Protein AF-A0A015VYN5-F1 (afdb_monomer)

Foldseek 3Di:
DDDDDDDDDDDDDDDDDDDDDDDDDDDDDDFDQDPPGHGDDDDFDFDQDPVPRDTDGPDADDFFAWDDDQEDAWAFFQLWTKDWTKTKDFLSQQDQQKKWKKWKWKDQPNDIDIDFIAIAHHNNNVVLLVVLVVVLVVLVVLFDDPPDDQCVPFFPVVVLVVVVVVLVVVLVVLVVLLVVLVVVLPDDDPVQVVLVVLQVQLQVVLVVLLVVLQVVLVVVVVVLVVLLVVLVVLQPPWWDFPDPCPVVVQCVVVVVVVVVVVVVVVVVVVVLVLQLVVLLVVVVVVVVVVVVPDDPPDPCPPVVCVLVVLVVVLVVVLVVLLVVLQVVLVVVVVVLVVVLVVVVVVPDDDPPDGQPSVRSNVVSVVVSVVVCVVDCSNVDHDDDPPPDDDDDDDDDDDDDPVSSDDDPVPDDPVSVVVVVVVVPPPDDDDDDDDDPPPPDDDDDDDDDDDDDIDTHNRDPVSVVSSVVSDDDSVVSSVVSVVVSVVCCVPDCSNPPRDDDDDPDPVSVVSVVVSVVSVVVSVVSVPDDPVVSSVVRTNVVSVVVSVVSVVCSVVSSVVSNVDDDDPSHPHHDHDDSDRMDMDIDIDMDRDFLSNQKMKIKMWMWMAGSVGDIGTHDIYNIRIYGYHALLVVQDQDWDWDKDKDFFKDKDKDWAFADAPVPDLAGDCVDPSSVVRLVVVLVVVLCQLPDQWKAFQAKEKEFAAALDPDLVVLQVSRVSNSVNSLVVVLVSVVVVLVVVQVVVQFDADPVGDTHGDDDPDHRDNHSVRYHYDYDSHQLVQLLVCLVPDPPQDDDSVVLNCLSVPPPDSNVSLVCCCVVPVPSNVVCVPPPRSSRRIIMIMTMMTTPPDPDRIDIDIDTDPLLSVLSVCVSRSVLVSSLVSCVVVLEQSNLSSCRSSVVLVSSLVSLVVYDDALSSLQSNLLSCLVVVVLVSSVVSLVVSCVRPVVSVVVLCSRVSSVVSCVVVVNPDDDPDD

Organism: NCBI:txid1339315

Sequence (970 aa):
MTLALPARQETGPMNVVKRDSVSLPPVSNFTFVNSKGDSIPVGMSVEWDSIHKENLTTLALDEVVVSVRSTRNTAERNGMVNIEFVVTVPQALQKDNWMLNIRPVLMRGDTPDSLKELRFTGQRFREAQERDYRHYDRFVEKIIPDSVNFYRTYVNYHSFERYLERLKWYKRGLEKRWAIQDARKRRPDPLLLRFDMFNRQVGRRDSLMKSRMLDNSQRMITRQWWRYGRAWERMNDTLQFQSRHLLERFRFFNNKWADNAAFQSDGLIARKNYFRDKALSTPMWQAKRALYKAGPDAAIRIYASRFGYFNDKMERLDATLYRYYRTKGARAESREGVRFLRAFMVGRDTTSSYLNRNQLTEKYIRRYEKVKNFFPMFHFRRPDPDTLSPLWETRTRIDTMQTRHTLLSKFSKEDIYGYYVRQQQGVSDRGMIGPFRGLLPLYTYHRDLPDSIVSRVPGRKTRRDFELSRFDSATTVNRYIGRYEFLRSTYPQYRLIRKLYNIHPPTLRHAARQASYEERLARINSLDSTSLIKMFYNTQKIARNEARKAMKDTKYRDIVRFPFNPEAQLDTVIYATDQVHFLYSQKVPADENSARMKVYVVGDVLNSNGSRFPLPYSDTLTYLVSSMTKFVDRTPRFVRKIVTRDAEANASVNFYFPKNSFRMDETIDVNRQGVKQVHNLTLALMTDPVYIIDSLTLLATSSPEGNWYVNGEIARKRAESIRNILVEDFKLLYDSLAIGAAIEMDEAGNIIRQEMKDGIPNLPELIKIRTVPEGWEKLRRLIVNDKNFQGNKGAILRIIDREQEPDRREWLIKSQYKTEYAYMLDKLYPAVRRVDFLFSLSRRGMRQDTLYTNEPDTMYARAVDYLEKRKYEQALEILRPYEDVNTAIAYMSLGYDKAALRILEQSSQTAETQYMQAILNARLGNEQRAVSLLLSAAEMDDRMRFRANLDPELSLLVKKYGLFKEDDLW

Secondary structure (DSSP, 8-state):
--PPPPPPPP-PPPPP----------------B-TTS-B------EEE-TTT--EEE---PPP-EE-S-SEEEEEEETTEEEEEEEEEEEGGG--TTEEEEEEEEEEETTEEEEPPPEEEE-HHHHHHHHHHHHHHHHHHTTSPPTTS-HHHHHB-HHHHHHHHHHHHHHHHHHHHHHHHHHHHHTSPPHHHHHHHHHHHHHHHHHHHHHHHHHHHHHHHHHHHHHHHHHHHHHHS--EEESSTTHHHHHHHHHHHHHHHHHHHHHHHHHHHHHHHHHHHHHHHHHHHHHHTTS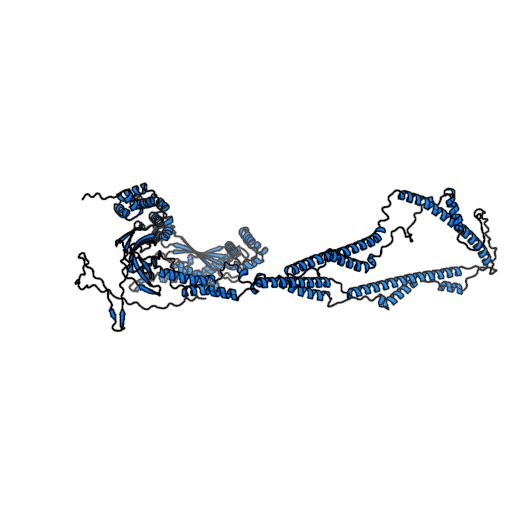-TTSSSTTTHHHHHHHHHHHHHHHHHHHHHHHHHHHHHHHHHHHHHHHHHTTT---SSS---HHHHHHHHHHHHHHHHHH-GGGT--PPPGGG-PPP---------GGGGS--GGGS-HHHHHHHHHHTTSS--SS----TTTTSS-------PPPS-EEE-PPPHHHHHHHHHH---HHHHHHHHHHHHHHHHHH-GGGT-------SS-HHHHHHHHHHHHHHHHHHHHT--HHHHHHTTB-HHHHHHHHHHHHTHHHHHHHH-SS---TT-SEEEE----SEEEEEEEEEEE--TTTTEEEEEEEEEEEETTS-EEEPPPPPPEEEEEE-GGGG---PPPEEEEEEESEEEEEEEEE----TT-----TTSHHHHHHHHHHHHHHHHHHS-SSEEEEEEEEEEE--S-S-HHHHHHHHHHHHHHHHHHHHHHHHHHHHHHHHHHS-EE-TTS-EE----SSPPP-HHHHEEEEEES--HHHHHHHHHH-SS--S-HHHHHHHHHH---HHHHHHHHHHH-HHHHHHIIIIIHHHHSEEEEEEEEEETT--SSEEEEEEE-HHHHHHHHHHHTT-HHHHHHHHGGG-SHHHHHHHHHTT-HHHHHHHHHHS---HHHHHHHHHHHHHTT-HHHHHHHHHHHHHH-THHHHHHTTSHHHHHHHHHHTTT------

Nearest PDB structures (foldseek):
  4r7s-assembly1_A  TM=4.356E-01  e=9.092E-02  Parabacteroides merdae ATCC 43184
  7sqc-assembly1_1J  TM=1.323E-01  e=2.520E-01  Chlamydomonas reinhardtii
  7ogt-assembly1_A  TM=9.705E-02  e=2.520E-01  Saccharomyces cerevisiae S288C
  8i4x-assembly1_B  TM=1.371E-01  e=3.303E+00  Saccharomyces cerevisiae S288C
  7yqh-assembly1_B  TM=1.215E-01  e=3.468E+00  Saccharomyces cerevisiae S288C

InterPro domains:
  IPR011990 Tetratricopeptide-like helical domain superfamily [SSF48452] (851-961)

Structure (mmCIF, N/CA/C/O backbone):
data_AF-A0A015VYN5-F1
#
_entry.id   AF-A0A015VYN5-F1
#
loop_
_atom_site.group_PDB
_atom_site.id
_atom_site.type_symbol
_atom_site.label_atom_id
_atom_site.label_alt_id
_atom_site.label_comp_id
_atom_site.label_asym_id
_atom_site.label_entity_id
_atom_site.label_seq_id
_atom_site.pdbx_PDB_ins_code
_atom_site.Cartn_x
_atom_site.Cartn_y
_atom_site.Cartn_z
_atom_site.occupancy
_atom_site.B_iso_or_equiv
_atom_site.auth_seq_id
_atom_site.auth_comp_id
_atom_site.auth_asym_id
_atom_site.auth_atom_id
_atom_site.pdbx_PDB_model_num
ATOM 1 N N . MET A 1 1 ? -20.556 -14.380 -19.488 1.00 35.38 1 MET A N 1
ATOM 2 C CA . MET A 1 1 ? -19.607 -14.239 -18.363 1.00 35.38 1 MET A CA 1
ATOM 3 C C . MET A 1 1 ? -20.409 -13.802 -17.149 1.00 35.38 1 MET A C 1
ATOM 5 O O . MET A 1 1 ? -20.563 -12.616 -16.904 1.00 35.38 1 MET A O 1
ATOM 9 N N . THR A 1 2 ? -21.011 -14.773 -16.474 1.00 26.91 2 THR A N 1
ATOM 10 C CA . THR A 1 2 ? -21.848 -14.618 -15.281 1.00 26.91 2 THR A CA 1
ATOM 11 C C . THR A 1 2 ? -21.145 -15.372 -14.154 1.00 26.91 2 THR A C 1
ATOM 13 O O . THR A 1 2 ? -20.762 -16.527 -14.325 1.00 26.91 2 THR A O 1
ATOM 16 N N . LEU A 1 3 ? -20.875 -14.671 -13.052 1.00 28.75 3 LEU A N 1
ATOM 17 C CA . LEU A 1 3 ? -20.151 -15.167 -11.881 1.00 28.75 3 LEU A CA 1
ATOM 18 C C . LEU A 1 3 ? -21.082 -16.017 -11.006 1.00 28.75 3 LEU A C 1
ATOM 20 O O . LEU A 1 3 ? -22.179 -15.583 -10.664 1.00 28.75 3 LEU A O 1
ATOM 24 N N . ALA A 1 4 ? -20.623 -17.219 -10.659 1.00 27.98 4 ALA A N 1
ATOM 25 C CA . ALA A 1 4 ? -21.297 -18.162 -9.775 1.00 27.98 4 ALA A CA 1
ATOM 26 C C . ALA A 1 4 ? -20.998 -17.858 -8.293 1.00 27.98 4 ALA A C 1
ATOM 28 O O . ALA A 1 4 ? -19.853 -17.588 -7.928 1.00 27.98 4 ALA A O 1
ATOM 29 N N . LEU A 1 5 ? -22.032 -17.945 -7.453 1.00 30.33 5 LEU A N 1
ATOM 30 C CA . LEU A 1 5 ? -21.978 -17.943 -5.985 1.00 30.33 5 LEU A CA 1
ATOM 31 C C . LEU A 1 5 ? -22.131 -19.390 -5.461 1.00 30.33 5 LEU A C 1
ATOM 33 O O . LEU A 1 5 ? -22.851 -20.168 -6.090 1.00 30.33 5 LEU A O 1
ATOM 37 N N . PRO A 1 6 ? -21.486 -19.775 -4.339 1.00 31.64 6 PRO A N 1
ATOM 38 C CA . PRO A 1 6 ? -21.547 -21.135 -3.801 1.00 31.64 6 PRO A CA 1
ATOM 39 C C . PRO A 1 6 ? -22.782 -21.390 -2.916 1.00 31.64 6 PRO A C 1
ATOM 41 O O . PRO A 1 6 ? -23.349 -20.481 -2.311 1.00 31.64 6 PRO A O 1
ATOM 44 N N . ALA A 1 7 ? -23.173 -22.665 -2.866 1.00 30.09 7 ALA A N 1
ATOM 45 C CA . ALA A 1 7 ? -24.388 -23.211 -2.266 1.00 30.09 7 ALA A CA 1
ATOM 46 C C . ALA A 1 7 ? -24.470 -23.094 -0.728 1.00 30.09 7 ALA A C 1
ATOM 48 O O . ALA A 1 7 ? -23.485 -23.293 -0.016 1.00 30.09 7 ALA A O 1
ATOM 49 N N . ARG A 1 8 ? -25.689 -22.827 -0.235 1.00 28.17 8 ARG A N 1
ATOM 50 C CA . ARG A 1 8 ? -26.122 -22.905 1.172 1.00 28.17 8 ARG A CA 1
ATOM 51 C C . ARG A 1 8 ? -26.433 -24.358 1.559 1.00 28.17 8 ARG A C 1
ATOM 53 O O . ARG A 1 8 ? -27.122 -25.042 0.810 1.00 28.17 8 ARG A O 1
ATOM 60 N N . GLN A 1 9 ? -25.990 -24.782 2.743 1.00 29.77 9 GLN A N 1
ATOM 61 C CA . GLN A 1 9 ? -26.510 -25.956 3.452 1.00 29.77 9 GLN A CA 1
ATOM 62 C C . GLN A 1 9 ? -27.661 -25.531 4.373 1.00 29.77 9 GLN A C 1
ATOM 64 O O . GLN A 1 9 ? -27.560 -24.531 5.084 1.00 29.77 9 GLN A O 1
ATOM 69 N N . GLU A 1 10 ? -28.751 -26.291 4.319 1.00 28.95 10 GLU A N 1
ATOM 70 C CA . GLU A 1 10 ? -29.974 -26.121 5.102 1.00 28.95 10 GLU A CA 1
ATOM 71 C C . GLU A 1 10 ? -29.813 -26.681 6.525 1.00 28.95 10 GLU A C 1
ATOM 73 O O . GLU A 1 10 ? -29.283 -27.774 6.722 1.00 28.95 10 GLU A O 1
ATOM 78 N N . THR A 1 11 ? -30.308 -25.942 7.518 1.00 32.00 11 THR A N 1
ATOM 79 C CA . THR A 1 11 ? -30.473 -26.393 8.908 1.00 32.00 11 THR A CA 1
ATOM 80 C C . THR A 1 11 ? -31.957 -26.637 9.182 1.00 32.00 11 THR A C 1
ATOM 82 O O . THR A 1 11 ? -32.770 -25.733 8.987 1.00 32.00 11 THR A O 1
ATOM 85 N N . GLY A 1 12 ? -32.303 -27.852 9.621 1.00 31.94 12 GLY A N 1
ATOM 86 C CA . GLY A 1 12 ? -33.667 -28.268 9.973 1.00 31.94 12 GLY A CA 1
ATOM 87 C C . GLY A 1 12 ? -34.221 -27.620 11.258 1.00 31.94 12 GLY A C 1
ATOM 88 O O . GLY A 1 12 ? -33.489 -26.925 11.965 1.00 31.94 12 GLY A O 1
ATOM 89 N N . PRO A 1 13 ? -35.520 -27.823 11.558 1.00 32.62 13 PRO A N 1
ATOM 90 C CA . PRO A 1 13 ? -36.281 -26.977 12.475 1.00 32.62 13 PRO A CA 1
ATOM 91 C C . PRO A 1 13 ? -36.032 -27.300 13.956 1.00 32.62 13 PRO A C 1
ATOM 93 O O . PRO A 1 13 ? -35.955 -28.462 14.354 1.00 32.62 13 PRO A O 1
ATOM 96 N N . MET A 1 14 ? -35.959 -26.252 14.784 1.00 28.64 14 MET A N 1
ATOM 97 C CA . MET A 1 14 ? -35.942 -26.349 16.246 1.00 28.64 14 MET A CA 1
ATOM 98 C C . MET A 1 14 ? -37.359 -26.538 16.803 1.00 28.64 14 MET A C 1
ATOM 100 O O . MET A 1 14 ? -38.259 -25.751 16.512 1.00 28.64 14 MET A O 1
ATOM 104 N N . ASN A 1 15 ? -37.527 -27.556 17.650 1.00 31.08 15 ASN A N 1
ATOM 105 C CA . ASN A 1 15 ? -38.737 -27.776 18.434 1.00 31.08 15 ASN A CA 1
ATOM 106 C C . ASN A 1 15 ? -38.817 -26.808 19.622 1.00 31.08 15 ASN A C 1
ATOM 108 O O . ASN A 1 15 ? -37.880 -26.665 20.407 1.00 31.08 15 ASN A O 1
ATOM 112 N N . VAL A 1 16 ? -39.987 -26.190 19.752 1.00 36.69 16 VAL A N 1
ATOM 113 C CA . VAL A 1 16 ? -40.434 -25.357 20.871 1.00 36.69 16 VAL A CA 1
ATOM 114 C C . VAL A 1 16 ? -40.711 -26.244 22.089 1.00 36.69 16 VAL A C 1
ATOM 116 O O . VAL A 1 16 ? -41.501 -27.180 21.990 1.00 36.69 16 VAL A O 1
ATOM 119 N N . VAL A 1 17 ? -40.130 -25.923 23.250 1.00 31.31 17 VAL A N 1
ATOM 120 C CA . VAL A 1 17 ? -40.522 -26.513 24.543 1.00 31.31 17 VAL A CA 1
ATOM 121 C C . VAL A 1 17 ? -41.223 -25.446 25.386 1.00 31.31 17 VAL A C 1
ATOM 123 O O . VAL A 1 17 ? -40.704 -24.348 25.590 1.00 31.31 17 VAL A O 1
ATOM 126 N N . LYS A 1 18 ? -42.448 -25.770 25.814 1.00 33.31 18 LYS A N 1
ATOM 127 C CA . LYS A 1 18 ? -43.329 -24.954 26.659 1.00 33.31 18 LYS A CA 1
ATOM 128 C C . LYS A 1 18 ? -42.791 -24.830 28.092 1.00 33.31 18 LYS A C 1
ATOM 130 O O . LYS A 1 18 ? -42.118 -25.722 28.592 1.00 33.31 18 LYS A O 1
ATOM 135 N N . ARG A 1 19 ? -43.154 -23.715 28.738 1.00 39.19 19 ARG A N 1
ATOM 136 C CA . ARG A 1 19 ? -43.047 -23.478 30.187 1.00 39.19 19 ARG A CA 1
ATOM 137 C C . ARG A 1 19 ? -43.900 -24.490 30.951 1.00 39.19 19 ARG A C 1
ATOM 139 O O . ARG A 1 19 ? -45.056 -24.641 30.577 1.00 39.19 19 ARG A O 1
ATOM 146 N N . ASP A 1 20 ? -43.380 -25.019 32.055 1.00 27.12 20 ASP A N 1
ATOM 147 C CA . ASP A 1 20 ? -44.200 -25.584 33.127 1.00 27.12 20 ASP A CA 1
ATOM 148 C C . ASP A 1 20 ? -43.771 -25.056 34.502 1.00 27.12 20 ASP A C 1
ATOM 150 O O . ASP A 1 20 ? -42.625 -24.674 34.744 1.00 27.12 20 ASP A O 1
ATOM 154 N N . SER A 1 21 ? -44.790 -24.937 35.342 1.00 34.47 21 SER A N 1
ATOM 155 C CA . SER A 1 21 ? -44.911 -24.188 36.585 1.00 34.47 21 SER A CA 1
ATOM 156 C C . SER A 1 21 ? -44.390 -24.907 37.835 1.00 34.47 21 SER A C 1
ATOM 158 O O . SER A 1 21 ? -44.340 -26.127 37.918 1.00 34.47 21 SER A O 1
ATOM 160 N N . VAL A 1 22 ? -44.066 -24.080 38.829 1.00 41.59 22 VAL A N 1
ATOM 161 C CA . VAL A 1 22 ? -43.649 -24.362 40.212 1.00 41.59 22 VAL A CA 1
ATOM 162 C C . VAL A 1 22 ? -44.542 -25.371 40.957 1.00 41.59 22 VAL A C 1
ATOM 164 O O . VAL A 1 22 ? -45.759 -25.210 40.972 1.00 41.59 22 VAL A O 1
ATOM 167 N N . SER A 1 23 ? -43.926 -26.278 41.729 1.00 27.47 23 SER A N 1
ATOM 168 C CA . SER A 1 23 ? -44.416 -26.683 43.063 1.00 27.47 23 SER A CA 1
ATOM 169 C C . SER A 1 23 ? -43.260 -27.167 43.958 1.00 27.47 23 SER A C 1
ATOM 171 O O . SER A 1 23 ? -42.598 -28.151 43.634 1.00 27.47 23 SER A O 1
ATOM 173 N N . LEU A 1 24 ? -43.028 -26.480 45.082 1.00 46.16 24 LEU A N 1
ATOM 174 C CA . LEU A 1 24 ? -42.141 -26.888 46.186 1.00 46.16 24 LEU A CA 1
ATOM 175 C C . LEU A 1 24 ? -42.832 -27.945 47.080 1.00 46.16 24 LEU A C 1
ATOM 177 O O . LEU A 1 24 ? -43.987 -27.717 47.445 1.00 46.16 24 LEU A O 1
ATOM 181 N N . PRO A 1 25 ? -42.149 -29.022 47.523 1.00 28.31 25 PRO A N 1
ATOM 182 C CA . PRO A 1 25 ? -42.532 -29.813 48.695 1.00 28.31 25 PRO A CA 1
ATOM 183 C C . PRO A 1 25 ? -41.567 -29.590 49.889 1.00 28.31 25 PRO A C 1
ATOM 185 O O . PRO A 1 25 ? -40.521 -28.960 49.728 1.00 28.31 25 PRO A O 1
ATOM 188 N N . PRO A 1 26 ? -41.950 -30.002 51.113 1.00 33.59 26 PRO A N 1
ATOM 189 C CA . PRO A 1 26 ? -41.730 -29.206 52.318 1.00 33.59 26 PRO A CA 1
ATOM 190 C C . PRO A 1 26 ? -40.395 -29.452 53.027 1.00 33.59 26 PRO A C 1
ATOM 192 O O . PRO A 1 26 ? -39.793 -30.521 52.958 1.00 33.59 26 PRO A O 1
ATOM 195 N N . VAL A 1 27 ? -39.992 -28.425 53.775 1.00 44.03 27 VAL A N 1
ATOM 196 C CA . VAL A 1 27 ? -38.868 -28.416 54.713 1.00 44.03 27 VAL A CA 1
ATOM 197 C C . VAL A 1 27 ? -39.210 -29.252 55.950 1.00 44.03 27 VAL A C 1
ATOM 199 O O . VAL A 1 27 ? -40.224 -29.008 56.602 1.00 44.03 27 VAL A O 1
ATOM 202 N N . SER A 1 28 ? -38.314 -30.161 56.336 1.00 28.05 28 SER A N 1
ATOM 203 C CA . SER A 1 28 ? -38.197 -30.639 57.718 1.00 28.05 28 SER A CA 1
ATOM 204 C C . SER A 1 28 ? -36.719 -30.756 58.103 1.00 28.05 28 SER A C 1
ATOM 206 O O . SER A 1 28 ? -35.952 -31.489 57.482 1.00 28.05 28 SER A O 1
ATOM 208 N N . ASN A 1 29 ? -36.363 -29.946 59.100 1.00 38.00 29 ASN A N 1
ATOM 209 C CA . ASN A 1 29 ? -35.033 -29.559 59.567 1.00 38.00 29 ASN A CA 1
ATOM 210 C C . ASN A 1 29 ? -34.340 -30.632 60.415 1.00 38.00 29 ASN A C 1
ATOM 212 O O . ASN A 1 29 ? -35.000 -31.210 61.271 1.00 38.00 29 ASN A O 1
ATOM 216 N N . PHE A 1 30 ? -33.006 -30.731 60.325 1.00 33.81 30 PHE A N 1
ATOM 217 C CA . PHE A 1 30 ? -32.159 -31.107 61.467 1.00 33.81 30 PHE A CA 1
ATOM 218 C C . PHE A 1 30 ? -30.852 -30.301 61.471 1.00 33.81 30 PHE A C 1
ATOM 220 O O . PHE A 1 30 ? -30.264 -30.013 60.431 1.00 33.81 30 PHE A O 1
ATOM 227 N N . THR A 1 31 ? -30.444 -29.902 62.671 1.00 29.94 31 THR A N 1
ATOM 228 C CA . THR A 1 31 ? -29.508 -28.825 62.997 1.00 29.94 31 THR A CA 1
ATOM 229 C C . THR A 1 31 ? -28.239 -29.384 63.665 1.00 29.94 31 THR A C 1
ATOM 231 O O . THR A 1 31 ? -28.346 -30.168 64.604 1.00 29.94 31 THR A O 1
ATOM 234 N N . PHE A 1 32 ? -27.031 -28.984 63.231 1.00 38.19 32 PHE A N 1
ATOM 235 C CA . PHE A 1 32 ? -25.771 -29.260 63.954 1.00 38.19 32 PHE A CA 1
ATOM 236 C C . PHE A 1 32 ? -25.210 -27.979 64.567 1.00 38.19 32 PHE A C 1
ATOM 238 O O . PHE A 1 32 ? -24.892 -27.050 63.836 1.00 38.19 32 PHE A O 1
ATOM 245 N N . VAL A 1 33 ? -25.090 -27.946 65.892 1.00 34.69 33 VAL A N 1
ATOM 246 C CA . VAL A 1 33 ? -24.747 -26.765 66.693 1.00 34.69 33 VAL A CA 1
ATOM 247 C C . VAL A 1 33 ? -23.232 -26.649 66.921 1.00 34.69 33 VAL A C 1
ATOM 249 O O . VAL A 1 33 ? -22.611 -27.578 67.432 1.00 34.69 33 VAL A O 1
ATOM 252 N N . ASN A 1 34 ? -22.635 -25.496 66.594 1.00 41.00 34 ASN A N 1
ATOM 253 C CA . ASN A 1 34 ? -21.263 -25.148 67.011 1.00 41.00 34 ASN A CA 1
ATOM 254 C C . ASN A 1 34 ? -21.228 -24.779 68.516 1.00 41.00 34 ASN A C 1
ATOM 256 O O . ASN A 1 34 ? -22.268 -24.507 69.106 1.00 41.00 34 ASN A O 1
ATOM 260 N N . SER A 1 35 ? -20.051 -24.680 69.143 1.00 46.97 35 SER A N 1
ATOM 261 C CA . SER A 1 35 ? -19.791 -24.417 70.578 1.00 46.97 35 SER A CA 1
ATOM 262 C C . SER A 1 35 ? -20.405 -23.133 71.190 1.00 46.97 35 SER A C 1
ATOM 264 O O . SER A 1 35 ? -20.146 -22.825 72.352 1.00 46.97 35 SER A O 1
ATOM 266 N N . LYS A 1 36 ? -21.245 -22.405 70.437 1.00 49.28 36 LYS A N 1
ATOM 267 C CA . LYS A 1 36 ? -22.060 -21.250 70.853 1.00 49.28 36 LYS A CA 1
ATOM 268 C C . LYS A 1 36 ? -23.579 -21.367 70.601 1.00 49.28 36 LYS A C 1
ATOM 270 O O . LYS A 1 36 ? -24.278 -20.442 70.990 1.00 49.28 36 LYS A O 1
ATOM 275 N N . GLY A 1 37 ? -24.111 -22.443 70.007 1.00 35.19 37 GLY A N 1
ATOM 276 C CA . GLY A 1 37 ? -25.573 -22.655 69.935 1.00 35.19 37 GLY A CA 1
ATOM 277 C C . GLY A 1 37 ? -26.253 -22.649 68.553 1.00 35.19 37 GLY A C 1
ATOM 278 O O . GLY A 1 37 ? -27.398 -23.079 68.484 1.00 35.19 37 GLY A O 1
ATOM 279 N N . ASP A 1 38 ? -25.585 -22.266 67.456 1.00 38.12 38 ASP A N 1
ATOM 280 C CA . ASP A 1 38 ? -26.235 -22.102 66.133 1.00 38.12 38 ASP A CA 1
ATOM 281 C C . ASP A 1 38 ? -25.880 -23.192 65.106 1.00 38.12 38 ASP A C 1
ATOM 283 O O . ASP A 1 38 ? -24.798 -23.783 65.179 1.00 38.12 38 ASP A O 1
ATOM 287 N N . SER A 1 39 ? -26.782 -23.439 64.137 1.00 37.53 39 SER A N 1
ATOM 288 C CA . SER A 1 39 ? -26.801 -24.650 63.298 1.00 37.53 39 SER A CA 1
ATOM 289 C C . SER A 1 39 ? -26.871 -24.478 61.771 1.00 37.53 39 SER A C 1
ATOM 291 O O . SER A 1 39 ? -27.664 -23.685 61.275 1.00 37.53 39 SER A O 1
ATOM 293 N N . ILE A 1 40 ? -26.052 -25.246 61.021 1.00 38.44 40 ILE A N 1
ATOM 294 C CA . ILE A 1 40 ? -25.902 -25.192 59.541 1.00 38.44 40 ILE A CA 1
ATOM 295 C C . ILE A 1 40 ? -25.655 -26.615 58.958 1.00 38.44 40 ILE A C 1
ATOM 297 O O . ILE A 1 40 ? -24.835 -27.340 59.525 1.00 38.44 40 ILE A O 1
ATOM 301 N N . PRO A 1 41 ? -26.300 -27.043 57.845 1.00 32.91 41 PRO A N 1
ATOM 302 C CA . PRO A 1 41 ? -26.058 -28.342 57.201 1.00 32.91 41 PRO A CA 1
ATOM 303 C C . PRO A 1 41 ? -24.925 -28.289 56.152 1.00 32.91 41 PRO A C 1
ATOM 305 O O . PRO A 1 41 ? -24.907 -27.410 55.294 1.00 32.91 41 PRO A O 1
ATOM 308 N N . VAL A 1 42 ? -24.002 -29.261 56.185 1.00 35.62 42 VAL A N 1
ATOM 309 C CA . VAL A 1 42 ? -22.892 -29.417 55.219 1.00 35.62 42 VAL A CA 1
ATOM 310 C C . VAL A 1 42 ? -23.107 -30.687 54.392 1.00 35.62 42 VAL A C 1
ATOM 312 O O . VAL A 1 42 ? -23.175 -31.786 54.939 1.00 35.62 42 VAL A O 1
ATOM 315 N N . GLY A 1 43 ? -23.218 -30.528 53.071 1.00 30.73 43 GLY A N 1
ATOM 316 C CA . GLY A 1 43 ? -23.385 -31.616 52.110 1.00 30.73 43 GLY A CA 1
ATOM 317 C C . GLY A 1 43 ? -22.055 -32.243 51.690 1.00 30.73 43 GLY A C 1
ATOM 318 O O . GLY A 1 43 ? -21.249 -31.614 51.011 1.00 30.73 43 GLY A O 1
ATOM 319 N N . MET A 1 44 ? -21.860 -33.513 52.040 1.00 29.20 44 MET A N 1
ATOM 320 C CA . MET A 1 44 ? -21.004 -34.441 51.300 1.00 29.20 44 MET A CA 1
ATOM 321 C C . MET A 1 44 ? -21.891 -35.598 50.838 1.00 29.20 44 MET A C 1
ATOM 323 O O . MET A 1 44 ? -22.417 -36.329 51.674 1.00 29.20 44 MET A O 1
ATOM 327 N N . SER A 1 45 ? -22.056 -35.777 49.528 1.00 33.44 45 SER A N 1
ATOM 328 C CA . SER A 1 45 ? -22.582 -37.016 48.951 1.00 33.44 45 SER A CA 1
ATOM 329 C C . SER A 1 45 ? -21.478 -37.714 48.156 1.00 33.44 45 SER A C 1
ATOM 331 O O . SER A 1 45 ? -20.808 -37.120 47.312 1.00 33.44 45 SER A O 1
ATOM 333 N N . VAL A 1 46 ? -21.276 -38.994 48.466 1.00 34.16 46 VAL A N 1
ATOM 334 C CA . VAL A 1 46 ? -20.648 -39.971 47.577 1.00 34.16 46 VAL A CA 1
ATOM 335 C C . VAL A 1 46 ? -21.804 -40.830 47.092 1.00 34.16 46 VAL A C 1
ATOM 337 O O . VAL A 1 46 ? -22.385 -41.569 47.885 1.00 34.16 46 VAL A O 1
ATOM 340 N N . GLU A 1 47 ? -22.178 -40.700 45.824 1.00 39.84 47 GLU A N 1
ATOM 341 C CA . GLU A 1 47 ? -23.135 -41.619 45.211 1.00 39.84 47 GLU A CA 1
ATOM 342 C C . GLU A 1 47 ? -22.369 -42.779 44.567 1.00 39.84 47 GLU A C 1
ATOM 344 O O . GLU A 1 47 ? -21.452 -42.591 43.763 1.00 39.84 47 GLU A O 1
ATOM 349 N N . TRP A 1 48 ? -22.723 -43.996 44.984 1.00 36.38 48 TRP A N 1
ATOM 350 C CA . TRP A 1 48 ? -22.238 -45.245 44.405 1.00 36.38 48 TRP A CA 1
ATOM 351 C C . TRP A 1 48 ? -23.107 -45.596 43.195 1.00 36.38 48 TRP A C 1
ATOM 353 O O . TRP A 1 48 ? -24.285 -45.926 43.352 1.00 36.38 48 TRP A O 1
ATOM 363 N N . ASP A 1 49 ? -22.531 -45.552 41.992 1.00 38.28 49 ASP A N 1
ATOM 364 C CA . ASP A 1 49 ? -23.214 -46.008 40.783 1.00 38.28 49 ASP A CA 1
ATOM 365 C C . ASP A 1 49 ? -23.162 -47.543 40.704 1.00 38.28 49 ASP A C 1
ATOM 367 O O . ASP A 1 49 ? -22.117 -48.166 40.478 1.00 38.28 49 ASP A O 1
ATOM 371 N N . SER A 1 50 ? -24.321 -48.169 40.906 1.00 36.91 50 SER A N 1
ATOM 372 C CA . SER A 1 50 ? -24.484 -49.625 40.925 1.00 36.91 50 SER A CA 1
ATOM 373 C C . SER A 1 50 ? -24.398 -50.278 39.537 1.00 36.91 50 SER A C 1
ATOM 375 O O . SER A 1 50 ? -24.307 -51.504 39.464 1.00 36.91 50 SER A O 1
ATOM 377 N N . ILE A 1 51 ? -24.346 -49.494 38.452 1.00 45.88 51 ILE A N 1
ATOM 378 C CA . ILE A 1 51 ? -24.207 -49.990 37.073 1.00 45.88 51 ILE A CA 1
ATOM 379 C C . ILE A 1 51 ? -22.735 -49.997 36.634 1.00 45.88 51 ILE A C 1
ATOM 381 O O . ILE A 1 51 ? -22.296 -50.942 35.974 1.00 45.88 51 ILE A O 1
ATOM 385 N N . HIS A 1 52 ? -21.953 -48.995 37.049 1.00 45.69 52 HIS A N 1
ATOM 386 C CA . HIS A 1 52 ? -20.564 -48.820 36.606 1.00 45.69 52 HIS A CA 1
ATOM 387 C C . HIS A 1 52 ? -19.491 -49.139 37.662 1.00 45.69 52 HIS A C 1
ATOM 389 O O . HIS A 1 52 ? -18.320 -49.235 37.304 1.00 45.69 52 HIS A O 1
ATOM 395 N N . LYS A 1 53 ? -19.863 -49.398 38.929 1.00 36.91 53 LYS A N 1
ATOM 396 C CA . LYS A 1 53 ? -18.923 -49.662 40.045 1.00 36.91 53 LYS A CA 1
ATOM 397 C C . LYS A 1 53 ? -17.832 -48.587 40.185 1.00 36.91 53 LYS A C 1
ATOM 399 O O . LYS A 1 53 ? -16.686 -48.903 40.506 1.00 36.91 53 LYS A O 1
ATOM 404 N N . GLU A 1 54 ? -18.183 -47.323 39.969 1.00 33.75 54 GLU A N 1
ATOM 405 C CA . GLU A 1 54 ? -17.293 -46.184 40.201 1.00 33.75 54 GLU A CA 1
ATOM 406 C C . GLU A 1 54 ? -17.871 -45.262 41.285 1.00 33.75 54 GLU A C 1
ATOM 408 O O . GLU A 1 54 ? -19.081 -45.053 41.376 1.00 33.75 54 GLU A O 1
ATOM 413 N N . ASN A 1 55 ? -16.985 -44.718 42.124 1.00 32.53 55 ASN A N 1
ATOM 414 C CA . ASN A 1 55 ? -17.327 -43.713 43.128 1.00 32.53 55 ASN A CA 1
ATOM 415 C C . ASN A 1 55 ? -17.406 -42.342 42.445 1.00 32.53 55 ASN A C 1
ATOM 417 O O . ASN A 1 55 ? -16.367 -41.777 42.092 1.00 32.53 55 ASN A O 1
ATOM 421 N N . LEU A 1 56 ? -18.605 -41.776 42.294 1.00 31.80 56 LEU A N 1
ATOM 422 C CA . LEU A 1 56 ? -18.759 -40.392 41.850 1.00 31.80 56 LEU A CA 1
ATOM 423 C C . LEU A 1 56 ? -18.536 -39.459 43.045 1.00 31.80 56 LEU A C 1
ATOM 425 O O . LEU A 1 56 ? -19.418 -39.225 43.868 1.00 31.80 56 LEU A O 1
ATOM 429 N N . THR A 1 57 ? -17.323 -38.918 43.152 1.00 31.72 57 THR A N 1
ATOM 430 C CA . THR A 1 57 ? -17.035 -37.786 44.038 1.00 31.72 57 THR A CA 1
ATOM 431 C C . THR A 1 57 ? -17.526 -36.502 43.377 1.00 31.72 57 THR A C 1
ATOM 433 O O . THR A 1 57 ? -16.802 -35.892 42.586 1.00 31.72 57 THR A O 1
ATOM 436 N N . THR A 1 58 ? -18.745 -36.069 43.683 1.00 33.44 58 THR A N 1
ATOM 437 C CA . THR A 1 58 ? -19.207 -34.721 43.333 1.00 33.44 58 THR A CA 1
ATOM 438 C C . THR A 1 58 ? -18.691 -33.737 44.376 1.00 33.44 58 THR A C 1
ATOM 440 O O . THR A 1 58 ? -19.240 -33.600 45.465 1.00 33.44 58 THR A O 1
ATOM 443 N N . LEU A 1 59 ? -17.583 -33.073 44.049 1.00 36.59 59 LEU A N 1
ATOM 444 C CA . LEU A 1 59 ? -17.028 -31.975 44.835 1.00 36.59 59 LEU A CA 1
ATOM 445 C C . LEU A 1 59 ? -17.896 -30.737 44.563 1.00 36.59 59 LEU A C 1
ATOM 447 O O . LEU A 1 59 ? -17.785 -30.134 43.497 1.00 36.59 59 LEU A O 1
ATOM 451 N N . ALA A 1 60 ? -18.792 -30.392 45.489 1.00 38.94 60 ALA A N 1
ATOM 452 C CA . ALA A 1 60 ? -19.480 -29.106 45.453 1.00 38.94 60 ALA A CA 1
ATOM 453 C C . ALA A 1 60 ? -18.426 -28.012 45.684 1.00 38.94 60 ALA A C 1
ATOM 455 O O . ALA A 1 60 ? -17.833 -27.923 46.757 1.00 38.94 60 ALA A O 1
ATOM 456 N N . LEU A 1 61 ? -18.104 -27.262 44.631 1.00 46.19 61 LEU A N 1
ATOM 457 C CA . LEU A 1 61 ? -17.185 -26.130 44.696 1.00 46.19 61 LEU A CA 1
ATOM 458 C C . LEU A 1 61 ? -17.962 -24.890 45.143 1.00 46.19 61 LEU A C 1
ATOM 460 O O . LEU A 1 61 ? -19.042 -24.634 44.611 1.00 46.19 61 LEU A O 1
ATOM 464 N N . ASP A 1 62 ? -17.400 -24.127 46.082 1.00 47.94 62 ASP A N 1
ATOM 465 C CA . ASP A 1 62 ? -17.989 -22.865 46.538 1.00 47.94 62 ASP A CA 1
ATOM 466 C C . ASP A 1 62 ? -18.193 -21.889 45.366 1.00 47.94 62 ASP A C 1
ATOM 468 O O . ASP A 1 62 ? -17.346 -21.765 44.474 1.00 47.94 62 ASP A O 1
ATOM 472 N N . GLU A 1 63 ? -19.327 -21.189 45.377 1.00 58.75 63 GLU A N 1
ATOM 473 C CA . GLU A 1 63 ? -19.707 -20.224 44.346 1.00 58.75 63 GLU A CA 1
ATOM 474 C C . GLU A 1 63 ? -18.776 -18.998 44.357 1.00 58.75 63 GLU A C 1
ATOM 476 O O . GLU A 1 63 ? -18.414 -18.461 45.407 1.00 58.75 63 GLU A O 1
ATOM 481 N N . VAL A 1 64 ? -18.395 -18.518 43.169 1.00 59.44 64 VAL A N 1
ATOM 482 C CA . VAL A 1 64 ? -17.744 -17.209 43.024 1.00 59.44 64 VAL A CA 1
ATOM 483 C C . VAL A 1 64 ? -18.818 -16.140 43.181 1.00 59.44 64 VAL A C 1
ATOM 485 O O . VAL A 1 64 ? -19.607 -15.896 42.269 1.00 59.44 64 VAL A O 1
ATOM 488 N N . VAL A 1 65 ? -18.829 -15.485 44.338 1.00 60.34 65 VAL A N 1
ATOM 489 C CA . VAL A 1 65 ? -19.836 -14.473 44.657 1.00 60.34 65 VAL A CA 1
ATOM 490 C C . VAL A 1 65 ? -19.445 -13.125 44.057 1.00 60.34 65 VAL A C 1
ATOM 492 O O . VAL A 1 65 ? -18.321 -12.633 44.224 1.00 60.34 65 VAL A O 1
ATOM 495 N N . VAL A 1 66 ? -20.412 -12.491 43.397 1.00 57.62 66 VAL A N 1
ATOM 496 C CA . VAL A 1 66 ? -20.326 -11.090 42.985 1.00 57.62 66 VAL A CA 1
ATOM 497 C C . VAL A 1 66 ? -21.004 -10.235 44.054 1.00 57.62 66 VAL A C 1
ATOM 499 O O . VAL A 1 66 ? -22.220 -10.275 44.214 1.00 57.62 66 VAL A O 1
ATOM 502 N N . SER A 1 67 ? -20.232 -9.459 44.815 1.00 51.38 67 SER A N 1
ATOM 503 C CA . SER A 1 67 ? -20.737 -8.743 45.993 1.00 51.38 67 SER A CA 1
ATOM 504 C C . SER A 1 67 ? -21.085 -7.279 45.690 1.00 51.38 67 SER A C 1
ATOM 506 O O . SER A 1 67 ? -20.256 -6.385 45.844 1.00 51.38 67 SER A O 1
ATOM 508 N N . VAL A 1 68 ? -22.330 -7.006 45.268 1.00 49.62 68 VAL A N 1
ATOM 509 C CA . VAL A 1 68 ? -22.916 -5.646 45.174 1.00 49.62 68 VAL A CA 1
ATOM 510 C C . VAL A 1 68 ? -24.445 -5.712 45.382 1.00 49.62 68 VAL A C 1
ATOM 512 O O . VAL A 1 68 ? -25.052 -6.749 45.132 1.00 49.62 68 VAL A O 1
ATOM 515 N N . ARG A 1 69 ? -25.096 -4.611 45.813 1.00 48.41 69 ARG A N 1
ATOM 516 C CA . ARG A 1 69 ? -26.574 -4.474 45.794 1.00 48.41 69 ARG A CA 1
ATOM 517 C C . ARG A 1 69 ? -27.120 -4.874 44.410 1.00 48.41 69 ARG A C 1
ATOM 519 O O . ARG A 1 69 ? -26.581 -4.424 43.401 1.00 48.41 69 ARG A O 1
ATOM 526 N N . SER A 1 70 ? -28.197 -5.665 44.366 1.00 53.88 70 SER A N 1
ATOM 527 C CA . SER A 1 70 ? -28.718 -6.304 43.137 1.00 53.88 70 SER A CA 1
ATOM 528 C C . SER A 1 70 ? -29.093 -5.337 42.001 1.00 53.88 70 SER A C 1
ATOM 530 O O . SER A 1 70 ? -29.136 -5.734 40.835 1.00 53.88 70 SER A O 1
ATOM 532 N N . THR A 1 71 ? -29.320 -4.057 42.313 1.00 59.41 71 THR A N 1
ATOM 533 C CA . THR A 1 71 ? -29.606 -2.988 41.348 1.00 59.41 71 THR A CA 1
ATOM 534 C C . THR A 1 71 ? -28.650 -1.805 41.518 1.00 59.41 71 THR A C 1
ATOM 536 O O . THR A 1 71 ? -28.577 -1.224 42.605 1.00 59.41 71 THR A O 1
ATOM 539 N N . ARG A 1 72 ? -27.965 -1.400 40.439 1.00 70.06 72 ARG A N 1
ATOM 540 C CA . ARG A 1 72 ? -27.067 -0.232 40.398 1.00 70.06 72 ARG A CA 1
ATOM 541 C C . ARG A 1 72 ? -27.483 0.734 39.289 1.00 70.06 72 ARG A C 1
ATOM 543 O O . ARG A 1 72 ? -27.692 0.327 38.152 1.00 70.06 72 ARG A O 1
ATOM 550 N N . ASN A 1 73 ? -27.545 2.024 39.603 1.00 73.56 73 ASN A N 1
ATOM 551 C CA . ASN A 1 73 ? -27.708 3.064 38.589 1.00 73.56 73 ASN A CA 1
ATOM 552 C C . ASN A 1 73 ? -26.321 3.512 38.114 1.00 73.56 73 ASN A C 1
ATOM 554 O O . ASN A 1 73 ? -25.423 3.725 38.931 1.00 73.56 73 ASN A O 1
ATOM 558 N N . THR A 1 74 ? -26.131 3.617 36.803 1.00 78.25 74 THR A N 1
ATOM 559 C CA . THR A 1 74 ? -24.893 4.104 36.181 1.00 78.25 74 THR A CA 1
ATOM 560 C C . THR A 1 74 ? -25.244 5.111 35.092 1.00 78.25 74 THR A C 1
ATOM 562 O O . THR A 1 74 ? -26.325 5.037 34.516 1.00 78.25 74 THR A O 1
ATOM 565 N N . ALA A 1 75 ? -24.360 6.062 34.814 1.00 82.00 75 ALA A N 1
ATOM 566 C CA . ALA A 1 75 ? -24.598 7.069 33.787 1.00 82.00 75 ALA A CA 1
ATOM 567 C C . ALA A 1 75 ? -23.783 6.778 32.530 1.00 82.00 75 ALA A C 1
ATOM 569 O O . ALA A 1 75 ? -22.635 6.330 32.594 1.00 82.00 75 ALA A O 1
ATOM 570 N N . GLU A 1 76 ? -24.377 7.076 31.383 1.00 86.06 76 GLU A N 1
ATOM 571 C CA . GLU A 1 76 ? -23.697 7.056 30.098 1.00 86.06 76 GLU A CA 1
ATOM 572 C C . GLU A 1 76 ? -22.834 8.312 29.916 1.00 86.06 76 GLU A C 1
ATOM 574 O O . GLU A 1 76 ? -23.289 9.442 30.105 1.00 86.06 76 GLU A O 1
ATOM 579 N N . ARG A 1 77 ? -21.578 8.118 29.509 1.00 80.06 77 ARG A N 1
ATOM 580 C CA . ARG A 1 77 ? -20.627 9.198 29.229 1.00 80.06 77 ARG A CA 1
ATOM 581 C C . ARG A 1 77 ? -19.902 8.935 27.926 1.00 80.06 77 ARG A C 1
ATOM 583 O O . ARG A 1 77 ? -19.248 7.906 27.786 1.00 80.06 77 ARG A O 1
ATOM 590 N N . ASN A 1 78 ? -19.958 9.895 27.011 1.00 81.69 78 ASN A N 1
ATOM 591 C CA . ASN A 1 78 ? -19.258 9.838 25.726 1.00 81.69 78 ASN A CA 1
ATOM 592 C C . ASN A 1 78 ? -19.584 8.551 24.936 1.00 81.69 78 ASN A C 1
ATOM 594 O O . ASN A 1 78 ? -18.686 7.923 24.381 1.00 81.69 78 ASN A O 1
ATOM 598 N N . GLY A 1 79 ? -20.842 8.097 24.985 1.00 81.62 79 GLY A N 1
ATOM 599 C CA . GLY A 1 79 ? -21.287 6.855 24.352 1.00 81.62 79 GLY A CA 1
ATOM 600 C C . GLY A 1 79 ? -20.799 5.581 25.043 1.00 81.62 79 GLY A C 1
ATOM 601 O O . GLY A 1 79 ? -20.913 4.501 24.476 1.00 81.62 79 GLY A O 1
ATOM 602 N N . MET A 1 80 ? -20.248 5.681 26.256 1.00 86.88 80 MET A N 1
ATOM 603 C CA . MET A 1 80 ? -19.717 4.558 27.026 1.00 86.88 80 MET A CA 1
ATOM 604 C C . MET A 1 80 ? -20.408 4.451 28.387 1.00 86.88 80 MET A C 1
ATOM 606 O O . MET A 1 80 ? -20.683 5.449 29.055 1.00 86.88 80 MET A O 1
ATOM 610 N N . VAL A 1 81 ? -20.620 3.222 28.840 1.00 86.75 81 VAL A N 1
ATOM 611 C CA . VAL A 1 81 ? -21.129 2.883 30.169 1.00 86.75 81 VAL A CA 1
ATOM 612 C C . VAL A 1 81 ? -20.011 2.221 30.960 1.00 86.75 81 VAL A C 1
ATOM 614 O O . VAL A 1 81 ? -19.366 1.289 30.482 1.00 86.75 81 VAL A O 1
ATOM 617 N N . ASN A 1 82 ? -19.759 2.710 32.171 1.00 85.19 82 ASN A N 1
ATOM 618 C CA . ASN A 1 82 ? -18.780 2.104 33.064 1.00 85.19 82 ASN A CA 1
ATOM 619 C C . ASN A 1 82 ? -19.457 1.037 33.934 1.00 85.19 82 ASN A C 1
ATOM 621 O O . ASN A 1 82 ? -20.401 1.337 34.673 1.00 85.19 82 ASN A O 1
ATOM 625 N N . ILE A 1 83 ? -18.976 -0.198 33.826 1.00 86.12 83 ILE A N 1
ATOM 626 C CA . ILE A 1 83 ? -19.504 -1.365 34.526 1.00 86.12 83 ILE A CA 1
ATOM 627 C C . ILE A 1 83 ? -18.502 -1.765 35.593 1.00 86.12 83 ILE A C 1
ATOM 629 O O . ILE A 1 83 ? -17.360 -2.105 35.287 1.00 86.12 83 ILE A O 1
ATOM 633 N N . GLU A 1 84 ? -18.949 -1.723 36.845 1.00 84.50 84 GLU A N 1
ATOM 634 C CA . GLU A 1 84 ? -18.100 -1.958 38.007 1.00 84.50 84 GLU A CA 1
ATOM 635 C C . GLU A 1 84 ? -18.768 -2.893 39.011 1.00 84.50 84 GLU A C 1
ATOM 637 O O . GLU A 1 84 ? -19.897 -2.629 39.445 1.00 84.50 84 GLU A O 1
ATOM 642 N N . PHE A 1 85 ? -18.064 -3.950 39.405 1.00 84.56 85 PHE A N 1
ATOM 643 C CA . PHE A 1 85 ? -18.498 -4.925 40.409 1.00 84.56 85 PHE A CA 1
ATOM 644 C C . PHE A 1 85 ? -17.287 -5.600 41.058 1.00 84.56 85 PHE A C 1
ATOM 646 O O . PHE A 1 85 ? -16.189 -5.581 40.506 1.00 84.56 85 PHE A O 1
ATOM 653 N N . VAL A 1 86 ? -17.471 -6.186 42.240 1.00 82.50 86 VAL A N 1
ATOM 654 C CA . VAL A 1 86 ? -16.406 -6.907 42.946 1.00 82.50 86 VAL A CA 1
ATOM 655 C C . VAL A 1 86 ? -16.580 -8.403 42.723 1.00 82.50 86 VAL A C 1
ATOM 657 O O . VAL A 1 86 ? -17.654 -8.946 42.971 1.00 82.50 86 VAL A O 1
ATOM 660 N N . VAL A 1 87 ? -15.520 -9.061 42.261 1.00 83.19 87 VAL A N 1
ATOM 661 C CA . VAL A 1 87 ? -15.437 -10.521 42.144 1.00 83.19 87 VAL A CA 1
ATOM 662 C C . VAL A 1 87 ? -14.707 -11.054 43.368 1.00 83.19 87 VAL A C 1
ATOM 664 O O . VAL A 1 87 ? -13.580 -10.632 43.635 1.00 83.19 87 VAL A O 1
ATOM 667 N N . THR A 1 88 ? -15.339 -11.967 44.106 1.00 82.00 88 THR A N 1
ATOM 668 C CA . THR A 1 88 ? -14.740 -12.600 45.288 1.00 82.00 88 THR A CA 1
ATOM 669 C C . THR A 1 88 ? -14.414 -14.060 44.998 1.00 82.00 88 THR A C 1
ATOM 671 O O . THR A 1 88 ? -15.296 -14.837 44.641 1.00 82.00 88 THR A O 1
ATOM 674 N N . VAL A 1 89 ? -13.142 -14.433 45.152 1.00 83.12 89 VAL A N 1
ATOM 675 C CA . VAL A 1 89 ? -12.652 -15.799 44.928 1.00 83.12 89 VAL A CA 1
ATOM 676 C C . VAL A 1 89 ? -12.339 -16.475 46.273 1.00 83.12 89 VAL A C 1
ATOM 678 O O . VAL A 1 89 ? -11.454 -15.993 46.992 1.00 83.12 89 VAL A O 1
ATOM 681 N N . PRO A 1 90 ? -13.009 -17.591 46.621 1.00 83.31 90 PRO A N 1
ATOM 682 C CA . PRO A 1 90 ? -12.777 -18.323 47.868 1.00 83.31 90 PRO A CA 1
ATOM 683 C C . PRO A 1 90 ? -11.474 -19.137 47.837 1.00 83.31 90 PRO A C 1
ATOM 685 O O . PRO A 1 90 ? -11.043 -19.588 46.773 1.00 83.31 90 PRO A O 1
ATOM 688 N N . GLN A 1 91 ? -10.867 -19.382 49.005 1.00 81.31 91 GLN A N 1
ATOM 689 C CA . GLN A 1 91 ? -9.618 -20.151 49.149 1.00 81.31 91 GLN A CA 1
ATOM 690 C C . GLN A 1 91 ? -9.677 -21.550 48.507 1.00 81.31 91 GLN A C 1
ATOM 692 O O . GLN A 1 91 ? -8.684 -22.016 47.948 1.00 81.31 91 GLN A O 1
ATOM 697 N N . ALA A 1 92 ? -10.842 -22.211 48.518 1.00 79.69 92 ALA A N 1
ATOM 698 C CA . ALA A 1 92 ? -11.027 -23.552 47.954 1.00 79.69 92 ALA A CA 1
ATOM 699 C C . ALA A 1 92 ? -10.685 -23.648 46.451 1.00 79.69 92 ALA A C 1
ATOM 701 O O . ALA A 1 92 ? -10.282 -24.713 45.971 1.00 79.69 92 ALA A O 1
ATOM 702 N N . LEU A 1 93 ? -10.803 -22.532 45.718 1.00 81.19 93 LEU A N 1
ATOM 703 C CA . LEU A 1 93 ? -10.502 -22.429 44.286 1.00 81.19 93 LEU A CA 1
ATOM 704 C C . LEU A 1 93 ? -9.065 -21.954 43.999 1.00 81.19 93 LEU A C 1
ATOM 706 O O . LEU A 1 93 ? -8.662 -21.897 42.838 1.00 81.19 93 LEU A O 1
ATOM 710 N N . GLN A 1 94 ? -8.271 -21.655 45.033 1.00 83.44 94 GLN A N 1
ATOM 711 C CA . GLN A 1 94 ? -6.922 -21.082 44.938 1.00 83.44 94 GLN A CA 1
ATOM 712 C C . GLN A 1 94 ? -5.805 -22.136 45.062 1.00 83.44 94 GLN A C 1
ATOM 714 O O . GLN A 1 94 ? -4.801 -21.919 45.737 1.00 83.44 94 GLN A O 1
ATOM 719 N N . LYS A 1 95 ? -5.959 -23.313 44.442 1.00 85.00 95 LYS A N 1
ATOM 720 C CA . LYS A 1 95 ? -4.917 -24.358 44.493 1.00 85.00 95 LYS A CA 1
ATOM 721 C C . LYS A 1 95 ? -3.742 -24.040 43.562 1.00 85.00 95 LYS A C 1
ATOM 723 O O . LYS A 1 95 ? -3.938 -23.630 42.422 1.00 85.00 95 LYS A O 1
ATOM 728 N N . ASP A 1 96 ? -2.518 -24.350 43.995 1.00 87.50 96 ASP A N 1
ATOM 729 C CA . ASP A 1 96 ? -1.277 -24.045 43.256 1.00 87.50 96 ASP A CA 1
ATOM 730 C C . ASP A 1 96 ? -1.204 -24.629 41.835 1.00 87.50 96 ASP A C 1
ATOM 732 O O . ASP A 1 96 ? -0.508 -24.093 40.971 1.00 87.50 96 ASP A O 1
ATOM 736 N N . ASN A 1 97 ? -1.867 -25.760 41.591 1.00 88.75 97 ASN A N 1
ATOM 737 C CA . ASN A 1 97 ? -1.886 -26.460 40.305 1.00 88.75 97 ASN A CA 1
ATOM 738 C C . ASN A 1 97 ? -3.131 -26.153 39.460 1.00 88.75 97 ASN A C 1
ATOM 740 O O . ASN A 1 97 ? -3.358 -26.831 38.454 1.00 88.75 97 ASN A O 1
ATOM 744 N N . TRP A 1 98 ? -3.946 -25.186 39.874 1.00 89.31 98 TRP A N 1
ATOM 745 C CA . TRP A 1 98 ? -5.173 -24.797 39.193 1.00 89.31 98 TRP A CA 1
ATOM 746 C C . TRP A 1 98 ? -5.041 -23.416 38.550 1.00 89.31 98 TRP A C 1
ATOM 748 O O . TRP A 1 98 ? -4.290 -22.556 39.003 1.00 89.31 98 TRP A O 1
ATOM 758 N N . MET A 1 99 ? -5.792 -23.210 37.477 1.00 90.69 99 MET A N 1
ATOM 759 C CA . MET A 1 99 ? -6.047 -21.913 36.870 1.00 90.69 99 MET A CA 1
ATOM 760 C C . MET A 1 99 ? -7.553 -21.700 36.854 1.00 90.69 99 MET A C 1
ATOM 762 O O . MET A 1 99 ? -8.287 -22.441 36.203 1.00 90.69 99 MET A O 1
ATOM 766 N N . LEU A 1 100 ? -8.005 -20.700 37.594 1.00 89.38 100 LEU A N 1
ATOM 767 C CA . LEU A 1 100 ? -9.391 -20.283 37.652 1.00 89.38 100 LEU A CA 1
ATOM 768 C C . LEU A 1 100 ? -9.634 -19.230 36.569 1.00 89.38 100 LEU A C 1
ATOM 770 O O . LEU A 1 100 ? -9.099 -18.122 36.634 1.00 89.38 100 LEU A O 1
ATOM 774 N N . ASN A 1 101 ? -10.454 -19.586 35.585 1.00 89.94 101 ASN A N 1
ATOM 775 C CA . ASN A 1 101 ? -10.923 -18.678 34.552 1.00 89.94 101 ASN A CA 1
ATOM 776 C C . ASN A 1 101 ? -12.305 -18.166 34.931 1.00 89.94 101 ASN A C 1
ATOM 778 O O . ASN A 1 101 ? -13.240 -18.949 35.084 1.00 89.94 101 ASN A O 1
ATOM 782 N N . ILE A 1 102 ? -12.443 -16.853 35.025 1.00 88.81 102 ILE A N 1
ATOM 783 C CA . ILE A 1 102 ? -13.696 -16.180 35.334 1.00 88.81 102 ILE A CA 1
ATOM 784 C C . ILE A 1 102 ? -14.031 -15.265 34.165 1.00 88.81 102 ILE A C 1
ATOM 786 O O . ILE A 1 102 ? -13.255 -14.383 33.807 1.00 88.81 102 ILE A O 1
ATOM 790 N N . ARG A 1 103 ? -15.195 -15.462 33.559 1.00 88.94 103 ARG A N 1
ATOM 791 C CA . ARG A 1 103 ? -15.707 -14.653 32.455 1.00 88.94 103 ARG A CA 1
ATOM 792 C C . ARG A 1 103 ? -16.991 -13.967 32.895 1.00 88.94 103 ARG A C 1
ATOM 794 O O . ARG A 1 103 ? -18.030 -14.624 33.001 1.00 88.94 103 ARG A O 1
ATOM 801 N N . PRO A 1 104 ? -16.942 -12.657 33.156 1.00 89.88 104 PRO A N 1
ATOM 802 C CA . PRO A 1 104 ? -18.156 -11.897 33.354 1.00 89.88 104 PRO A CA 1
ATOM 803 C C . PRO A 1 104 ? -18.904 -11.777 32.021 1.00 89.88 104 PRO A C 1
ATOM 805 O O . PRO A 1 104 ? -18.332 -11.400 30.997 1.00 89.88 104 PRO A O 1
ATOM 808 N N . VAL A 1 105 ? -20.186 -12.113 32.031 1.00 89.44 105 VAL A N 1
ATOM 809 C CA . VAL A 1 105 ? -21.076 -12.017 30.877 1.00 89.44 105 VAL A CA 1
ATOM 810 C C . VAL A 1 105 ? -22.030 -10.860 31.103 1.00 89.44 105 VAL A C 1
ATOM 812 O O . VAL A 1 105 ? -22.690 -10.758 32.138 1.00 89.44 105 VAL A O 1
ATOM 815 N N . LEU A 1 106 ? -22.088 -9.979 30.115 1.00 89.31 106 LEU A N 1
ATOM 816 C CA . LEU A 1 106 ? -22.938 -8.810 30.083 1.00 89.31 106 LEU A CA 1
ATOM 817 C C . LEU A 1 106 ? -24.087 -9.036 29.103 1.00 89.31 106 LEU A C 1
ATOM 819 O O . LEU A 1 106 ? -23.885 -9.091 27.899 1.00 89.31 106 LEU A O 1
ATOM 823 N N . MET A 1 107 ? -25.313 -9.078 29.595 1.00 87.44 107 MET A N 1
ATOM 824 C CA . MET A 1 107 ? -26.509 -9.108 28.761 1.00 87.44 107 MET A CA 1
ATOM 825 C C . MET A 1 107 ? -26.978 -7.687 28.459 1.00 87.44 107 MET A C 1
ATOM 827 O O . MET A 1 107 ? -27.286 -6.918 29.378 1.00 87.44 107 MET A O 1
ATOM 831 N N . ARG A 1 108 ? -27.082 -7.368 27.168 1.00 84.19 108 ARG A N 1
ATOM 832 C CA . ARG A 1 108 ? -27.743 -6.170 26.635 1.00 84.19 108 ARG A CA 1
ATOM 833 C C . ARG A 1 108 ? -29.001 -6.626 25.899 1.00 84.19 108 ARG A C 1
ATOM 835 O O . ARG A 1 108 ? -28.903 -7.194 24.814 1.00 84.19 108 ARG A O 1
ATOM 842 N N . GLY A 1 109 ? -30.177 -6.452 26.504 1.00 79.88 109 GLY A N 1
ATOM 843 C CA . GLY A 1 109 ? -31.403 -7.093 26.006 1.00 79.88 109 GLY A CA 1
ATOM 844 C C . GLY A 1 109 ? -31.257 -8.622 25.981 1.00 79.88 109 GLY A C 1
ATOM 845 O O . GLY A 1 109 ? -30.947 -9.216 27.015 1.00 79.88 109 GLY A O 1
ATOM 846 N N . ASP A 1 110 ? -31.416 -9.226 24.801 1.00 77.81 110 ASP A N 1
ATOM 847 C CA . ASP A 1 110 ? -31.254 -10.674 24.575 1.00 77.81 110 ASP A CA 1
ATOM 848 C C . ASP A 1 110 ? -29.854 -11.065 24.070 1.00 77.81 110 ASP A C 1
ATOM 850 O O . ASP A 1 110 ? -29.540 -12.249 23.943 1.00 77.81 110 ASP A O 1
ATOM 854 N N . THR A 1 111 ? -28.992 -10.087 23.779 1.00 77.81 111 THR A N 1
ATOM 855 C CA . THR A 1 111 ? -27.648 -10.344 23.248 1.00 77.81 111 THR A CA 1
ATOM 856 C C . THR A 1 111 ? -26.612 -10.438 24.374 1.00 77.81 111 THR A C 1
ATOM 858 O O . THR A 1 111 ? -26.440 -9.460 25.113 1.00 77.81 111 THR A O 1
ATOM 861 N N . PRO A 1 112 ? -25.912 -11.582 24.526 1.00 80.75 112 PRO A N 1
ATOM 862 C CA . PRO A 1 112 ? -24.786 -11.699 25.441 1.00 80.75 112 PRO A CA 1
ATOM 863 C C . PRO A 1 112 ? -23.539 -11.055 24.832 1.00 80.75 112 PRO A C 1
ATOM 865 O O . PRO A 1 112 ? -23.151 -11.353 23.703 1.00 80.75 112 PRO A O 1
ATOM 868 N N . ASP A 1 113 ? -22.880 -10.215 25.612 1.00 81.38 113 ASP A N 1
ATOM 869 C CA . ASP A 1 113 ? -21.552 -9.688 25.353 1.00 81.38 113 ASP A CA 1
ATOM 870 C C . ASP A 1 113 ? -20.581 -10.215 26.413 1.00 81.38 113 ASP A C 1
ATOM 872 O O . ASP A 1 113 ? -20.918 -10.335 27.592 1.00 81.38 113 ASP A O 1
ATOM 876 N N . SER A 1 114 ? -19.372 -10.569 25.995 1.00 78.62 114 SER A N 1
ATOM 877 C CA . SER A 1 114 ? -18.362 -11.101 26.909 1.00 78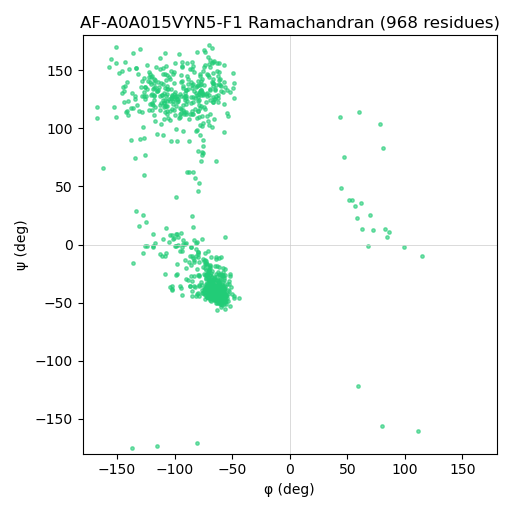.62 114 SER A CA 1
ATOM 878 C C . SER A 1 114 ? -17.472 -9.965 27.383 1.00 78.62 114 SER A C 1
ATOM 880 O O . SER A 1 114 ? -16.753 -9.350 26.594 1.00 78.62 114 SER A O 1
ATOM 882 N N . LEU A 1 115 ? -17.503 -9.692 28.687 1.00 87.38 115 LEU A N 1
ATOM 883 C CA . LEU A 1 115 ? -16.517 -8.815 29.298 1.00 87.38 115 LEU A CA 1
ATOM 884 C C . LEU A 1 115 ? -15.167 -9.535 29.337 1.00 87.38 115 LEU A C 1
ATOM 886 O O . LEU A 1 115 ? -15.074 -10.759 29.194 1.00 87.38 115 LEU A O 1
ATOM 890 N N . LYS A 1 116 ? -14.098 -8.760 29.500 1.00 90.00 116 LYS A N 1
ATOM 891 C CA . LYS A 1 116 ? -12.752 -9.320 29.555 1.00 90.00 116 LYS A CA 1
ATOM 892 C C . LYS A 1 116 ? -12.631 -10.304 30.714 1.00 90.00 116 LYS A C 1
ATOM 894 O O . LYS A 1 116 ? -13.083 -10.057 31.830 1.00 90.00 116 LYS A O 1
ATOM 899 N N . GLU A 1 117 ? -11.992 -11.431 30.439 1.00 90.69 117 GLU A N 1
ATOM 900 C CA . GLU A 1 117 ? -11.854 -12.486 31.434 1.00 90.69 117 GLU A CA 1
ATOM 901 C C . GLU A 1 117 ? -10.830 -12.138 32.520 1.00 90.69 117 GLU A C 1
ATOM 903 O O . GLU A 1 117 ? -9.896 -11.362 32.305 1.00 90.69 117 GLU A O 1
ATOM 908 N N . LEU A 1 118 ? -11.010 -12.740 33.690 1.00 89.50 118 LEU A N 1
ATOM 909 C CA . LEU A 1 118 ? -10.078 -12.722 34.806 1.00 89.50 118 LEU A CA 1
ATOM 910 C C . LEU A 1 118 ? -9.503 -14.123 34.969 1.00 89.50 118 LEU A C 1
ATOM 912 O O . LEU A 1 118 ? -10.243 -15.104 35.055 1.00 89.50 118 LEU A O 1
ATOM 916 N N . ARG A 1 119 ? -8.182 -14.212 35.029 1.00 90.62 119 ARG A N 1
ATOM 917 C CA . ARG A 1 119 ? -7.448 -15.448 35.256 1.00 90.62 119 ARG A CA 1
ATOM 918 C C . ARG A 1 119 ? -6.683 -15.344 36.559 1.00 90.62 119 ARG A C 1
ATOM 920 O O . ARG A 1 119 ? -5.790 -14.513 36.717 1.00 90.62 119 ARG A O 1
ATOM 927 N N . PHE A 1 120 ? -7.025 -16.229 37.480 1.00 89.12 120 PHE A N 1
ATOM 928 C CA . PHE A 1 120 ? -6.302 -16.407 38.726 1.00 89.12 120 PHE A CA 1
ATOM 929 C C . PHE A 1 120 ? -5.564 -17.734 38.642 1.00 89.12 120 PHE A C 1
ATOM 931 O O . PHE A 1 120 ? -6.172 -18.795 38.521 1.00 89.12 120 PHE A O 1
ATOM 938 N N . THR A 1 121 ? -4.239 -17.680 38.633 1.00 90.12 121 THR A N 1
ATOM 939 C CA . THR A 1 121 ? -3.401 -18.846 38.342 1.00 90.12 121 THR A CA 1
ATOM 940 C C . THR A 1 121 ? -2.606 -19.237 39.574 1.00 90.12 121 THR A C 1
ATOM 942 O O . THR A 1 121 ? -1.978 -18.388 40.195 1.00 90.12 121 THR A O 1
ATOM 945 N N . GLY A 1 122 ? -2.583 -20.516 39.923 1.00 89.88 122 GLY A N 1
ATOM 946 C CA . GLY A 1 122 ? -1.689 -21.022 40.956 1.00 89.88 122 GLY A CA 1
ATOM 947 C C . GLY A 1 122 ? -0.225 -21.014 40.499 1.00 89.88 122 GLY A C 1
ATOM 948 O O . GLY A 1 122 ? 0.080 -21.084 39.301 1.00 89.88 122 GLY A O 1
ATOM 949 N N . GLN A 1 123 ? 0.705 -20.949 41.453 1.00 89.25 123 GLN A N 1
ATOM 950 C CA . GLN A 1 123 ? 2.142 -20.845 41.172 1.00 89.25 123 GLN A CA 1
ATOM 951 C C . GLN A 1 123 ? 2.672 -22.007 40.314 1.00 89.25 123 GLN A C 1
ATOM 953 O O . GLN A 1 123 ? 3.342 -21.783 39.304 1.00 89.25 123 GLN A O 1
ATOM 958 N N . ARG A 1 124 ? 2.345 -23.259 40.665 1.00 87.88 124 ARG A N 1
ATOM 959 C CA . ARG A 1 124 ? 2.825 -24.445 39.931 1.00 87.88 124 ARG A CA 1
ATOM 960 C C . ARG A 1 124 ? 2.246 -24.527 38.520 1.00 87.88 124 ARG A C 1
ATOM 962 O O . ARG A 1 124 ? 2.931 -24.990 37.609 1.00 87.88 124 ARG A O 1
ATOM 969 N N . PHE A 1 125 ? 1.007 -24.073 38.325 1.00 91.00 125 PHE A N 1
ATOM 970 C CA . PHE A 1 125 ? 0.406 -23.989 36.994 1.00 91.00 125 PHE A CA 1
ATOM 971 C C . PHE A 1 125 ? 1.134 -22.956 36.122 1.00 91.00 125 PHE A C 1
ATOM 973 O O . PHE A 1 125 ? 1.475 -23.258 34.976 1.00 91.00 125 PHE A O 1
ATOM 980 N N . ARG A 1 126 ? 1.454 -21.776 36.675 1.00 91.00 126 ARG A N 1
ATOM 981 C CA . ARG A 1 126 ? 2.230 -20.746 35.963 1.00 91.00 126 ARG A CA 1
ATOM 982 C C . ARG A 1 126 ? 3.620 -21.249 35.578 1.00 91.00 126 ARG A C 1
ATOM 984 O O . ARG A 1 126 ? 4.039 -21.057 34.442 1.00 91.00 126 ARG A O 1
ATOM 991 N N . GLU A 1 127 ? 4.311 -21.950 36.476 1.00 90.94 127 GLU A N 1
ATOM 992 C CA . GLU A 1 127 ? 5.614 -22.550 36.167 1.00 90.94 127 GLU A CA 1
ATOM 993 C C . GLU A 1 127 ? 5.539 -23.560 35.014 1.00 90.94 127 GLU A C 1
ATOM 995 O O . GLU A 1 127 ? 6.451 -23.616 34.187 1.00 90.94 127 GLU A O 1
ATOM 1000 N N . ALA A 1 128 ? 4.473 -24.364 34.945 1.00 89.31 128 ALA A N 1
ATOM 1001 C CA . ALA A 1 128 ? 4.259 -25.290 33.836 1.00 89.31 128 ALA A CA 1
ATOM 1002 C C . ALA A 1 128 ? 4.041 -24.538 32.512 1.00 89.31 128 ALA A C 1
ATOM 1004 O O . ALA A 1 128 ? 4.697 -24.861 31.523 1.00 89.31 128 ALA A O 1
ATOM 1005 N N . GLN A 1 129 ? 3.217 -23.483 32.512 1.00 91.00 129 GLN A N 1
ATOM 1006 C CA . GLN A 1 129 ? 3.041 -22.612 31.343 1.00 91.00 129 GLN A CA 1
ATOM 1007 C C . GLN A 1 129 ? 4.366 -21.993 30.890 1.00 91.00 129 GLN A C 1
ATOM 1009 O O . GLN A 1 129 ? 4.724 -22.079 29.718 1.00 91.00 129 GLN A O 1
ATOM 1014 N N . GLU A 1 130 ? 5.136 -21.403 31.805 1.00 91.19 130 GLU A N 1
ATOM 1015 C CA . GLU A 1 130 ? 6.433 -20.807 31.473 1.00 91.19 130 GLU A CA 1
ATOM 1016 C C . GLU A 1 130 ? 7.422 -21.828 30.908 1.00 91.19 130 GLU A C 1
ATOM 1018 O O . GLU A 1 130 ? 8.204 -21.498 30.014 1.00 91.19 130 GLU A O 1
ATOM 1023 N N . ARG A 1 131 ? 7.405 -23.075 31.397 1.00 91.38 131 ARG A N 1
ATOM 1024 C CA . ARG A 1 131 ? 8.213 -24.154 30.815 1.00 91.38 131 ARG A CA 1
ATOM 1025 C C . ARG A 1 131 ? 7.804 -24.401 29.366 1.00 91.38 131 ARG A C 1
ATOM 1027 O O . ARG A 1 131 ? 8.687 -24.388 28.511 1.00 91.38 131 ARG A O 1
ATOM 1034 N N . ASP A 1 132 ? 6.517 -24.546 29.068 1.00 91.31 132 ASP A N 1
ATOM 1035 C CA . ASP A 1 132 ? 6.036 -24.729 27.693 1.00 91.31 132 ASP A CA 1
ATOM 1036 C C . ASP A 1 132 ? 6.501 -23.581 26.774 1.00 91.31 132 ASP A C 1
ATOM 1038 O O . ASP A 1 132 ? 7.065 -23.820 25.701 1.00 91.31 132 ASP A O 1
ATOM 1042 N N . TYR A 1 133 ? 6.386 -22.329 27.231 1.00 92.56 133 TYR A N 1
ATOM 1043 C CA . TYR A 1 133 ? 6.881 -21.167 26.486 1.00 92.56 133 TYR A CA 1
ATOM 1044 C C . TYR A 1 133 ? 8.403 -21.199 26.285 1.00 92.56 133 TYR A C 1
ATOM 1046 O O . TYR A 1 133 ? 8.859 -21.038 25.157 1.00 92.56 133 TYR A O 1
ATOM 1054 N N . ARG A 1 134 ? 9.207 -21.548 27.301 1.00 92.25 134 ARG A N 1
ATOM 1055 C CA . ARG A 1 134 ? 10.670 -21.728 27.145 1.00 92.25 134 ARG A CA 1
ATOM 1056 C C . ARG A 1 134 ? 11.028 -22.846 26.159 1.00 92.25 134 ARG A C 1
ATOM 1058 O O . ARG A 1 134 ? 12.079 -22.814 25.512 1.00 92.25 134 ARG A O 1
ATOM 1065 N N . HIS A 1 135 ? 10.211 -23.894 26.063 1.00 90.81 135 HIS A N 1
ATOM 1066 C CA . HIS A 1 135 ? 10.381 -24.944 25.056 1.00 90.81 135 HIS A CA 1
ATOM 1067 C C . HIS A 1 135 ? 10.092 -24.419 23.644 1.00 90.81 135 HIS A C 1
ATOM 1069 O O . HIS A 1 135 ? 10.839 -24.736 22.712 1.00 90.81 135 HIS A O 1
ATOM 1075 N N . TYR A 1 136 ? 9.055 -23.596 23.491 1.00 93.00 136 TYR A N 1
ATOM 1076 C CA . TYR A 1 136 ? 8.716 -22.954 22.227 1.00 93.00 136 TYR A CA 1
ATOM 1077 C C . TYR A 1 136 ? 9.749 -21.893 21.815 1.00 93.00 136 TYR A C 1
ATOM 1079 O O . TYR A 1 136 ? 10.174 -21.877 20.659 1.00 93.00 136 TYR A O 1
ATOM 1087 N N . ASP A 1 137 ? 10.260 -21.093 22.748 1.00 92.25 137 ASP A N 1
ATOM 1088 C CA . ASP A 1 137 ? 11.293 -20.088 22.480 1.00 92.25 137 ASP A CA 1
ATOM 1089 C C . ASP A 1 137 ? 12.572 -20.732 21.930 1.00 92.25 137 ASP A C 1
ATOM 1091 O O . ASP A 1 137 ? 13.096 -20.292 20.908 1.00 92.25 137 ASP A O 1
ATOM 1095 N N . ARG A 1 138 ? 12.998 -21.880 22.479 1.00 91.81 138 ARG A N 1
ATOM 1096 C CA . ARG A 1 138 ? 14.110 -22.682 21.922 1.00 91.81 138 ARG A CA 1
ATOM 1097 C C . ARG A 1 138 ? 13.868 -23.168 20.489 1.00 91.81 138 ARG A C 1
ATOM 1099 O O . ARG A 1 138 ? 14.819 -23.496 19.770 1.00 91.81 138 ARG A O 1
ATOM 1106 N N . PHE A 1 139 ? 12.612 -23.302 20.064 1.00 91.12 139 PHE A N 1
ATOM 1107 C CA . PHE A 1 139 ? 12.275 -23.565 18.666 1.00 91.12 139 PHE A CA 1
ATOM 1108 C C . PHE A 1 139 ? 12.357 -22.281 17.831 1.00 91.12 139 PHE A C 1
ATOM 1110 O O . PHE A 1 139 ? 12.964 -22.308 16.757 1.00 91.12 139 PHE A O 1
ATOM 1117 N N . VAL A 1 140 ? 11.818 -21.168 18.333 1.00 91.50 140 VAL A N 1
ATOM 1118 C CA . VAL A 1 140 ? 11.861 -19.859 17.667 1.00 91.50 140 VAL A CA 1
ATOM 1119 C C . VAL A 1 140 ? 13.301 -19.383 17.452 1.00 91.50 140 VAL A C 1
ATOM 1121 O O . VAL A 1 140 ? 13.621 -18.931 16.358 1.00 91.50 140 VAL A O 1
ATOM 1124 N N . GLU A 1 141 ? 14.208 -19.584 18.409 1.00 90.31 141 GLU A N 1
ATOM 1125 C CA . GLU A 1 141 ? 15.642 -19.263 18.287 1.00 90.31 141 GLU A CA 1
ATOM 1126 C C . GLU A 1 141 ? 16.335 -19.975 17.110 1.00 90.31 141 GLU A C 1
ATOM 1128 O O . GLU A 1 141 ? 17.324 -19.488 16.560 1.00 90.31 141 GLU A O 1
ATOM 1133 N N . LYS A 1 142 ? 15.821 -21.136 16.680 1.00 89.38 142 LYS A N 1
ATOM 1134 C CA . LYS A 1 142 ? 16.345 -21.874 15.514 1.00 89.38 142 LYS A CA 1
ATOM 1135 C C . LYS A 1 142 ? 15.862 -21.294 14.184 1.00 89.38 142 LYS A C 1
ATOM 1137 O O . LYS A 1 142 ? 16.343 -21.739 13.131 1.00 89.38 142 LYS A O 1
ATOM 1142 N N . ILE A 1 143 ? 14.891 -20.383 14.208 1.00 90.88 143 ILE A N 1
ATOM 1143 C CA . ILE A 1 143 ? 14.408 -19.649 13.042 1.00 90.88 143 ILE A CA 1
ATOM 1144 C C . ILE A 1 143 ? 15.312 -18.440 12.858 1.00 90.88 143 ILE A C 1
ATOM 1146 O O . ILE A 1 143 ? 15.439 -17.593 13.733 1.00 90.88 143 ILE A O 1
ATOM 1150 N N . ILE A 1 144 ? 15.937 -18.348 11.690 1.00 88.81 144 ILE A N 1
ATOM 1151 C CA . ILE A 1 144 ? 16.721 -17.179 11.307 1.00 88.81 144 ILE A CA 1
ATOM 1152 C C . ILE A 1 144 ? 15.727 -16.054 10.963 1.00 88.81 144 ILE A C 1
ATOM 1154 O O . ILE A 1 144 ? 14.942 -16.235 10.018 1.00 88.81 144 ILE A O 1
ATOM 1158 N N . PRO A 1 145 ? 15.748 -14.917 11.688 1.00 86.50 145 PRO A N 1
ATOM 1159 C CA . PRO A 1 145 ? 14.853 -13.788 11.441 1.00 86.50 145 PRO A CA 1
ATOM 1160 C C . PRO A 1 145 ? 15.136 -13.091 10.108 1.00 86.50 145 PRO A C 1
ATOM 1162 O O . PRO A 1 145 ? 16.266 -13.101 9.616 1.00 86.50 145 PRO A O 1
ATOM 1165 N N . ASP A 1 146 ? 14.127 -12.410 9.565 1.00 81.56 146 ASP A N 1
ATOM 1166 C CA . ASP A 1 146 ? 14.247 -11.664 8.301 1.00 81.56 146 ASP A CA 1
ATOM 1167 C C . ASP A 1 146 ? 15.056 -10.371 8.416 1.00 81.56 146 ASP A C 1
ATOM 1169 O O . ASP A 1 146 ? 15.547 -9.854 7.416 1.00 81.56 146 ASP A O 1
ATOM 1173 N N . SER A 1 147 ? 15.258 -9.874 9.637 1.00 84.62 147 SER A N 1
ATOM 1174 C CA . SER A 1 147 ? 16.117 -8.719 9.912 1.00 84.62 147 SER A CA 1
ATOM 1175 C C . SER A 1 147 ? 17.608 -9.008 9.696 1.00 84.62 147 SER A C 1
ATOM 1177 O O . SER A 1 147 ? 18.406 -8.082 9.545 1.00 84.62 147 SER A O 1
ATOM 1179 N N . VAL A 1 148 ? 18.016 -10.281 9.674 1.00 84.81 148 VAL A N 1
ATOM 1180 C CA . VAL A 1 148 ? 19.416 -10.666 9.477 1.00 84.81 148 VAL A CA 1
ATOM 1181 C C . VAL A 1 148 ? 19.787 -10.533 8.000 1.00 84.81 148 VAL A C 1
ATOM 1183 O O . VAL A 1 148 ? 19.044 -10.951 7.117 1.00 84.81 148 VAL A O 1
ATOM 1186 N N . ASN A 1 149 ? 20.981 -10.004 7.709 1.00 86.50 149 ASN A N 1
ATOM 1187 C CA . ASN A 1 149 ? 21.456 -9.838 6.335 1.00 86.50 149 ASN A CA 1
ATOM 1188 C C . ASN A 1 149 ? 21.417 -11.172 5.560 1.00 86.50 149 ASN A C 1
ATOM 1190 O O . ASN A 1 149 ? 22.182 -12.106 5.841 1.00 86.50 149 ASN A O 1
ATOM 1194 N N . PHE A 1 150 ? 20.538 -11.225 4.558 1.00 86.06 150 PHE A N 1
ATOM 1195 C CA . PHE A 1 150 ? 20.290 -12.406 3.740 1.00 86.06 150 PHE A CA 1
ATOM 1196 C C . PHE A 1 150 ? 21.567 -12.920 3.061 1.00 86.06 150 PHE A C 1
ATOM 1198 O O . PHE A 1 150 ? 21.871 -14.113 3.120 1.00 86.06 150 PHE A O 1
ATOM 1205 N N . TYR A 1 151 ? 22.362 -12.016 2.479 1.00 83.81 151 TYR A N 1
ATOM 1206 C CA . TYR A 1 151 ? 23.574 -12.372 1.744 1.00 83.81 151 TYR A CA 1
ATOM 1207 C C . TYR A 1 151 ? 24.634 -12.997 2.651 1.00 83.81 151 TYR A C 1
ATOM 1209 O O . TYR A 1 151 ? 25.261 -13.985 2.281 1.00 83.81 151 TYR A O 1
ATOM 1217 N N . ARG A 1 152 ? 24.793 -12.481 3.873 1.00 83.25 152 ARG A N 1
ATOM 1218 C CA . ARG A 1 152 ? 25.760 -13.024 4.838 1.00 83.25 152 ARG A CA 1
ATOM 1219 C C . ARG A 1 152 ? 25.376 -14.421 5.328 1.00 83.25 152 ARG A C 1
ATOM 1221 O O . ARG A 1 152 ? 26.251 -15.229 5.627 1.00 83.25 152 ARG A O 1
ATOM 1228 N N . THR A 1 153 ? 24.080 -14.701 5.425 1.00 85.38 153 THR A N 1
ATOM 1229 C CA . THR A 1 153 ? 23.581 -15.913 6.086 1.00 85.38 153 THR A CA 1
ATOM 1230 C C . THR A 1 153 ? 23.312 -17.060 5.118 1.00 85.38 153 THR A C 1
ATOM 1232 O O . THR A 1 153 ? 23.534 -18.223 5.477 1.00 85.38 153 THR A O 1
ATOM 1235 N N . TYR A 1 154 ? 22.836 -16.748 3.910 1.00 88.88 154 TYR A N 1
ATOM 1236 C CA . TYR A 1 154 ? 22.359 -17.738 2.944 1.00 88.88 154 TYR A CA 1
ATOM 1237 C C . TYR A 1 154 ? 23.216 -17.856 1.687 1.00 88.88 154 TYR A C 1
ATOM 1239 O O . TYR A 1 154 ? 23.004 -18.794 0.925 1.00 88.88 154 TYR A O 1
ATOM 1247 N N . VAL A 1 155 ? 24.197 -16.978 1.462 1.00 89.44 155 VAL A N 1
ATOM 1248 C CA . VAL A 1 155 ? 25.053 -17.040 0.267 1.00 89.44 155 VAL A CA 1
ATOM 1249 C C . VAL A 1 155 ? 26.441 -17.545 0.626 1.00 89.44 155 VAL A C 1
ATOM 1251 O O . VAL A 1 155 ? 27.067 -17.078 1.578 1.00 89.44 155 VAL A O 1
ATOM 1254 N N . ASN A 1 156 ? 26.965 -18.481 -0.169 1.00 89.56 156 ASN A N 1
ATOM 1255 C CA . ASN A 1 156 ? 28.364 -18.889 -0.069 1.00 89.56 156 ASN A CA 1
ATOM 1256 C C . ASN A 1 156 ? 29.265 -17.825 -0.716 1.00 89.56 156 ASN A C 1
ATOM 1258 O O . ASN A 1 156 ? 29.701 -17.953 -1.864 1.00 89.56 156 ASN A O 1
ATOM 1262 N N . TYR A 1 157 ? 29.519 -16.756 0.038 1.00 86.12 157 TYR A N 1
ATOM 1263 C CA . TYR A 1 157 ? 30.227 -15.575 -0.449 1.00 86.12 157 TYR A CA 1
ATOM 1264 C C . TYR A 1 157 ? 31.648 -15.896 -0.943 1.00 86.12 157 TYR A C 1
ATOM 1266 O O . TYR A 1 157 ? 32.049 -15.437 -2.007 1.00 86.12 157 TYR A O 1
ATOM 1274 N N . HIS A 1 158 ? 32.367 -16.791 -0.257 1.00 86.88 158 HIS A N 1
ATOM 1275 C CA . HIS A 1 158 ? 33.710 -17.219 -0.666 1.00 86.88 158 HIS A CA 1
ATOM 1276 C C . HIS A 1 158 ? 33.731 -17.867 -2.063 1.00 86.88 158 HIS A C 1
ATOM 1278 O O . HIS A 1 158 ? 34.618 -17.611 -2.881 1.00 86.88 158 HIS A O 1
ATOM 1284 N N . SER A 1 159 ? 32.736 -18.704 -2.368 1.00 87.44 159 SER A N 1
ATOM 1285 C CA . SER A 1 159 ? 32.632 -19.354 -3.680 1.00 87.44 159 SER A CA 1
ATOM 1286 C C . SER A 1 159 ? 32.244 -18.366 -4.781 1.00 87.44 159 SER A C 1
ATOM 1288 O O . SER A 1 159 ? 32.766 -18.458 -5.897 1.00 87.44 159 SER A O 1
ATOM 1290 N N . PHE A 1 160 ? 31.378 -17.403 -4.453 1.00 89.75 160 PHE A N 1
ATOM 1291 C CA . PHE A 1 160 ? 30.980 -16.318 -5.346 1.00 89.75 160 PHE A CA 1
ATOM 1292 C C . PHE A 1 160 ? 32.164 -15.404 -5.701 1.00 89.75 160 PHE A C 1
ATOM 1294 O O . PHE A 1 160 ? 32.420 -15.168 -6.882 1.00 89.75 160 PHE A O 1
ATOM 1301 N N . GLU A 1 161 ? 32.962 -14.973 -4.719 1.00 87.69 161 GLU A N 1
ATOM 1302 C CA . GLU A 1 161 ? 34.162 -14.160 -4.964 1.00 87.69 161 GLU A CA 1
ATOM 1303 C C . GLU A 1 161 ? 35.160 -14.875 -5.882 1.00 87.69 161 GLU A C 1
ATOM 1305 O O . GLU A 1 161 ? 35.597 -14.318 -6.893 1.00 87.69 161 GLU A O 1
ATOM 1310 N N . ARG A 1 162 ? 35.453 -16.157 -5.615 1.00 91.75 162 ARG A N 1
ATOM 1311 C CA . ARG A 1 162 ? 36.325 -16.967 -6.487 1.00 91.75 162 ARG A CA 1
ATOM 1312 C C . ARG A 1 162 ? 35.773 -17.113 -7.905 1.00 91.75 162 ARG A C 1
ATOM 1314 O O . ARG A 1 162 ? 36.538 -17.303 -8.855 1.00 91.75 162 ARG A O 1
ATOM 1321 N N . TYR A 1 163 ? 34.455 -17.103 -8.075 1.00 90.88 163 TYR A N 1
ATOM 1322 C CA . TYR A 1 163 ? 33.829 -17.125 -9.394 1.00 90.88 163 TYR A CA 1
ATOM 1323 C C . TYR A 1 163 ? 33.996 -15.782 -10.120 1.00 90.88 163 TYR A C 1
ATOM 1325 O O . TYR A 1 163 ? 34.428 -15.775 -11.275 1.00 90.88 163 TYR A O 1
ATOM 1333 N N . LEU A 1 164 ? 33.771 -14.657 -9.435 1.00 89.94 164 LEU A N 1
ATOM 1334 C CA . LEU A 1 164 ? 34.003 -13.320 -9.991 1.00 89.94 164 LEU A CA 1
ATOM 1335 C C . LEU A 1 164 ? 35.464 -13.104 -10.398 1.00 89.94 164 LEU A C 1
ATOM 1337 O O . LEU A 1 164 ? 35.736 -12.568 -11.474 1.00 89.94 164 LEU A O 1
ATOM 1341 N N . GLU A 1 165 ? 36.419 -13.567 -9.591 1.00 89.69 165 GLU A N 1
ATOM 1342 C CA . GLU A 1 165 ? 37.837 -13.506 -9.949 1.00 89.69 165 GLU A CA 1
ATOM 1343 C C . GLU A 1 165 ? 38.143 -14.298 -11.224 1.00 89.69 165 GLU A C 1
ATOM 1345 O O . GLU A 1 165 ? 38.836 -13.800 -12.118 1.00 89.69 165 GLU A O 1
ATOM 1350 N N . ARG A 1 166 ? 37.591 -15.512 -11.355 1.00 91.56 166 ARG A N 1
ATOM 1351 C CA . ARG A 1 166 ? 37.736 -16.326 -12.571 1.00 91.56 166 ARG A CA 1
ATOM 1352 C C . ARG A 1 166 ? 37.136 -15.627 -13.791 1.00 91.56 166 ARG A C 1
ATOM 1354 O O . ARG A 1 166 ? 37.802 -15.559 -14.826 1.00 91.56 166 ARG A O 1
ATOM 1361 N N . LEU A 1 167 ? 35.939 -15.052 -13.665 1.00 91.00 167 LEU A N 1
ATOM 1362 C CA . LEU A 1 167 ? 35.299 -14.278 -14.734 1.00 91.00 167 LEU A CA 1
ATOM 1363 C C . LEU A 1 167 ? 36.125 -13.054 -15.140 1.00 91.00 167 LEU A C 1
ATOM 1365 O O . LEU A 1 167 ? 36.315 -12.809 -16.331 1.00 91.00 167 LEU A O 1
ATOM 1369 N N . LYS A 1 168 ? 36.681 -12.316 -14.174 1.00 90.69 168 LYS A N 1
ATOM 1370 C CA . LYS A 1 168 ? 37.555 -11.160 -14.425 1.00 90.69 168 LYS A CA 1
ATOM 1371 C C . LYS A 1 168 ? 38.773 -11.545 -15.262 1.00 90.69 168 LYS A C 1
ATOM 1373 O O . LYS A 1 168 ? 39.104 -10.856 -16.230 1.00 90.69 168 LYS A O 1
ATOM 1378 N N . TRP A 1 169 ? 39.446 -12.640 -14.912 1.00 92.25 169 TRP A N 1
ATOM 1379 C CA . TRP A 1 169 ? 40.602 -13.124 -15.671 1.00 92.25 169 TRP A CA 1
ATOM 1380 C C . TRP A 1 169 ? 40.216 -13.650 -17.052 1.00 92.25 169 TRP A C 1
ATOM 1382 O O . TRP A 1 169 ? 40.920 -13.377 -18.027 1.00 92.25 169 TRP A O 1
ATOM 1392 N N . TYR A 1 170 ? 39.078 -14.335 -17.154 1.00 92.19 170 TYR A N 1
ATOM 1393 C CA . TYR A 1 170 ? 38.539 -14.798 -18.427 1.00 92.19 170 TYR A CA 1
ATOM 1394 C C . TYR A 1 170 ? 38.227 -13.627 -19.375 1.00 92.19 170 TYR A C 1
ATOM 1396 O O . TYR A 1 170 ? 38.710 -13.616 -20.510 1.00 92.19 170 TYR A O 1
ATOM 1404 N N . LYS A 1 171 ? 37.533 -12.589 -18.883 1.00 92.88 171 LYS A N 1
ATOM 1405 C CA . LYS A 1 171 ? 37.234 -11.350 -19.621 1.00 92.88 171 LYS A CA 1
ATOM 1406 C C . LYS A 1 171 ? 38.505 -10.660 -20.116 1.00 92.88 171 LYS A C 1
ATOM 1408 O O . LYS A 1 171 ? 38.642 -10.427 -21.315 1.00 92.88 171 LYS A O 1
ATOM 1413 N N . ARG A 1 172 ? 39.486 -10.433 -19.234 1.00 92.38 172 ARG A N 1
ATOM 1414 C CA . ARG A 1 172 ? 40.793 -9.855 -19.615 1.00 92.38 172 ARG A CA 1
ATOM 1415 C C . ARG A 1 172 ? 41.504 -10.675 -20.695 1.00 92.38 172 ARG A C 1
ATOM 1417 O O . ARG A 1 172 ? 42.149 -10.125 -21.588 1.00 92.38 172 ARG A O 1
ATOM 1424 N N . GLY A 1 173 ? 41.401 -12.003 -20.625 1.00 93.50 173 GLY A N 1
ATOM 1425 C CA . GLY A 1 173 ? 41.937 -12.904 -21.643 1.00 93.50 173 GLY A CA 1
ATOM 1426 C C . GLY A 1 173 ? 41.285 -12.710 -23.016 1.00 93.50 173 GLY A C 1
ATOM 1427 O O . GLY A 1 173 ? 41.988 -12.713 -24.032 1.00 93.50 173 GLY A O 1
ATOM 1428 N N . LEU A 1 174 ? 39.965 -12.510 -23.053 1.00 92.25 174 LEU A N 1
ATOM 1429 C CA . LEU A 1 174 ? 39.203 -12.238 -24.275 1.00 92.25 174 LEU A CA 1
ATOM 1430 C C . LEU A 1 174 ? 39.525 -10.860 -24.860 1.00 92.25 174 LEU A C 1
ATOM 1432 O O . LEU A 1 174 ? 39.829 -10.784 -26.048 1.00 92.25 174 LEU A O 1
ATOM 1436 N N . GLU A 1 175 ? 39.562 -9.807 -24.040 1.00 91.31 175 GLU A N 1
ATOM 1437 C CA . GLU A 1 175 ? 39.935 -8.443 -24.461 1.00 91.31 175 GLU A CA 1
ATOM 1438 C C . GLU A 1 175 ? 41.314 -8.425 -25.132 1.00 91.31 175 GLU A C 1
ATOM 1440 O O . GLU A 1 175 ? 41.492 -7.872 -26.219 1.00 91.31 175 GLU A O 1
ATOM 1445 N N . LYS A 1 176 ? 42.290 -9.131 -24.544 1.00 92.31 176 LYS A N 1
ATOM 1446 C CA . LYS A 1 176 ? 43.624 -9.281 -25.136 1.00 92.31 176 LYS A CA 1
ATOM 1447 C C . LYS A 1 176 ? 43.572 -9.968 -26.504 1.00 92.31 176 LYS A C 1
ATOM 1449 O O . LYS A 1 176 ? 44.256 -9.541 -27.433 1.00 92.31 176 LYS A O 1
ATOM 1454 N N . ARG A 1 177 ? 42.790 -11.044 -26.650 1.00 92.31 177 ARG A N 1
ATOM 1455 C CA . ARG A 1 177 ? 42.645 -11.767 -27.929 1.00 92.31 177 ARG A CA 1
ATOM 1456 C C . ARG A 1 177 ? 41.928 -10.925 -28.983 1.00 92.31 177 ARG A C 1
ATOM 1458 O O . ARG A 1 177 ? 42.342 -10.976 -30.142 1.00 92.31 177 ARG A O 1
ATOM 1465 N N . TRP A 1 178 ? 40.919 -10.154 -28.583 1.00 92.25 178 TRP A N 1
ATOM 1466 C CA . TRP A 1 178 ? 40.190 -9.210 -29.429 1.00 92.25 178 TRP A CA 1
ATOM 1467 C C . TRP A 1 178 ? 41.132 -8.123 -29.967 1.00 92.25 178 TRP A C 1
ATOM 1469 O O . TRP A 1 178 ? 41.267 -7.985 -31.182 1.00 92.25 178 TRP A O 1
ATOM 1479 N N . ALA A 1 179 ? 41.913 -7.477 -29.093 1.00 89.25 179 ALA A N 1
ATOM 1480 C CA . ALA A 1 179 ? 42.905 -6.468 -29.481 1.00 89.25 179 ALA A CA 1
ATOM 1481 C C . ALA A 1 179 ? 43.992 -7.025 -30.423 1.00 89.25 179 ALA A C 1
ATOM 1483 O O . ALA A 1 179 ? 44.415 -6.361 -31.370 1.00 89.25 179 ALA A O 1
ATOM 1484 N N . ILE A 1 180 ? 44.421 -8.278 -30.215 1.00 91.88 180 ILE A N 1
ATOM 1485 C CA . ILE A 1 180 ? 45.352 -8.958 -31.131 1.00 91.88 180 ILE A CA 1
ATOM 1486 C C . ILE A 1 180 ? 44.731 -9.146 -32.524 1.00 91.88 180 ILE A C 1
ATOM 1488 O O . ILE A 1 180 ? 45.449 -9.015 -33.517 1.00 91.88 180 ILE A O 1
ATOM 1492 N N . GLN A 1 181 ? 43.437 -9.481 -32.628 1.00 90.00 181 GLN A N 1
ATOM 1493 C CA . GLN A 1 181 ? 42.788 -9.606 -33.940 1.00 90.00 181 GLN A CA 1
ATOM 1494 C C . GLN A 1 181 ? 42.637 -8.248 -34.625 1.00 90.00 181 GLN A C 1
ATOM 1496 O O . GLN A 1 181 ? 42.911 -8.169 -35.821 1.00 90.00 181 GLN A O 1
ATOM 1501 N N . ASP A 1 182 ? 42.311 -7.190 -33.882 1.00 87.38 182 ASP A N 1
ATOM 1502 C CA . ASP A 1 182 ? 42.208 -5.833 -34.427 1.00 87.38 182 ASP A CA 1
ATOM 1503 C C . ASP A 1 182 ? 43.544 -5.362 -35.030 1.00 87.38 182 ASP A C 1
ATOM 1505 O O . ASP A 1 182 ? 43.620 -4.929 -36.182 1.00 87.38 182 ASP A O 1
ATOM 1509 N N . ALA A 1 183 ? 44.647 -5.586 -34.307 1.00 87.69 183 ALA A N 1
ATOM 1510 C CA . ALA A 1 183 ? 45.990 -5.302 -34.807 1.00 87.69 183 ALA A CA 1
ATOM 1511 C C . ALA A 1 183 ? 46.357 -6.129 -36.054 1.00 87.69 183 ALA A C 1
ATOM 1513 O O . ALA A 1 183 ? 47.134 -5.666 -36.888 1.00 87.69 183 ALA A O 1
ATOM 1514 N N . ARG A 1 184 ? 45.827 -7.352 -36.202 1.00 86.25 184 ARG A N 1
ATOM 1515 C CA . ARG A 1 184 ? 46.045 -8.200 -37.390 1.00 86.25 184 ARG A CA 1
ATOM 1516 C C . ARG A 1 184 ? 45.177 -7.781 -38.574 1.00 86.25 184 ARG A C 1
ATOM 1518 O O . ARG A 1 184 ? 45.668 -7.824 -39.696 1.00 86.25 184 ARG A O 1
ATOM 1525 N N . LYS A 1 185 ? 43.942 -7.333 -38.334 1.00 83.12 185 LYS A N 1
ATOM 1526 C CA . LYS A 1 185 ? 43.024 -6.795 -39.352 1.00 83.12 185 LYS A CA 1
ATOM 1527 C C . LYS A 1 185 ? 43.611 -5.571 -40.063 1.00 83.12 185 LYS A C 1
ATOM 1529 O O . LYS A 1 185 ? 43.417 -5.423 -41.261 1.00 83.12 185 LYS A O 1
ATOM 1534 N N . ARG A 1 186 ? 44.356 -4.724 -39.342 1.00 82.12 186 ARG A N 1
ATOM 1535 C CA . ARG A 1 186 ? 44.989 -3.503 -39.882 1.00 82.12 186 ARG A CA 1
ATOM 1536 C C . ARG A 1 186 ? 46.296 -3.745 -40.647 1.00 82.12 186 ARG A C 1
ATOM 1538 O O . ARG A 1 186 ? 46.853 -2.800 -41.198 1.00 82.12 186 ARG A O 1
ATOM 1545 N N . ARG A 1 187 ? 46.830 -4.973 -40.668 1.00 81.69 187 ARG A N 1
ATOM 1546 C CA . ARG A 1 187 ? 48.074 -5.262 -41.398 1.00 81.69 187 ARG A CA 1
ATOM 1547 C C . ARG A 1 187 ? 47.790 -5.386 -42.900 1.00 81.69 187 ARG A C 1
ATOM 1549 O O . ARG A 1 187 ? 46.879 -6.130 -43.260 1.00 81.69 187 ARG A O 1
ATOM 1556 N N . PRO A 1 188 ? 48.572 -4.720 -43.769 1.00 77.75 188 PRO A N 1
ATOM 1557 C CA . PRO A 1 188 ? 48.461 -4.908 -45.213 1.00 77.75 188 PRO A CA 1
ATOM 1558 C C . PRO A 1 188 ? 48.781 -6.359 -45.597 1.00 77.75 188 PRO A C 1
ATOM 1560 O O . PRO A 1 188 ? 49.642 -6.993 -44.981 1.00 77.75 188 PRO A O 1
ATOM 1563 N N . ASP A 1 189 ? 48.087 -6.885 -46.610 1.00 79.12 189 ASP A N 1
ATOM 1564 C CA . ASP A 1 189 ? 48.283 -8.260 -47.078 1.00 79.12 189 ASP A CA 1
ATOM 1565 C C . ASP A 1 189 ? 49.725 -8.433 -47.610 1.00 79.12 189 ASP A C 1
ATOM 1567 O O . ASP A 1 189 ? 50.135 -7.712 -48.529 1.00 79.12 189 ASP A O 1
ATOM 1571 N N . PRO A 1 190 ? 50.517 -9.383 -47.073 1.00 81.44 190 PRO A N 1
ATOM 1572 C CA . PRO A 1 190 ? 51.873 -9.646 -47.551 1.00 81.44 190 PRO A CA 1
ATOM 1573 C C . PRO A 1 190 ? 51.962 -9.985 -49.046 1.00 81.44 190 PRO A C 1
ATOM 1575 O O . PRO A 1 190 ? 53.015 -9.797 -49.658 1.00 81.44 190 PRO A O 1
ATOM 1578 N N . LEU A 1 191 ? 50.900 -10.526 -49.651 1.00 80.88 191 LEU A N 1
ATOM 1579 C CA . LEU A 1 191 ? 50.846 -10.782 -51.093 1.00 80.88 191 LEU A CA 1
ATOM 1580 C C . LEU A 1 191 ? 50.634 -9.493 -51.888 1.00 80.88 191 LEU A C 1
ATOM 1582 O O . LEU A 1 191 ? 51.323 -9.283 -52.886 1.00 80.88 191 LEU A O 1
ATOM 1586 N N . LEU A 1 192 ? 49.760 -8.606 -51.407 1.00 82.56 192 LEU A N 1
ATOM 1587 C CA . LEU A 1 192 ? 49.517 -7.301 -52.023 1.00 82.56 192 LEU A CA 1
ATOM 1588 C C . LEU A 1 192 ? 50.790 -6.445 -52.018 1.00 82.56 192 LEU A C 1
ATOM 1590 O O . LEU A 1 192 ? 51.193 -5.943 -53.063 1.00 82.56 192 LEU A O 1
ATOM 1594 N N . LEU A 1 193 ? 51.513 -6.407 -50.892 1.00 83.88 193 LEU A N 1
ATOM 1595 C CA . LEU A 1 193 ? 52.812 -5.726 -50.804 1.00 83.88 193 LEU A CA 1
ATOM 1596 C C . LEU A 1 193 ? 53.844 -6.274 -51.806 1.00 83.88 193 LEU A C 1
ATOM 1598 O O . LEU A 1 193 ? 54.621 -5.513 -52.386 1.00 83.88 193 LEU A O 1
ATOM 1602 N N . ARG A 1 194 ? 53.859 -7.595 -52.035 1.00 85.25 194 ARG A N 1
ATOM 1603 C CA . ARG A 1 194 ? 54.749 -8.225 -53.024 1.00 85.25 194 ARG A CA 1
ATOM 1604 C C . ARG A 1 194 ? 54.358 -7.870 -54.458 1.00 85.25 194 ARG A C 1
ATOM 1606 O O . ARG A 1 194 ? 55.247 -7.659 -55.283 1.00 85.25 194 ARG A O 1
ATOM 1613 N N . PHE A 1 195 ? 53.063 -7.787 -54.757 1.00 87.25 195 PHE A N 1
ATOM 1614 C CA . PHE A 1 195 ? 52.569 -7.405 -56.083 1.00 87.25 195 PHE A CA 1
ATOM 1615 C C . PHE A 1 195 ? 52.863 -5.933 -56.377 1.00 87.25 195 PHE A C 1
ATOM 1617 O O . PHE A 1 195 ? 53.376 -5.626 -57.451 1.00 87.25 195 PHE A O 1
ATOM 1624 N N . ASP A 1 196 ? 52.661 -5.042 -55.406 1.00 86.00 196 ASP A N 1
ATOM 1625 C CA . ASP A 1 196 ? 53.012 -3.625 -55.532 1.00 86.00 196 ASP A CA 1
ATOM 1626 C C . ASP A 1 196 ? 54.510 -3.430 -55.781 1.00 86.00 196 ASP A C 1
ATOM 1628 O O . ASP A 1 196 ? 54.912 -2.656 -56.653 1.00 86.00 196 ASP A O 1
ATOM 1632 N N . MET A 1 197 ? 55.356 -4.168 -55.056 1.00 87.44 197 MET A N 1
ATOM 1633 C CA . MET A 1 197 ? 56.802 -4.144 -55.272 1.00 87.44 197 MET A CA 1
ATOM 1634 C C . MET A 1 197 ? 57.174 -4.624 -56.682 1.00 87.44 197 MET A C 1
ATOM 1636 O O . MET A 1 197 ? 57.977 -3.976 -57.354 1.00 87.44 197 MET A O 1
ATOM 1640 N N . PHE A 1 198 ? 56.575 -5.724 -57.147 1.00 89.38 198 PHE A N 1
ATOM 1641 C CA . PHE A 1 198 ? 56.777 -6.239 -58.502 1.00 89.38 198 PHE A CA 1
ATOM 1642 C C . PHE A 1 198 ? 56.364 -5.208 -59.565 1.00 89.38 198 PHE A C 1
ATOM 1644 O O . PHE A 1 198 ? 57.151 -4.896 -60.458 1.00 89.38 198 PHE A O 1
ATOM 1651 N N . ASN A 1 199 ? 55.182 -4.604 -59.428 1.00 90.06 199 ASN A N 1
ATOM 1652 C CA . ASN A 1 199 ? 54.674 -3.595 -60.360 1.00 90.06 199 ASN A CA 1
ATOM 1653 C C . ASN A 1 199 ? 55.582 -2.356 -60.419 1.00 90.06 199 ASN A C 1
ATOM 1655 O O . ASN A 1 199 ? 55.883 -1.859 -61.504 1.00 90.06 199 ASN A O 1
ATOM 1659 N N . ARG A 1 200 ? 56.091 -1.890 -59.267 1.00 88.81 200 ARG A N 1
ATOM 1660 C CA . ARG A 1 200 ? 57.080 -0.797 -59.213 1.00 88.81 200 ARG A CA 1
ATOM 1661 C C . ARG A 1 200 ? 58.371 -1.152 -59.952 1.00 88.81 200 ARG A C 1
ATOM 1663 O O . ARG A 1 200 ? 58.935 -0.301 -60.637 1.00 88.81 200 ARG A O 1
ATOM 1670 N N . GLN A 1 201 ? 58.845 -2.394 -59.833 1.00 91.62 201 GLN A N 1
ATOM 1671 C CA . GLN A 1 201 ? 60.037 -2.851 -60.554 1.00 91.62 201 GLN A CA 1
ATOM 1672 C C . GLN A 1 201 ? 59.811 -2.903 -62.068 1.00 91.62 201 GLN A C 1
ATOM 1674 O O . GLN A 1 201 ? 60.686 -2.465 -62.814 1.00 91.62 201 GLN A O 1
ATOM 1679 N N . VAL A 1 202 ? 58.650 -3.386 -62.518 1.00 89.75 202 VAL A N 1
ATOM 1680 C CA . VAL A 1 202 ? 58.272 -3.409 -63.941 1.00 89.75 202 VAL A CA 1
ATOM 1681 C C . VAL A 1 202 ? 58.224 -1.990 -64.509 1.00 89.75 202 VAL A C 1
ATOM 1683 O O . VAL A 1 202 ? 58.901 -1.713 -65.497 1.00 89.75 202 VAL A O 1
ATOM 1686 N N . GLY A 1 203 ? 57.535 -1.063 -63.832 1.00 88.69 203 GLY A N 1
ATOM 1687 C CA . GLY A 1 203 ? 57.474 0.340 -64.253 1.00 88.69 203 GLY A CA 1
ATOM 1688 C C . GLY A 1 203 ? 58.856 0.997 -64.327 1.00 88.69 203 GLY A C 1
ATOM 1689 O O . GLY A 1 203 ? 59.177 1.674 -65.300 1.00 88.69 203 GLY A O 1
ATOM 1690 N N . ARG A 1 204 ? 59.735 0.731 -63.350 1.00 90.75 204 ARG A N 1
ATOM 1691 C CA . ARG A 1 204 ? 61.119 1.231 -63.378 1.00 90.75 204 ARG A CA 1
ATOM 1692 C C . ARG A 1 204 ? 61.912 0.675 -64.565 1.00 90.75 204 ARG A C 1
ATOM 1694 O O . ARG A 1 204 ? 62.671 1.419 -65.184 1.00 90.75 204 ARG A O 1
ATOM 1701 N N . ARG A 1 205 ? 61.771 -0.618 -64.872 1.00 90.69 205 ARG A N 1
ATOM 1702 C CA . ARG A 1 205 ? 62.458 -1.267 -66.002 1.00 90.69 205 ARG A CA 1
ATOM 1703 C C . ARG A 1 205 ? 61.985 -0.717 -67.348 1.00 90.69 205 ARG A C 1
ATOM 1705 O O . ARG A 1 205 ? 62.836 -0.456 -68.194 1.00 90.69 205 ARG A O 1
ATOM 1712 N N . ASP A 1 206 ? 60.678 -0.508 -67.523 1.00 91.62 206 ASP A N 1
ATOM 1713 C CA . ASP A 1 206 ? 60.089 0.092 -68.734 1.00 91.62 206 ASP A CA 1
ATOM 1714 C C . ASP A 1 206 ? 60.632 1.511 -68.964 1.00 91.62 206 ASP A C 1
ATOM 1716 O O . ASP A 1 206 ? 61.215 1.798 -70.013 1.00 91.62 206 ASP A O 1
ATOM 1720 N N . SER A 1 207 ? 60.573 2.365 -67.934 1.00 90.81 207 SER A N 1
ATOM 1721 C CA . SER A 1 207 ? 61.084 3.741 -68.001 1.00 90.81 207 SER A CA 1
ATOM 1722 C C . SER A 1 207 ? 62.579 3.806 -68.332 1.00 90.81 207 SER A C 1
ATOM 1724 O O . SER A 1 207 ? 62.995 4.601 -69.177 1.00 90.81 207 SER A O 1
ATOM 1726 N N . LEU A 1 208 ? 63.401 2.948 -67.712 1.00 93.31 208 LEU A N 1
ATOM 1727 C CA . LEU A 1 208 ? 64.838 2.878 -68.002 1.00 93.31 208 LEU A CA 1
ATOM 1728 C C . LEU A 1 208 ? 65.121 2.393 -69.427 1.00 93.31 208 LEU A C 1
ATOM 1730 O O . LEU A 1 208 ? 66.037 2.899 -70.073 1.00 93.31 208 LEU A O 1
ATOM 1734 N N . MET A 1 209 ? 64.354 1.421 -69.929 1.00 92.00 209 MET A N 1
ATOM 1735 C CA . MET A 1 209 ? 64.498 0.936 -71.301 1.00 92.00 209 MET A CA 1
ATOM 1736 C C . MET A 1 209 ? 64.162 2.038 -72.306 1.00 92.00 209 MET A C 1
ATOM 1738 O O . MET A 1 209 ? 64.941 2.261 -73.231 1.00 92.00 209 MET A O 1
ATOM 1742 N N . LYS A 1 210 ? 63.057 2.763 -72.093 1.00 90.75 210 LYS A N 1
ATOM 1743 C CA . LYS A 1 210 ? 62.652 3.887 -72.945 1.00 90.75 210 LYS A CA 1
ATOM 1744 C C . LYS A 1 210 ? 63.735 4.964 -73.003 1.00 90.75 210 LYS A C 1
ATOM 1746 O O . LYS A 1 210 ? 64.147 5.357 -74.090 1.00 90.75 210 LYS A O 1
ATOM 1751 N N . SER A 1 211 ? 64.254 5.371 -71.843 1.00 91.81 211 SER A N 1
ATOM 1752 C CA . SER A 1 211 ? 65.346 6.349 -71.750 1.00 91.81 211 SER A CA 1
ATOM 1753 C C . SER A 1 211 ? 66.609 5.877 -72.481 1.00 91.81 211 SER A C 1
ATOM 1755 O O . SER A 1 211 ? 67.137 6.618 -73.303 1.00 91.81 211 SER A O 1
ATOM 1757 N N . ARG A 1 212 ? 67.042 4.619 -72.301 1.00 92.44 212 ARG A N 1
ATOM 1758 C CA . ARG A 1 212 ? 68.203 4.073 -73.033 1.00 92.44 212 ARG A CA 1
ATOM 1759 C C . ARG A 1 212 ? 68.005 4.053 -74.549 1.00 92.44 212 ARG A C 1
ATOM 1761 O O . ARG A 1 212 ? 68.969 4.255 -75.283 1.00 92.44 212 ARG A O 1
ATOM 1768 N N . MET A 1 213 ? 66.795 3.766 -75.033 1.00 92.31 213 MET A N 1
ATOM 1769 C CA . MET A 1 213 ? 66.507 3.756 -76.474 1.00 92.31 213 MET A CA 1
ATOM 1770 C C . MET A 1 213 ? 66.565 5.168 -77.061 1.00 92.31 213 MET A C 1
ATOM 1772 O O . MET A 1 213 ? 67.136 5.347 -78.136 1.00 92.31 213 MET A O 1
ATOM 1776 N N . LEU A 1 214 ? 66.071 6.166 -76.325 1.00 91.25 214 LEU A N 1
ATOM 1777 C CA . LEU A 1 214 ? 66.191 7.574 -76.702 1.00 91.25 214 LEU A CA 1
ATOM 1778 C C . LEU A 1 214 ? 67.655 8.040 -76.716 1.00 91.25 214 LEU A C 1
ATOM 1780 O O . LEU A 1 214 ? 68.106 8.566 -77.732 1.00 91.25 214 LEU A O 1
ATOM 1784 N N . ASP A 1 215 ? 68.431 7.749 -75.672 1.00 92.19 215 ASP A N 1
ATOM 1785 C CA . ASP A 1 215 ? 69.863 8.086 -75.615 1.00 92.19 215 ASP A CA 1
ATOM 1786 C C . ASP A 1 215 ? 70.654 7.430 -76.758 1.00 92.19 215 ASP A C 1
ATOM 1788 O O . ASP A 1 215 ? 71.510 8.054 -77.389 1.00 92.19 215 ASP A O 1
ATOM 1792 N N . ASN A 1 216 ? 70.364 6.163 -77.068 1.00 92.19 216 ASN A N 1
ATOM 1793 C CA . ASN A 1 216 ? 70.999 5.466 -78.185 1.00 92.19 216 ASN A CA 1
ATOM 1794 C C . ASN A 1 216 ? 70.628 6.091 -79.533 1.00 92.19 216 ASN A C 1
ATOM 1796 O O . ASN A 1 216 ? 71.489 6.172 -80.410 1.00 92.19 216 ASN A O 1
ATOM 1800 N N . SER A 1 217 ? 69.384 6.554 -79.692 1.00 91.56 217 SER A N 1
ATOM 1801 C CA . SER A 1 217 ? 68.964 7.260 -80.904 1.00 91.56 217 SER A CA 1
ATOM 1802 C C . SER A 1 217 ? 69.743 8.565 -81.084 1.00 91.56 217 SER A C 1
ATOM 1804 O O . SER A 1 217 ? 70.309 8.786 -82.152 1.00 91.56 217 SER A O 1
ATOM 1806 N N . GLN A 1 218 ? 69.908 9.358 -80.019 1.00 89.62 218 GLN A N 1
ATOM 1807 C CA . GLN A 1 218 ? 70.717 10.578 -80.031 1.00 89.62 218 GLN A CA 1
ATOM 1808 C C . GLN A 1 218 ? 72.179 10.284 -80.382 1.00 89.62 218 GLN A C 1
ATOM 1810 O O . GLN A 1 218 ? 72.741 10.931 -81.263 1.00 89.62 218 GLN A O 1
ATOM 1815 N N . ARG A 1 219 ? 72.789 9.260 -79.768 1.00 90.88 219 ARG A N 1
ATOM 1816 C CA . ARG A 1 219 ? 74.166 8.836 -80.090 1.00 90.88 219 ARG A CA 1
ATOM 1817 C C . ARG A 1 219 ? 74.326 8.372 -81.538 1.00 90.88 219 ARG A C 1
ATOM 1819 O O . ARG A 1 219 ? 75.401 8.516 -82.114 1.00 90.88 219 ARG A O 1
ATOM 1826 N N . MET A 1 220 ? 73.296 7.767 -82.126 1.00 90.06 220 MET A N 1
ATOM 1827 C CA . MET A 1 220 ? 73.330 7.359 -83.529 1.00 90.06 220 MET A CA 1
ATOM 1828 C C . MET A 1 220 ? 73.215 8.572 -84.454 1.00 90.06 220 MET A C 1
ATOM 1830 O O . MET A 1 220 ? 73.986 8.681 -85.403 1.00 90.06 220 MET A O 1
ATOM 1834 N N . ILE A 1 221 ? 72.313 9.504 -84.142 1.00 87.38 221 ILE A N 1
ATOM 1835 C CA . ILE A 1 221 ? 72.140 10.762 -84.877 1.00 87.38 221 ILE A CA 1
ATOM 1836 C C . ILE A 1 221 ? 73.442 11.563 -84.873 1.00 87.38 221 ILE A C 1
ATOM 1838 O O . ILE A 1 221 ? 73.891 11.985 -85.932 1.00 87.38 221 ILE A O 1
ATOM 1842 N N . THR A 1 222 ? 74.110 11.706 -83.725 1.00 86.56 222 THR A N 1
ATOM 1843 C CA . THR A 1 222 ? 75.398 12.417 -83.652 1.00 86.56 222 THR A CA 1
ATOM 1844 C C . THR A 1 222 ? 76.491 11.732 -84.472 1.00 86.56 222 THR A C 1
ATOM 1846 O O . THR A 1 222 ? 77.251 12.407 -85.163 1.00 86.56 222 THR A O 1
ATOM 1849 N N . ARG A 1 223 ? 76.553 10.392 -84.474 1.00 87.25 223 ARG A N 1
ATOM 1850 C CA . ARG A 1 223 ? 77.486 9.640 -85.334 1.00 87.25 223 ARG A CA 1
ATOM 1851 C C . ARG A 1 223 ? 77.202 9.833 -86.822 1.00 87.25 223 ARG A C 1
ATOM 1853 O O . ARG A 1 223 ? 78.147 9.945 -87.598 1.00 87.25 223 ARG A O 1
ATOM 1860 N N . GLN A 1 224 ? 75.934 9.843 -87.224 1.00 86.25 224 GLN A N 1
ATOM 1861 C CA . GLN A 1 224 ? 75.555 10.052 -88.621 1.00 86.25 224 GLN A CA 1
ATOM 1862 C C . GLN A 1 224 ? 75.822 11.495 -89.061 1.00 86.25 224 GLN A C 1
ATOM 1864 O O . GLN A 1 224 ? 76.392 11.694 -90.128 1.00 86.25 224 GLN A O 1
ATOM 1869 N N . TRP A 1 225 ? 75.555 12.487 -88.202 1.00 83.50 225 TRP A N 1
ATOM 1870 C CA . TRP A 1 225 ? 75.960 13.881 -88.421 1.00 83.50 225 TRP A CA 1
ATOM 1871 C C . TRP A 1 225 ? 77.464 14.010 -88.624 1.00 83.50 225 TRP A C 1
ATOM 1873 O O . TRP A 1 225 ? 77.907 14.671 -89.559 1.00 83.50 225 TRP A O 1
ATOM 1883 N N . TRP A 1 226 ? 78.255 13.331 -87.793 1.00 85.69 226 TRP A N 1
ATOM 1884 C CA . TRP A 1 226 ? 79.706 13.314 -87.943 1.00 85.69 226 TRP A CA 1
ATOM 1885 C C . TRP A 1 226 ? 80.138 12.710 -89.289 1.00 85.69 226 TRP A C 1
ATOM 1887 O O . TRP A 1 226 ? 80.995 13.267 -89.971 1.00 85.69 226 TRP A O 1
ATOM 1897 N N . ARG A 1 227 ? 79.517 11.603 -89.723 1.00 83.00 227 ARG A N 1
ATOM 1898 C CA . ARG A 1 227 ? 79.790 10.988 -91.036 1.00 83.00 227 ARG A CA 1
ATOM 1899 C C . ARG A 1 227 ? 79.388 11.891 -92.202 1.00 83.00 227 ARG A C 1
ATOM 1901 O O . ARG A 1 227 ? 80.169 12.013 -93.143 1.00 83.00 227 ARG A O 1
ATOM 1908 N N . TYR A 1 228 ? 78.222 12.529 -92.121 1.00 85.31 228 TYR A N 1
ATOM 1909 C CA . TYR A 1 228 ? 77.740 13.496 -93.105 1.00 85.31 228 TYR A CA 1
ATOM 1910 C C . TYR A 1 228 ? 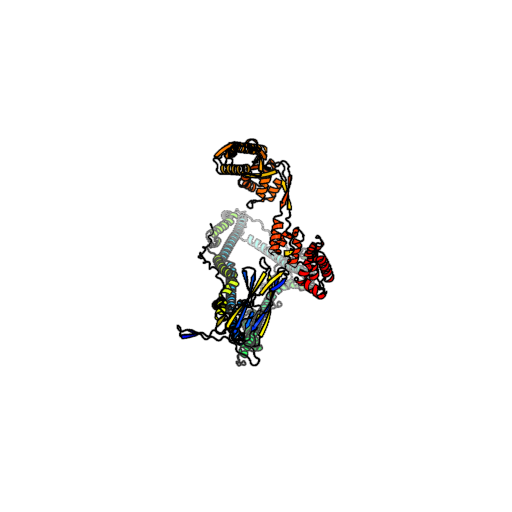78.693 14.689 -93.223 1.00 85.31 228 TYR A C 1
ATOM 1912 O O . TYR A 1 228 ? 79.124 15.010 -94.326 1.00 85.31 228 TYR A O 1
ATOM 1920 N N . GLY A 1 229 ? 79.113 15.279 -92.097 1.00 82.12 229 GLY A N 1
ATOM 1921 C CA . GLY A 1 229 ? 80.090 16.373 -92.076 1.00 82.12 229 GLY A CA 1
ATOM 1922 C C . GLY A 1 229 ? 81.409 15.992 -92.755 1.00 82.12 229 GLY A C 1
ATOM 1923 O O . GLY A 1 229 ? 81.895 16.717 -93.615 1.00 82.12 229 GLY A O 1
ATOM 1924 N N . ARG A 1 230 ? 81.939 14.793 -92.473 1.00 81.25 230 ARG A N 1
ATOM 1925 C CA . ARG A 1 230 ? 83.163 14.283 -93.123 1.00 81.25 230 ARG A CA 1
ATOM 1926 C C . ARG A 1 230 ? 82.991 14.015 -94.619 1.00 81.25 230 ARG A C 1
ATOM 1928 O O . ARG A 1 230 ? 83.946 14.163 -95.378 1.00 81.25 230 ARG A O 1
ATOM 1935 N N . ALA A 1 231 ? 81.815 13.569 -95.055 1.00 80.44 231 ALA A N 1
ATOM 1936 C CA . ALA A 1 231 ? 81.526 13.357 -96.471 1.00 80.44 231 ALA A CA 1
ATOM 1937 C C . ALA A 1 231 ? 81.328 14.690 -97.216 1.00 80.44 231 ALA A C 1
ATOM 1939 O O . ALA A 1 231 ? 81.822 14.830 -98.332 1.00 80.44 231 ALA A O 1
ATOM 1940 N N . TRP A 1 232 ? 80.691 15.676 -96.575 1.00 80.69 232 TRP A N 1
ATOM 1941 C CA . TRP A 1 232 ? 80.554 17.053 -97.059 1.00 80.69 232 TRP A CA 1
ATOM 1942 C C . TRP A 1 232 ? 81.915 17.736 -97.230 1.00 80.69 232 TRP A C 1
ATOM 1944 O O . TRP A 1 232 ? 82.190 18.290 -98.290 1.00 80.69 232 TRP A O 1
ATOM 1954 N N . GLU A 1 233 ? 82.803 17.622 -96.236 1.00 77.81 233 GLU A N 1
ATOM 1955 C CA . GLU A 1 233 ? 84.191 18.106 -96.323 1.00 77.81 233 GLU A CA 1
ATOM 1956 C C . GLU A 1 233 ? 84.915 17.528 -97.548 1.00 77.81 233 GLU A C 1
ATOM 1958 O O . GLU A 1 233 ? 85.528 18.270 -98.304 1.00 77.81 233 GLU A O 1
ATOM 1963 N N . ARG A 1 234 ? 84.800 16.214 -97.795 1.00 74.62 234 ARG A N 1
ATOM 1964 C CA . ARG A 1 234 ? 85.438 15.550 -98.949 1.00 74.62 234 ARG A CA 1
ATOM 1965 C C . ARG A 1 234 ? 84.785 15.871 -100.295 1.00 74.62 234 ARG A C 1
ATOM 1967 O O . ARG A 1 234 ? 85.463 15.812 -101.314 1.00 74.62 234 ARG A O 1
ATOM 1974 N N . MET A 1 235 ? 83.480 16.145 -100.324 1.00 76.00 235 MET A N 1
ATOM 1975 C CA . MET A 1 235 ? 82.766 16.578 -101.532 1.00 76.00 235 MET A CA 1
ATOM 1976 C C . MET A 1 235 ? 83.249 17.963 -101.987 1.00 76.00 235 MET A C 1
ATOM 1978 O O . MET A 1 235 ? 83.347 18.203 -103.189 1.00 76.00 235 MET A O 1
ATOM 1982 N N . ASN A 1 236 ? 83.580 18.826 -101.022 1.00 69.88 236 ASN A N 1
ATOM 1983 C CA . ASN A 1 236 ? 84.043 20.197 -101.230 1.00 69.88 236 ASN A CA 1
ATOM 1984 C C . ASN A 1 236 ? 85.579 20.330 -101.301 1.00 69.88 236 ASN A C 1
ATOM 1986 O O . ASN A 1 236 ? 86.088 21.441 -101.422 1.00 69.88 236 ASN A O 1
ATOM 1990 N N . ASP A 1 237 ? 86.323 19.222 -101.245 1.00 66.25 237 ASP A N 1
ATOM 1991 C CA . ASP A 1 237 ? 87.785 19.203 -101.374 1.00 66.25 237 ASP A CA 1
ATOM 1992 C C . ASP A 1 237 ? 88.190 19.100 -102.859 1.00 66.25 237 ASP A C 1
ATOM 1994 O O . ASP A 1 237 ? 88.290 18.010 -103.429 1.00 66.25 237 ASP A O 1
ATOM 1998 N N . THR A 1 238 ? 88.343 20.253 -103.519 1.00 59.47 238 THR A N 1
ATOM 1999 C CA . THR A 1 238 ? 88.538 20.374 -104.981 1.00 59.47 238 THR A CA 1
ATOM 2000 C C . THR A 1 238 ? 89.987 20.645 -105.420 1.00 59.47 238 THR A C 1
ATOM 2002 O O . THR A 1 238 ? 90.217 20.916 -106.602 1.00 59.47 238 THR A O 1
ATOM 2005 N N . LEU A 1 239 ? 90.970 20.586 -104.510 1.00 58.72 239 LEU A N 1
ATOM 2006 C CA . LEU A 1 239 ? 92.360 21.012 -104.759 1.00 58.72 239 LEU A CA 1
ATOM 2007 C C . LEU A 1 239 ? 93.336 19.823 -104.891 1.00 58.72 239 LEU A C 1
ATOM 2009 O O . LEU A 1 239 ? 93.393 18.965 -104.011 1.00 58.72 239 LEU A O 1
ATOM 2013 N N . GLN A 1 240 ? 94.157 19.790 -105.953 1.00 53.59 240 GLN A N 1
ATOM 2014 C CA . GLN A 1 240 ? 95.243 18.809 -106.124 1.00 53.59 240 GLN A CA 1
ATOM 2015 C C . GLN A 1 240 ? 96.581 19.504 -106.439 1.00 53.59 240 GLN A C 1
ATOM 2017 O O . GLN A 1 240 ? 96.670 20.309 -107.361 1.00 53.59 240 GLN A O 1
ATOM 2022 N N . PHE A 1 241 ? 97.624 19.176 -105.669 1.00 55.22 241 PHE A N 1
ATOM 2023 C CA . PHE A 1 241 ? 98.965 19.766 -105.776 1.00 55.22 241 PHE A CA 1
ATOM 2024 C C . PHE A 1 241 ? 99.871 18.916 -106.684 1.00 55.22 241 PHE A C 1
ATOM 2026 O O . PHE A 1 241 ? 99.840 17.687 -106.603 1.00 55.22 241 PHE A O 1
ATOM 2033 N N . GLN A 1 242 ? 100.704 19.561 -107.515 1.00 53.47 242 GLN A N 1
ATOM 2034 C CA . GLN A 1 242 ? 101.594 18.912 -108.502 1.00 53.47 242 GLN A CA 1
ATOM 2035 C C . GLN A 1 242 ? 102.641 17.971 -107.860 1.00 53.47 242 GLN A C 1
ATOM 2037 O O . GLN A 1 242 ? 103.158 17.064 -108.505 1.00 53.47 242 GLN A O 1
ATOM 2042 N N . SER A 1 243 ? 102.907 18.141 -106.559 1.00 58.38 243 SER A N 1
ATOM 2043 C CA . SER A 1 243 ? 103.760 17.285 -105.728 1.00 58.38 243 SER A CA 1
ATOM 2044 C C . SER A 1 243 ? 102.992 16.786 -104.501 1.00 58.38 243 SER A C 1
ATOM 2046 O O . SER A 1 243 ? 102.428 17.571 -103.734 1.00 58.38 243 SER A O 1
ATOM 2048 N N . ARG A 1 244 ? 103.007 15.464 -104.287 1.00 56.59 244 ARG A N 1
ATOM 2049 C CA . ARG A 1 244 ? 102.200 14.760 -103.273 1.00 56.59 244 ARG A CA 1
ATOM 2050 C C . ARG A 1 244 ? 102.488 15.181 -101.823 1.00 56.59 244 ARG A C 1
ATOM 2052 O O . ARG A 1 244 ? 101.599 15.061 -100.989 1.00 56.59 244 ARG A O 1
ATOM 2059 N N . HIS A 1 245 ? 103.687 15.688 -101.522 1.00 59.91 245 HIS A N 1
ATOM 2060 C CA . HIS A 1 245 ? 104.143 15.959 -100.145 1.00 59.91 245 HIS A CA 1
ATOM 2061 C C . HIS A 1 245 ? 104.430 17.441 -99.847 1.00 59.91 245 HIS A C 1
ATOM 2063 O O . HIS A 1 245 ? 104.825 17.788 -98.733 1.00 59.91 245 HIS A O 1
ATOM 2069 N N . LEU A 1 246 ? 104.232 18.342 -100.815 1.00 60.38 246 LEU A N 1
ATOM 2070 C CA . LEU A 1 246 ? 104.549 19.769 -100.661 1.00 60.38 246 LEU A CA 1
ATOM 2071 C C . LEU A 1 246 ? 103.526 20.491 -99.766 1.00 60.38 246 LEU A C 1
ATOM 2073 O O . LEU A 1 246 ? 103.913 21.228 -98.859 1.00 60.38 246 LEU A O 1
ATOM 2077 N N . LEU A 1 247 ? 102.235 20.178 -99.931 1.00 61.75 247 LEU A N 1
ATOM 2078 C CA . LEU A 1 247 ? 101.157 20.653 -99.056 1.00 61.75 247 LEU A CA 1
ATOM 2079 C C . LEU A 1 247 ? 101.337 20.169 -97.613 1.00 61.75 247 LEU A C 1
ATOM 2081 O O . LEU A 1 247 ? 101.139 20.935 -96.675 1.00 61.75 247 LEU A O 1
ATOM 2085 N N . GLU A 1 248 ? 101.718 18.904 -97.428 1.00 59.06 248 GLU A N 1
ATOM 2086 C CA . GLU A 1 248 ? 101.939 18.331 -96.099 1.00 59.06 248 GLU A CA 1
ATOM 2087 C C . GLU A 1 248 ? 103.143 18.970 -95.407 1.00 59.06 248 GLU A C 1
ATOM 2089 O O . GLU A 1 248 ? 103.069 19.221 -94.210 1.00 59.06 248 GLU A O 1
ATOM 2094 N N . ARG A 1 249 ? 104.212 19.329 -96.134 1.00 59.97 249 ARG A N 1
ATOM 2095 C CA . ARG A 1 249 ? 105.358 20.058 -95.560 1.00 59.97 249 ARG A CA 1
ATOM 2096 C C . ARG A 1 249 ? 105.013 21.494 -95.167 1.00 59.97 249 ARG A C 1
ATOM 2098 O O . ARG A 1 249 ? 105.457 21.929 -94.108 1.00 59.97 249 ARG A O 1
ATOM 2105 N N . PHE A 1 250 ? 104.210 22.207 -95.959 1.00 62.72 250 PHE A N 1
ATOM 2106 C CA . PHE A 1 250 ? 103.732 23.551 -95.604 1.00 62.72 250 PHE A CA 1
ATOM 2107 C C . PHE A 1 250 ? 102.723 23.519 -94.453 1.00 62.72 250 PHE A C 1
ATOM 2109 O O . PHE A 1 250 ? 102.863 24.285 -93.504 1.00 62.72 250 PHE A O 1
ATOM 2116 N N . ARG A 1 251 ? 101.761 22.586 -94.471 1.00 61.75 251 ARG A N 1
ATOM 2117 C CA . ARG A 1 251 ? 100.843 22.355 -93.345 1.00 61.75 251 ARG A CA 1
ATOM 2118 C C . ARG A 1 251 ? 101.593 21.906 -92.097 1.00 61.75 251 ARG A C 1
ATOM 2120 O O . ARG A 1 251 ? 101.254 22.367 -91.023 1.00 61.75 251 ARG A O 1
ATOM 2127 N N . PHE A 1 252 ? 102.636 21.085 -92.213 1.00 64.88 252 PHE A N 1
ATOM 2128 C CA . PHE A 1 252 ? 103.491 20.712 -91.085 1.00 64.88 252 PHE A CA 1
ATOM 2129 C C . PHE A 1 252 ? 104.253 21.918 -90.529 1.00 64.88 252 PHE A C 1
ATOM 2131 O O . PHE A 1 252 ? 104.283 22.096 -89.318 1.00 64.88 252 PHE A O 1
ATOM 2138 N N . PHE A 1 253 ? 104.825 22.778 -91.377 1.00 56.25 253 PHE A N 1
ATOM 2139 C CA . PHE A 1 253 ? 105.530 23.982 -90.923 1.00 56.25 253 PHE A CA 1
ATOM 2140 C C . PHE A 1 253 ? 104.586 25.015 -90.289 1.00 56.25 253 PHE A C 1
ATOM 2142 O O . PHE A 1 253 ? 104.891 25.535 -89.217 1.00 56.25 253 PHE A O 1
ATOM 2149 N N . ASN A 1 254 ? 103.420 25.254 -90.896 1.00 61.47 254 ASN A N 1
ATOM 2150 C CA . ASN A 1 254 ? 102.416 26.189 -90.389 1.00 61.47 254 ASN A CA 1
ATOM 2151 C C . ASN A 1 254 ? 101.690 25.641 -89.152 1.00 61.47 254 ASN A C 1
ATOM 2153 O O . ASN A 1 254 ? 101.446 26.403 -88.223 1.00 61.47 254 ASN A O 1
ATOM 2157 N N . ASN A 1 255 ? 101.425 24.331 -89.077 1.00 61.56 255 ASN A N 1
ATOM 2158 C CA . ASN A 1 255 ? 100.887 23.700 -87.869 1.00 61.56 255 ASN A CA 1
ATOM 2159 C C . ASN A 1 255 ? 101.923 23.682 -86.749 1.00 61.56 255 ASN A C 1
ATOM 2161 O O . ASN A 1 255 ? 101.576 24.010 -85.631 1.00 61.56 255 ASN A O 1
ATOM 2165 N N . LYS A 1 256 ? 103.206 23.411 -87.018 1.00 59.75 256 LYS A N 1
ATOM 2166 C CA . LYS A 1 256 ? 104.255 23.479 -85.985 1.00 59.75 256 LYS A CA 1
ATOM 2167 C C . LYS A 1 256 ? 104.445 24.906 -85.453 1.00 59.75 256 LYS A C 1
ATOM 2169 O O . LYS A 1 256 ? 104.791 25.090 -84.288 1.00 59.75 256 LYS A O 1
ATOM 2174 N N . TRP A 1 257 ? 104.210 25.919 -86.289 1.00 59.31 257 TRP A N 1
ATOM 2175 C CA . TRP A 1 257 ? 104.157 27.318 -85.863 1.00 59.31 257 TRP A CA 1
ATOM 2176 C C . TRP A 1 257 ? 102.886 27.629 -85.057 1.00 59.31 257 TRP A C 1
ATOM 2178 O O . TRP A 1 257 ? 102.992 28.217 -83.983 1.00 59.31 257 TRP A O 1
ATOM 2188 N N . ALA A 1 258 ? 101.712 27.176 -85.509 1.00 57.56 258 ALA A N 1
ATOM 2189 C CA . ALA A 1 258 ? 100.442 27.335 -84.799 1.00 57.56 258 ALA A CA 1
ATOM 2190 C C . ALA A 1 258 ? 100.432 26.607 -83.444 1.00 57.56 258 ALA A C 1
ATOM 2192 O O . ALA A 1 258 ? 99.956 27.167 -82.464 1.00 57.56 258 ALA A O 1
ATOM 2193 N N . ASP A 1 259 ? 101.036 25.423 -83.360 1.00 57.03 259 ASP A N 1
ATOM 2194 C CA . ASP A 1 259 ? 101.205 24.641 -82.135 1.00 57.03 259 ASP A CA 1
ATOM 2195 C C . ASP A 1 259 ? 102.173 25.337 -81.169 1.00 57.03 259 ASP A C 1
ATOM 2197 O O . ASP A 1 259 ? 101.919 25.385 -79.969 1.00 57.03 259 ASP A O 1
ATOM 2201 N N . ASN A 1 260 ? 103.250 25.957 -81.667 1.00 57.69 260 ASN A N 1
ATOM 2202 C CA . ASN A 1 260 ? 104.148 26.769 -80.837 1.00 57.69 260 ASN A CA 1
ATOM 2203 C C . ASN A 1 260 ? 103.482 28.065 -80.343 1.00 57.69 260 ASN A C 1
ATOM 2205 O O . ASN A 1 260 ? 103.691 28.459 -79.193 1.00 57.69 260 ASN A O 1
ATOM 2209 N N . ALA A 1 261 ? 102.675 28.720 -81.181 1.00 57.12 261 ALA A N 1
ATOM 2210 C CA . ALA A 1 261 ? 101.899 29.900 -80.805 1.00 57.12 261 ALA A CA 1
ATOM 2211 C C . ALA A 1 261 ? 100.794 29.547 -79.792 1.00 57.12 261 ALA A C 1
ATOM 2213 O O . ALA A 1 261 ? 100.618 30.256 -78.800 1.00 57.12 261 ALA A O 1
ATOM 2214 N N . ALA A 1 262 ? 100.114 28.414 -79.985 1.00 54.25 262 ALA A N 1
ATOM 2215 C CA . ALA A 1 262 ? 99.117 27.875 -79.068 1.00 54.25 262 ALA A CA 1
ATOM 2216 C C . ALA A 1 262 ? 99.746 27.492 -77.722 1.00 54.25 262 ALA A C 1
ATOM 2218 O O . ALA A 1 262 ? 99.252 27.922 -76.685 1.00 54.25 262 ALA A O 1
ATOM 2219 N N . PHE A 1 263 ? 100.896 26.811 -77.720 1.00 54.53 263 PHE A N 1
ATOM 2220 C CA . PHE A 1 263 ? 101.614 26.431 -76.499 1.00 54.53 263 PHE A CA 1
ATOM 2221 C C . PHE A 1 263 ? 102.102 27.648 -75.691 1.00 54.53 263 PHE A C 1
ATOM 2223 O O . PHE A 1 263 ? 101.998 27.664 -74.462 1.00 54.53 263 PHE A O 1
ATOM 2230 N N . GLN A 1 264 ? 102.579 28.712 -76.355 1.00 55.62 264 GLN A N 1
ATOM 2231 C CA . GLN A 1 264 ? 102.891 29.977 -75.674 1.00 55.62 264 GLN A CA 1
ATOM 2232 C C . GLN A 1 264 ? 101.632 30.693 -75.163 1.00 55.62 264 GLN A C 1
ATOM 2234 O O . GLN A 1 264 ? 101.656 31.259 -74.067 1.00 55.62 264 GLN A O 1
ATOM 2239 N N . SER A 1 265 ? 100.524 30.638 -75.909 1.00 55.78 265 SER A N 1
ATOM 2240 C CA . SER A 1 265 ? 99.246 31.204 -75.472 1.00 55.78 265 SER A CA 1
ATOM 2241 C C . SER A 1 265 ? 98.675 30.466 -74.259 1.00 55.78 265 SER A C 1
ATOM 2243 O O . SER A 1 265 ? 98.249 31.120 -73.312 1.00 55.78 265 SER A O 1
ATOM 2245 N N . ASP A 1 266 ? 98.776 29.137 -74.208 1.00 52.78 266 ASP A N 1
ATOM 2246 C CA . ASP A 1 266 ? 98.328 28.308 -73.090 1.00 52.78 266 ASP A CA 1
ATOM 2247 C C . ASP A 1 266 ? 99.192 28.530 -71.846 1.00 52.78 266 ASP A C 1
ATOM 2249 O O . ASP A 1 266 ? 98.667 28.620 -70.736 1.00 52.78 266 ASP A O 1
ATOM 2253 N N . GLY A 1 267 ? 100.504 28.732 -72.013 1.00 60.69 267 GLY A N 1
ATOM 2254 C CA . GLY A 1 267 ? 101.392 29.159 -70.928 1.00 60.69 267 GLY A CA 1
ATOM 2255 C C . GLY A 1 267 ? 101.039 30.548 -70.374 1.00 60.69 267 GLY A C 1
ATOM 2256 O O . GLY A 1 267 ? 101.055 30.760 -69.157 1.00 60.69 267 GLY A O 1
ATOM 2257 N N . LEU A 1 268 ? 100.657 31.492 -71.242 1.00 59.25 268 LEU A N 1
ATOM 2258 C CA . LEU A 1 268 ? 100.180 32.822 -70.845 1.00 59.25 268 LEU A CA 1
ATOM 2259 C C . LEU A 1 268 ? 98.779 32.779 -70.218 1.00 59.25 268 LEU A C 1
ATOM 2261 O O . LEU A 1 268 ? 98.526 33.509 -69.260 1.00 59.25 268 LEU A O 1
ATOM 2265 N N . ILE A 1 269 ? 97.888 31.909 -70.696 1.00 59.06 269 ILE A N 1
ATOM 2266 C CA . ILE A 1 269 ? 96.548 31.678 -70.143 1.00 59.06 269 ILE A CA 1
ATOM 2267 C C . ILE A 1 269 ? 96.651 31.009 -68.769 1.00 59.06 269 ILE A C 1
ATOM 2269 O O . ILE A 1 269 ? 95.992 31.458 -67.834 1.00 59.06 269 ILE A O 1
ATOM 2273 N N . ALA A 1 270 ? 97.516 30.007 -68.599 1.00 59.97 270 ALA A N 1
ATOM 2274 C CA . ALA A 1 270 ? 97.782 29.362 -67.314 1.00 59.97 270 ALA A CA 1
ATOM 2275 C C . ALA A 1 270 ? 98.364 30.353 -66.295 1.00 59.97 270 ALA A C 1
ATOM 2277 O O . ALA A 1 270 ? 97.895 30.416 -65.156 1.00 59.97 270 ALA A O 1
ATOM 2278 N N . ARG A 1 271 ? 99.301 31.209 -66.725 1.00 66.56 271 ARG A N 1
ATOM 2279 C CA . ARG A 1 271 ? 99.844 32.302 -65.906 1.00 66.56 271 ARG A CA 1
ATOM 2280 C C . ARG A 1 271 ? 98.759 33.307 -65.525 1.00 66.56 271 ARG A C 1
ATOM 2282 O O . ARG A 1 271 ? 98.615 33.648 -64.352 1.00 66.56 271 ARG A O 1
ATOM 2289 N N . LYS A 1 272 ? 97.961 33.757 -66.497 1.00 63.91 272 LYS A N 1
ATOM 2290 C CA . LYS A 1 272 ? 96.846 34.689 -66.285 1.00 63.91 272 LYS A CA 1
ATOM 2291 C C . LYS A 1 272 ? 95.804 34.102 -65.332 1.00 63.91 272 LYS A C 1
ATOM 2293 O O . LYS A 1 272 ? 95.344 34.815 -64.451 1.00 63.91 272 LYS A O 1
ATOM 2298 N N . ASN A 1 273 ? 95.483 32.816 -65.450 1.00 63.59 273 ASN A N 1
ATOM 2299 C CA . ASN A 1 273 ? 94.530 32.124 -64.584 1.00 63.59 273 ASN A CA 1
ATOM 2300 C C . ASN A 1 273 ? 95.071 31.916 -63.164 1.00 63.59 273 ASN A C 1
ATOM 2302 O O . ASN A 1 273 ? 94.321 32.129 -62.221 1.00 63.59 273 ASN A O 1
ATOM 2306 N N . TYR A 1 274 ? 96.356 31.589 -62.984 1.00 70.00 274 TYR A N 1
ATOM 2307 C CA . TYR A 1 274 ? 96.962 31.465 -61.652 1.00 70.00 274 TYR A CA 1
ATOM 2308 C C . TYR A 1 274 ? 96.924 32.789 -60.878 1.00 70.00 274 TYR A C 1
ATOM 2310 O O . TYR A 1 274 ? 96.464 32.832 -59.737 1.00 70.00 274 TYR A O 1
ATOM 2318 N N . PHE A 1 275 ? 97.348 33.889 -61.509 1.00 66.62 275 PHE A N 1
ATOM 2319 C CA . PHE A 1 275 ? 97.311 35.207 -60.869 1.00 66.62 275 PHE A CA 1
ATOM 2320 C C . PHE A 1 275 ? 95.882 35.744 -60.723 1.00 66.62 275 PHE A C 1
ATOM 2322 O O . PHE A 1 275 ? 95.597 36.427 -59.744 1.00 66.62 275 PHE A O 1
ATOM 2329 N N . ARG A 1 276 ? 94.957 35.382 -61.622 1.00 65.50 276 ARG A N 1
ATOM 2330 C CA . ARG A 1 276 ? 93.521 35.676 -61.489 1.00 65.50 276 ARG A CA 1
ATOM 2331 C C . ARG A 1 276 ? 92.881 34.919 -60.321 1.00 65.50 276 ARG A C 1
ATOM 2333 O O . ARG A 1 276 ? 92.138 35.519 -59.553 1.00 65.50 276 ARG A O 1
ATOM 2340 N N . ASP A 1 277 ? 93.212 33.647 -60.126 1.00 64.25 277 ASP A N 1
ATOM 2341 C CA . ASP A 1 277 ? 92.749 32.855 -58.981 1.00 64.25 277 ASP A CA 1
ATOM 2342 C C . ASP A 1 277 ? 93.354 33.360 -57.662 1.00 64.25 277 ASP A C 1
ATOM 2344 O O . ASP A 1 277 ? 92.652 33.445 -56.651 1.00 64.25 277 ASP A O 1
ATOM 2348 N N . LYS A 1 278 ? 94.621 33.798 -57.668 1.00 66.25 278 LYS A N 1
ATOM 2349 C CA . LYS A 1 278 ? 95.232 34.497 -56.527 1.00 66.25 278 LYS A CA 1
ATOM 2350 C C . LYS A 1 278 ? 94.563 35.850 -56.255 1.00 66.25 278 LYS A C 1
ATOM 2352 O O . LYS A 1 278 ? 94.268 36.126 -55.095 1.00 66.25 278 LYS A O 1
ATOM 2357 N N . ALA A 1 279 ? 94.235 36.639 -57.283 1.00 63.44 279 ALA A N 1
ATOM 2358 C CA . ALA A 1 279 ? 93.495 37.902 -57.157 1.00 63.44 279 ALA A CA 1
ATOM 2359 C C . ALA A 1 279 ? 92.092 37.708 -56.567 1.00 63.44 279 ALA A C 1
ATOM 2361 O O . ALA A 1 279 ? 91.636 38.539 -55.787 1.00 63.44 279 ALA A O 1
ATOM 2362 N N . LEU A 1 280 ? 91.418 36.610 -56.928 1.00 60.91 280 LEU A N 1
ATOM 2363 C CA . LEU A 1 280 ? 90.115 36.212 -56.387 1.00 60.91 280 LEU A CA 1
ATOM 2364 C C . LEU A 1 280 ? 90.220 35.701 -54.939 1.00 60.91 280 LEU A C 1
ATOM 2366 O O . LEU A 1 280 ? 89.286 35.870 -54.155 1.00 60.91 280 LEU A O 1
ATOM 2370 N N . SER A 1 281 ? 91.363 35.123 -54.553 1.00 57.88 281 SER A N 1
ATOM 2371 C CA . SER A 1 281 ? 91.597 34.611 -53.197 1.00 57.88 281 SER A CA 1
ATOM 2372 C C . SER A 1 281 ? 91.798 35.708 -52.141 1.00 57.88 281 SER A C 1
ATOM 2374 O O . SER A 1 281 ? 91.460 35.491 -50.980 1.00 57.88 281 SER A O 1
ATOM 2376 N N . THR A 1 282 ? 92.274 36.897 -52.520 1.00 55.44 282 THR A N 1
ATOM 2377 C CA . THR A 1 282 ? 92.549 38.023 -51.606 1.00 55.44 282 THR A CA 1
ATOM 2378 C C . THR A 1 282 ? 91.283 38.667 -51.005 1.00 55.44 282 THR A C 1
ATOM 2380 O O . THR A 1 282 ? 91.218 38.789 -49.778 1.00 55.44 282 THR A O 1
ATOM 2383 N N . PRO A 1 283 ? 90.229 39.007 -51.784 1.00 53.69 283 PRO A N 1
ATOM 2384 C CA . PRO A 1 283 ? 88.947 39.443 -51.226 1.00 53.69 283 PRO A CA 1
ATOM 2385 C C . PRO A 1 283 ? 88.186 38.287 -50.559 1.00 53.69 283 PRO A C 1
ATOM 2387 O O . PRO A 1 283 ? 87.440 38.518 -49.612 1.00 53.69 283 PRO A O 1
ATOM 2390 N N . MET A 1 284 ? 88.428 37.031 -50.963 1.00 46.09 284 MET A N 1
ATOM 2391 C CA . MET A 1 284 ? 87.888 35.854 -50.274 1.00 46.09 284 MET A CA 1
ATOM 2392 C C . MET A 1 284 ? 88.528 35.666 -48.892 1.00 46.09 284 MET A C 1
ATOM 2394 O O . MET A 1 284 ? 87.829 35.300 -47.956 1.00 46.09 284 MET A O 1
ATOM 2398 N N . TRP A 1 285 ? 89.815 35.989 -48.719 1.00 45.50 285 TRP A N 1
ATOM 2399 C CA . TRP A 1 285 ? 90.495 36.018 -47.419 1.00 45.50 285 TRP A CA 1
ATOM 2400 C C . TRP A 1 285 ? 90.030 37.179 -46.535 1.00 45.50 285 TRP A C 1
ATOM 2402 O O . TRP A 1 285 ? 89.923 36.994 -45.329 1.00 45.50 285 TRP A O 1
ATOM 2412 N N . GLN A 1 286 ? 89.694 38.345 -47.101 1.00 43.75 286 GLN A N 1
ATOM 2413 C CA . GLN A 1 286 ? 89.096 39.465 -46.356 1.00 43.75 286 GLN A CA 1
ATOM 2414 C C . GLN A 1 286 ? 87.631 39.200 -45.968 1.00 43.75 286 GLN A C 1
ATOM 2416 O O . GLN A 1 286 ? 87.252 39.492 -44.837 1.00 43.75 286 GLN A O 1
ATOM 2421 N N . ALA A 1 287 ? 86.838 38.555 -46.832 1.00 43.28 287 ALA A N 1
ATOM 2422 C CA . ALA A 1 287 ? 85.498 38.067 -46.496 1.00 43.28 287 ALA A CA 1
ATOM 2423 C C . ALA A 1 287 ? 85.552 36.934 -45.455 1.00 43.28 287 ALA A C 1
ATOM 2425 O O . ALA A 1 287 ? 84.761 36.921 -44.514 1.00 43.28 287 ALA A O 1
ATOM 2426 N N . LYS A 1 288 ? 86.555 36.045 -45.544 1.00 40.91 288 LYS A N 1
ATOM 2427 C CA . LYS A 1 288 ? 86.875 35.065 -44.497 1.00 40.91 288 LYS A CA 1
ATOM 2428 C C . LYS A 1 288 ? 87.272 35.786 -43.202 1.00 40.91 288 LYS A C 1
ATOM 2430 O O . LYS A 1 288 ? 86.779 35.406 -42.154 1.00 40.91 288 LYS A O 1
ATOM 2435 N N . ARG A 1 289 ? 88.058 36.872 -43.246 1.00 42.28 289 ARG A N 1
ATOM 2436 C CA . ARG A 1 289 ? 88.479 37.660 -42.065 1.00 42.28 289 ARG A CA 1
ATOM 2437 C C . ARG A 1 289 ? 87.337 38.459 -41.416 1.00 42.28 289 ARG A C 1
ATOM 2439 O O . ARG A 1 289 ? 87.346 38.613 -40.199 1.00 42.28 289 ARG A O 1
ATOM 2446 N N . ALA A 1 290 ? 86.347 38.907 -42.192 1.00 39.78 290 ALA A N 1
ATOM 2447 C CA . ALA A 1 290 ? 85.115 39.511 -41.675 1.00 39.78 290 ALA A CA 1
ATOM 2448 C C . ALA A 1 290 ? 84.189 38.463 -41.025 1.00 39.78 290 ALA A C 1
ATOM 2450 O O . ALA A 1 290 ? 83.618 38.724 -39.970 1.00 39.78 290 ALA A O 1
ATOM 2451 N N . LEU A 1 291 ? 84.124 37.245 -41.577 1.00 38.00 291 LEU A N 1
ATOM 2452 C CA . LEU A 1 291 ? 83.433 36.102 -40.959 1.00 38.00 291 LEU A CA 1
ATOM 2453 C C . LEU A 1 291 ? 84.191 35.508 -39.754 1.00 38.00 291 LEU A C 1
ATOM 2455 O O . LEU A 1 291 ? 83.563 35.005 -38.831 1.00 38.00 291 LEU A O 1
ATOM 2459 N N . TYR A 1 292 ? 85.518 35.646 -39.689 1.00 39.88 292 TYR A N 1
ATOM 2460 C CA . TYR A 1 292 ? 86.344 35.289 -38.522 1.00 39.88 292 TYR A CA 1
ATOM 2461 C C . TYR A 1 292 ? 86.165 36.243 -37.324 1.00 39.88 292 TYR A C 1
ATOM 2463 O O . TYR A 1 292 ? 86.704 35.969 -36.254 1.00 39.88 292 TYR A O 1
ATOM 2471 N N . LYS A 1 293 ? 85.395 37.335 -37.464 1.00 42.59 293 LYS A N 1
ATOM 2472 C CA . LYS A 1 293 ? 84.949 38.186 -36.344 1.00 42.59 293 LYS A CA 1
ATOM 2473 C C . LYS A 1 293 ? 83.478 37.982 -35.952 1.00 42.59 293 LYS A C 1
ATOM 2475 O O . LYS A 1 293 ? 82.989 38.701 -35.087 1.00 42.59 293 LYS A O 1
ATOM 2480 N N . ALA A 1 294 ? 82.797 36.976 -36.506 1.00 36.38 294 ALA A N 1
ATOM 2481 C CA . ALA A 1 294 ? 81.473 36.557 -36.052 1.00 36.38 294 ALA A CA 1
ATOM 2482 C C . ALA A 1 294 ? 81.427 35.036 -35.813 1.00 36.38 294 ALA A C 1
ATOM 2484 O O . ALA A 1 294 ? 81.109 34.267 -36.710 1.00 36.38 294 ALA A O 1
ATOM 2485 N N . GLY A 1 295 ? 81.739 34.638 -34.574 1.00 41.59 295 GLY A N 1
ATOM 2486 C CA . GLY A 1 295 ? 81.140 33.504 -33.851 1.00 41.59 295 GLY A CA 1
ATOM 2487 C C . GLY A 1 295 ? 81.262 32.078 -34.437 1.00 41.59 295 GLY A C 1
ATOM 2488 O O . GLY A 1 295 ? 80.587 31.756 -35.414 1.00 41.59 295 GLY A O 1
ATOM 2489 N N . PRO A 1 296 ? 81.986 31.150 -33.778 1.00 45.09 296 PRO A N 1
ATOM 2490 C CA . PRO A 1 296 ? 82.188 29.764 -34.218 1.00 45.09 296 PRO A CA 1
ATOM 2491 C C . PRO A 1 296 ? 80.988 28.839 -33.914 1.00 45.09 296 PRO A C 1
ATOM 2493 O O . PRO A 1 296 ? 81.176 27.740 -33.407 1.00 45.09 296 PRO A O 1
ATOM 2496 N N . ASP A 1 297 ? 79.748 29.256 -34.195 1.00 43.75 297 ASP A N 1
ATOM 2497 C CA . ASP A 1 297 ? 78.570 28.568 -33.631 1.00 43.75 297 ASP A CA 1
ATOM 2498 C C . ASP A 1 297 ? 77.486 28.116 -34.629 1.00 43.75 297 ASP A C 1
ATOM 2500 O O . ASP A 1 297 ? 76.576 27.361 -34.272 1.00 43.75 297 ASP A O 1
ATOM 2504 N N . ALA A 1 298 ? 77.582 28.491 -35.908 1.00 44.72 298 ALA A N 1
ATOM 2505 C CA . ALA A 1 298 ? 76.533 28.170 -36.885 1.00 44.72 298 ALA A CA 1
ATOM 2506 C C . ALA A 1 298 ? 76.824 26.937 -37.768 1.00 44.72 298 ALA A C 1
ATOM 2508 O O . ALA A 1 298 ? 75.889 26.268 -38.207 1.00 44.72 298 ALA A O 1
ATOM 2509 N N . ALA A 1 299 ? 78.093 26.581 -38.005 1.00 41.47 299 ALA A N 1
ATOM 2510 C CA . ALA A 1 299 ? 78.457 25.522 -38.962 1.00 41.47 299 ALA A CA 1
ATOM 2511 C C . ALA A 1 299 ? 78.725 24.138 -38.332 1.00 41.47 299 ALA A C 1
ATOM 2513 O O . ALA A 1 299 ? 78.655 23.126 -39.028 1.00 41.47 299 ALA A O 1
ATOM 2514 N N . ILE A 1 300 ? 78.943 24.055 -37.013 1.00 43.59 300 ILE A N 1
ATOM 2515 C CA . ILE A 1 300 ? 79.109 22.775 -36.294 1.00 43.59 300 ILE A CA 1
ATOM 2516 C C . ILE A 1 300 ? 77.765 22.018 -36.177 1.00 43.59 300 ILE A C 1
ATOM 2518 O O . ILE A 1 300 ? 77.732 20.788 -36.139 1.00 43.59 300 ILE A O 1
ATOM 2522 N N . ARG A 1 301 ? 76.614 22.707 -36.209 1.00 42.66 301 ARG A N 1
ATOM 2523 C CA . ARG A 1 301 ? 75.319 22.123 -35.790 1.00 42.66 301 ARG A CA 1
ATOM 2524 C C . ARG A 1 301 ? 74.684 21.110 -36.749 1.00 42.66 301 ARG A C 1
ATOM 2526 O O . ARG A 1 301 ? 73.823 20.341 -36.318 1.00 42.66 301 ARG A O 1
ATOM 2533 N N . ILE A 1 302 ? 75.097 21.031 -38.014 1.00 44.12 302 ILE A N 1
ATOM 2534 C CA . ILE A 1 302 ? 74.407 20.157 -38.987 1.00 44.12 302 ILE A CA 1
ATOM 2535 C C . ILE A 1 302 ? 75.112 18.801 -39.179 1.00 44.12 302 ILE A C 1
ATOM 2537 O O . ILE A 1 302 ? 74.438 17.808 -39.450 1.00 44.12 302 ILE A O 1
ATOM 2541 N N . TYR A 1 303 ? 76.427 18.706 -38.940 1.00 41.38 303 TYR A N 1
ATOM 2542 C CA . TYR A 1 303 ? 77.158 17.427 -38.997 1.00 41.38 303 TYR A CA 1
ATOM 2543 C C . TYR A 1 303 ? 77.605 16.886 -37.626 1.00 41.38 303 TYR A C 1
ATOM 2545 O O . TYR A 1 303 ? 77.648 15.663 -37.471 1.00 41.38 303 TYR A O 1
ATOM 2553 N N . ALA A 1 304 ? 77.799 17.725 -36.595 1.00 43.28 304 ALA A N 1
ATOM 2554 C CA . ALA A 1 304 ? 78.023 17.241 -35.222 1.00 43.28 304 ALA A CA 1
ATOM 2555 C C . ALA A 1 304 ? 76.783 16.532 -34.644 1.00 43.28 304 ALA A C 1
ATOM 2557 O O . ALA A 1 304 ? 76.893 15.577 -33.875 1.00 43.28 304 ALA A O 1
ATOM 2558 N N . SER A 1 305 ? 75.584 16.936 -35.080 1.00 48.88 305 SER A N 1
ATOM 2559 C CA . SER A 1 305 ? 74.317 16.409 -34.568 1.00 48.88 305 SER A CA 1
ATOM 2560 C C . SER A 1 305 ? 74.053 14.948 -34.934 1.00 48.88 305 SER A C 1
ATOM 2562 O O . SER A 1 305 ? 73.350 14.278 -34.190 1.00 48.88 305 SER A O 1
ATOM 2564 N N . ARG A 1 306 ? 74.625 14.392 -36.013 1.00 48.31 306 ARG A N 1
ATOM 2565 C CA . ARG A 1 306 ? 74.394 12.979 -36.392 1.00 48.31 306 ARG A CA 1
ATOM 2566 C C . ARG A 1 306 ? 75.335 11.988 -35.705 1.00 48.31 306 ARG A C 1
ATOM 2568 O O . ARG A 1 306 ? 74.893 10.888 -35.373 1.00 48.31 306 ARG A O 1
ATOM 2575 N N . PHE A 1 307 ? 76.595 12.359 -35.476 1.00 56.22 307 PHE A N 1
ATOM 2576 C CA . PHE A 1 307 ? 77.549 11.514 -34.744 1.00 56.22 307 PHE A CA 1
ATOM 2577 C C . PHE A 1 307 ? 77.343 11.610 -33.234 1.00 56.22 307 PHE A C 1
ATOM 2579 O O . PHE A 1 307 ? 77.263 10.570 -32.579 1.00 56.22 307 PHE A O 1
ATOM 2586 N N . GLY A 1 308 ? 77.099 12.824 -32.724 1.00 54.88 308 GLY A N 1
ATOM 2587 C CA . GLY A 1 308 ? 76.619 13.044 -31.363 1.00 54.88 308 GLY A CA 1
ATOM 2588 C C . GLY A 1 308 ? 75.338 12.258 -31.102 1.00 54.88 308 GLY A C 1
ATOM 2589 O O . GLY A 1 308 ? 75.307 11.476 -30.169 1.00 54.88 308 GLY A O 1
ATOM 2590 N N . TYR A 1 309 ? 74.334 12.322 -31.990 1.00 60.72 309 TYR A N 1
ATOM 2591 C CA . TYR A 1 309 ? 73.095 11.546 -31.835 1.00 60.72 309 TYR A CA 1
ATOM 2592 C C . TYR A 1 309 ? 73.314 10.030 -31.778 1.00 60.72 309 TYR A C 1
ATOM 2594 O O . TYR A 1 309 ? 72.604 9.355 -31.038 1.00 60.72 309 TYR A O 1
ATOM 2602 N N . PHE A 1 310 ? 74.260 9.468 -32.538 1.00 64.31 310 PHE A N 1
ATOM 2603 C CA . PHE A 1 310 ? 74.555 8.035 -32.453 1.00 64.31 310 PHE A CA 1
ATOM 2604 C C . PHE A 1 310 ? 75.194 7.678 -31.104 1.00 64.31 310 PHE A C 1
ATOM 2606 O O . PHE A 1 310 ? 74.704 6.763 -30.444 1.00 64.31 310 PHE A O 1
ATOM 2613 N N . ASN A 1 311 ? 76.214 8.422 -30.667 1.00 69.06 311 ASN A N 1
ATOM 2614 C CA . ASN A 1 311 ? 76.882 8.187 -29.383 1.00 69.06 311 ASN A CA 1
ATOM 2615 C C . ASN A 1 311 ? 75.920 8.429 -28.194 1.00 69.06 311 ASN A C 1
ATOM 2617 O O . ASN A 1 311 ? 75.796 7.556 -27.337 1.00 69.06 311 ASN A O 1
ATOM 2621 N N . ASP A 1 312 ? 75.127 9.508 -28.216 1.00 65.75 312 ASP A N 1
ATOM 2622 C CA . ASP A 1 312 ? 74.074 9.810 -27.227 1.00 65.75 312 ASP A CA 1
ATOM 2623 C C . ASP A 1 312 ? 72.997 8.725 -27.189 1.00 65.75 312 ASP A C 1
ATOM 2625 O O . ASP A 1 312 ? 72.516 8.326 -26.129 1.00 65.75 312 ASP A O 1
ATOM 2629 N N . LYS A 1 313 ? 72.570 8.237 -28.359 1.00 68.88 313 LYS A N 1
ATOM 2630 C CA . LYS A 1 313 ? 71.572 7.168 -28.448 1.00 68.88 313 LYS A CA 1
ATOM 2631 C C . LYS A 1 313 ? 72.119 5.870 -27.867 1.00 68.88 313 LYS A C 1
ATOM 2633 O O . LYS A 1 313 ? 71.367 5.154 -27.209 1.00 68.88 313 LYS A O 1
ATOM 2638 N N . MET A 1 314 ? 73.398 5.575 -28.082 1.00 77.50 314 MET A N 1
ATOM 2639 C CA . MET A 1 314 ? 74.044 4.397 -27.515 1.00 77.50 314 MET A CA 1
ATOM 2640 C C . MET A 1 314 ? 74.232 4.512 -25.997 1.00 77.50 314 MET A C 1
ATOM 2642 O O . MET A 1 314 ? 73.921 3.549 -25.297 1.00 77.50 314 MET A O 1
ATOM 2646 N N . GLU A 1 315 ? 74.599 5.683 -25.469 1.00 73.50 315 GLU A N 1
ATOM 2647 C CA . GLU A 1 315 ? 74.660 5.928 -24.019 1.00 73.50 315 GLU A CA 1
ATOM 2648 C C . GLU A 1 315 ? 73.278 5.878 -23.356 1.00 73.50 315 GLU A C 1
ATOM 2650 O O . GLU A 1 315 ? 73.115 5.280 -22.292 1.00 73.50 315 GLU A O 1
ATOM 2655 N N . ARG A 1 316 ? 72.238 6.420 -24.002 1.00 71.88 316 ARG A N 1
ATOM 2656 C CA . ARG A 1 316 ? 70.857 6.299 -23.507 1.00 71.88 316 ARG A CA 1
ATOM 2657 C C . ARG A 1 316 ? 70.396 4.847 -23.488 1.00 71.88 316 ARG A C 1
ATOM 2659 O O . ARG A 1 316 ? 69.758 4.432 -22.523 1.00 71.88 316 ARG A O 1
ATOM 2666 N N . LEU A 1 317 ? 70.717 4.068 -24.521 1.00 73.19 317 LEU A N 1
ATOM 2667 C CA . LEU A 1 317 ? 70.381 2.645 -24.560 1.00 73.19 317 LEU A CA 1
ATOM 2668 C C . LEU A 1 317 ? 71.125 1.861 -23.469 1.00 73.19 317 LEU A C 1
ATOM 2670 O O . LEU A 1 317 ? 70.489 1.060 -22.781 1.00 73.19 317 LEU A O 1
ATOM 2674 N N . ASP A 1 318 ? 72.404 2.152 -23.231 1.00 79.25 318 ASP A N 1
ATOM 2675 C CA . ASP A 1 318 ? 73.190 1.546 -22.147 1.00 79.25 318 ASP A CA 1
ATOM 2676 C C . ASP A 1 318 ? 72.602 1.889 -20.766 1.00 79.25 318 ASP A C 1
ATOM 2678 O O . ASP A 1 318 ? 72.299 1.009 -19.955 1.00 79.25 318 ASP A O 1
ATOM 2682 N N . ALA A 1 319 ? 72.278 3.165 -20.539 1.00 74.62 319 ALA A N 1
ATOM 2683 C CA . ALA A 1 319 ? 71.636 3.627 -19.313 1.00 74.62 319 ALA A CA 1
ATOM 2684 C C . ALA A 1 319 ? 70.245 3.002 -19.100 1.00 74.62 319 ALA A C 1
ATOM 2686 O O . ALA A 1 319 ? 69.879 2.665 -17.969 1.00 74.62 319 ALA A O 1
ATOM 2687 N N . THR A 1 320 ? 69.452 2.808 -20.162 1.00 74.25 320 THR A N 1
ATOM 2688 C CA . THR A 1 320 ? 68.156 2.114 -20.055 1.00 74.25 320 THR A CA 1
ATOM 2689 C C . THR A 1 320 ? 68.313 0.628 -19.747 1.00 74.25 320 THR A C 1
ATOM 2691 O O . THR A 1 320 ? 67.539 0.101 -18.945 1.00 74.25 320 THR A O 1
ATOM 2694 N N . LEU A 1 321 ? 69.329 -0.037 -20.305 1.00 78.69 321 LEU A N 1
ATOM 2695 C CA . LEU A 1 321 ? 69.644 -1.435 -20.016 1.00 78.69 321 LEU A CA 1
ATOM 2696 C C . LEU A 1 321 ? 70.086 -1.605 -18.555 1.00 78.69 321 LEU A C 1
ATOM 2698 O O . LEU A 1 321 ? 69.578 -2.479 -17.849 1.00 78.69 321 LEU A O 1
ATOM 2702 N N . TYR A 1 322 ? 70.949 -0.712 -18.068 1.00 80.69 322 TYR A N 1
ATOM 2703 C CA . TYR A 1 322 ? 71.363 -0.663 -16.668 1.00 80.69 322 TYR A CA 1
ATOM 2704 C C . TYR A 1 322 ? 70.168 -0.445 -15.726 1.00 80.69 322 TYR A C 1
ATOM 2706 O O . TYR A 1 322 ? 69.958 -1.209 -14.780 1.00 80.69 322 TYR A O 1
ATOM 2714 N N . ARG A 1 323 ? 69.305 0.540 -16.019 1.00 75.31 323 ARG A N 1
ATOM 2715 C CA . ARG A 1 323 ? 68.076 0.803 -15.243 1.00 75.31 323 ARG A CA 1
ATOM 2716 C C . ARG A 1 323 ? 67.109 -0.384 -15.270 1.00 75.31 323 ARG A C 1
ATOM 2718 O O . ARG A 1 323 ? 66.487 -0.688 -14.249 1.00 75.31 323 ARG A O 1
ATOM 2725 N N . TYR A 1 324 ? 66.997 -1.086 -16.395 1.00 80.56 324 TYR A N 1
ATOM 2726 C CA . TYR A 1 324 ? 66.167 -2.284 -16.521 1.00 80.56 324 TYR A CA 1
ATOM 2727 C C . TYR A 1 324 ? 66.646 -3.412 -15.597 1.00 80.56 324 TYR A C 1
ATOM 2729 O O . TYR A 1 324 ? 65.846 -3.985 -14.857 1.00 80.56 324 TYR A O 1
ATOM 2737 N N . TYR A 1 325 ? 67.947 -3.713 -15.566 1.00 80.12 325 TYR A N 1
ATOM 2738 C CA . TYR A 1 325 ? 68.469 -4.750 -14.670 1.00 80.12 325 TYR A CA 1
ATOM 2739 C C . TYR A 1 325 ? 68.476 -4.320 -13.199 1.00 80.12 325 TYR A C 1
ATOM 2741 O O . TYR A 1 325 ? 68.167 -5.142 -12.335 1.00 80.12 325 TYR A O 1
ATOM 2749 N N . ARG A 1 326 ? 68.691 -3.032 -12.905 1.00 77.06 326 ARG A N 1
ATOM 2750 C CA . ARG A 1 326 ? 68.580 -2.475 -11.546 1.00 77.06 326 ARG A CA 1
ATOM 2751 C C . ARG A 1 326 ? 67.152 -2.562 -10.995 1.00 77.06 326 ARG A C 1
ATOM 2753 O O . ARG A 1 326 ? 66.950 -3.018 -9.874 1.00 77.06 326 ARG A O 1
ATOM 2760 N N . THR A 1 327 ? 66.144 -2.208 -11.795 1.00 75.50 327 THR A N 1
ATOM 2761 C CA . THR A 1 327 ? 64.723 -2.344 -11.407 1.00 75.50 327 THR A CA 1
ATOM 2762 C C . THR A 1 327 ? 64.291 -3.805 -11.282 1.00 75.50 327 THR A C 1
ATOM 2764 O O . THR A 1 327 ? 63.480 -4.140 -10.418 1.00 75.50 327 THR A O 1
ATOM 2767 N N . LYS A 1 328 ? 64.853 -4.705 -12.096 1.00 77.19 328 LYS A N 1
ATOM 2768 C CA . LYS A 1 328 ? 64.634 -6.152 -11.971 1.00 77.19 328 LYS A CA 1
ATOM 2769 C C . LYS A 1 328 ? 65.269 -6.726 -10.698 1.00 77.19 328 LYS A C 1
ATOM 2771 O O . LYS A 1 328 ? 64.650 -7.585 -10.077 1.00 77.19 328 LYS A O 1
ATOM 2776 N N . GLY A 1 329 ? 66.429 -6.209 -10.287 1.00 77.12 329 GLY A N 1
ATOM 2777 C CA . GLY A 1 329 ? 67.059 -6.504 -8.997 1.00 77.12 329 GLY A CA 1
ATOM 2778 C C . GLY A 1 329 ? 66.215 -6.045 -7.808 1.00 77.12 329 GLY A C 1
ATOM 2779 O O . GLY A 1 329 ? 65.879 -6.864 -6.961 1.00 77.12 329 GLY A O 1
ATOM 2780 N N . ALA A 1 330 ? 65.746 -4.794 -7.806 1.00 70.50 330 ALA A N 1
ATOM 2781 C CA . ALA A 1 330 ? 64.877 -4.267 -6.743 1.00 70.50 330 ALA A CA 1
ATOM 2782 C C . ALA A 1 330 ? 63.526 -5.012 -6.631 1.00 70.50 330 ALA A C 1
ATOM 2784 O O . ALA A 1 330 ? 62.983 -5.205 -5.547 1.00 70.50 330 ALA A O 1
ATOM 2785 N N . ARG A 1 331 ? 62.972 -5.494 -7.754 1.00 71.75 331 ARG A N 1
ATOM 2786 C CA . ARG A 1 331 ? 61.770 -6.356 -7.751 1.00 71.75 331 ARG A CA 1
ATOM 2787 C C . ARG A 1 331 ? 62.049 -7.790 -7.295 1.00 71.75 331 ARG A C 1
ATOM 2789 O O . ARG A 1 331 ? 61.125 -8.479 -6.868 1.00 71.75 331 ARG A O 1
ATOM 2796 N N . ALA A 1 332 ? 63.280 -8.271 -7.453 1.00 71.88 332 ALA A N 1
ATOM 2797 C CA . ALA A 1 332 ? 63.694 -9.559 -6.911 1.00 71.88 332 ALA A CA 1
ATOM 2798 C C . ALA A 1 332 ? 63.888 -9.462 -5.391 1.00 71.88 332 ALA A C 1
ATOM 2800 O O . ALA A 1 332 ? 63.431 -10.354 -4.689 1.00 71.88 332 ALA A O 1
ATOM 2801 N N . GLU A 1 333 ? 64.430 -8.344 -4.898 1.00 70.00 333 GLU A N 1
ATOM 2802 C CA . GLU A 1 333 ? 64.552 -8.017 -3.471 1.00 70.00 333 GLU A CA 1
ATOM 2803 C C . GLU A 1 333 ? 63.188 -8.030 -2.764 1.00 70.00 333 GLU A C 1
ATOM 2805 O O . GLU A 1 333 ? 63.018 -8.733 -1.773 1.00 70.00 333 GLU A O 1
ATOM 2810 N N . SER A 1 334 ? 62.163 -7.366 -3.317 1.00 62.34 334 SER A N 1
ATOM 2811 C CA . SER A 1 334 ? 60.822 -7.385 -2.705 1.00 62.34 334 SER A CA 1
ATOM 2812 C C . SER A 1 334 ? 60.172 -8.776 -2.701 1.00 62.34 334 SER A C 1
ATOM 2814 O O . SER A 1 334 ? 59.441 -9.123 -1.775 1.00 62.34 334 SER A O 1
ATOM 2816 N N . ARG A 1 335 ? 60.455 -9.614 -3.707 1.00 66.69 335 ARG A N 1
ATOM 2817 C CA . ARG A 1 335 ? 59.968 -11.004 -3.768 1.00 66.69 335 ARG A CA 1
ATOM 2818 C C . ARG A 1 335 ? 60.728 -11.943 -2.835 1.00 66.69 335 ARG A C 1
ATOM 2820 O O . ARG A 1 335 ? 60.113 -12.867 -2.307 1.00 66.69 335 ARG A O 1
ATOM 2827 N N . GLU A 1 336 ? 62.026 -11.729 -2.643 1.00 66.56 336 GLU A N 1
ATOM 2828 C CA . GLU A 1 336 ? 62.829 -12.466 -1.666 1.00 66.56 336 GLU A CA 1
ATOM 2829 C C . GLU A 1 336 ? 62.473 -12.048 -0.235 1.00 66.56 336 GLU A C 1
ATOM 2831 O O . GLU A 1 336 ? 62.282 -12.934 0.587 1.00 66.56 336 GLU A O 1
ATOM 2836 N N . GLY A 1 337 ? 62.203 -10.766 0.035 1.00 64.44 337 GLY A N 1
ATOM 2837 C CA . GLY A 1 337 ? 61.694 -10.291 1.330 1.00 64.44 337 GLY A CA 1
ATOM 2838 C C . GLY A 1 337 ? 60.330 -10.884 1.703 1.00 64.44 337 GLY A C 1
ATOM 2839 O O . GLY A 1 337 ? 60.132 -11.343 2.823 1.00 64.44 337 GLY A O 1
ATOM 2840 N N . VAL A 1 338 ? 59.401 -10.992 0.746 1.00 66.12 338 VAL A N 1
ATOM 2841 C CA . VAL A 1 338 ? 58.107 -11.671 0.968 1.00 66.12 338 VAL A CA 1
ATOM 2842 C C . VAL A 1 338 ? 58.282 -13.180 1.175 1.00 66.12 338 VAL A C 1
ATOM 2844 O O . VAL A 1 338 ? 57.541 -13.785 1.948 1.00 66.12 338 VAL A O 1
ATOM 2847 N N . ARG A 1 339 ? 59.254 -13.812 0.505 1.00 63.31 339 ARG A N 1
ATOM 2848 C CA . ARG A 1 339 ? 59.583 -15.233 0.714 1.00 63.31 339 ARG A CA 1
ATOM 2849 C C . ARG A 1 339 ? 60.280 -15.482 2.052 1.00 63.31 339 ARG A C 1
ATOM 2851 O O . ARG A 1 339 ? 59.984 -16.499 2.667 1.00 63.31 339 ARG A O 1
ATOM 2858 N N . PHE A 1 340 ? 61.140 -14.568 2.490 1.00 64.44 340 PHE A N 1
ATOM 2859 C CA . PHE A 1 340 ? 61.793 -14.577 3.795 1.00 64.44 340 PHE A CA 1
ATOM 2860 C C . PHE A 1 340 ? 60.759 -14.435 4.914 1.00 64.44 340 PHE A C 1
ATOM 2862 O O . PHE A 1 340 ? 60.685 -15.303 5.772 1.00 64.44 340 PHE A O 1
ATOM 2869 N N . LEU A 1 341 ? 59.865 -13.440 4.841 1.00 62.75 341 LEU A N 1
ATOM 2870 C CA . LEU A 1 341 ? 58.772 -13.272 5.810 1.00 62.75 341 LEU A CA 1
ATOM 2871 C C . LEU A 1 341 ? 57.862 -14.505 5.869 1.00 62.75 341 LEU A C 1
ATOM 2873 O O . LEU A 1 341 ? 57.453 -14.934 6.942 1.00 62.75 341 LEU A O 1
ATOM 2877 N N . ARG A 1 342 ? 57.578 -15.123 4.716 1.00 61.78 342 ARG A N 1
ATOM 2878 C CA . ARG A 1 342 ? 56.762 -16.341 4.646 1.00 61.78 342 ARG A CA 1
ATOM 2879 C C . ARG A 1 342 ? 57.480 -17.580 5.208 1.00 61.78 342 ARG A C 1
ATOM 2881 O O . ARG A 1 342 ? 56.798 -18.477 5.677 1.00 61.78 342 ARG A O 1
ATOM 2888 N N . ALA A 1 343 ? 58.811 -17.643 5.161 1.00 60.91 343 ALA A N 1
ATOM 2889 C CA . ALA A 1 343 ? 59.604 -18.727 5.751 1.00 60.91 343 ALA A CA 1
ATOM 2890 C C . ALA A 1 343 ? 59.861 -18.516 7.256 1.00 60.91 343 ALA A C 1
ATOM 2892 O O . ALA A 1 343 ? 59.791 -19.479 8.016 1.00 60.91 343 ALA A O 1
ATOM 2893 N N . PHE A 1 344 ? 60.053 -17.263 7.683 1.00 61.47 344 PHE A N 1
ATOM 2894 C CA . PHE A 1 344 ? 60.167 -16.844 9.083 1.00 61.47 344 PHE A CA 1
ATOM 2895 C C . PHE A 1 344 ? 58.878 -17.133 9.863 1.00 61.47 344 PHE A C 1
ATOM 2897 O O . PHE A 1 344 ? 58.923 -17.753 10.918 1.00 61.47 344 PHE A O 1
ATOM 2904 N N . MET A 1 345 ? 57.711 -16.812 9.288 1.00 59.97 345 MET A N 1
ATOM 2905 C CA . MET A 1 345 ? 56.407 -17.169 9.871 1.00 59.97 345 MET A CA 1
ATOM 2906 C C . MET A 1 345 ? 56.149 -18.687 9.949 1.00 59.97 345 MET A C 1
ATOM 2908 O O . MET A 1 345 ? 55.199 -19.105 10.600 1.00 59.97 345 MET A O 1
ATOM 2912 N N . VAL A 1 346 ? 56.963 -19.513 9.278 1.00 63.91 346 VAL A N 1
ATOM 2913 C CA . VAL A 1 346 ? 56.845 -20.984 9.238 1.00 63.91 346 VAL A CA 1
ATOM 2914 C C . VAL A 1 346 ? 57.992 -21.665 10.016 1.00 63.91 346 VAL A C 1
ATOM 2916 O O . VAL A 1 346 ? 58.078 -22.889 10.035 1.00 63.91 346 VAL A O 1
ATOM 2919 N N . GLY A 1 347 ? 58.862 -20.896 10.688 1.00 51.81 347 GLY A N 1
ATOM 2920 C CA . GLY A 1 347 ? 59.879 -21.415 11.616 1.00 51.81 347 GLY A CA 1
ATOM 2921 C C . GLY A 1 347 ? 61.035 -22.194 10.974 1.00 51.81 347 GLY A C 1
ATOM 2922 O O . GLY A 1 347 ? 61.618 -23.053 11.626 1.00 51.81 347 GLY A O 1
ATOM 2923 N N . ARG A 1 348 ? 61.361 -21.950 9.697 1.00 57.62 348 ARG A N 1
ATOM 2924 C CA . ARG A 1 348 ? 62.492 -22.615 9.014 1.00 57.62 348 ARG A CA 1
ATOM 2925 C C . ARG A 1 348 ? 63.766 -21.771 9.077 1.00 57.62 348 ARG A C 1
ATOM 2927 O O . ARG A 1 348 ? 63.687 -20.571 8.839 1.00 57.62 348 ARG A O 1
ATOM 2934 N N . ASP A 1 349 ? 64.921 -22.406 9.294 1.00 52.97 349 ASP A N 1
ATOM 2935 C CA . ASP A 1 349 ? 66.231 -21.736 9.351 1.00 52.97 349 ASP A CA 1
ATOM 2936 C C . ASP A 1 349 ? 66.547 -20.949 8.069 1.00 52.97 349 ASP A C 1
ATOM 2938 O O . ASP A 1 349 ? 66.580 -21.481 6.955 1.00 52.97 349 ASP A O 1
ATOM 2942 N N . THR A 1 350 ? 66.769 -19.643 8.228 1.00 58.06 350 THR A N 1
ATOM 2943 C CA . THR A 1 350 ? 66.841 -18.669 7.126 1.00 58.06 350 THR A CA 1
ATOM 2944 C C . THR A 1 350 ? 68.260 -18.277 6.707 1.00 58.06 350 THR A C 1
ATOM 2946 O O . THR A 1 350 ? 68.422 -17.393 5.867 1.00 58.06 350 THR A O 1
ATOM 2949 N N . THR A 1 351 ? 69.303 -18.892 7.261 1.00 53.56 351 THR A N 1
ATOM 2950 C CA . THR A 1 351 ? 70.682 -18.374 7.181 1.00 53.56 351 THR A CA 1
ATOM 2951 C C . THR A 1 351 ? 71.463 -18.742 5.912 1.00 53.56 351 THR A C 1
ATOM 2953 O O . THR A 1 351 ? 72.484 -18.113 5.654 1.00 53.56 351 THR A O 1
ATOM 2956 N N . SER A 1 352 ? 70.996 -19.670 5.063 1.00 53.50 352 SER A N 1
ATOM 2957 C CA . SER A 1 352 ? 71.787 -20.153 3.907 1.00 53.50 352 SER A CA 1
ATOM 2958 C C . SER A 1 352 ? 71.127 -20.066 2.519 1.00 53.50 352 SER A C 1
ATOM 2960 O O . SER A 1 352 ? 71.779 -20.399 1.531 1.00 53.50 352 SER A O 1
ATOM 2962 N N . SER A 1 353 ? 69.875 -19.594 2.385 1.00 57.19 353 SER A N 1
ATOM 2963 C CA . SER A 1 353 ? 69.153 -19.633 1.086 1.00 57.19 353 SER A CA 1
ATOM 2964 C C . SER A 1 353 ? 68.733 -18.285 0.480 1.00 57.19 353 SER A C 1
ATOM 2966 O O . SER A 1 353 ? 68.190 -18.258 -0.628 1.00 57.19 353 SER A O 1
ATOM 2968 N N . TYR A 1 354 ? 69.003 -17.164 1.155 1.00 63.97 354 TYR A N 1
ATOM 2969 C CA . TYR A 1 354 ? 68.549 -15.838 0.724 1.00 63.97 354 TYR A CA 1
ATOM 2970 C C . TYR A 1 354 ? 69.732 -14.920 0.426 1.00 63.97 354 TYR A C 1
ATOM 2972 O O . TYR A 1 354 ? 70.645 -14.784 1.238 1.00 63.97 354 TYR A O 1
ATOM 2980 N N . LEU A 1 355 ? 69.727 -14.301 -0.757 1.00 64.56 355 LEU A N 1
ATOM 2981 C CA . LEU A 1 355 ? 70.793 -13.394 -1.166 1.00 64.56 355 LEU A CA 1
ATOM 2982 C C . LEU A 1 355 ? 70.526 -12.020 -0.552 1.00 64.56 355 LEU A C 1
ATOM 2984 O O . LEU A 1 355 ? 69.454 -11.444 -0.733 1.00 64.56 355 LEU A O 1
ATOM 2988 N N . ASN A 1 356 ? 71.510 -11.470 0.159 1.00 65.31 356 ASN A N 1
ATOM 2989 C CA . ASN A 1 356 ? 71.385 -10.132 0.737 1.00 65.31 356 ASN A CA 1
ATOM 2990 C C . ASN A 1 356 ? 71.239 -9.083 -0.388 1.00 65.31 356 ASN A C 1
ATOM 2992 O O . ASN A 1 356 ? 71.700 -9.297 -1.512 1.00 65.31 356 ASN A O 1
ATOM 2996 N N . ARG A 1 357 ? 70.637 -7.924 -0.096 1.00 66.31 357 ARG A N 1
ATOM 2997 C CA . ARG A 1 357 ? 70.428 -6.804 -1.029 1.00 66.31 357 ARG A CA 1
ATOM 2998 C C . ARG A 1 357 ? 71.669 -6.509 -1.866 1.00 66.31 357 ARG A C 1
ATOM 3000 O O . ARG A 1 357 ? 71.563 -6.422 -3.087 1.00 66.31 357 ARG A O 1
ATOM 3007 N N . ASN A 1 358 ? 72.835 -6.462 -1.219 1.00 73.62 358 ASN A N 1
ATOM 3008 C CA . ASN A 1 358 ? 74.120 -6.214 -1.873 1.00 73.62 358 ASN A CA 1
ATOM 3009 C C . ASN A 1 358 ? 74.498 -7.329 -2.867 1.00 73.62 358 ASN A C 1
ATOM 3011 O O . ASN A 1 358 ? 74.891 -7.043 -3.997 1.00 73.62 358 ASN A O 1
ATOM 3015 N N . GLN A 1 359 ? 74.277 -8.595 -2.506 1.00 75.62 359 GLN A N 1
ATOM 3016 C CA . GLN A 1 359 ? 74.541 -9.755 -3.368 1.00 75.62 359 GLN A CA 1
ATOM 3017 C C . GLN A 1 359 ? 73.551 -9.840 -4.542 1.00 75.62 359 GLN A C 1
ATOM 3019 O O . GLN A 1 359 ? 73.924 -10.213 -5.657 1.00 75.62 359 GLN A O 1
ATOM 3024 N N . LEU A 1 360 ? 72.286 -9.458 -4.334 1.00 74.31 360 LEU A N 1
ATOM 3025 C CA . LEU A 1 360 ? 71.290 -9.353 -5.404 1.00 74.31 360 LEU A CA 1
ATOM 3026 C C . LEU A 1 360 ? 71.638 -8.234 -6.383 1.00 74.31 360 LEU A C 1
ATOM 3028 O O . LEU A 1 360 ? 71.577 -8.449 -7.598 1.00 74.31 360 LEU A O 1
ATOM 3032 N N . THR A 1 361 ? 72.025 -7.058 -5.886 1.00 75.44 361 THR A N 1
ATOM 3033 C CA . THR A 1 361 ? 72.497 -5.971 -6.750 1.00 75.44 361 THR A CA 1
ATOM 3034 C C . THR A 1 361 ? 73.709 -6.405 -7.555 1.00 75.44 361 THR A C 1
ATOM 3036 O O . THR A 1 361 ? 73.714 -6.220 -8.769 1.00 75.44 361 THR A O 1
ATOM 3039 N N . GLU A 1 362 ? 74.671 -7.085 -6.936 1.00 81.06 362 GLU A N 1
ATOM 3040 C CA . GLU A 1 362 ? 75.870 -7.564 -7.616 1.00 81.06 362 GLU A CA 1
ATOM 3041 C C . GLU A 1 362 ? 75.540 -8.615 -8.692 1.00 81.06 362 GLU A C 1
ATOM 3043 O O . GLU A 1 362 ? 75.987 -8.519 -9.834 1.00 81.06 362 GLU A O 1
ATOM 3048 N N . LYS A 1 363 ? 74.641 -9.561 -8.393 1.00 83.50 363 LYS A N 1
ATOM 3049 C CA . LYS A 1 363 ? 74.142 -10.567 -9.346 1.00 83.50 363 LYS A CA 1
ATOM 3050 C C . LYS A 1 363 ? 73.491 -9.945 -10.583 1.00 83.50 363 LYS A C 1
ATOM 3052 O O . LYS A 1 363 ? 73.680 -10.446 -11.695 1.00 83.50 363 LYS A O 1
ATOM 3057 N N . TYR A 1 364 ? 72.686 -8.896 -10.415 1.00 81.94 364 TYR A N 1
ATOM 3058 C CA . TYR A 1 364 ? 72.001 -8.248 -11.537 1.00 81.94 364 TYR A CA 1
ATOM 3059 C C . TYR A 1 364 ? 72.877 -7.227 -12.272 1.00 81.94 364 TYR A C 1
ATOM 3061 O O . TYR A 1 364 ? 72.699 -7.077 -13.481 1.00 81.94 364 TYR A O 1
ATOM 3069 N N . ILE A 1 365 ? 73.858 -6.615 -11.602 1.00 83.38 365 ILE A N 1
ATOM 3070 C CA . ILE A 1 365 ? 74.904 -5.801 -12.237 1.00 83.38 365 ILE A CA 1
ATOM 3071 C C . ILE A 1 365 ? 75.799 -6.683 -13.114 1.00 83.38 365 ILE A C 1
ATOM 3073 O O . ILE A 1 365 ? 75.917 -6.402 -14.303 1.00 83.38 365 ILE A O 1
ATOM 3077 N N . ARG A 1 366 ? 76.281 -7.830 -12.612 1.00 83.38 366 ARG A N 1
ATOM 3078 C CA . ARG A 1 366 ? 77.056 -8.796 -13.417 1.00 83.38 366 ARG A CA 1
ATOM 3079 C C . ARG A 1 366 ? 76.276 -9.309 -14.632 1.00 83.38 366 ARG A C 1
ATOM 3081 O O . ARG A 1 366 ? 76.845 -9.557 -15.692 1.00 83.38 366 ARG A O 1
ATOM 3088 N N . ARG A 1 367 ? 74.950 -9.467 -14.517 1.00 79.25 367 ARG A N 1
ATOM 3089 C CA . ARG A 1 367 ? 74.085 -9.817 -15.664 1.00 79.25 367 ARG A CA 1
ATOM 3090 C C . ARG A 1 367 ? 73.941 -8.674 -16.664 1.00 79.25 367 ARG A C 1
ATOM 3092 O O . ARG A 1 367 ? 73.906 -8.953 -17.858 1.00 79.25 367 ARG A O 1
ATOM 3099 N N . TYR A 1 368 ? 73.846 -7.432 -16.199 1.00 86.19 368 TYR A N 1
ATOM 3100 C CA . TYR A 1 368 ? 73.877 -6.257 -17.067 1.00 86.19 368 TYR A CA 1
ATOM 3101 C C . TYR A 1 368 ? 75.208 -6.177 -17.819 1.00 86.19 368 TYR A C 1
ATOM 3103 O O . TYR A 1 368 ? 75.184 -6.096 -19.041 1.00 86.19 368 TYR A O 1
ATOM 3111 N N . GLU A 1 369 ? 76.342 -6.303 -17.129 1.00 83.56 369 GLU A N 1
ATOM 3112 C CA . GLU A 1 369 ? 77.679 -6.261 -17.734 1.00 83.56 369 GLU A CA 1
ATOM 3113 C C . GLU A 1 369 ? 77.872 -7.385 -18.749 1.00 83.56 369 GLU A C 1
ATOM 3115 O O . GLU A 1 369 ? 78.314 -7.140 -19.866 1.00 83.56 369 GLU A O 1
ATOM 3120 N N . LYS A 1 370 ? 77.438 -8.610 -18.426 1.00 84.56 370 LYS A N 1
ATOM 3121 C CA . LYS A 1 370 ? 77.495 -9.738 -19.364 1.00 84.56 370 LYS A CA 1
ATOM 3122 C C . LYS A 1 370 ? 76.694 -9.473 -20.641 1.00 84.56 370 LYS A C 1
ATOM 3124 O O . LYS A 1 370 ? 77.134 -9.844 -21.723 1.00 84.56 370 LYS A O 1
ATOM 3129 N N . VAL A 1 371 ? 75.526 -8.837 -20.531 1.00 76.94 371 VAL A N 1
ATOM 3130 C CA . VAL A 1 371 ? 74.686 -8.497 -21.691 1.00 76.94 371 VAL A CA 1
ATOM 3131 C C . VAL A 1 371 ? 75.246 -7.292 -22.448 1.00 76.94 371 VAL A C 1
ATOM 3133 O O . VAL A 1 371 ? 75.253 -7.311 -23.673 1.00 76.94 371 VAL A O 1
ATOM 3136 N N . LYS A 1 372 ? 75.767 -6.280 -21.750 1.00 79.94 372 LYS A N 1
ATOM 3137 C CA . LYS A 1 372 ? 76.446 -5.125 -22.345 1.00 79.94 372 LYS A CA 1
ATOM 3138 C C . LYS A 1 372 ? 77.658 -5.568 -23.167 1.00 79.94 372 LYS A C 1
ATOM 3140 O O . LYS A 1 372 ? 77.768 -5.191 -24.329 1.00 79.94 372 LYS A O 1
ATOM 3145 N N . ASN A 1 373 ? 78.502 -6.428 -22.598 1.00 78.94 373 ASN A N 1
ATOM 3146 C CA . ASN A 1 373 ? 79.734 -6.940 -23.211 1.00 78.94 373 ASN A CA 1
ATOM 3147 C C . ASN A 1 373 ? 79.473 -7.913 -24.366 1.00 78.94 373 ASN A C 1
ATOM 3149 O O . ASN A 1 373 ? 80.308 -8.055 -25.253 1.00 78.94 373 ASN A O 1
ATOM 3153 N N . PHE A 1 374 ? 78.300 -8.548 -24.398 1.00 78.19 374 PHE A N 1
ATOM 3154 C CA . PHE A 1 374 ? 77.907 -9.425 -25.499 1.00 78.19 374 PHE A CA 1
ATOM 3155 C C . PHE A 1 374 ? 77.586 -8.661 -26.795 1.00 78.19 374 PHE A C 1
ATOM 3157 O O . PHE A 1 374 ? 77.711 -9.225 -27.880 1.00 78.19 374 PHE A O 1
ATOM 3164 N N . PHE A 1 375 ? 77.177 -7.388 -26.717 1.00 70.06 375 PHE A N 1
ATOM 3165 C CA . PHE A 1 375 ? 76.784 -6.610 -27.894 1.00 70.06 375 PHE A CA 1
ATOM 3166 C C . PHE A 1 375 ? 77.872 -5.594 -28.305 1.00 70.06 375 PHE A C 1
ATOM 3168 O O . PHE A 1 375 ? 78.090 -4.605 -27.595 1.00 70.06 375 PHE A O 1
ATOM 3175 N N . PRO A 1 376 ? 78.492 -5.747 -29.500 1.00 67.31 376 PRO A N 1
ATOM 3176 C CA . PRO A 1 376 ? 79.583 -4.877 -29.967 1.00 67.31 376 PRO A CA 1
ATOM 3177 C C . PRO A 1 376 ? 79.208 -3.392 -30.052 1.00 67.31 376 PRO A C 1
ATOM 3179 O O . PRO A 1 376 ? 80.057 -2.516 -29.922 1.00 67.31 376 PRO A O 1
ATOM 3182 N N . MET A 1 377 ? 77.917 -3.093 -30.229 1.00 67.00 377 MET A N 1
ATOM 3183 C CA . MET A 1 377 ? 77.406 -1.725 -30.334 1.00 67.00 377 MET A CA 1
ATOM 3184 C C . MET A 1 377 ? 77.665 -0.867 -29.084 1.00 67.00 377 MET A C 1
ATOM 3186 O O . MET A 1 377 ? 77.842 0.335 -29.233 1.00 67.00 377 MET A O 1
ATOM 3190 N N . PHE A 1 378 ? 77.733 -1.446 -27.876 1.00 69.75 378 PHE A N 1
ATOM 3191 C CA . PHE A 1 378 ? 78.023 -0.691 -26.641 1.00 69.75 378 PHE A CA 1
ATOM 3192 C C . PHE A 1 378 ? 79.515 -0.374 -26.443 1.00 69.75 378 PHE A C 1
ATOM 3194 O O . PHE A 1 378 ? 79.860 0.381 -25.538 1.00 69.75 378 PHE A O 1
ATOM 3201 N N . HIS A 1 379 ? 80.385 -0.938 -27.286 1.00 69.06 379 HIS A N 1
ATOM 3202 C CA . HIS A 1 379 ? 81.846 -0.812 -27.211 1.00 69.06 379 HIS A CA 1
ATOM 3203 C C . HIS A 1 379 ? 82.415 0.025 -28.366 1.00 69.06 379 HIS A C 1
ATOM 3205 O O . HIS A 1 379 ? 83.586 0.390 -28.358 1.00 69.06 379 HIS A O 1
ATOM 3211 N N . PHE A 1 380 ? 81.586 0.349 -29.363 1.00 62.03 380 PHE A N 1
ATOM 3212 C CA . PHE A 1 380 ? 81.980 1.102 -30.545 1.00 62.03 380 PHE A CA 1
ATOM 3213 C C . PHE A 1 380 ? 81.663 2.596 -30.375 1.00 62.03 380 PHE A C 1
ATOM 3215 O O . PHE A 1 380 ? 80.499 2.995 -30.434 1.00 62.03 380 PHE A O 1
ATOM 3222 N N . ARG A 1 381 ? 82.699 3.430 -30.206 1.00 57.88 381 ARG A N 1
ATOM 3223 C CA . ARG A 1 381 ? 82.612 4.900 -30.300 1.00 57.88 381 ARG A CA 1
ATOM 3224 C C . ARG A 1 381 ? 83.247 5.362 -31.612 1.00 57.88 381 ARG A C 1
ATOM 3226 O O . ARG A 1 381 ? 84.325 4.894 -31.967 1.00 57.88 381 ARG A O 1
ATOM 3233 N N . ARG A 1 382 ? 82.586 6.261 -32.353 1.00 58.47 382 ARG A N 1
ATOM 3234 C CA . ARG A 1 382 ? 83.214 6.907 -33.524 1.00 58.47 382 ARG A CA 1
ATOM 3235 C C . ARG A 1 382 ? 84.173 8.025 -33.067 1.00 58.47 382 ARG A C 1
ATOM 3237 O O . ARG A 1 382 ? 83.831 8.665 -32.075 1.00 58.47 382 ARG A O 1
ATOM 3244 N N . PRO A 1 383 ? 85.309 8.263 -33.761 1.00 53.78 383 PRO A N 1
ATOM 3245 C CA . PRO A 1 383 ? 86.304 9.271 -33.370 1.00 53.78 383 PRO A CA 1
ATOM 3246 C C . PRO A 1 383 ? 85.751 10.704 -33.396 1.00 53.78 383 PRO A C 1
ATOM 3248 O O . PRO A 1 383 ? 84.885 11.010 -34.221 1.00 53.78 383 PRO A O 1
ATOM 3251 N N . ASP A 1 384 ? 86.281 11.564 -32.524 1.00 51.16 384 ASP A N 1
ATOM 3252 C CA . ASP A 1 384 ? 85.966 12.996 -32.461 1.00 51.16 384 ASP A CA 1
ATOM 3253 C C . ASP A 1 384 ? 86.503 13.776 -33.685 1.00 51.16 384 ASP A C 1
ATOM 3255 O O . ASP A 1 384 ? 87.412 13.299 -34.374 1.00 51.16 384 ASP A O 1
ATOM 3259 N N . PRO A 1 385 ? 85.940 14.963 -33.998 1.00 45.88 385 PRO A N 1
ATOM 3260 C CA . PRO A 1 385 ? 86.073 15.623 -35.304 1.00 45.88 385 PRO A CA 1
ATOM 3261 C C . PRO A 1 385 ? 87.491 16.057 -35.709 1.00 45.88 385 PRO A C 1
ATOM 3263 O O . PRO A 1 385 ? 87.695 16.400 -36.872 1.00 45.88 385 PRO A O 1
ATOM 3266 N N . ASP A 1 386 ? 88.466 16.027 -34.801 1.00 44.06 386 ASP A N 1
ATOM 3267 C CA . ASP A 1 386 ? 89.791 16.628 -35.005 1.00 44.06 386 ASP A CA 1
ATOM 3268 C C . ASP A 1 386 ? 90.776 15.766 -35.821 1.00 44.06 386 ASP A C 1
ATOM 3270 O O . ASP A 1 386 ? 91.909 16.182 -36.051 1.00 44.06 386 ASP A O 1
ATOM 3274 N N . THR A 1 387 ? 90.381 14.580 -36.306 1.00 44.06 387 THR A N 1
ATOM 3275 C CA . THR A 1 387 ? 91.306 13.645 -36.993 1.00 44.06 387 THR A CA 1
ATOM 3276 C C . THR A 1 387 ? 90.978 13.297 -38.449 1.00 44.06 387 THR A C 1
ATOM 3278 O O . THR A 1 387 ? 91.645 12.438 -39.022 1.00 44.06 387 THR A O 1
ATOM 3281 N N . LEU A 1 388 ? 90.015 13.955 -39.112 1.00 37.62 388 LEU A N 1
ATOM 3282 C CA . LEU A 1 388 ? 89.674 13.620 -40.507 1.00 37.62 388 LEU A CA 1
ATOM 3283 C C . LEU A 1 388 ? 89.608 14.837 -41.445 1.00 37.62 388 LEU A C 1
ATOM 3285 O O . LEU A 1 388 ? 88.718 15.678 -41.351 1.00 37.62 388 LEU A O 1
ATOM 3289 N N . SER A 1 389 ? 90.529 14.863 -42.414 1.00 34.88 389 SER A N 1
ATOM 3290 C CA . SER A 1 389 ? 90.551 15.793 -43.552 1.00 34.88 389 SER A CA 1
ATOM 3291 C C . SER A 1 389 ? 89.376 15.556 -44.519 1.00 34.88 389 SER A C 1
ATOM 3293 O O . SER A 1 389 ? 89.081 14.400 -44.839 1.00 34.88 389 SER A O 1
ATOM 3295 N N . PRO A 1 390 ? 88.724 16.608 -45.054 1.00 39.09 390 PRO A N 1
ATOM 3296 C CA . PRO A 1 390 ? 87.561 16.450 -45.919 1.00 39.09 390 PRO A CA 1
ATOM 3297 C C . PRO A 1 390 ? 87.944 16.352 -47.405 1.00 39.09 390 PRO A C 1
ATOM 3299 O O . PRO A 1 390 ? 88.652 17.198 -47.947 1.00 39.09 390 PRO A O 1
ATOM 3302 N N . LEU A 1 391 ? 87.409 15.338 -48.087 1.00 29.69 391 LEU A N 1
ATOM 3303 C CA . LEU A 1 391 ? 87.255 15.316 -49.546 1.00 29.69 391 LEU A CA 1
ATOM 3304 C C . LEU A 1 391 ? 85.849 15.823 -49.904 1.00 29.69 391 LEU A C 1
ATOM 3306 O O . LEU A 1 391 ? 84.937 15.652 -49.107 1.00 29.69 391 LEU A O 1
ATOM 3310 N N . TRP A 1 392 ? 85.715 16.373 -51.116 1.00 38.41 392 TRP A N 1
ATOM 3311 C CA . TRP A 1 392 ? 84.513 16.810 -51.856 1.00 38.41 392 TRP A CA 1
ATOM 3312 C C . TRP A 1 392 ? 83.892 18.194 -51.536 1.00 38.41 392 TRP A C 1
ATOM 3314 O O . TRP A 1 392 ? 82.858 18.327 -50.891 1.00 38.41 392 TRP A O 1
ATOM 3324 N N . GLU A 1 393 ? 84.456 19.241 -52.152 1.00 30.62 393 GLU A N 1
ATOM 3325 C CA . GLU A 1 393 ? 83.738 20.469 -52.527 1.00 30.62 393 GLU A CA 1
ATOM 3326 C C . GLU A 1 393 ? 83.217 20.349 -53.967 1.00 30.62 393 GLU A C 1
ATOM 3328 O O . GLU A 1 393 ? 83.960 19.995 -54.877 1.00 30.62 393 GLU A O 1
ATOM 3333 N N . THR A 1 394 ? 81.963 20.725 -54.212 1.00 31.92 394 THR A N 1
ATOM 3334 C CA . THR A 1 394 ? 81.584 21.400 -55.466 1.00 31.92 394 THR A CA 1
ATOM 3335 C C . THR A 1 394 ? 80.386 22.305 -55.201 1.00 31.92 394 THR A C 1
ATOM 3337 O O . THR A 1 394 ? 79.280 21.812 -54.991 1.00 31.92 394 THR A O 1
ATOM 3340 N N . ARG A 1 395 ? 80.598 23.633 -55.239 1.00 34.91 395 ARG A N 1
ATOM 3341 C CA . ARG A 1 395 ? 79.609 24.632 -55.698 1.00 34.91 395 ARG A CA 1
ATOM 3342 C C . ARG A 1 395 ? 80.235 26.026 -55.918 1.00 34.91 395 ARG A C 1
ATOM 3344 O O . ARG A 1 395 ? 80.748 26.636 -54.993 1.00 34.91 395 ARG A O 1
ATOM 3351 N N . THR A 1 396 ? 80.151 26.468 -57.179 1.00 37.47 396 THR A N 1
ATOM 3352 C CA . THR A 1 396 ? 79.961 27.838 -57.724 1.00 37.47 396 THR A CA 1
ATOM 3353 C C . THR A 1 396 ? 80.749 29.027 -57.134 1.00 37.47 396 THR A C 1
ATOM 3355 O O . THR A 1 396 ? 80.422 29.521 -56.060 1.00 37.47 396 THR A O 1
ATOM 3358 N N . ARG A 1 397 ? 81.708 29.562 -57.917 1.00 45.03 397 ARG A N 1
ATOM 3359 C CA . ARG A 1 397 ? 82.449 30.828 -57.688 1.00 45.03 397 ARG A CA 1
ATOM 3360 C C . ARG A 1 397 ? 81.723 32.039 -58.312 1.00 45.03 397 ARG A C 1
ATOM 3362 O O . ARG A 1 397 ? 81.162 31.907 -59.396 1.00 45.03 397 ARG A O 1
ATOM 3369 N N . ILE A 1 398 ? 81.794 33.213 -57.671 1.00 48.94 398 ILE A N 1
ATOM 3370 C CA . ILE A 1 398 ? 81.324 34.513 -58.201 1.00 48.94 398 ILE A CA 1
ATOM 3371 C C . ILE A 1 398 ? 82.537 35.281 -58.767 1.00 48.94 398 ILE A C 1
ATOM 3373 O O . ILE A 1 398 ? 83.541 35.425 -58.074 1.00 48.94 398 ILE A O 1
ATOM 3377 N N . ASP A 1 399 ? 82.460 35.754 -60.015 1.00 48.53 399 ASP A N 1
ATOM 3378 C CA . ASP A 1 399 ? 83.550 36.387 -60.790 1.00 48.53 399 ASP A CA 1
ATOM 3379 C C . ASP A 1 399 ? 83.149 37.828 -61.178 1.00 48.53 399 ASP A C 1
ATOM 3381 O O . ASP A 1 399 ? 82.132 38.015 -61.846 1.00 48.53 399 ASP A O 1
ATOM 3385 N N . THR A 1 400 ? 83.911 38.854 -60.764 1.00 55.41 400 THR A N 1
ATOM 3386 C CA . THR A 1 400 ? 83.628 40.283 -61.054 1.00 55.41 400 THR A CA 1
ATOM 3387 C C . THR A 1 400 ? 84.675 40.913 -61.980 1.00 55.41 400 THR A C 1
ATOM 3389 O O . THR A 1 400 ? 85.846 40.536 -61.976 1.00 55.41 400 THR A O 1
ATOM 3392 N N . MET A 1 401 ? 84.283 41.918 -62.774 1.00 52.12 401 MET A N 1
ATOM 3393 C CA . MET A 1 401 ? 85.120 42.515 -63.834 1.00 52.12 401 MET A CA 1
ATOM 3394 C C . MET A 1 401 ? 86.466 43.088 -63.338 1.00 52.12 401 MET A C 1
ATOM 3396 O O . MET A 1 401 ? 87.477 42.928 -64.016 1.00 52.12 401 MET A O 1
ATOM 3400 N N . GLN A 1 402 ? 86.520 43.676 -62.134 1.00 55.81 402 GLN A N 1
ATOM 3401 C CA . GLN A 1 402 ? 87.760 44.222 -61.550 1.00 55.81 402 GLN A CA 1
ATOM 3402 C C . GLN A 1 402 ? 88.831 43.151 -61.282 1.00 55.81 402 GLN A C 1
ATOM 3404 O O . GLN A 1 402 ? 90.023 43.423 -61.412 1.00 55.81 402 GLN A O 1
ATOM 3409 N N . THR A 1 403 ? 88.428 41.913 -60.978 1.00 56.62 403 THR A N 1
ATOM 3410 C CA . THR A 1 403 ? 89.360 40.798 -60.706 1.00 56.62 403 THR A CA 1
ATOM 3411 C C . THR A 1 403 ? 90.060 40.285 -61.966 1.00 56.62 403 THR A C 1
ATOM 3413 O O . THR A 1 403 ? 91.074 39.597 -61.887 1.00 56.62 403 THR A O 1
ATOM 3416 N N . ARG A 1 404 ? 89.561 40.661 -63.151 1.00 53.38 404 ARG A N 1
ATOM 3417 C CA . ARG A 1 404 ? 90.143 40.285 -64.445 1.00 53.38 404 ARG A CA 1
ATOM 3418 C C . ARG A 1 404 ? 91.277 41.222 -64.897 1.00 53.38 404 ARG A C 1
ATOM 3420 O O . ARG A 1 404 ? 91.971 40.875 -65.850 1.00 53.38 404 ARG A O 1
ATOM 3427 N N . HIS A 1 405 ? 91.488 42.361 -64.219 1.00 58.03 405 HIS A N 1
ATOM 3428 C CA . HIS A 1 405 ? 92.403 43.444 -64.633 1.00 58.03 405 HIS A CA 1
ATOM 3429 C C . HIS A 1 405 ? 93.435 43.874 -63.559 1.00 58.03 405 HIS A C 1
ATOM 3431 O O . HIS A 1 405 ? 93.916 45.005 -63.565 1.00 58.03 405 HIS A O 1
ATOM 3437 N N . THR A 1 406 ? 93.809 43.002 -62.618 1.00 61.06 406 THR A N 1
ATOM 3438 C CA . THR A 1 406 ? 94.821 43.312 -61.586 1.00 61.06 406 THR A CA 1
ATOM 3439 C C . THR A 1 406 ? 96.261 43.201 -62.107 1.00 61.06 406 THR A C 1
ATOM 3441 O O . THR A 1 406 ? 96.654 42.158 -62.627 1.00 61.06 406 THR A O 1
ATOM 3444 N N . LEU A 1 407 ? 97.063 44.259 -61.925 1.00 66.31 407 LEU A N 1
ATOM 3445 C CA . LEU A 1 407 ? 98.481 44.310 -62.312 1.00 66.31 407 LEU A CA 1
ATOM 3446 C C . LEU A 1 407 ? 99.367 43.419 -61.422 1.00 66.31 407 LEU A C 1
ATOM 3448 O O . LEU A 1 407 ? 99.149 43.310 -60.217 1.00 66.31 407 LEU A O 1
ATOM 3452 N N . LEU A 1 408 ? 100.411 42.831 -62.020 1.00 62.00 408 LEU A N 1
ATOM 3453 C CA . LEU A 1 408 ? 101.334 41.884 -61.369 1.00 62.00 408 LEU A CA 1
ATOM 3454 C C . LEU A 1 408 ? 102.125 42.500 -60.197 1.00 62.00 408 LEU A C 1
ATOM 3456 O O . LEU A 1 408 ? 102.516 41.786 -59.282 1.00 62.00 408 LEU A O 1
ATOM 3460 N N . SER A 1 409 ? 102.294 43.824 -60.188 1.00 65.56 409 SER A N 1
ATOM 3461 C CA . SER A 1 409 ? 102.923 44.594 -59.105 1.00 65.56 409 SER A CA 1
ATOM 3462 C C . SER A 1 409 ? 102.114 44.632 -57.802 1.00 65.56 409 SER A C 1
ATOM 3464 O O . SER A 1 409 ? 102.632 45.077 -56.784 1.00 65.56 409 SER A O 1
ATOM 3466 N N . LYS A 1 410 ? 100.853 44.173 -57.812 1.00 63.72 410 LYS A N 1
ATOM 3467 C CA . LYS A 1 410 ? 99.984 44.121 -56.625 1.00 63.72 410 LYS A CA 1
ATOM 3468 C C . LYS A 1 410 ? 100.079 42.808 -55.827 1.00 63.72 410 LYS A C 1
ATOM 3470 O O . LYS A 1 410 ? 99.369 42.670 -54.835 1.00 63.72 410 LYS A O 1
ATOM 3475 N N . PHE A 1 411 ? 100.922 41.857 -56.238 1.00 65.31 411 PHE A N 1
ATOM 3476 C CA . PHE A 1 411 ? 101.153 40.583 -55.535 1.00 65.31 411 PHE A CA 1
ATOM 3477 C C . PHE A 1 411 ? 102.487 40.603 -54.770 1.00 65.31 411 PHE A C 1
ATOM 3479 O O . PHE A 1 411 ? 103.427 41.269 -55.203 1.00 65.31 411 PHE A O 1
ATOM 3486 N N . SER A 1 412 ? 102.585 39.886 -53.639 1.00 71.06 412 SER A N 1
ATOM 3487 C CA . SER A 1 412 ? 103.831 39.834 -52.855 1.00 71.06 412 SER A CA 1
ATOM 3488 C C . SER A 1 412 ? 104.943 39.110 -53.618 1.00 71.06 412 SER A C 1
ATOM 3490 O O . SER A 1 412 ? 104.683 38.294 -54.510 1.00 71.06 412 SER A O 1
ATOM 3492 N N . LYS A 1 413 ? 106.204 39.389 -53.258 1.00 68.38 413 LYS A N 1
ATOM 3493 C CA . LYS A 1 413 ? 107.354 38.715 -53.875 1.00 68.38 413 LYS A CA 1
ATOM 3494 C C . LYS A 1 413 ? 107.277 37.194 -53.700 1.00 68.38 413 LYS A C 1
ATOM 3496 O O . LYS A 1 413 ? 107.595 36.493 -54.657 1.00 68.38 413 LYS A O 1
ATOM 3501 N N . GLU A 1 414 ? 106.792 36.680 -52.565 1.00 64.25 414 GLU A N 1
ATOM 3502 C CA . GLU A 1 414 ? 106.616 35.231 -52.362 1.00 64.25 414 GLU A CA 1
ATOM 3503 C C . GLU A 1 414 ? 105.539 34.631 -53.275 1.00 64.25 414 GLU A C 1
ATOM 3505 O O . GLU A 1 414 ? 105.715 33.537 -53.809 1.00 64.25 414 GLU A O 1
ATOM 3510 N N . ASP A 1 415 ? 104.438 35.349 -53.505 1.00 64.69 415 ASP A N 1
ATOM 3511 C CA . ASP A 1 415 ? 103.326 34.874 -54.336 1.00 64.69 415 ASP A CA 1
ATOM 3512 C C . ASP A 1 415 ? 103.697 34.776 -55.818 1.00 64.69 415 ASP A C 1
ATOM 3514 O O . ASP A 1 415 ? 103.252 33.867 -56.529 1.00 64.69 415 ASP A O 1
ATOM 3518 N N . ILE A 1 416 ? 104.547 35.696 -56.273 1.00 67.12 416 ILE A N 1
ATOM 3519 C CA . ILE A 1 416 ? 105.131 35.667 -57.613 1.00 67.12 416 ILE A CA 1
ATOM 3520 C C . ILE A 1 416 ? 106.128 34.507 -57.717 1.00 67.12 416 ILE A C 1
ATOM 3522 O O . ILE A 1 416 ? 106.101 33.771 -58.703 1.00 67.12 416 ILE A O 1
ATOM 3526 N N . TYR A 1 417 ? 106.958 34.295 -56.691 1.00 69.25 417 TYR A N 1
ATOM 3527 C CA . TYR A 1 417 ? 107.935 33.203 -56.658 1.00 69.25 417 TYR A CA 1
ATOM 3528 C C . TYR A 1 417 ? 107.267 31.816 -56.647 1.00 69.25 417 TYR A C 1
ATOM 3530 O O . TYR A 1 417 ? 107.705 30.899 -57.342 1.00 69.25 417 TYR A O 1
ATOM 3538 N N . GLY A 1 418 ? 106.150 31.671 -55.929 1.00 63.03 418 GLY A N 1
ATOM 3539 C CA . GLY A 1 418 ? 105.417 30.409 -55.797 1.00 63.03 418 GLY A CA 1
ATOM 3540 C C . GLY A 1 418 ? 104.837 29.857 -57.106 1.00 63.03 418 GLY A C 1
ATOM 3541 O O . GLY A 1 418 ? 104.712 28.640 -57.243 1.00 63.03 418 GLY A O 1
ATOM 3542 N N . TYR A 1 419 ? 104.529 30.713 -58.089 1.00 66.06 419 TYR A N 1
ATOM 3543 C CA . TYR A 1 419 ? 104.090 30.265 -59.419 1.00 66.06 419 TYR A CA 1
ATOM 3544 C C . TYR A 1 419 ? 105.210 29.536 -60.169 1.00 66.06 419 TYR A C 1
ATOM 3546 O O . TYR A 1 419 ? 105.001 28.460 -60.729 1.00 66.06 419 TYR A O 1
ATOM 3554 N N . TYR A 1 420 ? 106.408 30.119 -60.155 1.00 64.31 420 TYR A N 1
ATOM 3555 C CA . TYR A 1 420 ? 107.528 29.648 -60.964 1.00 64.31 420 TYR A CA 1
ATOM 3556 C C . TYR A 1 420 ? 108.225 28.420 -60.367 1.00 64.31 420 TYR A C 1
ATOM 3558 O O . TYR A 1 420 ? 108.726 27.590 -61.119 1.00 64.31 420 TYR A O 1
ATOM 3566 N N . VAL A 1 421 ? 108.184 28.231 -59.043 1.00 59.03 421 VAL A N 1
ATOM 3567 C CA . VAL A 1 421 ? 108.712 27.015 -58.390 1.00 59.03 421 VAL A CA 1
ATOM 3568 C C . VAL A 1 421 ? 107.824 25.795 -58.660 1.00 59.03 421 VAL A C 1
ATOM 3570 O O . VAL A 1 421 ? 108.315 24.695 -58.906 1.00 59.03 421 VAL A O 1
ATOM 3573 N N . ARG A 1 422 ? 106.496 25.969 -58.672 1.00 54.25 422 ARG A N 1
ATOM 3574 C CA . ARG A 1 422 ? 105.548 24.850 -58.820 1.00 54.25 422 ARG A CA 1
ATOM 3575 C C . ARG A 1 422 ? 105.558 24.226 -60.226 1.00 54.25 422 ARG A C 1
ATOM 3577 O O . ARG A 1 422 ? 105.151 23.080 -60.381 1.00 54.25 422 ARG A O 1
ATOM 3584 N N . GLN A 1 423 ? 106.068 24.936 -61.235 1.00 53.00 423 GLN A N 1
ATOM 3585 C CA . GLN A 1 423 ? 106.267 24.398 -62.588 1.00 53.00 423 GLN A CA 1
ATOM 3586 C C . GLN A 1 423 ? 107.471 23.445 -62.711 1.00 53.00 423 GLN A C 1
ATOM 3588 O O . GLN A 1 423 ? 107.568 22.741 -63.712 1.00 53.00 423 GLN A O 1
ATOM 3593 N N . GLN A 1 424 ? 108.364 23.379 -61.715 1.00 50.66 424 GLN A N 1
ATOM 3594 C CA . GLN A 1 424 ? 109.592 22.574 -61.789 1.00 50.66 424 GLN A CA 1
ATOM 3595 C C . GLN A 1 424 ? 109.459 21.131 -61.262 1.00 50.66 424 GLN A C 1
ATOM 3597 O O . GLN A 1 424 ? 110.334 20.319 -61.533 1.00 50.66 424 GLN A O 1
ATOM 3602 N N . GLN A 1 425 ? 108.388 20.759 -60.548 1.00 46.28 425 GLN A N 1
ATOM 3603 C CA . GLN A 1 425 ? 108.300 19.453 -59.856 1.00 46.28 425 GLN A CA 1
ATOM 3604 C C . GLN A 1 425 ? 107.602 18.317 -60.638 1.00 46.28 425 GLN A C 1
ATOM 3606 O O . GLN A 1 425 ? 107.325 17.267 -60.066 1.00 46.28 425 GLN A O 1
ATOM 3611 N N . GLY A 1 426 ? 107.308 18.491 -61.931 1.00 42.69 426 GLY A N 1
ATOM 3612 C CA . GLY A 1 426 ? 106.452 17.560 -62.685 1.00 42.69 426 GLY A CA 1
ATOM 3613 C C . GLY A 1 426 ? 106.951 17.121 -64.062 1.00 42.69 426 GLY A C 1
ATOM 3614 O O . GLY A 1 426 ? 106.111 16.853 -64.915 1.00 42.69 426 GLY A O 1
ATOM 3615 N N . VAL A 1 427 ? 108.264 17.070 -64.318 1.00 36.19 427 VAL A N 1
ATOM 3616 C CA . VAL A 1 427 ? 108.814 16.572 -65.597 1.00 36.19 427 VAL A CA 1
ATOM 3617 C C . VAL A 1 427 ? 110.093 15.762 -65.351 1.00 36.19 427 VAL A C 1
ATOM 3619 O O . VAL A 1 427 ? 111.097 16.318 -64.918 1.00 36.19 427 VAL A O 1
ATOM 3622 N N . SER A 1 428 ? 110.065 14.460 -65.651 1.00 32.31 428 SER A N 1
ATOM 3623 C CA . SER A 1 428 ? 111.262 13.621 -65.797 1.00 32.31 428 SER A CA 1
ATOM 3624 C C . SER A 1 428 ? 111.746 13.639 -67.252 1.00 32.31 428 SER A C 1
ATOM 3626 O O . SER A 1 428 ? 110.965 13.372 -68.165 1.00 32.31 428 SER A O 1
ATOM 3628 N N . ASP A 1 429 ? 113.032 13.938 -67.427 1.00 38.81 429 ASP A N 1
ATOM 3629 C CA . ASP A 1 429 ? 113.908 13.642 -68.567 1.00 38.81 429 ASP A CA 1
ATOM 3630 C C . ASP A 1 429 ? 113.392 13.923 -69.986 1.00 38.81 429 ASP A C 1
ATOM 3632 O O . ASP A 1 429 ? 113.128 13.019 -70.777 1.00 38.81 429 ASP A O 1
ATOM 3636 N N . ARG A 1 430 ? 113.378 15.214 -70.348 1.00 30.97 430 ARG A N 1
ATOM 3637 C CA . ARG A 1 430 ? 113.860 15.728 -71.649 1.00 30.97 430 ARG A CA 1
ATOM 3638 C C . ARG A 1 430 ? 113.990 17.257 -71.603 1.00 30.97 430 ARG A C 1
ATOM 3640 O O . ARG A 1 430 ? 112.993 17.964 -71.657 1.00 30.97 430 ARG A O 1
ATOM 3647 N N . GLY A 1 431 ? 115.233 17.743 -71.588 1.00 33.44 431 GLY A N 1
ATOM 3648 C CA . GLY A 1 431 ? 115.616 19.086 -72.048 1.00 33.44 431 GLY A CA 1
ATOM 3649 C C . GLY A 1 431 ? 115.335 20.261 -71.101 1.00 33.44 431 GLY A C 1
ATOM 3650 O O . GLY A 1 431 ? 114.228 20.783 -71.039 1.00 33.44 431 GLY A O 1
ATOM 3651 N N . MET A 1 432 ? 116.396 20.749 -70.457 1.00 37.84 432 MET A N 1
ATOM 3652 C CA . MET A 1 432 ? 116.483 22.056 -69.791 1.00 37.84 432 MET A CA 1
ATOM 3653 C C . MET A 1 432 ? 115.984 23.207 -70.684 1.00 37.84 432 MET A C 1
ATOM 3655 O O . MET A 1 432 ? 116.539 23.401 -71.765 1.00 37.84 432 MET A O 1
ATOM 3659 N N . ILE A 1 433 ? 115.031 24.036 -70.225 1.00 37.03 433 ILE A N 1
ATOM 3660 C CA . ILE A 1 433 ? 114.763 25.364 -70.821 1.00 37.03 433 ILE A CA 1
ATOM 3661 C C . ILE A 1 433 ? 114.421 26.385 -69.712 1.00 37.03 433 ILE A C 1
ATOM 3663 O O . ILE A 1 433 ? 113.411 26.257 -69.027 1.00 37.03 433 ILE A O 1
ATOM 3667 N N . GLY A 1 434 ? 115.302 27.382 -69.538 1.00 41.91 434 GLY A N 1
ATOM 3668 C CA . GLY A 1 434 ? 115.345 28.357 -68.434 1.00 41.91 434 GLY A CA 1
ATOM 3669 C C . GLY A 1 434 ? 114.391 29.576 -68.496 1.00 41.91 434 GLY A C 1
ATOM 3670 O O . GLY A 1 434 ? 113.514 29.656 -69.358 1.00 41.91 434 GLY A O 1
ATOM 3671 N N . PRO A 1 435 ? 114.566 30.563 -67.587 1.00 41.28 435 PRO A N 1
ATOM 3672 C CA . PRO A 1 435 ? 113.500 31.458 -67.109 1.00 41.28 435 PRO A CA 1
ATOM 3673 C C . PRO A 1 435 ? 113.194 32.700 -67.979 1.00 41.28 435 PRO A C 1
ATOM 3675 O O . PRO A 1 435 ? 112.494 33.600 -67.523 1.00 41.28 435 PRO A O 1
ATOM 3678 N N . PHE A 1 436 ? 113.660 32.771 -69.234 1.00 41.44 436 PHE A N 1
ATOM 3679 C CA . PHE A 1 436 ? 113.653 34.018 -70.030 1.00 41.44 436 PHE A CA 1
ATOM 3680 C C . PHE A 1 436 ? 112.950 33.972 -71.407 1.00 41.44 436 PHE A C 1
ATOM 3682 O O . PHE A 1 436 ? 113.147 34.864 -72.226 1.00 41.44 436 PHE A O 1
ATOM 3689 N N . ARG A 1 437 ? 112.055 33.013 -71.693 1.00 45.09 437 ARG A N 1
ATOM 3690 C CA . ARG A 1 437 ? 111.295 32.981 -72.976 1.00 45.09 437 ARG A CA 1
ATOM 3691 C C . ARG A 1 437 ? 110.008 33.828 -73.008 1.00 45.09 437 ARG A C 1
ATOM 3693 O O . ARG A 1 437 ? 109.104 33.543 -73.783 1.00 45.09 437 ARG A O 1
ATOM 3700 N N . GLY A 1 438 ? 109.914 34.864 -72.174 1.00 45.62 438 GLY A N 1
ATOM 3701 C CA . GLY A 1 438 ? 108.783 35.804 -72.154 1.00 45.62 438 GLY A CA 1
ATOM 3702 C C . GLY A 1 438 ? 109.063 37.181 -72.770 1.00 45.62 438 GLY A C 1
ATOM 3703 O O . GLY A 1 438 ? 108.188 38.036 -72.703 1.00 45.62 438 GLY A O 1
ATOM 3704 N N . LEU A 1 439 ? 110.266 37.422 -73.308 1.00 43.88 439 LEU A N 1
ATOM 3705 C CA . LEU A 1 439 ? 110.736 38.763 -73.704 1.00 43.88 439 LEU A CA 1
ATOM 3706 C C . LEU A 1 439 ? 111.334 38.854 -75.123 1.00 43.88 439 LEU A C 1
ATOM 3708 O O . LEU A 1 439 ? 111.983 39.844 -75.440 1.00 43.88 439 LEU A O 1
ATOM 3712 N N . LEU A 1 440 ? 111.116 37.868 -76.000 1.00 43.78 440 LEU A N 1
ATOM 3713 C CA . LEU A 1 440 ? 111.508 37.995 -77.413 1.00 43.78 440 LEU A CA 1
ATOM 3714 C C . LEU A 1 440 ? 110.310 38.478 -78.251 1.00 43.78 440 LEU A C 1
ATOM 3716 O O . LEU A 1 440 ? 109.240 37.872 -78.144 1.00 43.78 440 LEU A O 1
ATOM 3720 N N . PRO A 1 441 ? 110.451 39.533 -79.080 1.00 41.78 441 PRO A N 1
ATOM 3721 C CA . PRO A 1 441 ? 109.381 39.974 -79.965 1.00 41.78 441 PRO A CA 1
ATOM 3722 C C . PRO A 1 441 ? 109.090 38.891 -81.013 1.00 41.78 441 PRO A C 1
ATOM 3724 O O . PRO A 1 441 ? 110.000 38.313 -81.610 1.00 41.78 441 PRO A O 1
ATOM 3727 N N . LEU A 1 442 ? 107.806 38.600 -81.222 1.00 43.38 442 LEU A N 1
ATOM 3728 C CA . LEU A 1 442 ? 107.343 37.668 -82.247 1.00 43.38 442 LEU A CA 1
ATOM 3729 C C . LEU A 1 442 ? 107.543 38.301 -83.632 1.00 43.38 442 LEU A C 1
ATOM 3731 O O . LEU A 1 442 ? 106.776 39.176 -84.021 1.00 43.38 442 LEU A O 1
ATOM 3735 N N . TYR A 1 443 ? 108.537 37.844 -84.397 1.00 44.16 443 TYR A N 1
ATOM 3736 C CA . TYR A 1 443 ? 108.561 38.092 -85.841 1.00 44.16 443 TYR A CA 1
ATOM 3737 C C . TYR A 1 443 ? 107.501 37.213 -86.520 1.00 44.16 443 TYR A C 1
ATOM 3739 O O . TYR A 1 443 ? 107.514 35.985 -86.396 1.00 44.16 443 TYR A O 1
ATOM 3747 N N . THR A 1 444 ? 106.573 37.839 -87.240 1.00 43.34 444 THR A N 1
ATOM 3748 C CA . THR A 1 444 ? 105.557 37.170 -88.060 1.00 43.34 444 THR A CA 1
ATOM 3749 C C . THR A 1 444 ? 106.210 36.522 -89.283 1.00 43.34 444 THR A C 1
ATOM 3751 O O . THR A 1 444 ? 106.530 37.209 -90.247 1.00 43.34 444 THR A O 1
ATOM 3754 N N . TYR A 1 445 ? 106.398 35.200 -89.265 1.00 50.75 445 TYR A N 1
ATOM 3755 C CA . TYR A 1 445 ? 106.774 34.418 -90.449 1.00 50.75 445 TYR A CA 1
ATOM 3756 C C . TYR A 1 445 ? 105.592 33.534 -90.868 1.00 50.75 445 TYR A C 1
ATOM 3758 O O . TYR A 1 445 ? 105.424 32.428 -90.358 1.00 50.75 445 TYR A O 1
ATOM 3766 N N . HIS A 1 446 ? 104.774 34.030 -91.799 1.00 47.66 446 HIS A N 1
ATOM 3767 C CA . HIS A 1 446 ? 103.802 33.239 -92.561 1.00 47.66 446 HIS A CA 1
ATOM 3768 C C . HIS A 1 446 ? 104.389 33.007 -93.960 1.00 47.66 446 HIS A C 1
ATOM 3770 O O . HIS A 1 446 ? 104.947 33.938 -94.538 1.00 47.66 446 HIS A O 1
ATOM 3776 N N . ARG A 1 447 ? 104.344 31.775 -94.484 1.00 54.47 447 ARG A N 1
ATOM 3777 C CA . ARG A 1 447 ? 104.774 31.497 -95.865 1.00 54.47 447 ARG A CA 1
ATOM 3778 C C . ARG A 1 447 ? 103.558 31.217 -96.740 1.00 54.47 447 ARG A C 1
ATOM 3780 O O . ARG A 1 447 ? 102.876 30.217 -96.509 1.00 54.47 447 ARG A O 1
ATOM 3787 N N . ASP A 1 448 ? 103.368 32.047 -97.759 1.00 52.88 448 ASP A N 1
ATOM 3788 C CA . ASP A 1 448 ? 102.361 31.855 -98.802 1.00 52.88 448 ASP A CA 1
ATOM 3789 C C . ASP A 1 448 ? 102.870 30.894 -99.899 1.00 52.88 448 ASP A C 1
ATOM 3791 O O . ASP A 1 448 ? 104.074 30.790 -100.156 1.00 52.88 448 ASP A O 1
ATOM 3795 N N . LEU A 1 449 ? 101.951 30.136 -100.506 1.00 52.94 449 LEU A N 1
ATOM 3796 C CA . LEU A 1 449 ? 102.209 29.167 -101.587 1.00 52.94 449 LEU A CA 1
ATOM 3797 C C . LEU A 1 449 ? 102.298 29.885 -102.954 1.00 52.94 449 LEU A C 1
ATOM 3799 O O . LEU A 1 449 ? 101.406 30.684 -103.227 1.00 52.94 449 LEU A O 1
ATOM 3803 N N . PRO A 1 450 ? 103.268 29.583 -103.848 1.00 45.97 450 PRO A N 1
ATOM 3804 C CA . PRO A 1 450 ? 103.241 30.063 -105.230 1.00 45.97 450 PRO A CA 1
ATOM 3805 C C . PRO A 1 450 ? 102.402 29.159 -106.154 1.00 45.97 450 PRO A C 1
ATOM 3807 O O . PRO A 1 450 ? 102.292 27.947 -105.939 1.00 45.97 450 PRO A O 1
ATOM 3810 N N . ASP A 1 451 ? 101.835 29.775 -107.193 1.00 51.66 451 ASP A N 1
ATOM 3811 C CA . ASP A 1 451 ? 100.856 29.228 -108.140 1.00 51.66 451 ASP A CA 1
ATOM 3812 C C . ASP A 1 451 ? 101.274 27.913 -108.819 1.00 51.66 451 ASP A C 1
ATOM 3814 O O . ASP A 1 451 ? 102.153 27.865 -109.676 1.00 51.66 451 ASP A O 1
ATOM 3818 N N . SER A 1 452 ? 100.590 26.823 -108.460 1.00 53.00 452 SER A N 1
ATOM 3819 C CA . SER A 1 452 ? 100.488 25.585 -109.255 1.00 53.00 452 SER A CA 1
ATOM 3820 C C . SER A 1 452 ? 99.295 24.744 -108.769 1.00 53.00 452 SER A C 1
ATOM 3822 O O . SER A 1 452 ? 99.440 23.669 -108.182 1.00 53.00 452 SER A O 1
ATOM 3824 N N . ILE A 1 453 ? 98.080 25.270 -108.965 1.00 52.16 453 ILE A N 1
ATOM 3825 C CA . ILE A 1 453 ? 96.809 24.617 -108.605 1.00 52.16 453 ILE A CA 1
ATOM 3826 C C . ILE A 1 453 ? 96.079 24.196 -109.886 1.00 52.16 453 ILE A C 1
ATOM 3828 O O . ILE A 1 453 ? 95.868 25.018 -110.773 1.00 52.16 453 ILE A O 1
ATOM 3832 N N . VAL A 1 454 ? 95.633 22.936 -109.961 1.00 55.38 454 VAL A N 1
ATOM 3833 C CA . VAL A 1 454 ? 94.659 22.474 -110.970 1.00 55.38 454 VAL A CA 1
ATOM 3834 C C . VAL A 1 454 ? 93.372 22.051 -110.260 1.00 55.38 454 VAL A C 1
ATOM 3836 O O . VAL A 1 454 ? 93.409 21.323 -109.264 1.00 55.38 454 VAL A O 1
ATOM 3839 N N . SER A 1 455 ? 92.227 22.520 -110.760 1.00 53.84 455 SER A N 1
ATOM 3840 C CA . SER A 1 455 ? 90.900 22.208 -110.225 1.00 53.84 455 SER A CA 1
ATOM 3841 C C . SER A 1 455 ? 90.442 20.806 -110.646 1.00 53.84 455 SER A C 1
ATOM 3843 O O . SER A 1 455 ? 90.526 20.428 -111.8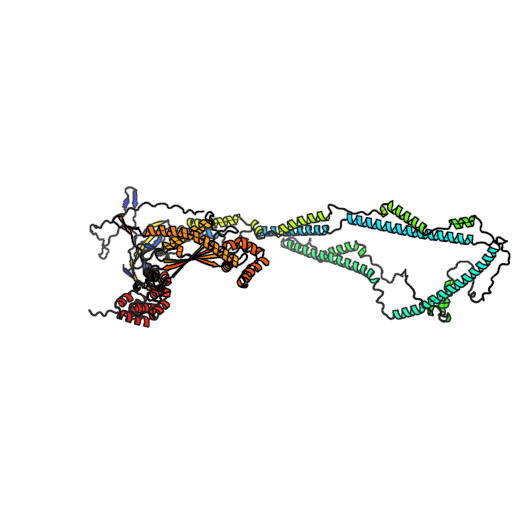15 1.00 53.84 455 SER A O 1
ATOM 3845 N N . ARG A 1 456 ? 89.935 20.014 -109.689 1.00 62.53 456 ARG A N 1
ATOM 3846 C CA . ARG A 1 456 ? 89.395 18.669 -109.952 1.00 62.53 456 ARG A CA 1
ATOM 3847 C C . ARG A 1 456 ? 87.909 18.576 -109.611 1.00 62.53 456 ARG A C 1
ATOM 3849 O O . ARG A 1 456 ? 87.469 19.014 -108.553 1.00 62.53 456 ARG A O 1
ATOM 3856 N N . VAL A 1 457 ? 87.152 17.896 -110.475 1.00 61.19 457 VAL A N 1
ATOM 3857 C CA . VAL A 1 457 ? 85.767 17.482 -110.208 1.00 61.19 457 VAL A CA 1
ATOM 3858 C C . VAL A 1 457 ? 85.760 16.257 -109.273 1.00 61.19 457 VAL A C 1
ATOM 3860 O O . VAL A 1 457 ? 86.446 15.269 -109.562 1.00 61.19 457 VAL A O 1
ATOM 3863 N N . PRO A 1 458 ? 84.996 16.266 -108.162 1.00 63.31 458 PRO A N 1
ATOM 3864 C CA . PRO A 1 458 ? 84.959 15.150 -107.220 1.00 63.31 458 PRO A CA 1
ATOM 3865 C C . PRO A 1 458 ? 84.483 13.855 -107.897 1.00 63.31 458 PRO A C 1
ATOM 3867 O O . PRO A 1 458 ? 83.483 13.828 -108.614 1.00 63.31 458 PRO A O 1
ATOM 3870 N N . GLY A 1 459 ? 85.216 12.762 -107.661 1.00 70.19 459 GLY A N 1
ATOM 3871 C CA . GLY A 1 459 ? 84.976 11.473 -108.311 1.00 70.19 459 GLY A CA 1
ATOM 3872 C C . GLY A 1 459 ? 83.640 10.822 -107.926 1.00 70.19 459 GLY A C 1
ATOM 3873 O O . GLY A 1 459 ? 83.083 11.071 -106.855 1.00 70.19 459 GLY A O 1
ATOM 3874 N N . ARG A 1 460 ? 83.146 9.911 -108.778 1.00 74.06 460 ARG A N 1
ATOM 3875 C CA . ARG A 1 460 ? 81.849 9.218 -108.615 1.00 74.06 460 ARG A CA 1
ATOM 3876 C C . ARG A 1 460 ? 81.681 8.538 -107.247 1.00 74.06 460 ARG A C 1
ATOM 3878 O O . ARG A 1 460 ? 80.580 8.522 -106.708 1.00 74.06 460 ARG A O 1
ATOM 3885 N N . LYS A 1 461 ? 82.770 8.013 -106.670 1.00 76.38 461 LYS A N 1
ATOM 3886 C CA . LYS A 1 461 ? 82.776 7.385 -105.338 1.00 76.38 461 LYS A CA 1
ATOM 3887 C C . LYS A 1 461 ? 82.493 8.397 -104.221 1.00 76.38 461 LYS A C 1
ATOM 3889 O O . LYS A 1 461 ? 81.647 8.135 -103.381 1.00 76.38 461 LYS A O 1
ATOM 3894 N N . THR A 1 462 ? 83.119 9.572 -104.261 1.00 74.75 462 THR A N 1
ATOM 3895 C CA . THR A 1 462 ? 82.936 10.631 -103.255 1.00 74.75 462 THR A CA 1
ATOM 3896 C C . THR A 1 462 ? 81.520 11.209 -103.288 1.00 74.75 462 THR A C 1
ATOM 3898 O O . THR A 1 462 ? 80.923 11.420 -102.237 1.00 74.75 462 THR A O 1
ATOM 3901 N N . ARG A 1 463 ? 80.945 11.398 -104.488 1.00 76.69 463 ARG A N 1
ATOM 3902 C CA . ARG A 1 463 ? 79.533 11.800 -104.639 1.00 76.69 463 ARG A CA 1
ATOM 3903 C C . ARG A 1 463 ? 78.575 10.743 -104.088 1.00 76.69 463 ARG A C 1
ATOM 3905 O O . ARG A 1 463 ? 77.694 11.084 -103.308 1.00 76.69 463 ARG A O 1
ATOM 3912 N N . ARG A 1 464 ? 78.795 9.467 -104.423 1.00 79.25 464 ARG A N 1
ATOM 3913 C CA . ARG A 1 464 ? 77.999 8.349 -103.895 1.00 79.25 464 ARG A CA 1
ATOM 3914 C C . ARG A 1 464 ? 78.081 8.263 -102.366 1.00 79.25 464 ARG A C 1
ATOM 3916 O O . ARG A 1 464 ? 77.054 8.098 -101.722 1.00 79.25 464 ARG A O 1
ATOM 3923 N N . ASP A 1 465 ? 79.269 8.399 -101.780 1.00 80.75 465 ASP A N 1
ATOM 3924 C CA . ASP A 1 465 ? 79.448 8.352 -100.323 1.00 80.75 465 ASP A CA 1
ATOM 3925 C C . ASP A 1 465 ? 78.747 9.532 -99.623 1.00 80.75 465 ASP A C 1
ATOM 3927 O O . ASP A 1 465 ? 78.186 9.356 -98.542 1.00 80.75 465 ASP A O 1
ATOM 3931 N N . PHE A 1 466 ? 78.720 10.717 -100.245 1.00 81.31 466 PHE A N 1
ATOM 3932 C CA . PHE A 1 466 ? 77.967 11.867 -99.742 1.00 81.31 466 PHE A CA 1
ATOM 3933 C C . PHE A 1 466 ? 76.449 11.650 -99.823 1.00 81.31 466 PHE A C 1
ATOM 3935 O O . PHE A 1 466 ? 75.753 11.855 -98.827 1.00 81.31 466 PHE A O 1
ATOM 3942 N N . GLU A 1 467 ? 75.938 11.164 -100.955 1.00 78.75 467 GLU A N 1
ATOM 3943 C CA . GLU A 1 467 ? 74.518 10.826 -101.116 1.00 78.75 467 GLU A CA 1
ATOM 3944 C C . GLU A 1 467 ? 74.069 9.751 -100.116 1.00 78.75 467 GLU A C 1
ATOM 3946 O O . GLU A 1 467 ? 73.040 9.920 -99.465 1.00 78.75 467 GLU A O 1
ATOM 3951 N N . LEU A 1 468 ? 74.876 8.704 -99.904 1.00 79.19 468 LEU A N 1
ATOM 3952 C CA . LEU A 1 468 ? 74.619 7.652 -98.909 1.00 79.19 468 LEU A CA 1
ATOM 3953 C C . LEU A 1 468 ? 74.743 8.133 -97.453 1.00 79.19 468 LEU A C 1
ATOM 3955 O O . LEU A 1 468 ? 74.225 7.477 -96.549 1.00 79.19 468 LEU A O 1
ATOM 3959 N N . SER A 1 469 ? 75.441 9.245 -97.201 1.00 78.88 469 SER A N 1
ATOM 3960 C CA . SER A 1 469 ? 75.602 9.816 -95.856 1.00 78.88 469 SER A CA 1
ATOM 3961 C C . SER A 1 469 ? 74.433 10.700 -95.416 1.00 78.88 469 SER A C 1
ATOM 3963 O O . SER A 1 469 ? 74.332 11.023 -94.232 1.00 78.88 469 SER A O 1
ATOM 3965 N N . ARG A 1 470 ? 73.545 11.089 -96.343 1.00 80.19 470 ARG A N 1
ATOM 3966 C CA . ARG A 1 470 ? 72.315 11.815 -96.012 1.00 80.19 470 ARG A CA 1
ATOM 3967 C C . ARG A 1 470 ? 71.414 10.906 -95.185 1.00 80.19 470 ARG A C 1
ATOM 3969 O O . ARG A 1 470 ? 71.090 9.793 -95.587 1.00 80.19 470 ARG A O 1
ATOM 3976 N N . PHE A 1 471 ? 71.008 11.386 -94.021 1.00 80.50 471 PHE A N 1
ATOM 3977 C CA . PHE A 1 471 ? 70.141 10.646 -93.117 1.00 80.50 471 PHE A CA 1
ATOM 3978 C C . PHE A 1 471 ? 69.112 11.593 -92.511 1.00 80.50 471 PHE A C 1
ATOM 3980 O O . PHE A 1 471 ? 69.378 12.780 -92.334 1.00 80.50 471 PHE A O 1
ATOM 3987 N N . ASP A 1 472 ? 67.948 11.053 -92.168 1.00 84.44 472 ASP A N 1
ATOM 3988 C CA . ASP A 1 472 ? 66.928 11.794 -91.444 1.00 84.44 472 ASP A CA 1
ATOM 3989 C C . ASP A 1 472 ? 66.960 11.431 -89.948 1.00 84.44 472 ASP A C 1
ATOM 3991 O O . ASP A 1 472 ? 66.977 10.265 -89.530 1.00 84.44 472 ASP A O 1
ATOM 3995 N N . SER A 1 473 ? 67.006 12.467 -89.116 1.00 83.50 473 SER A N 1
ATOM 3996 C CA . SER A 1 473 ? 67.002 12.317 -87.665 1.00 83.50 473 SER A CA 1
ATOM 3997 C C . SER A 1 473 ? 65.679 11.736 -87.152 1.00 83.50 473 SER A C 1
ATOM 3999 O O . SER A 1 473 ? 65.708 10.902 -86.244 1.00 83.50 473 SER A O 1
ATOM 4001 N N . ALA A 1 474 ? 64.543 12.080 -87.773 1.00 86.00 474 ALA A N 1
ATOM 4002 C CA . ALA A 1 474 ? 63.225 11.621 -87.343 1.00 86.00 474 ALA A CA 1
ATOM 4003 C C . ALA A 1 474 ? 63.036 10.119 -87.604 1.00 86.00 474 ALA A C 1
ATOM 4005 O O . ALA A 1 474 ? 62.670 9.376 -86.689 1.00 86.00 474 ALA A O 1
ATOM 4006 N N . THR A 1 475 ? 63.391 9.626 -88.795 1.00 86.56 475 THR A N 1
ATOM 4007 C CA . THR A 1 475 ? 63.415 8.178 -89.087 1.00 86.56 475 THR A CA 1
ATOM 4008 C C . THR A 1 475 ? 64.342 7.399 -88.150 1.00 86.56 475 THR A C 1
ATOM 4010 O O . THR A 1 475 ? 64.016 6.280 -87.745 1.00 86.56 475 THR A O 1
ATOM 4013 N N . THR A 1 476 ? 65.472 7.987 -87.739 1.00 84.50 476 THR A N 1
ATOM 4014 C CA . THR A 1 476 ? 66.391 7.358 -86.779 1.00 84.50 476 THR A CA 1
ATOM 4015 C C . THR A 1 476 ? 65.753 7.228 -85.394 1.00 84.50 476 THR A C 1
ATOM 4017 O O . THR A 1 476 ? 65.792 6.141 -84.817 1.00 84.50 476 THR A O 1
ATOM 4020 N N . VAL A 1 477 ? 65.114 8.280 -84.871 1.00 87.81 477 VAL A N 1
ATOM 4021 C CA . VAL A 1 477 ? 64.373 8.221 -83.596 1.00 87.81 477 VAL A CA 1
ATOM 4022 C C . VAL A 1 477 ? 63.239 7.197 -83.672 1.00 87.81 477 VAL A C 1
ATOM 4024 O O . VAL A 1 477 ? 63.153 6.321 -82.808 1.00 87.81 477 VAL A O 1
ATOM 4027 N N . ASN A 1 478 ? 62.438 7.229 -84.740 1.00 89.69 478 ASN A N 1
ATOM 4028 C CA . ASN A 1 478 ? 61.318 6.306 -84.945 1.00 89.69 478 ASN A CA 1
ATOM 4029 C C . ASN A 1 478 ? 61.770 4.841 -84.972 1.00 89.69 478 ASN A C 1
ATOM 4031 O O . ASN A 1 478 ? 61.103 3.982 -84.401 1.00 89.69 478 ASN A O 1
ATOM 4035 N N . ARG A 1 479 ? 62.948 4.540 -85.532 1.00 90.62 479 ARG A N 1
ATOM 4036 C CA . ARG A 1 479 ? 63.531 3.188 -85.505 1.00 90.62 479 ARG A CA 1
ATOM 4037 C C . ARG A 1 479 ? 63.807 2.689 -84.083 1.00 90.62 479 ARG A C 1
ATOM 4039 O O . ARG A 1 479 ? 63.556 1.523 -83.778 1.00 90.62 479 ARG A O 1
ATOM 4046 N N . TYR A 1 480 ? 64.335 3.545 -83.208 1.00 91.69 480 TYR A N 1
ATOM 4047 C CA . TYR A 1 480 ? 64.614 3.182 -81.814 1.00 91.69 480 TYR A CA 1
ATOM 4048 C C . TYR A 1 480 ? 63.349 3.159 -80.948 1.00 91.69 480 TYR A C 1
ATOM 4050 O O . TYR A 1 480 ? 63.256 2.313 -80.058 1.00 91.69 480 TYR A O 1
ATOM 4058 N N . ILE A 1 481 ? 62.366 4.019 -81.230 1.00 91.69 481 ILE A N 1
ATOM 4059 C CA . ILE A 1 481 ? 61.042 3.974 -80.591 1.00 91.69 481 ILE A CA 1
ATOM 4060 C C . ILE A 1 481 ? 60.300 2.694 -80.991 1.00 91.69 481 ILE A C 1
ATOM 4062 O O . ILE A 1 481 ? 59.860 1.961 -80.111 1.00 91.69 481 ILE A O 1
ATOM 4066 N N . GLY A 1 482 ? 60.270 2.340 -82.278 1.00 90.12 482 GLY A N 1
ATOM 4067 C CA . GLY A 1 482 ? 59.688 1.076 -82.739 1.00 90.12 482 GLY A CA 1
ATOM 4068 C C . GLY A 1 482 ? 60.382 -0.143 -82.119 1.00 90.12 482 GLY A C 1
ATOM 4069 O O . GLY A 1 482 ? 59.730 -1.100 -81.706 1.00 90.12 482 GLY A O 1
ATOM 4070 N N . ARG A 1 483 ? 61.710 -0.090 -81.934 1.00 90.69 483 ARG A N 1
ATOM 4071 C CA . ARG A 1 483 ? 62.451 -1.128 -81.196 1.00 90.69 483 ARG A CA 1
ATOM 4072 C C . ARG A 1 483 ? 62.075 -1.180 -79.710 1.00 90.69 483 ARG A C 1
ATOM 4074 O O . ARG A 1 483 ? 61.994 -2.272 -79.153 1.00 90.69 483 ARG A O 1
ATOM 4081 N N . TYR A 1 484 ? 61.859 -0.035 -79.062 1.00 93.12 484 TYR A N 1
ATOM 4082 C CA . TYR A 1 484 ? 61.354 0.035 -77.686 1.00 93.12 484 TYR A CA 1
ATOM 4083 C C . TYR A 1 484 ? 59.971 -0.615 -77.572 1.00 93.12 484 TYR A C 1
ATOM 4085 O O . TYR A 1 484 ? 59.774 -1.467 -76.707 1.00 93.12 484 TYR A O 1
ATOM 4093 N N . GLU A 1 485 ? 59.043 -0.256 -78.457 1.00 91.31 485 GLU A N 1
ATOM 4094 C CA . GLU A 1 485 ? 57.678 -0.787 -78.467 1.00 91.31 485 GLU A CA 1
ATOM 4095 C C . GLU A 1 485 ? 57.666 -2.295 -78.712 1.00 91.31 485 GLU A C 1
ATOM 4097 O O . GLU A 1 485 ? 57.015 -3.031 -77.966 1.00 91.31 485 GLU A O 1
ATOM 4102 N N . PHE A 1 486 ? 58.482 -2.773 -79.657 1.00 92.19 486 PHE A N 1
ATOM 4103 C CA . PHE A 1 486 ? 58.692 -4.199 -79.880 1.00 92.19 486 PHE A CA 1
ATOM 4104 C C . PHE A 1 486 ? 59.174 -4.892 -78.599 1.00 92.19 486 PHE A C 1
ATOM 4106 O O . PHE A 1 486 ? 58.500 -5.786 -78.097 1.00 92.19 486 PHE A O 1
ATOM 4113 N N . LEU A 1 487 ? 60.275 -4.435 -77.992 1.00 90.38 487 LEU A N 1
ATOM 4114 C CA . LEU A 1 487 ? 60.816 -5.046 -76.770 1.00 90.38 487 LEU A CA 1
ATOM 4115 C C . LEU A 1 487 ? 59.831 -5.000 -75.590 1.00 90.38 487 LEU A C 1
ATOM 4117 O O . LEU A 1 487 ? 59.754 -5.958 -74.817 1.00 90.38 487 LEU A O 1
ATOM 4121 N N . ARG A 1 488 ? 59.058 -3.919 -75.455 1.00 90.00 488 ARG A N 1
ATOM 4122 C CA . ARG A 1 488 ? 58.023 -3.771 -74.425 1.00 90.00 488 ARG A CA 1
ATOM 4123 C C . ARG A 1 488 ? 56.864 -4.743 -74.635 1.00 90.00 488 ARG A C 1
ATOM 4125 O O . ARG A 1 488 ? 56.344 -5.282 -73.659 1.00 90.00 488 ARG A O 1
ATOM 4132 N N . SER A 1 489 ? 56.464 -4.975 -75.885 1.00 89.44 489 SER A N 1
ATOM 4133 C CA . SER A 1 489 ? 55.394 -5.916 -76.234 1.00 89.44 489 SER A CA 1
ATOM 4134 C C . SER A 1 489 ? 55.822 -7.377 -76.037 1.00 89.44 489 SER A C 1
ATOM 4136 O O . SER A 1 489 ? 55.079 -8.155 -75.427 1.00 89.44 489 SER A O 1
ATOM 4138 N N . THR A 1 490 ? 57.049 -7.709 -76.454 1.00 90.69 490 THR A N 1
ATOM 4139 C CA . THR A 1 490 ? 57.607 -9.066 -76.460 1.00 90.69 490 THR A CA 1
ATOM 4140 C C . THR A 1 490 ? 57.960 -9.556 -75.061 1.00 90.69 490 THR A C 1
ATOM 4142 O O . THR A 1 490 ? 57.656 -10.696 -74.719 1.00 90.69 490 THR A O 1
ATOM 4145 N N . TYR A 1 491 ? 58.572 -8.714 -74.219 1.00 90.25 491 TYR A N 1
ATOM 4146 C CA . TYR A 1 491 ? 59.059 -9.148 -72.908 1.00 90.25 491 TYR A CA 1
ATOM 4147 C C . TYR A 1 491 ? 58.126 -8.709 -71.766 1.00 90.25 491 TYR A C 1
ATOM 4149 O O . TYR A 1 491 ? 58.029 -7.514 -71.465 1.00 90.25 491 TYR A O 1
ATOM 4157 N N . PRO A 1 492 ? 57.505 -9.656 -71.029 1.00 86.44 492 PRO A N 1
ATOM 4158 C CA . PRO A 1 492 ? 56.552 -9.345 -69.960 1.00 86.44 492 PRO A CA 1
ATOM 4159 C C . PRO A 1 492 ? 57.122 -8.457 -68.848 1.00 86.44 492 PRO A C 1
ATOM 4161 O O . PRO A 1 492 ? 56.387 -7.696 -68.225 1.00 86.44 492 PRO A O 1
ATOM 4164 N N . GLN A 1 493 ? 58.436 -8.503 -68.616 1.00 86.69 493 GLN A N 1
ATOM 4165 C CA . GLN A 1 493 ? 59.118 -7.731 -67.572 1.00 86.69 493 GLN A CA 1
ATOM 4166 C C . GLN A 1 493 ? 59.017 -6.201 -67.715 1.00 86.69 493 GLN A C 1
ATOM 4168 O O . GLN A 1 493 ? 59.393 -5.501 -66.775 1.00 86.69 493 GLN A O 1
ATOM 4173 N N . TYR A 1 494 ? 58.538 -5.694 -68.858 1.00 87.38 494 TYR A N 1
ATOM 4174 C CA . TYR A 1 494 ? 58.350 -4.262 -69.121 1.00 87.38 494 TYR A CA 1
ATOM 4175 C C . TYR A 1 494 ? 56.879 -3.817 -69.157 1.00 87.38 494 TYR A C 1
ATOM 4177 O O . TYR A 1 494 ? 56.621 -2.620 -69.173 1.00 87.38 494 TYR A O 1
ATOM 4185 N N . ARG A 1 495 ? 55.905 -4.739 -69.163 1.00 86.00 495 ARG A N 1
ATOM 4186 C CA . ARG A 1 495 ? 54.473 -4.380 -69.263 1.00 86.00 495 ARG A CA 1
ATOM 4187 C C . ARG A 1 495 ? 53.534 -5.123 -68.319 1.00 86.00 495 ARG A C 1
ATOM 4189 O O . ARG A 1 495 ? 52.388 -4.715 -68.160 1.00 86.00 495 ARG A O 1
ATOM 4196 N N . LEU A 1 496 ? 53.977 -6.226 -67.718 1.00 89.06 496 LEU A N 1
ATOM 4197 C CA . LEU A 1 496 ? 53.118 -7.061 -66.887 1.00 89.06 496 LEU A CA 1
ATOM 4198 C C . LEU A 1 496 ? 52.808 -6.362 -65.558 1.00 89.06 496 LEU A C 1
ATOM 4200 O O . LEU A 1 496 ? 53.671 -6.260 -64.690 1.00 89.06 496 LEU A O 1
ATOM 4204 N N . ILE A 1 497 ? 51.557 -5.943 -65.381 1.00 85.06 497 ILE A N 1
ATOM 4205 C CA . ILE A 1 497 ? 51.038 -5.420 -64.114 1.00 85.06 497 ILE A CA 1
ATOM 4206 C C . ILE A 1 497 ? 50.196 -6.513 -63.457 1.00 85.06 497 ILE A C 1
ATOM 4208 O O . ILE A 1 497 ? 49.265 -7.040 -64.062 1.00 85.06 497 ILE A O 1
ATOM 4212 N N . ARG A 1 498 ? 50.510 -6.852 -62.207 1.00 84.69 498 ARG A N 1
ATOM 4213 C CA . ARG A 1 498 ? 49.765 -7.833 -61.410 1.00 84.69 498 ARG A CA 1
ATOM 4214 C C . ARG A 1 498 ? 48.785 -7.117 -60.488 1.00 84.69 498 ARG A C 1
ATOM 4216 O O . ARG A 1 498 ? 49.190 -6.246 -59.724 1.00 84.69 498 ARG A O 1
ATOM 4223 N N . LYS A 1 499 ? 47.511 -7.505 -60.524 1.00 79.75 499 LYS A N 1
ATOM 4224 C CA . LYS A 1 499 ? 46.479 -7.049 -59.581 1.00 79.75 499 LYS A CA 1
ATOM 4225 C C . LYS A 1 499 ? 45.967 -8.248 -58.792 1.00 79.75 499 LYS A C 1
ATOM 4227 O O . LYS A 1 499 ? 45.757 -9.313 -59.367 1.00 79.75 499 LYS A O 1
ATOM 4232 N N . LEU A 1 500 ? 45.815 -8.089 -57.480 1.00 73.31 500 LEU A N 1
ATOM 4233 C CA . LEU A 1 500 ? 45.287 -9.138 -56.613 1.00 73.31 500 LEU A CA 1
ATOM 4234 C C . LEU A 1 500 ? 43.770 -8.963 -56.480 1.00 73.31 500 LEU A C 1
ATOM 4236 O O . LEU A 1 500 ? 43.321 -7.979 -55.899 1.00 73.31 500 LEU A O 1
ATOM 4240 N N . TYR A 1 501 ? 43.000 -9.931 -56.973 1.00 66.25 501 TYR A N 1
ATOM 4241 C CA . TYR A 1 501 ? 41.564 -10.047 -56.709 1.00 66.25 501 TYR A CA 1
ATOM 4242 C C . TYR A 1 501 ? 41.363 -11.148 -55.668 1.00 66.25 501 TYR A C 1
ATOM 4244 O O . TYR A 1 501 ? 41.278 -12.326 -56.004 1.00 66.25 501 TYR A O 1
ATOM 4252 N N . ASN A 1 502 ? 41.390 -10.777 -54.386 1.00 67.00 502 ASN A N 1
ATOM 4253 C CA . ASN A 1 502 ? 41.228 -11.736 -53.298 1.00 67.00 502 ASN A CA 1
ATOM 4254 C C . ASN A 1 502 ? 39.757 -11.793 -52.866 1.00 67.00 502 ASN A C 1
ATOM 4256 O O . ASN A 1 502 ? 39.243 -10.824 -52.316 1.00 67.00 502 ASN A O 1
ATOM 4260 N N . ILE A 1 503 ? 39.103 -12.933 -53.100 1.00 63.47 503 ILE A N 1
ATOM 4261 C CA . ILE A 1 503 ? 37.705 -13.189 -52.710 1.00 63.47 503 ILE A CA 1
ATOM 4262 C C . ILE A 1 503 ? 37.581 -13.311 -51.174 1.00 63.47 503 ILE A C 1
ATOM 4264 O O . ILE A 1 503 ? 36.550 -12.971 -50.597 1.00 63.47 503 ILE A O 1
ATOM 4268 N N . HIS A 1 504 ? 38.658 -13.714 -50.483 1.00 68.06 504 HIS A N 1
ATOM 4269 C CA . HIS A 1 504 ? 38.697 -13.876 -49.025 1.00 68.06 504 HIS A CA 1
ATOM 4270 C C . HIS A 1 504 ? 39.965 -13.265 -48.410 1.00 68.06 504 HIS A C 1
ATOM 4272 O O . HIS A 1 504 ? 40.879 -13.984 -47.988 1.00 68.06 504 HIS A O 1
ATOM 4278 N N . PRO A 1 505 ? 40.053 -11.927 -48.320 1.00 75.94 505 PRO A N 1
ATOM 4279 C CA . PRO A 1 505 ? 41.202 -11.281 -47.711 1.00 75.94 505 PRO A CA 1
ATOM 4280 C C . PRO A 1 505 ? 41.359 -11.700 -46.237 1.00 75.94 505 PRO A C 1
ATOM 4282 O O . PRO A 1 505 ? 40.365 -11.819 -45.511 1.00 75.94 505 PRO A O 1
ATOM 4285 N N . PRO A 1 506 ? 42.601 -11.890 -45.744 1.00 79.69 506 PRO A N 1
ATOM 4286 C CA . PRO A 1 506 ? 42.869 -12.266 -44.350 1.00 79.69 506 PRO A CA 1
ATOM 4287 C C . PRO A 1 506 ? 42.185 -11.357 -43.316 1.00 79.69 506 PRO A C 1
ATOM 4289 O O . PRO A 1 506 ? 41.866 -11.791 -42.206 1.00 79.69 506 PRO A O 1
ATOM 4292 N N . THR A 1 507 ? 41.924 -10.105 -43.694 1.00 81.44 507 THR A N 1
ATOM 4293 C CA . THR A 1 507 ? 41.187 -9.110 -42.912 1.00 81.44 507 THR A CA 1
ATOM 4294 C C . THR A 1 507 ? 39.778 -9.579 -42.537 1.00 81.44 507 THR A C 1
ATOM 4296 O O . THR A 1 507 ? 39.396 -9.406 -41.381 1.00 81.44 507 THR A O 1
ATOM 4299 N N . LEU A 1 508 ? 39.046 -10.249 -43.439 1.00 84.38 508 LEU A N 1
ATOM 4300 C CA . LEU A 1 508 ? 37.713 -10.803 -43.161 1.00 84.38 508 LEU A CA 1
ATOM 4301 C C . LEU A 1 508 ? 37.778 -11.931 -42.126 1.00 84.38 508 LEU A C 1
ATOM 4303 O O . LEU A 1 508 ? 36.981 -11.960 -41.192 1.00 84.38 508 LEU A O 1
ATOM 4307 N N . ARG A 1 509 ? 38.779 -12.819 -42.213 1.00 83.75 509 ARG A N 1
ATOM 4308 C CA . ARG A 1 509 ? 38.973 -13.904 -41.233 1.00 83.75 509 ARG A CA 1
ATOM 4309 C C . ARG A 1 509 ? 39.286 -13.365 -39.836 1.00 83.75 509 ARG A C 1
ATOM 4311 O O . ARG A 1 509 ? 38.821 -13.912 -38.835 1.00 83.75 509 ARG A O 1
ATOM 4318 N N . HIS A 1 510 ? 40.103 -12.316 -39.754 1.00 88.75 510 HIS A N 1
ATOM 4319 C CA . HIS A 1 510 ? 40.410 -11.656 -38.485 1.00 88.75 510 HIS A CA 1
ATOM 4320 C C . HIS A 1 510 ? 39.205 -10.887 -37.934 1.00 88.75 510 HIS A C 1
ATOM 4322 O O . HIS A 1 510 ? 38.951 -10.987 -36.736 1.00 88.75 510 HIS A O 1
ATOM 4328 N N . ALA A 1 511 ? 38.425 -10.224 -38.794 1.00 87.12 511 ALA A N 1
ATOM 4329 C CA . ALA A 1 511 ? 37.182 -9.554 -38.416 1.00 87.12 511 ALA A CA 1
ATOM 4330 C C . ALA A 1 511 ? 36.129 -10.540 -37.878 1.00 87.12 511 ALA A C 1
ATOM 4332 O O . ALA A 1 511 ? 35.566 -10.299 -36.817 1.00 87.12 511 ALA A O 1
ATOM 4333 N N . ALA A 1 512 ? 35.937 -11.696 -38.523 1.00 88.81 512 ALA A N 1
ATOM 4334 C CA . ALA A 1 512 ? 35.019 -12.732 -38.041 1.00 88.81 512 ALA A CA 1
ATOM 4335 C C . ALA A 1 512 ? 35.428 -13.282 -36.658 1.00 88.81 512 ALA A C 1
ATOM 4337 O O . ALA A 1 512 ? 34.599 -13.450 -35.764 1.00 88.81 512 ALA A O 1
ATOM 4338 N N . ARG A 1 513 ? 36.731 -13.511 -36.433 1.00 89.88 513 ARG A N 1
ATOM 4339 C CA . ARG A 1 513 ? 37.244 -13.917 -35.109 1.00 89.88 513 ARG A CA 1
ATOM 4340 C C . ARG A 1 513 ? 37.075 -12.823 -34.055 1.00 89.88 513 ARG A C 1
ATOM 4342 O O . ARG A 1 513 ? 36.836 -13.144 -32.896 1.00 89.88 513 ARG A O 1
ATOM 4349 N N . GLN A 1 514 ? 37.230 -11.558 -34.442 1.00 90.06 514 GLN A N 1
ATOM 4350 C CA . GLN A 1 514 ? 37.028 -10.404 -33.568 1.00 90.06 514 GLN A CA 1
ATOM 4351 C C . GLN A 1 514 ? 35.559 -10.301 -33.136 1.00 90.06 514 GLN A C 1
ATOM 4353 O O . GLN A 1 514 ? 35.311 -10.242 -31.935 1.00 90.06 514 GLN A O 1
ATOM 4358 N N . ALA A 1 515 ? 34.616 -10.428 -34.075 1.00 89.75 515 ALA A N 1
ATOM 4359 C CA . ALA A 1 515 ? 33.179 -10.467 -33.795 1.00 89.75 515 ALA A CA 1
ATOM 4360 C C . ALA A 1 515 ? 32.803 -11.618 -32.840 1.00 89.75 515 ALA A C 1
ATOM 4362 O O . ALA A 1 515 ? 32.070 -11.417 -31.878 1.00 89.75 515 ALA A O 1
ATOM 4363 N N . SER A 1 516 ? 33.388 -12.810 -33.016 1.00 92.50 516 SER A N 1
ATOM 4364 C CA . SER A 1 516 ? 33.161 -13.937 -32.094 1.00 92.50 516 SER A CA 1
ATOM 4365 C C . SER A 1 516 ? 33.641 -13.658 -30.659 1.00 92.50 516 SER A C 1
ATOM 4367 O O . SER A 1 516 ? 33.011 -14.088 -29.692 1.00 92.50 516 SER A O 1
ATOM 4369 N N . TYR A 1 517 ? 34.760 -12.945 -30.484 1.00 92.62 517 TYR A N 1
ATOM 4370 C CA . TYR A 1 517 ? 35.213 -12.535 -29.150 1.00 92.62 517 TYR A CA 1
ATOM 4371 C C . TYR A 1 517 ? 34.354 -11.414 -28.565 1.00 92.62 517 TYR A C 1
ATOM 4373 O O . TYR A 1 517 ? 34.106 -11.418 -27.363 1.00 92.62 517 TYR A O 1
ATOM 4381 N N . GLU A 1 518 ? 33.900 -10.488 -29.403 1.00 89.62 518 GLU A N 1
ATOM 4382 C CA . GLU A 1 518 ? 33.002 -9.397 -29.031 1.00 89.62 518 GLU A CA 1
ATOM 4383 C C . GLU A 1 518 ? 31.664 -9.919 -28.514 1.00 89.62 518 GLU A C 1
ATOM 4385 O O . GLU A 1 518 ? 31.226 -9.506 -27.449 1.00 89.62 518 GLU A O 1
ATOM 4390 N N . GLU A 1 519 ? 31.084 -10.923 -29.168 1.00 91.75 519 GLU A N 1
ATOM 4391 C CA . GLU A 1 519 ? 29.854 -11.578 -28.720 1.00 91.75 519 GLU A CA 1
ATOM 4392 C C . GLU A 1 519 ? 30.014 -12.239 -27.336 1.00 91.75 519 GLU A C 1
ATOM 4394 O O . GLU A 1 519 ? 29.135 -12.162 -26.478 1.00 91.75 519 GLU A O 1
ATOM 4399 N N . ARG A 1 520 ? 31.165 -12.875 -27.072 1.00 91.25 520 ARG A N 1
ATOM 4400 C CA . ARG A 1 520 ? 31.467 -13.455 -25.750 1.00 91.25 520 ARG A CA 1
ATOM 4401 C C . ARG A 1 520 ? 31.701 -12.377 -24.690 1.00 91.25 520 ARG A C 1
ATOM 4403 O O . ARG A 1 520 ? 31.324 -12.575 -23.540 1.00 91.25 520 ARG A O 1
ATOM 4410 N N . LEU A 1 521 ? 32.318 -11.253 -25.057 1.00 91.25 521 LEU A N 1
ATOM 4411 C CA . LEU A 1 521 ? 32.498 -10.104 -24.166 1.00 91.25 521 LEU A CA 1
ATOM 4412 C C . LEU A 1 521 ? 31.165 -9.421 -23.855 1.00 91.25 521 LEU A C 1
ATOM 4414 O O . LEU A 1 521 ? 30.918 -9.108 -22.695 1.00 91.25 521 LEU A O 1
ATOM 4418 N N . ALA A 1 522 ? 30.299 -9.254 -24.855 1.00 89.06 522 ALA A N 1
ATOM 4419 C CA . ALA A 1 522 ? 28.945 -8.742 -24.696 1.00 89.06 522 ALA A CA 1
ATOM 4420 C C . ALA A 1 522 ? 28.142 -9.629 -23.740 1.00 89.06 522 ALA A C 1
ATOM 4422 O O . ALA A 1 522 ? 27.580 -9.109 -22.785 1.00 89.06 522 ALA A O 1
ATOM 4423 N N . ARG A 1 523 ? 28.213 -10.961 -23.903 1.00 88.44 523 ARG A N 1
ATOM 4424 C CA . ARG A 1 523 ? 27.603 -11.925 -22.971 1.00 88.44 523 ARG A CA 1
ATOM 4425 C C . ARG A 1 523 ? 28.093 -11.779 -21.532 1.00 88.44 523 ARG A C 1
ATOM 4427 O O . ARG A 1 523 ? 27.288 -11.886 -20.622 1.00 88.44 523 ARG A O 1
ATOM 4434 N N . ILE A 1 524 ? 29.389 -11.544 -21.307 1.00 87.81 524 ILE A N 1
ATOM 4435 C CA . ILE A 1 524 ? 29.927 -11.325 -19.951 1.00 87.81 524 ILE A CA 1
ATOM 4436 C C . ILE A 1 524 ? 29.494 -9.960 -19.400 1.00 87.81 524 ILE A C 1
ATOM 4438 O O . ILE A 1 524 ? 29.207 -9.848 -18.213 1.00 87.81 524 ILE A O 1
ATOM 4442 N N . ASN A 1 525 ? 29.456 -8.925 -20.241 1.00 86.06 525 ASN A N 1
ATOM 4443 C CA . ASN A 1 525 ? 29.058 -7.573 -19.844 1.00 86.06 525 ASN A CA 1
ATOM 4444 C C . ASN A 1 525 ? 27.552 -7.452 -19.576 1.00 86.06 525 ASN A C 1
ATOM 4446 O O . ASN A 1 525 ? 27.157 -6.584 -18.807 1.00 86.06 525 ASN A O 1
ATOM 4450 N N . SER A 1 526 ? 26.731 -8.306 -20.190 1.00 88.12 526 SER A N 1
ATOM 4451 C CA . SER A 1 526 ? 25.284 -8.364 -19.979 1.00 88.12 526 SER A CA 1
ATOM 4452 C C . SER A 1 526 ? 24.870 -9.233 -18.788 1.00 88.12 526 SER A C 1
ATOM 4454 O O . SER A 1 526 ? 23.675 -9.365 -18.538 1.00 88.12 526 SER A O 1
ATOM 4456 N N . LEU A 1 527 ? 25.812 -9.882 -18.088 1.00 87.56 527 LEU A N 1
ATOM 4457 C CA . LEU A 1 527 ? 25.487 -10.675 -16.901 1.00 87.56 527 LEU A CA 1
ATOM 4458 C C . LEU A 1 527 ? 24.995 -9.756 -15.784 1.00 87.56 527 LEU A C 1
ATOM 4460 O O . LEU A 1 527 ? 25.714 -8.863 -15.337 1.00 87.56 527 LEU A O 1
ATOM 4464 N N . ASP A 1 528 ? 23.788 -10.025 -15.302 1.00 84.88 528 ASP A N 1
ATOM 4465 C CA . ASP A 1 528 ? 23.221 -9.330 -14.157 1.00 84.88 528 ASP A CA 1
ATOM 4466 C C . ASP A 1 528 ? 23.846 -9.840 -12.849 1.00 84.88 528 ASP A C 1
ATOM 4468 O O . ASP A 1 528 ? 23.892 -11.047 -12.581 1.00 84.88 528 ASP A O 1
ATOM 4472 N N . SER A 1 529 ? 24.303 -8.912 -12.009 1.00 79.12 529 SER A N 1
ATOM 4473 C CA . SER A 1 529 ? 24.939 -9.219 -10.729 1.00 79.12 529 SER A CA 1
ATOM 4474 C C . SER A 1 529 ? 23.997 -9.971 -9.786 1.00 79.12 529 SER A C 1
ATOM 4476 O O . SER A 1 529 ? 24.451 -10.871 -9.075 1.00 79.12 529 SER A O 1
ATOM 4478 N N . THR A 1 530 ? 22.690 -9.681 -9.820 1.00 82.94 530 THR A N 1
ATOM 4479 C CA . THR A 1 530 ? 21.716 -10.354 -8.947 1.00 82.94 530 THR A CA 1
ATOM 4480 C C . THR A 1 530 ? 21.477 -11.801 -9.377 1.00 82.94 530 THR A C 1
ATOM 4482 O O . THR A 1 530 ? 21.435 -12.700 -8.534 1.00 82.94 530 THR A O 1
ATOM 4485 N N . SER A 1 531 ? 21.423 -12.057 -10.689 1.00 84.06 531 SER A N 1
ATOM 4486 C CA . SER A 1 531 ? 21.310 -13.407 -11.251 1.00 84.06 531 SER A CA 1
ATOM 4487 C C . SER A 1 531 ? 22.503 -14.306 -10.896 1.00 84.06 531 SER A C 1
ATOM 4489 O O . SER A 1 531 ? 22.316 -15.470 -10.541 1.00 84.06 531 SER A O 1
ATOM 4491 N N . LEU A 1 532 ? 23.724 -13.755 -10.898 1.00 85.88 532 LEU A N 1
ATOM 4492 C CA . LEU A 1 532 ? 24.938 -14.500 -10.555 1.00 85.88 532 LEU A CA 1
ATOM 4493 C C . LEU A 1 532 ? 24.973 -14.895 -9.080 1.00 85.88 532 LEU A C 1
ATOM 4495 O O . LEU A 1 532 ? 25.361 -16.014 -8.752 1.00 85.88 532 LEU A O 1
ATOM 4499 N N . ILE A 1 533 ? 24.555 -13.995 -8.190 1.00 87.62 533 ILE A N 1
ATOM 4500 C CA . ILE A 1 533 ? 24.538 -14.244 -6.745 1.00 87.62 533 ILE A CA 1
ATOM 4501 C C . ILE A 1 533 ? 23.558 -15.377 -6.388 1.00 87.62 533 ILE A C 1
ATOM 4503 O O . ILE A 1 533 ? 23.881 -16.212 -5.540 1.00 87.62 533 ILE A O 1
ATOM 4507 N N . LYS A 1 534 ? 22.413 -15.475 -7.082 1.00 87.75 534 LYS A N 1
ATOM 4508 C CA . LYS A 1 534 ? 21.417 -16.547 -6.883 1.00 87.75 534 LYS A CA 1
ATOM 4509 C C . LYS A 1 534 ? 21.987 -17.955 -7.077 1.00 87.75 534 LYS A C 1
ATOM 4511 O O . LYS A 1 534 ? 21.585 -18.872 -6.368 1.00 87.75 534 LYS A O 1
ATOM 4516 N N . MET A 1 535 ? 22.966 -18.132 -7.968 1.00 88.12 535 MET A N 1
ATOM 4517 C CA . MET A 1 535 ? 23.622 -19.431 -8.189 1.00 88.12 535 MET A CA 1
ATOM 4518 C C . MET A 1 535 ? 24.383 -19.947 -6.956 1.00 88.12 535 MET A C 1
ATOM 4520 O O . MET A 1 535 ? 24.683 -21.135 -6.875 1.00 88.12 535 MET A O 1
ATOM 4524 N N . PHE A 1 536 ? 24.703 -19.065 -6.002 1.00 90.25 536 PHE A N 1
ATOM 4525 C CA . PHE A 1 536 ? 25.459 -19.382 -4.786 1.00 90.25 536 PHE A CA 1
ATOM 4526 C C . PHE A 1 536 ? 24.591 -19.382 -3.521 1.00 90.25 536 PHE A C 1
ATOM 4528 O O . PHE A 1 536 ? 25.122 -19.368 -2.405 1.00 90.25 536 PHE A O 1
ATOM 4535 N N . TYR A 1 537 ? 23.265 -19.388 -3.677 1.00 91.12 537 TYR A N 1
ATOM 4536 C CA . TYR A 1 537 ? 22.334 -19.527 -2.564 1.00 91.12 537 TYR A CA 1
ATOM 4537 C C . TYR A 1 537 ? 22.414 -20.933 -1.977 1.00 91.12 537 TYR A C 1
ATOM 4539 O O . TYR A 1 537 ? 22.375 -21.935 -2.689 1.00 91.12 537 TYR A O 1
ATOM 4547 N N . ASN A 1 538 ? 22.472 -21.018 -0.653 1.00 90.25 538 ASN A N 1
ATOM 4548 C CA . ASN A 1 538 ? 22.292 -22.266 0.065 1.00 90.25 538 ASN A CA 1
ATOM 4549 C C . ASN A 1 538 ? 20.790 -22.567 0.159 1.00 90.25 538 ASN A C 1
ATOM 4551 O O . ASN A 1 538 ? 20.142 -22.295 1.172 1.00 90.25 538 ASN A O 1
ATOM 4555 N N . THR A 1 539 ? 20.242 -23.104 -0.930 1.00 88.38 539 THR A N 1
ATOM 4556 C CA . THR A 1 539 ? 18.814 -23.414 -1.086 1.00 88.38 539 THR A CA 1
ATOM 4557 C C . THR A 1 539 ? 18.298 -24.343 0.008 1.00 88.38 539 THR A C 1
ATOM 4559 O O . THR A 1 539 ? 17.209 -24.121 0.523 1.00 88.38 539 THR A O 1
ATOM 4562 N N . GLN A 1 540 ? 19.100 -25.316 0.450 1.00 90.12 540 GLN A N 1
ATOM 4563 C CA . GLN A 1 540 ? 18.745 -26.212 1.556 1.00 90.12 540 GLN A CA 1
ATOM 4564 C C . GLN A 1 540 ? 18.565 -25.456 2.878 1.00 90.12 540 GLN A C 1
ATOM 4566 O O . GLN A 1 540 ? 17.618 -25.714 3.620 1.00 90.12 540 GLN A O 1
ATOM 4571 N N . LYS A 1 541 ? 19.456 -24.503 3.185 1.00 90.50 541 LYS A N 1
ATOM 4572 C CA . LYS A 1 541 ? 19.359 -23.682 4.402 1.00 90.50 541 LYS A CA 1
ATOM 4573 C C . LYS A 1 541 ? 18.157 -22.735 4.353 1.00 90.50 541 LYS A C 1
ATOM 4575 O O . LYS A 1 541 ? 17.505 -22.562 5.380 1.00 90.50 541 LYS A O 1
ATOM 4580 N N . ILE A 1 542 ? 17.860 -22.164 3.181 1.00 90.44 542 ILE A N 1
ATOM 4581 C CA . ILE A 1 542 ? 16.675 -21.321 2.950 1.00 90.44 542 ILE A CA 1
ATOM 4582 C C . ILE A 1 542 ? 15.404 -22.152 3.151 1.00 90.44 542 ILE A C 1
ATOM 4584 O O . ILE A 1 542 ? 14.622 -21.841 4.044 1.00 90.44 542 ILE A O 1
ATOM 4588 N N . ALA A 1 543 ? 15.265 -23.266 2.427 1.00 91.62 543 ALA A N 1
ATOM 4589 C CA . ALA A 1 543 ? 14.103 -24.149 2.506 1.00 91.62 543 ALA A CA 1
ATOM 4590 C C . ALA A 1 543 ? 13.873 -24.679 3.929 1.00 91.62 543 ALA A C 1
ATOM 4592 O O . ALA A 1 543 ? 12.744 -24.729 4.408 1.00 91.62 543 ALA A O 1
ATOM 4593 N N . ARG A 1 544 ? 14.943 -25.023 4.660 1.00 91.62 544 ARG A N 1
ATOM 4594 C CA . ARG A 1 544 ? 14.839 -25.448 6.064 1.00 91.62 544 ARG A CA 1
ATOM 4595 C C . ARG A 1 544 ? 14.345 -24.327 6.979 1.00 91.62 544 ARG A C 1
ATOM 4597 O O . ARG A 1 544 ? 13.610 -24.608 7.923 1.00 91.62 544 ARG A O 1
ATOM 4604 N N . ASN A 1 545 ? 14.763 -23.084 6.745 1.00 92.94 545 ASN A N 1
ATOM 4605 C CA . ASN A 1 545 ? 14.289 -21.944 7.526 1.00 92.94 545 ASN A CA 1
ATOM 4606 C C . ASN A 1 545 ? 12.827 -21.612 7.198 1.00 92.94 545 ASN A C 1
ATOM 4608 O O . ASN A 1 545 ? 12.037 -21.403 8.111 1.00 92.94 545 ASN A O 1
ATOM 4612 N N . GLU A 1 546 ? 12.457 -21.635 5.918 1.00 91.25 546 GLU A N 1
ATOM 4613 C CA . GLU A 1 546 ? 11.075 -21.453 5.460 1.00 91.25 546 GLU A CA 1
ATOM 4614 C C . GLU A 1 546 ? 10.148 -22.534 6.016 1.00 91.25 546 GLU A C 1
ATOM 4616 O O . GLU A 1 546 ? 9.098 -22.208 6.561 1.00 91.25 546 GLU A O 1
ATOM 4621 N N . ALA A 1 547 ? 10.570 -23.802 6.002 1.00 91.69 547 ALA A N 1
ATOM 4622 C CA . ALA A 1 547 ? 9.818 -24.893 6.616 1.00 91.69 547 ALA A CA 1
ATOM 4623 C C . ALA A 1 547 ? 9.602 -24.667 8.122 1.00 91.69 547 ALA A C 1
ATOM 4625 O O . ALA A 1 547 ? 8.498 -24.860 8.623 1.00 91.69 547 ALA A O 1
ATOM 4626 N N . ARG A 1 548 ? 10.625 -24.200 8.855 1.00 92.06 548 ARG A N 1
ATOM 4627 C CA . ARG A 1 548 ? 10.479 -23.864 10.284 1.00 92.06 548 ARG A CA 1
ATOM 4628 C C . ARG A 1 548 ? 9.534 -22.686 10.517 1.00 92.06 548 ARG A C 1
ATOM 4630 O O . ARG A 1 548 ? 8.776 -22.725 11.478 1.00 92.06 548 ARG A O 1
ATOM 4637 N N . LYS A 1 549 ? 9.558 -21.666 9.651 1.00 90.88 549 LYS A N 1
ATOM 4638 C CA . LYS A 1 549 ? 8.607 -20.544 9.708 1.00 90.88 549 LYS A CA 1
ATOM 4639 C C . LYS A 1 549 ? 7.177 -21.004 9.443 1.00 90.88 549 LYS A C 1
ATOM 4641 O O . LYS A 1 549 ? 6.288 -20.626 10.192 1.00 90.88 549 LYS A O 1
ATOM 4646 N N . ALA A 1 550 ? 6.970 -21.845 8.432 1.00 91.44 550 ALA A N 1
ATOM 4647 C CA . ALA A 1 550 ? 5.656 -22.395 8.107 1.00 91.44 550 ALA A CA 1
ATOM 4648 C C . ALA A 1 550 ? 5.101 -23.269 9.244 1.00 91.44 550 ALA A C 1
ATOM 4650 O O . ALA A 1 550 ? 3.918 -23.212 9.554 1.00 91.44 550 ALA A O 1
ATOM 4651 N N . MET A 1 551 ? 5.966 -24.036 9.914 1.00 90.88 551 MET A N 1
ATOM 4652 C CA . MET A 1 551 ? 5.593 -24.880 11.055 1.00 90.88 551 MET A CA 1
ATOM 4653 C C . MET A 1 551 ? 5.481 -24.119 12.387 1.00 90.88 551 MET A C 1
ATOM 4655 O O . MET A 1 551 ? 5.244 -24.748 13.421 1.00 90.88 551 MET A O 1
ATOM 4659 N N . LYS A 1 552 ? 5.678 -22.795 12.409 1.00 91.12 552 LYS A N 1
ATOM 4660 C CA . LYS A 1 552 ? 5.723 -22.009 13.649 1.00 91.12 552 LYS A CA 1
ATOM 4661 C C . LYS A 1 552 ? 4.430 -22.131 14.451 1.00 91.12 552 LYS A C 1
ATOM 4663 O O . LYS A 1 552 ? 4.476 -22.526 15.613 1.00 91.12 552 LYS A O 1
ATOM 4668 N N . ASP A 1 553 ? 3.293 -21.890 13.810 1.00 89.62 553 ASP A N 1
ATOM 4669 C CA . ASP A 1 553 ? 1.992 -21.903 14.484 1.00 89.62 553 ASP A CA 1
ATOM 4670 C C . ASP A 1 553 ? 1.581 -23.319 14.897 1.00 89.62 553 ASP A C 1
ATOM 4672 O O . ASP A 1 553 ? 1.030 -23.526 15.977 1.00 89.62 553 ASP A O 1
ATOM 4676 N N . THR A 1 554 ? 1.915 -24.323 14.078 1.00 90.62 554 THR A N 1
ATOM 4677 C CA . THR A 1 554 ? 1.702 -25.731 14.439 1.00 90.62 554 THR A CA 1
ATOM 4678 C C . THR A 1 554 ? 2.536 -26.120 15.655 1.00 90.62 554 THR A C 1
ATOM 4680 O O . THR A 1 554 ? 2.017 -26.720 16.588 1.00 90.62 554 THR A O 1
ATOM 4683 N N . LYS A 1 555 ? 3.811 -25.705 15.708 1.00 90.62 555 LYS A N 1
ATOM 4684 C CA . LYS A 1 555 ? 4.679 -26.004 16.850 1.00 90.62 555 LYS A CA 1
ATOM 4685 C C . LYS A 1 555 ? 4.287 -25.243 18.104 1.00 90.62 555 LYS A C 1
ATOM 4687 O O . LYS A 1 555 ? 4.463 -25.781 19.189 1.00 90.62 555 LYS A O 1
ATOM 4692 N N . TYR A 1 556 ? 3.740 -24.040 17.965 1.00 91.25 556 TYR A N 1
ATOM 4693 C CA . TYR A 1 556 ? 3.160 -23.314 19.087 1.00 91.25 556 TYR A CA 1
ATOM 4694 C C . TYR A 1 556 ? 2.014 -24.110 19.722 1.00 91.25 556 TYR A C 1
ATOM 4696 O O . TYR A 1 556 ? 2.036 -24.329 20.925 1.00 91.25 556 TYR A O 1
ATOM 4704 N N . ARG A 1 557 ? 1.071 -24.618 18.916 1.00 88.25 557 ARG A N 1
ATOM 4705 C CA . ARG A 1 557 ? -0.064 -25.425 19.405 1.00 88.25 557 ARG A CA 1
ATOM 4706 C C . ARG A 1 557 ? 0.358 -26.773 19.999 1.00 88.25 557 ARG A C 1
ATOM 4708 O O . ARG A 1 557 ? -0.249 -27.209 20.967 1.00 88.25 557 ARG A O 1
ATOM 4715 N N . ASP A 1 558 ? 1.386 -27.414 19.437 1.00 88.44 558 ASP A N 1
ATOM 4716 C CA . ASP A 1 558 ? 1.921 -28.682 19.957 1.00 88.44 558 ASP A CA 1
ATOM 4717 C C . ASP A 1 558 ? 2.617 -28.516 21.319 1.00 88.44 558 ASP A C 1
ATOM 4719 O O . ASP A 1 558 ? 2.577 -29.421 22.149 1.00 88.44 558 ASP A O 1
ATOM 4723 N N . ILE A 1 559 ? 3.345 -27.407 21.505 1.00 90.88 559 ILE A N 1
ATOM 4724 C CA . ILE A 1 559 ? 4.227 -27.194 22.663 1.00 90.88 559 ILE A CA 1
ATOM 4725 C C . ILE A 1 559 ? 3.502 -26.446 23.785 1.00 90.88 559 ILE A C 1
ATOM 4727 O O . ILE A 1 559 ? 3.663 -26.806 24.945 1.00 90.88 559 ILE A O 1
ATOM 4731 N N . VAL A 1 560 ? 2.735 -25.403 23.458 1.00 91.88 560 VAL A N 1
ATOM 4732 C CA . VAL A 1 560 ? 2.065 -24.538 24.437 1.00 91.88 560 VAL A CA 1
ATOM 4733 C C . VAL A 1 560 ? 0.656 -25.050 24.691 1.00 91.88 560 VAL A C 1
ATOM 4735 O O . VAL A 1 560 ? -0.273 -24.749 23.941 1.00 91.88 560 VAL A O 1
ATOM 4738 N N . ARG A 1 561 ? 0.490 -25.815 25.776 1.00 85.62 561 ARG A N 1
ATOM 4739 C CA . ARG A 1 561 ? -0.795 -26.441 26.118 1.00 85.62 561 ARG A CA 1
ATOM 4740 C C . ARG A 1 561 ? -1.819 -25.441 26.656 1.00 85.62 561 ARG A C 1
ATOM 4742 O O . ARG A 1 561 ? -3.000 -25.538 26.331 1.00 85.62 561 ARG A O 1
ATOM 4749 N N . PHE A 1 562 ? -1.368 -24.479 27.462 1.00 88.56 562 PHE A N 1
ATOM 4750 C CA . PHE A 1 562 ? -2.213 -23.447 28.071 1.00 88.56 562 PHE A CA 1
ATOM 4751 C C . PHE A 1 562 ? -1.656 -22.052 27.758 1.00 88.56 562 PHE A C 1
ATOM 4753 O O . PHE A 1 562 ? -0.815 -21.552 28.508 1.00 88.56 562 PHE A O 1
ATOM 4760 N N . PRO A 1 563 ? -2.090 -21.407 26.664 1.00 89.25 563 PRO A N 1
ATOM 4761 C CA . PRO A 1 563 ? -1.551 -20.115 26.264 1.00 89.25 563 PRO A CA 1
ATOM 4762 C C . PRO A 1 563 ? -1.997 -18.976 27.194 1.00 89.25 563 PRO A C 1
ATOM 4764 O O . PRO A 1 563 ? -3.132 -18.959 27.687 1.00 89.25 563 PRO A O 1
ATOM 4767 N N . PHE A 1 564 ? -1.116 -17.990 27.382 1.00 87.50 564 PHE A N 1
ATOM 4768 C CA . PHE A 1 564 ? -1.467 -16.716 28.010 1.00 87.50 564 PHE A CA 1
ATOM 4769 C C . PHE A 1 564 ? -2.531 -16.002 27.180 1.00 87.50 564 PHE A C 1
ATOM 4771 O O . PHE A 1 564 ? -2.477 -16.026 25.947 1.00 87.50 564 PHE A O 1
ATOM 4778 N N . ASN A 1 565 ? -3.486 -15.359 27.852 1.00 86.94 565 ASN A N 1
ATOM 4779 C CA . ASN A 1 565 ? -4.439 -14.493 27.175 1.00 86.94 565 ASN A CA 1
ATOM 4780 C C . ASN A 1 565 ? -4.071 -13.025 27.415 1.00 86.94 565 ASN A C 1
ATOM 4782 O O . ASN A 1 565 ? -4.300 -12.528 28.516 1.00 86.94 565 ASN A O 1
ATOM 4786 N N . PRO A 1 566 ? -3.537 -12.320 26.403 1.00 83.69 566 PRO A N 1
ATOM 4787 C CA . PRO A 1 566 ? -3.212 -10.902 26.530 1.00 83.69 566 PRO A CA 1
ATOM 4788 C C . PRO A 1 566 ? -4.456 -10.006 26.628 1.00 83.69 566 PRO A C 1
ATOM 4790 O O . PRO A 1 566 ? -4.342 -8.855 27.035 1.00 83.69 566 PRO A O 1
ATOM 4793 N N . GLU A 1 567 ? -5.635 -10.504 26.247 1.00 85.25 567 GLU A N 1
ATOM 4794 C CA . GLU A 1 567 ? -6.893 -9.753 26.306 1.00 85.25 567 GLU A CA 1
ATOM 4795 C C . GLU A 1 567 ? -7.592 -9.855 27.668 1.00 85.25 567 GLU A C 1
ATOM 4797 O O . GLU A 1 567 ? -8.553 -9.120 27.918 1.00 85.25 567 GLU A O 1
ATOM 4802 N N . ALA A 1 568 ? -7.113 -10.736 28.553 1.00 86.25 568 ALA A N 1
ATOM 4803 C CA . ALA A 1 568 ? -7.625 -10.852 29.910 1.00 86.25 568 ALA A CA 1
ATOM 4804 C C . ALA A 1 568 ? -7.444 -9.523 30.661 1.00 86.25 568 ALA A C 1
ATOM 4806 O O . ALA A 1 568 ? -6.405 -8.868 30.571 1.00 86.25 568 ALA A O 1
ATOM 4807 N N . GLN A 1 569 ? -8.464 -9.117 31.418 1.00 86.56 569 GLN A N 1
ATOM 4808 C CA . GLN A 1 569 ? -8.394 -7.918 32.257 1.00 86.56 569 GLN A CA 1
ATOM 4809 C C . GLN A 1 569 ? -7.405 -8.112 33.408 1.00 86.56 569 GLN A C 1
ATOM 4811 O O . GLN A 1 569 ? -6.777 -7.158 33.863 1.00 86.56 569 GLN A O 1
ATOM 4816 N N . LEU A 1 570 ? -7.276 -9.355 33.870 1.00 87.50 570 LEU A N 1
ATOM 4817 C CA . LEU A 1 570 ? -6.340 -9.764 34.898 1.00 87.50 570 LEU A CA 1
ATOM 4818 C C . LEU A 1 570 ? -5.826 -11.160 34.564 1.00 87.50 570 LEU A C 1
ATOM 4820 O O . LEU A 1 570 ? -6.624 -12.051 34.289 1.00 87.50 570 LEU A O 1
ATOM 4824 N N . ASP A 1 571 ? -4.514 -11.352 34.626 1.00 87.81 571 ASP A N 1
ATOM 4825 C CA . ASP A 1 571 ? -3.892 -12.673 34.594 1.00 87.81 571 ASP A CA 1
ATOM 4826 C C . ASP A 1 571 ? -2.763 -12.702 35.628 1.00 87.81 571 ASP A C 1
ATOM 4828 O O . ASP A 1 571 ? -1.635 -12.295 35.346 1.00 87.81 571 ASP A O 1
ATOM 4832 N N . THR A 1 572 ? -3.088 -13.085 36.864 1.00 85.69 572 THR A N 1
ATOM 4833 C CA . THR A 1 572 ? -2.157 -12.998 37.999 1.00 85.69 572 THR A CA 1
ATOM 4834 C C . THR A 1 572 ? -1.943 -14.332 38.689 1.00 85.69 572 THR A C 1
ATOM 4836 O O . THR A 1 572 ? -2.784 -15.235 38.652 1.00 85.69 572 THR A O 1
ATOM 4839 N N . VAL A 1 573 ? -0.773 -14.450 39.323 1.00 85.75 573 VAL A N 1
ATOM 4840 C CA . VAL A 1 573 ? -0.474 -15.561 40.223 1.00 85.75 573 VAL A CA 1
ATOM 4841 C C . VAL A 1 573 ? -1.037 -15.236 41.599 1.00 85.75 573 VAL A C 1
ATOM 4843 O O . VAL A 1 573 ? -0.702 -14.200 42.172 1.00 85.75 573 VAL A O 1
ATOM 4846 N N . ILE A 1 574 ? -1.897 -16.111 42.107 1.00 82.19 574 ILE A N 1
ATOM 4847 C CA . ILE A 1 574 ? -2.476 -16.009 43.447 1.00 82.19 574 ILE A CA 1
ATOM 4848 C C . ILE A 1 574 ? -1.747 -16.951 44.404 1.00 82.19 574 ILE A C 1
ATOM 4850 O O . ILE A 1 574 ? -1.423 -18.084 44.050 1.00 82.19 574 ILE A O 1
ATOM 4854 N N . TYR A 1 575 ? -1.495 -16.461 45.615 1.00 71.94 575 TYR A N 1
ATOM 4855 C CA . TYR A 1 575 ? -0.982 -17.242 46.740 1.00 71.94 575 TYR A CA 1
ATOM 4856 C C . TYR A 1 575 ? -2.147 -17.497 47.691 1.00 71.94 575 TYR A C 1
ATOM 4858 O O . TYR A 1 575 ? -2.983 -16.611 47.839 1.00 71.94 575 TYR A O 1
ATOM 4866 N N . ALA A 1 576 ? -2.213 -18.678 48.307 1.00 62.38 576 ALA A N 1
ATOM 4867 C CA . ALA A 1 576 ? -3.342 -19.086 49.141 1.00 62.38 576 ALA A CA 1
ATOM 4868 C C . ALA A 1 576 ? -3.599 -18.095 50.299 1.00 62.38 576 ALA A C 1
ATOM 4870 O O . ALA A 1 576 ? -2.961 -18.174 51.349 1.00 62.38 576 ALA A O 1
ATOM 4871 N N . THR A 1 577 ? -4.545 -17.176 50.103 1.00 62.72 577 THR A N 1
ATOM 4872 C CA . THR A 1 577 ? -5.094 -16.266 51.120 1.00 62.72 577 THR A CA 1
ATOM 4873 C C . THR A 1 577 ? -6.557 -16.625 51.381 1.00 62.72 577 THR A C 1
ATOM 4875 O O . THR A 1 577 ? -7.189 -17.265 50.541 1.00 62.72 577 THR A O 1
ATOM 4878 N N . ASP A 1 578 ? -7.119 -16.208 52.520 1.00 71.75 578 ASP A N 1
ATOM 4879 C CA . ASP A 1 578 ? -8.494 -16.567 52.912 1.00 71.75 578 ASP A CA 1
ATOM 4880 C C . ASP A 1 578 ? -9.534 -16.230 51.821 1.00 71.75 578 ASP A C 1
ATOM 4882 O O . ASP A 1 578 ? -10.324 -17.084 51.416 1.00 71.75 578 ASP A O 1
ATOM 4886 N N . GLN A 1 579 ? -9.507 -15.008 51.276 1.00 76.81 579 GLN A N 1
ATOM 4887 C CA . GLN A 1 579 ? -10.314 -14.596 50.118 1.00 76.81 579 GLN A CA 1
ATOM 4888 C C . GLN A 1 579 ? -9.550 -13.589 49.252 1.00 76.81 579 GLN A C 1
ATOM 4890 O O . GLN A 1 579 ? -8.750 -12.802 49.759 1.00 76.81 579 GLN A O 1
ATOM 4895 N N . VAL A 1 580 ? -9.803 -13.600 47.940 1.00 80.44 580 VAL A N 1
ATOM 4896 C CA . VAL A 1 580 ? -9.291 -12.587 47.002 1.00 80.44 580 VAL A CA 1
ATOM 4897 C C . VAL A 1 580 ? -10.463 -11.757 46.493 1.00 80.44 580 VAL A C 1
ATOM 4899 O O . VAL A 1 580 ? -11.385 -12.296 45.883 1.00 80.44 580 VAL A O 1
ATOM 4902 N N . HIS A 1 581 ? -10.414 -10.443 46.713 1.00 82.81 581 HIS A N 1
ATOM 4903 C CA . HIS A 1 581 ? -11.388 -9.497 46.169 1.00 82.81 581 HIS A CA 1
ATOM 4904 C C . HIS A 1 581 ? -10.766 -8.724 45.010 1.00 82.81 581 HIS A C 1
ATOM 4906 O O . HIS A 1 581 ? -9.729 -8.078 45.166 1.00 82.81 581 HIS A O 1
ATOM 4912 N N . PHE A 1 582 ? -11.417 -8.756 43.852 1.00 84.44 582 PHE A N 1
ATOM 4913 C CA . PHE A 1 582 ? -11.003 -7.992 42.684 1.00 84.44 582 PHE A CA 1
ATOM 4914 C C . PHE A 1 582 ? -12.096 -7.011 42.269 1.00 84.44 582 PHE A C 1
ATOM 4916 O O . PHE A 1 582 ? -13.209 -7.417 41.934 1.00 84.44 582 PHE A O 1
ATOM 4923 N N . LEU A 1 583 ? -11.775 -5.715 42.268 1.00 84.50 583 LEU A N 1
ATOM 4924 C CA . LEU A 1 583 ? -12.659 -4.687 41.728 1.00 84.50 583 LEU A CA 1
ATOM 4925 C C . LEU A 1 583 ? -12.569 -4.697 40.199 1.00 84.50 583 LEU A C 1
ATOM 4927 O O . LEU A 1 583 ? -11.618 -4.183 39.611 1.00 84.50 583 LEU A O 1
ATOM 4931 N N . TYR A 1 584 ? -13.580 -5.273 39.559 1.00 87.00 584 TYR A N 1
ATOM 4932 C CA . TYR A 1 584 ? -13.731 -5.237 38.116 1.00 87.00 584 TYR A CA 1
ATOM 4933 C C . TYR A 1 584 ? -14.249 -3.869 37.678 1.00 87.00 584 TYR A C 1
ATOM 4935 O O . TYR A 1 584 ? -15.221 -3.365 38.237 1.00 87.00 584 TYR A O 1
ATOM 4943 N N . SER A 1 585 ? -13.626 -3.284 36.658 1.00 87.62 585 SER A N 1
ATOM 4944 C CA . SER A 1 585 ? -14.079 -2.049 36.019 1.00 87.62 585 SER A CA 1
ATOM 4945 C C . SER A 1 585 ? -13.800 -2.123 34.521 1.00 87.62 585 SER A C 1
ATOM 4947 O O . SER A 1 585 ? -12.656 -2.335 34.107 1.00 87.62 585 SER A O 1
ATOM 4949 N N . GLN A 1 586 ? -14.840 -1.967 33.701 1.00 89.88 586 GLN A N 1
ATOM 4950 C CA . GLN A 1 586 ? -14.720 -1.918 32.246 1.00 89.88 586 GLN A CA 1
ATOM 4951 C C . GLN A 1 586 ? -15.707 -0.915 31.649 1.00 89.88 586 GLN A C 1
ATOM 4953 O O . GLN A 1 586 ? -16.891 -0.902 31.982 1.00 89.88 586 GLN A O 1
ATOM 4958 N N . LYS A 1 587 ? -15.220 -0.116 30.696 1.00 89.69 587 LYS A N 1
ATOM 4959 C CA . LYS A 1 587 ? -16.057 0.747 29.858 1.00 89.69 587 LYS A CA 1
ATOM 4960 C C . LYS A 1 587 ? -16.566 -0.040 28.652 1.00 89.69 587 LYS A C 1
ATOM 4962 O O . LYS A 1 587 ? -15.759 -0.609 27.918 1.00 89.69 587 LYS A O 1
ATOM 4967 N N . VAL A 1 588 ? -17.875 -0.034 28.437 1.00 89.56 588 VAL A N 1
ATOM 4968 C CA . VAL A 1 588 ? -18.556 -0.728 27.334 1.00 89.56 588 VAL A CA 1
ATOM 4969 C C . VAL A 1 588 ? -19.323 0.294 26.492 1.00 89.56 588 VAL A C 1
ATOM 4971 O O . VAL A 1 588 ? -19.922 1.196 27.077 1.00 89.56 588 VAL A O 1
ATOM 4974 N N . PRO A 1 589 ? -19.302 0.209 25.151 1.00 89.06 589 PRO A N 1
ATOM 4975 C CA . PRO A 1 589 ? -20.076 1.114 24.307 1.00 89.06 589 PRO A CA 1
ATOM 4976 C C . PRO A 1 589 ? -21.579 0.941 24.536 1.00 89.06 589 PRO A C 1
ATOM 4978 O O . PRO A 1 589 ? -22.077 -0.181 24.633 1.00 89.06 589 PRO A O 1
ATOM 4981 N N . ALA A 1 590 ? -22.289 2.062 24.617 1.00 85.31 590 ALA A N 1
ATOM 4982 C CA . ALA A 1 590 ? -23.736 2.098 24.715 1.00 85.31 590 ALA A CA 1
ATOM 4983 C C . ALA A 1 590 ? -24.372 1.842 23.343 1.00 85.31 590 ALA A C 1
ATOM 4985 O O . ALA A 1 590 ? -23.910 2.337 22.318 1.00 85.31 590 ALA A O 1
ATOM 4986 N N . ASP A 1 591 ? -25.464 1.091 23.343 1.00 85.12 591 ASP A N 1
ATOM 4987 C CA . ASP A 1 591 ? -26.272 0.777 22.170 1.00 85.12 591 ASP A CA 1
ATOM 4988 C C . ASP A 1 591 ? -27.774 0.889 22.479 1.00 85.12 591 ASP A C 1
ATOM 4990 O O . ASP A 1 591 ? -28.185 1.264 23.582 1.00 85.12 591 ASP A O 1
ATOM 4994 N N . GLU A 1 592 ? -28.594 0.520 21.497 1.00 83.94 592 GLU A N 1
ATOM 4995 C CA . GLU A 1 592 ? -30.060 0.501 21.565 1.00 83.94 592 GLU A CA 1
ATOM 4996 C C . GLU A 1 592 ? -30.590 -0.283 22.787 1.00 83.94 592 GLU A C 1
ATOM 4998 O O . GLU A 1 592 ? -31.597 0.095 23.383 1.00 83.94 592 GLU A O 1
ATOM 5003 N N . ASN A 1 593 ? -29.869 -1.321 23.226 1.00 85.56 593 ASN A N 1
ATOM 5004 C CA . ASN A 1 593 ? -30.268 -2.232 24.303 1.00 85.56 593 ASN A CA 1
ATOM 5005 C C . ASN A 1 593 ? -29.576 -1.937 25.645 1.00 85.56 593 ASN A C 1
ATOM 5007 O O . ASN A 1 593 ? -29.766 -2.660 26.625 1.00 85.56 593 ASN A O 1
ATOM 5011 N N . SER A 1 594 ? -28.790 -0.863 25.727 1.00 83.56 594 SER A N 1
ATOM 5012 C CA . SER A 1 594 ? -27.982 -0.532 26.905 1.00 83.56 594 SER A CA 1
ATOM 5013 C C . SER A 1 594 ? -28.751 0.212 27.998 1.00 83.56 594 SER A C 1
ATOM 5015 O O . SER A 1 594 ? -28.163 0.599 28.999 1.00 83.56 594 SER A O 1
ATOM 5017 N N . ALA A 1 595 ? -30.064 0.428 27.859 1.00 81.69 595 ALA A N 1
ATOM 5018 C CA . ALA A 1 595 ? -30.871 1.069 28.906 1.00 81.69 595 ALA A CA 1
ATOM 5019 C C . ALA A 1 595 ? -30.921 0.243 30.206 1.00 81.69 595 ALA A C 1
ATOM 5021 O O . ALA A 1 595 ? -30.902 0.804 31.305 1.00 81.69 595 ALA A O 1
ATOM 5022 N N . ARG A 1 596 ? -30.952 -1.088 30.076 1.00 85.88 596 ARG A N 1
ATOM 5023 C CA . ARG A 1 596 ? -30.915 -2.035 31.191 1.00 85.88 596 ARG A CA 1
ATOM 5024 C C . ARG A 1 596 ? -29.965 -3.172 30.851 1.00 85.88 596 ARG A C 1
ATOM 5026 O O . ARG A 1 596 ? -30.214 -3.929 29.917 1.00 85.88 596 ARG A O 1
ATOM 5033 N N . MET A 1 597 ? -28.910 -3.311 31.638 1.00 85.50 597 MET A N 1
ATOM 5034 C CA . MET A 1 597 ? -27.864 -4.303 31.409 1.00 85.50 597 MET A CA 1
ATOM 5035 C C . MET A 1 597 ? -27.837 -5.281 32.580 1.00 85.50 597 MET A C 1
ATOM 5037 O O . MET A 1 597 ? -28.041 -4.874 33.723 1.00 85.50 597 MET A O 1
ATOM 5041 N N . LYS A 1 598 ? -27.615 -6.569 32.321 1.00 86.31 598 LYS A N 1
ATOM 5042 C CA . LYS A 1 598 ? -27.479 -7.575 33.385 1.00 86.31 598 LYS A CA 1
ATOM 5043 C C . LYS A 1 598 ? -26.092 -8.188 33.338 1.00 86.31 598 LYS A C 1
ATOM 5045 O O . LYS A 1 598 ? -25.633 -8.536 32.260 1.00 86.31 598 LYS A O 1
ATOM 5050 N N . VAL A 1 599 ? -25.439 -8.328 34.480 1.00 87.25 599 VAL A N 1
ATOM 5051 C CA . VAL A 1 599 ? -24.112 -8.938 34.576 1.00 87.25 599 VAL A CA 1
ATOM 5052 C C . VAL A 1 599 ? -24.194 -10.149 35.478 1.00 87.25 599 VAL A C 1
ATOM 5054 O O . VAL A 1 599 ? -24.694 -10.047 36.592 1.00 87.25 599 VAL A O 1
ATOM 5057 N N . TYR A 1 600 ? -23.681 -11.272 35.006 1.00 85.12 600 TYR A N 1
ATOM 5058 C CA . TYR A 1 600 ? -23.436 -12.457 35.817 1.00 85.12 600 TYR A CA 1
ATOM 5059 C C . TYR A 1 600 ? -22.067 -13.016 35.453 1.00 85.12 600 TYR A C 1
ATOM 5061 O O . TYR A 1 600 ? -21.468 -12.644 34.442 1.00 85.12 600 TYR A O 1
ATOM 5069 N N . VAL A 1 601 ? -21.539 -13.891 36.288 1.00 85.25 601 VAL A N 1
ATOM 5070 C CA . VAL A 1 601 ? -20.212 -14.459 36.124 1.00 85.25 601 VAL A CA 1
ATOM 5071 C C . VAL A 1 601 ? -20.336 -15.946 35.836 1.00 85.25 601 VAL A C 1
ATOM 5073 O O . VAL A 1 601 ? -21.114 -16.666 36.459 1.00 85.25 601 VAL A O 1
ATOM 5076 N N . VAL A 1 602 ? -19.555 -16.397 34.860 1.00 86.88 602 VAL A N 1
ATOM 5077 C CA . VAL A 1 602 ? -19.373 -17.811 34.533 1.00 86.88 602 VAL A CA 1
ATOM 5078 C C . VAL A 1 602 ? -17.900 -18.124 34.695 1.00 86.88 602 VAL A C 1
ATOM 5080 O O . VAL A 1 602 ? -17.057 -17.294 34.363 1.00 86.88 602 VAL A O 1
ATOM 5083 N N . GLY A 1 603 ? -17.554 -19.314 35.160 1.00 85.06 603 GLY A N 1
ATOM 5084 C CA . GLY A 1 603 ? -16.152 -19.684 35.260 1.00 85.06 603 GLY A CA 1
ATOM 5085 C C . GLY A 1 603 ? -15.902 -21.169 35.131 1.00 85.06 603 GLY A C 1
ATOM 5086 O O . GLY A 1 603 ? -16.818 -21.989 35.116 1.00 85.06 603 GLY A O 1
ATOM 5087 N N . ASP A 1 604 ? -14.628 -21.502 35.016 1.00 87.81 604 ASP A N 1
ATOM 5088 C CA . ASP A 1 604 ? -14.141 -22.867 35.034 1.00 87.81 604 ASP A CA 1
ATOM 5089 C C . ASP A 1 604 ? -12.749 -22.936 35.653 1.00 87.81 604 ASP A C 1
ATOM 5091 O O . ASP A 1 604 ? -11.933 -22.026 35.510 1.00 87.81 604 ASP A O 1
ATOM 5095 N N . VAL A 1 605 ? -12.476 -24.045 36.326 1.00 87.44 605 VAL A N 1
ATOM 5096 C CA . VAL A 1 605 ? -11.172 -24.361 36.894 1.00 87.44 605 VAL A CA 1
ATOM 5097 C C . VAL A 1 605 ? -10.466 -25.349 35.979 1.00 87.44 605 VAL A C 1
ATOM 5099 O O . VAL A 1 605 ? -10.969 -26.441 35.707 1.00 87.44 605 VAL A O 1
ATOM 5102 N N . LEU A 1 606 ? -9.274 -24.982 35.524 1.00 88.88 606 LEU A N 1
ATOM 5103 C CA . LEU A 1 606 ? -8.384 -25.841 34.756 1.00 88.88 606 LEU A CA 1
ATOM 5104 C C . LEU A 1 606 ? -7.270 -26.369 35.649 1.00 88.88 606 LEU A C 1
ATOM 5106 O O . LEU A 1 606 ? -6.544 -25.609 36.281 1.00 88.88 606 LEU A O 1
ATOM 5110 N N . ASN A 1 607 ? -7.099 -27.684 35.671 1.00 87.62 607 ASN A N 1
ATOM 5111 C CA . ASN A 1 607 ? -5.967 -28.324 36.329 1.00 87.62 607 ASN A CA 1
ATOM 5112 C C . ASN A 1 607 ? -4.771 -28.401 35.363 1.00 87.62 607 ASN A C 1
ATOM 5114 O O . ASN A 1 607 ? -4.961 -28.556 34.155 1.00 87.62 607 ASN A O 1
ATOM 5118 N N . SER A 1 608 ? -3.538 -28.386 35.878 1.00 83.12 608 SER A N 1
ATOM 5119 C CA . SER A 1 608 ? -2.295 -28.563 35.104 1.00 83.12 608 SER A CA 1
ATOM 5120 C C . SER A 1 608 ? -2.296 -29.809 34.208 1.00 83.12 608 SER A C 1
ATOM 5122 O O . SER A 1 608 ? -1.620 -29.857 33.183 1.00 83.12 608 SER A O 1
ATOM 5124 N N . ASN A 1 609 ? -3.087 -30.822 34.570 1.00 82.00 609 ASN A N 1
ATOM 5125 C CA . ASN A 1 609 ? -3.217 -32.070 33.815 1.00 82.00 609 ASN A CA 1
ATOM 5126 C C . ASN A 1 609 ? -4.175 -31.964 32.612 1.00 82.00 609 ASN A C 1
ATOM 5128 O O . ASN A 1 609 ? -4.203 -32.875 31.783 1.00 82.00 609 ASN A O 1
ATOM 5132 N N . GLY A 1 610 ? -4.921 -30.862 32.483 1.00 78.81 610 GLY A N 1
ATOM 5133 C CA . GLY A 1 610 ? -5.877 -30.591 31.402 1.00 78.81 610 GLY A CA 1
ATOM 5134 C C . GLY A 1 610 ? -7.344 -30.859 31.736 1.00 78.81 610 GLY A C 1
ATOM 5135 O O . GLY A 1 610 ? -8.198 -30.592 30.897 1.00 78.81 610 GLY A O 1
ATOM 5136 N N . SER A 1 611 ? -7.656 -31.358 32.934 1.00 83.12 611 SER A N 1
ATOM 5137 C CA . SER A 1 611 ? -9.040 -31.507 33.404 1.00 83.12 611 SER A CA 1
ATOM 5138 C C . SER A 1 611 ? -9.692 -30.139 33.617 1.00 83.12 611 SER A C 1
ATOM 5140 O O . SER A 1 611 ? -9.044 -29.230 34.142 1.00 83.12 611 SER A O 1
ATOM 5142 N N . ARG A 1 612 ? -10.968 -30.011 33.240 1.00 83.44 612 ARG A N 1
ATOM 5143 C CA . ARG A 1 612 ? -11.758 -28.778 33.337 1.00 83.44 612 ARG A CA 1
ATOM 5144 C C . ARG A 1 612 ? -12.982 -29.007 34.217 1.00 83.44 612 ARG A C 1
ATOM 5146 O O . ARG A 1 612 ? -13.736 -29.940 33.962 1.00 83.44 612 ARG A O 1
ATOM 5153 N N . PHE A 1 613 ? -13.185 -28.141 35.201 1.00 82.44 613 PHE A N 1
ATOM 5154 C CA . PHE A 1 613 ? -14.320 -28.186 36.121 1.00 82.44 613 PHE A CA 1
ATOM 5155 C C . PHE A 1 613 ? -15.146 -26.903 35.960 1.00 82.44 613 PHE A C 1
ATOM 5157 O O . PHE A 1 613 ? -14.629 -25.830 36.272 1.00 82.44 613 PHE A O 1
ATOM 5164 N N . PRO A 1 614 ? -16.378 -26.960 35.427 1.00 80.56 614 PRO A N 1
ATOM 5165 C CA . PRO A 1 614 ? -17.230 -25.780 35.309 1.00 80.56 614 PRO A CA 1
ATOM 5166 C C . PRO A 1 614 ? -17.719 -25.323 36.689 1.00 80.56 614 PRO A C 1
ATOM 5168 O O . PRO A 1 614 ? -17.996 -26.151 37.556 1.00 80.56 614 PRO A O 1
ATOM 5171 N N . LEU A 1 615 ? -17.831 -24.011 36.880 1.00 80.69 615 LEU A N 1
ATOM 5172 C CA . LEU A 1 615 ? -18.410 -23.409 38.080 1.00 80.69 615 LEU A CA 1
ATOM 5173 C C . LEU A 1 615 ? -19.907 -23.119 37.882 1.00 80.69 615 LEU A C 1
ATOM 5175 O O . LEU A 1 615 ? -20.329 -22.892 36.742 1.00 80.69 615 LEU A O 1
ATOM 5179 N N . PRO A 1 616 ? -20.707 -23.101 38.966 1.00 77.44 616 PRO A N 1
ATOM 5180 C CA . PRO A 1 616 ? -22.090 -22.637 38.909 1.00 77.44 616 PRO A CA 1
ATOM 5181 C C . PRO A 1 616 ? -22.167 -21.163 38.480 1.00 77.44 616 PRO A C 1
ATOM 5183 O O . PRO A 1 616 ? -21.206 -20.403 38.624 1.00 77.44 616 PRO A O 1
ATOM 5186 N N . TYR A 1 617 ? -23.315 -20.768 37.924 1.00 71.06 617 TYR A N 1
ATOM 5187 C CA . TYR A 1 617 ? -23.585 -19.372 37.579 1.00 71.06 617 TYR A CA 1
ATOM 5188 C C . TYR A 1 617 ? -23.681 -18.524 38.841 1.00 71.06 617 TYR A C 1
ATOM 5190 O O . TYR A 1 617 ? -24.350 -18.936 39.783 1.00 71.06 617 TYR A O 1
ATOM 5198 N N . SER A 1 618 ? -23.064 -17.341 38.822 1.00 76.50 618 SER A N 1
ATOM 5199 C CA . SER A 1 618 ? -23.231 -16.388 39.915 1.00 76.50 618 SER A CA 1
ATOM 5200 C C . SER A 1 618 ? -24.607 -15.720 39.895 1.00 76.50 618 SER A C 1
ATOM 5202 O O . SER A 1 618 ? -25.263 -15.634 38.849 1.00 76.50 618 SER A O 1
ATOM 5204 N N . ASP A 1 619 ? -24.955 -15.078 41.007 1.00 75.38 619 ASP A N 1
ATOM 5205 C CA . ASP A 1 619 ? -26.019 -14.073 41.059 1.00 75.38 619 ASP A CA 1
ATOM 5206 C C . ASP A 1 619 ? -25.899 -13.007 39.952 1.00 75.38 619 ASP A C 1
ATOM 5208 O O . ASP A 1 619 ? -24.806 -12.624 39.513 1.00 75.38 619 ASP A O 1
ATOM 5212 N N . THR A 1 620 ? -27.055 -12.513 39.495 1.00 80.12 620 THR A N 1
ATOM 5213 C CA . THR A 1 620 ? -27.155 -11.527 38.410 1.00 80.12 620 THR A CA 1
ATOM 5214 C C . THR A 1 620 ? -27.331 -10.106 38.949 1.00 80.12 620 THR A C 1
ATOM 5216 O O . THR A 1 620 ? -28.348 -9.779 39.561 1.00 80.12 620 THR A O 1
ATOM 5219 N N . LEU A 1 621 ? -26.395 -9.215 38.631 1.00 82.81 621 LEU A N 1
ATOM 5220 C CA . LEU A 1 621 ? -26.495 -7.779 38.889 1.00 82.81 621 LEU A CA 1
ATOM 5221 C C . LEU A 1 621 ? -27.262 -7.069 37.771 1.00 82.81 621 LEU A C 1
ATOM 5223 O O . LEU A 1 621 ? -27.007 -7.304 36.592 1.00 82.81 621 LEU A O 1
ATOM 5227 N N . THR A 1 622 ? -28.161 -6.147 38.119 1.00 82.44 622 THR A N 1
ATOM 5228 C CA . THR A 1 622 ? -28.878 -5.312 37.142 1.00 82.44 622 THR A CA 1
ATOM 5229 C C . THR A 1 622 ? -28.379 -3.867 37.180 1.00 82.44 622 THR A C 1
ATOM 5231 O O . THR A 1 622 ? -28.447 -3.207 38.215 1.00 82.44 622 THR A O 1
ATOM 5234 N N . TYR A 1 623 ? -27.944 -3.347 36.032 1.00 82.88 623 TYR A N 1
ATOM 5235 C CA . TYR A 1 623 ? -27.571 -1.950 35.827 1.00 82.88 623 TYR A CA 1
ATOM 5236 C C . TYR A 1 623 ? -28.680 -1.197 35.089 1.00 82.88 623 TYR A C 1
ATOM 5238 O O . TYR A 1 623 ? -29.132 -1.634 34.028 1.00 82.88 623 TYR A O 1
ATOM 5246 N N . LEU A 1 624 ? -29.096 -0.054 35.631 1.00 82.56 624 LEU A N 1
ATOM 5247 C CA . LEU A 1 624 ? -29.978 0.906 34.964 1.00 82.56 624 LEU A CA 1
ATOM 5248 C C . LEU A 1 624 ? -29.141 2.096 34.494 1.00 82.56 624 LEU A C 1
ATOM 5250 O O . LEU A 1 624 ? -28.451 2.719 35.303 1.00 82.56 624 LEU A O 1
ATOM 5254 N N . VAL A 1 625 ? -29.184 2.396 33.194 1.00 83.19 625 VAL A N 1
ATOM 5255 C CA . VAL A 1 625 ? -28.316 3.411 32.584 1.00 83.19 625 VAL A CA 1
ATOM 5256 C C . VAL A 1 625 ? -29.066 4.729 32.377 1.00 83.19 625 VAL A C 1
ATOM 5258 O O . VAL A 1 625 ? -29.990 4.786 31.563 1.00 83.19 625 VAL A O 1
ATOM 5261 N N . SER A 1 626 ? -28.657 5.805 33.060 1.00 82.06 626 SER A N 1
ATOM 5262 C CA . SER A 1 626 ? -29.122 7.165 32.752 1.00 82.06 626 SER A CA 1
ATOM 5263 C C . SER A 1 626 ? -28.427 7.684 31.486 1.00 82.06 626 SER A C 1
ATOM 5265 O O . SER A 1 626 ? -27.209 7.598 31.352 1.00 82.06 626 SER A O 1
ATOM 5267 N N . SER A 1 627 ? -29.200 8.201 30.525 1.00 83.25 627 SER A N 1
ATOM 5268 C CA . SER A 1 627 ? -28.696 8.666 29.221 1.00 83.25 627 SER A CA 1
ATOM 5269 C C . SER A 1 627 ? -29.267 10.035 28.851 1.00 83.25 627 SER A C 1
ATOM 5271 O O . SER A 1 627 ? -30.381 10.393 29.252 1.00 83.25 627 SER A O 1
ATOM 5273 N N . MET A 1 628 ? -28.509 10.805 28.066 1.00 85.19 628 MET A N 1
ATOM 5274 C CA . MET A 1 628 ? -28.923 12.122 27.560 1.00 85.19 628 MET A CA 1
ATOM 5275 C C . MET A 1 628 ? -29.971 12.025 26.446 1.00 85.19 628 MET A C 1
ATOM 5277 O O . MET A 1 628 ? -30.675 12.995 26.189 1.00 85.19 628 MET A O 1
ATOM 5281 N N . THR A 1 629 ? -30.174 10.832 25.878 1.00 84.94 629 THR A N 1
ATOM 5282 C CA . THR A 1 629 ? -31.266 10.535 24.932 1.00 84.94 629 THR A CA 1
ATOM 5283 C C . THR A 1 629 ? -32.663 10.833 25.483 1.00 84.94 629 THR A C 1
ATOM 5285 O O . THR A 1 629 ? -33.591 11.063 24.718 1.00 84.94 629 THR A O 1
ATOM 5288 N N . LYS A 1 630 ? -32.826 10.897 26.811 1.00 85.25 630 LYS A N 1
ATOM 5289 C CA . LYS A 1 630 ? -34.097 11.276 27.449 1.00 85.25 630 LYS A CA 1
ATOM 5290 C C . LYS A 1 630 ? -34.519 12.731 27.168 1.00 85.25 630 LYS A C 1
ATOM 5292 O O . LYS A 1 630 ? -35.688 13.033 27.360 1.00 85.25 630 LYS A O 1
ATOM 5297 N N . PHE A 1 631 ? -33.596 13.593 26.733 1.00 89.19 631 PHE A N 1
ATOM 5298 C CA . PHE A 1 631 ? -33.847 15.004 26.402 1.00 89.19 631 PHE A CA 1
ATOM 5299 C C . PHE A 1 631 ? -34.024 15.259 24.895 1.00 89.19 631 PHE A C 1
ATOM 5301 O O . PHE A 1 631 ? -34.010 16.404 24.457 1.00 89.19 631 PHE A O 1
ATOM 5308 N N . VAL A 1 632 ? -34.118 14.202 24.081 1.00 90.75 632 VAL A N 1
ATOM 5309 C CA . VAL A 1 632 ? -34.270 14.336 22.627 1.00 90.75 632 VAL A CA 1
ATOM 5310 C C . VAL A 1 632 ? -35.625 14.961 22.296 1.00 90.75 632 VAL A C 1
ATOM 5312 O O . VAL A 1 632 ? -36.671 14.455 22.706 1.00 90.75 632 VAL A O 1
ATOM 5315 N N . ASP A 1 633 ? -35.600 16.032 21.507 1.00 88.81 633 ASP A N 1
ATOM 5316 C CA . ASP A 1 633 ? -36.795 16.675 20.973 1.00 88.81 633 ASP A CA 1
ATOM 5317 C C . ASP A 1 633 ? -37.325 15.869 19.776 1.00 88.81 633 ASP A C 1
ATOM 5319 O O . ASP A 1 633 ? -36.628 15.661 18.781 1.00 88.81 633 ASP A O 1
ATOM 5323 N N . ARG A 1 634 ? -38.569 15.394 19.883 1.00 88.62 634 ARG A N 1
ATOM 5324 C CA . ARG A 1 634 ? -39.237 14.550 18.877 1.00 88.62 634 ARG A CA 1
ATOM 5325 C C . ARG A 1 634 ? -40.135 15.337 17.926 1.00 88.62 634 ARG A C 1
ATOM 5327 O O . ARG A 1 634 ? -40.873 14.732 17.146 1.00 88.62 634 ARG A O 1
ATOM 5334 N N . THR A 1 635 ? -40.135 16.665 18.004 1.00 88.12 635 THR A N 1
ATOM 5335 C CA . THR A 1 635 ? -40.987 17.487 17.146 1.00 88.12 635 THR A CA 1
ATOM 5336 C C . THR A 1 635 ? -40.589 17.334 15.666 1.00 88.12 635 THR A C 1
ATOM 5338 O O . THR A 1 635 ? -39.415 17.468 15.309 1.00 88.12 635 THR A O 1
ATOM 5341 N N . PRO A 1 636 ? -41.540 17.013 14.765 1.00 84.31 636 PRO A N 1
ATOM 5342 C CA . PRO A 1 636 ? -41.232 16.855 13.349 1.00 84.31 636 PRO A CA 1
ATOM 5343 C C . PRO A 1 636 ? -40.879 18.208 12.721 1.00 84.31 636 PRO A C 1
ATOM 5345 O O . PRO A 1 636 ? -41.602 19.193 12.887 1.00 84.31 636 PRO A O 1
ATOM 5348 N N . ARG A 1 637 ? -39.781 18.250 11.959 1.00 85.31 637 ARG A N 1
ATOM 5349 C CA . ARG A 1 637 ? -39.373 19.428 11.178 1.00 85.31 637 ARG A CA 1
ATOM 5350 C C . ARG A 1 637 ? -39.902 19.353 9.750 1.00 85.31 637 ARG A C 1
ATOM 5352 O O . ARG A 1 637 ? -40.172 18.269 9.242 1.00 85.31 637 ARG A O 1
ATOM 5359 N N . PHE A 1 638 ? -40.028 20.507 9.097 1.00 84.25 638 PHE A N 1
ATOM 5360 C CA . PHE A 1 638 ? -40.499 20.625 7.715 1.00 84.25 638 PHE A CA 1
ATOM 5361 C C . PHE A 1 638 ? -39.518 21.457 6.883 1.00 84.25 638 PHE A C 1
ATOM 5363 O O . PHE A 1 638 ? -39.011 22.474 7.359 1.00 84.25 638 PHE A O 1
ATOM 5370 N N . VAL A 1 639 ? -39.282 21.053 5.634 1.00 83.12 639 VAL A N 1
ATOM 5371 C CA . VAL A 1 639 ? -38.449 21.777 4.661 1.00 83.12 639 VAL A CA 1
ATOM 5372 C C . VAL A 1 639 ? -39.328 22.325 3.540 1.00 83.12 639 VAL A C 1
ATOM 5374 O O . VAL A 1 639 ? -40.241 21.658 3.053 1.00 83.12 639 VAL A O 1
ATOM 5377 N N . ARG A 1 640 ? -39.036 23.560 3.116 1.00 77.50 640 ARG A N 1
ATOM 5378 C CA . ARG A 1 640 ? -39.673 24.202 1.960 1.00 77.50 640 ARG A CA 1
ATOM 5379 C C . ARG A 1 640 ? -39.093 23.643 0.668 1.00 77.50 640 ARG A C 1
ATOM 5381 O O . ARG A 1 640 ? -37.907 23.819 0.399 1.00 77.50 640 ARG A O 1
ATOM 5388 N N . LYS A 1 641 ? -39.936 23.033 -0.154 1.00 75.44 641 LYS A N 1
ATOM 5389 C CA . LYS A 1 641 ? -39.584 22.530 -1.478 1.00 75.44 641 LYS A CA 1
ATOM 5390 C C . LYS A 1 641 ? -40.220 23.399 -2.549 1.00 75.44 641 LYS A C 1
ATOM 5392 O O . LYS A 1 641 ? -41.389 23.768 -2.463 1.00 75.44 641 LYS A O 1
ATOM 5397 N N . ILE A 1 642 ? -39.419 23.739 -3.550 1.00 76.69 642 ILE A N 1
ATOM 5398 C CA . ILE A 1 642 ? -39.841 24.541 -4.693 1.00 76.69 642 ILE A CA 1
ATOM 5399 C C . ILE A 1 642 ? -40.211 23.568 -5.807 1.00 76.69 642 ILE A C 1
ATOM 5401 O O . ILE A 1 642 ? -39.347 22.861 -6.322 1.00 76.69 642 ILE A O 1
ATOM 5405 N N . VAL A 1 643 ? -41.491 23.509 -6.156 1.00 75.62 643 VAL A N 1
ATOM 5406 C CA . VAL A 1 643 ? -41.982 22.723 -7.290 1.00 75.62 643 VAL A CA 1
ATOM 5407 C C . VAL A 1 643 ? -42.203 23.679 -8.455 1.00 75.62 643 VAL A C 1
ATOM 5409 O O . VAL A 1 643 ? -42.908 24.673 -8.298 1.00 75.62 643 VAL A O 1
ATOM 5412 N N . THR A 1 644 ? -41.595 23.406 -9.610 1.00 79.00 644 THR A N 1
ATOM 5413 C CA . THR A 1 644 ? -41.777 24.190 -10.841 1.00 79.00 644 THR A CA 1
ATOM 5414 C C . THR A 1 644 ? -42.756 23.504 -11.793 1.00 79.00 644 THR A C 1
ATOM 5416 O O . THR A 1 644 ? -42.851 22.271 -11.814 1.00 79.00 644 THR A O 1
ATOM 5419 N N . ARG A 1 645 ? -43.493 24.305 -12.573 1.00 80.38 645 ARG A N 1
ATOM 5420 C CA . ARG A 1 645 ? -44.470 23.821 -13.563 1.00 80.38 645 ARG A CA 1
ATOM 5421 C C . ARG A 1 645 ? -43.790 23.173 -14.761 1.00 80.38 645 ARG A C 1
ATOM 5423 O O . ARG A 1 645 ? -44.201 22.094 -15.176 1.00 80.38 645 ARG A O 1
ATOM 5430 N N . ASP A 1 646 ? -42.752 23.820 -15.274 1.00 80.19 646 ASP A N 1
ATOM 5431 C CA . ASP A 1 646 ? -42.102 23.422 -16.518 1.00 80.19 646 ASP A CA 1
ATOM 5432 C C . ASP A 1 646 ? -40.986 22.402 -16.267 1.00 80.19 646 ASP A C 1
ATOM 5434 O O . ASP A 1 646 ? -40.244 22.477 -15.280 1.00 80.19 646 ASP A O 1
ATOM 5438 N N . ALA A 1 647 ? -40.866 21.449 -17.187 1.00 82.06 647 ALA A N 1
ATOM 5439 C CA . ALA A 1 647 ? -39.781 20.484 -17.262 1.00 82.06 647 ALA A CA 1
ATOM 5440 C C . ALA A 1 647 ? -39.417 20.214 -18.729 1.00 82.06 647 ALA A C 1
ATOM 5442 O O . ALA A 1 647 ? -40.227 20.395 -19.635 1.00 82.06 647 ALA A O 1
ATOM 5443 N N . GLU A 1 648 ? -38.194 19.759 -18.983 1.00 85.56 648 GLU A N 1
ATOM 5444 C CA . GLU A 1 648 ? -37.745 19.397 -20.328 1.00 85.56 648 GLU A CA 1
ATOM 5445 C C . GLU A 1 648 ? -37.209 17.967 -20.328 1.00 85.56 648 GLU A C 1
ATOM 5447 O O . GLU A 1 648 ? -36.431 17.585 -19.452 1.00 85.56 648 GLU A O 1
ATOM 5452 N N . ALA A 1 649 ? -37.594 17.182 -21.333 1.00 85.38 649 ALA A N 1
ATOM 5453 C CA . ALA A 1 649 ? -37.010 15.874 -21.606 1.00 85.38 649 ALA A CA 1
ATOM 5454 C C . ALA A 1 649 ? -36.374 15.881 -22.999 1.00 85.38 649 ALA A C 1
ATOM 5456 O O . ALA A 1 649 ? -36.967 16.351 -23.969 1.00 85.38 649 ALA A O 1
ATOM 5457 N N . ASN A 1 650 ? -35.150 15.367 -23.116 1.00 85.56 650 ASN A N 1
ATOM 5458 C CA . ASN A 1 650 ? -34.403 15.369 -24.368 1.00 85.56 650 ASN A CA 1
ATOM 5459 C C . ASN A 1 650 ? -33.980 13.957 -24.788 1.00 85.56 650 ASN A C 1
ATOM 5461 O O . ASN A 1 650 ? -33.553 13.136 -23.981 1.00 85.56 650 ASN A O 1
ATOM 5465 N N . ALA A 1 651 ? -34.056 13.679 -26.086 1.00 85.19 651 ALA A N 1
ATOM 5466 C CA . ALA A 1 651 ? -33.521 12.456 -26.670 1.00 85.19 651 ALA A CA 1
ATOM 5467 C C . ALA A 1 651 ? -32.801 12.760 -27.973 1.00 85.19 651 ALA A C 1
ATOM 5469 O O . ALA A 1 651 ? -33.330 13.431 -28.848 1.00 85.19 651 ALA A O 1
ATOM 5470 N N . SER A 1 652 ? -31.583 12.252 -28.122 1.00 83.81 652 SER A N 1
ATOM 5471 C CA . SER A 1 652 ? -30.811 12.432 -29.349 1.00 83.81 652 SER A CA 1
ATOM 5472 C C . SER A 1 652 ? -30.714 11.123 -30.110 1.00 83.81 652 SER A C 1
ATOM 5474 O O . SER A 1 652 ? -30.161 10.162 -29.569 1.00 83.81 652 SER A O 1
ATOM 5476 N N . VAL A 1 653 ? -31.174 11.099 -31.360 1.00 85.12 653 VAL A N 1
ATOM 5477 C CA . VAL A 1 653 ? -3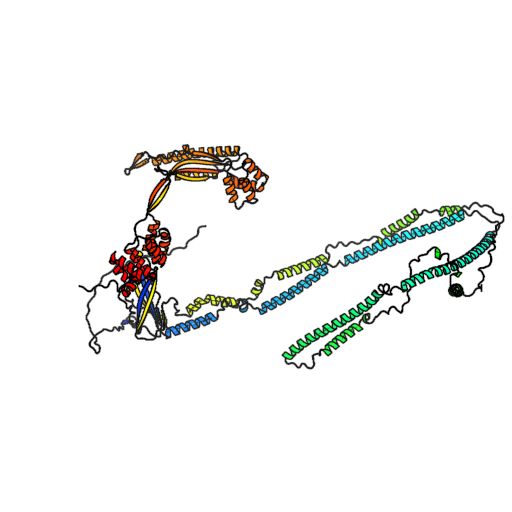1.164 9.895 -32.199 1.00 85.12 653 VAL A CA 1
ATOM 5478 C C . VAL A 1 653 ? -30.455 10.182 -33.520 1.00 85.12 653 VAL A C 1
ATOM 5480 O O . VAL A 1 653 ? -30.657 11.220 -34.154 1.00 85.12 653 VAL A O 1
ATOM 5483 N N . ASN A 1 654 ? -29.586 9.258 -33.932 1.00 83.19 654 ASN A N 1
ATOM 5484 C CA . ASN A 1 654 ? -28.880 9.341 -35.206 1.00 83.19 654 ASN A CA 1
ATOM 5485 C C . ASN A 1 654 ? -29.630 8.502 -36.241 1.00 83.19 654 ASN A C 1
ATOM 5487 O O . ASN A 1 654 ? -29.824 7.306 -36.036 1.00 83.19 654 ASN A O 1
ATOM 5491 N N . PHE A 1 655 ? -29.989 9.120 -37.362 1.00 84.38 655 PHE A N 1
ATOM 5492 C CA . PHE A 1 655 ? -30.651 8.447 -38.472 1.00 84.38 655 PHE A CA 1
ATOM 5493 C C . PHE A 1 655 ? -29.708 8.349 -39.666 1.00 84.38 655 PHE A C 1
ATOM 5495 O O . PHE A 1 655 ? -28.974 9.287 -39.987 1.00 84.38 655 PHE A O 1
ATOM 5502 N N . TYR A 1 656 ? -29.721 7.197 -40.324 1.00 83.19 656 TYR A N 1
ATOM 5503 C CA . TYR A 1 656 ? -28.956 6.958 -41.530 1.00 83.19 656 TYR A CA 1
ATOM 5504 C C . TYR A 1 656 ? -29.775 7.335 -42.765 1.00 83.19 656 TYR A C 1
ATOM 5506 O O . TYR A 1 656 ? -30.867 6.819 -42.994 1.00 83.19 656 TYR A O 1
ATOM 5514 N N . PHE A 1 657 ? -29.200 8.193 -43.604 1.00 81.81 657 PHE A N 1
ATOM 5515 C CA . PHE A 1 657 ? -29.766 8.566 -44.895 1.00 81.81 657 PHE A CA 1
ATOM 5516 C C . PHE A 1 657 ? -28.800 8.148 -46.009 1.00 81.81 657 PHE A C 1
ATOM 5518 O O . PHE A 1 657 ? -27.625 8.531 -45.952 1.00 81.81 657 PHE A O 1
ATOM 5525 N N . PRO A 1 658 ? -29.259 7.399 -47.030 1.00 77.69 658 PRO A N 1
ATOM 5526 C CA . PRO A 1 658 ? -28.440 7.062 -48.188 1.00 77.69 658 PRO A CA 1
ATOM 5527 C C . PRO A 1 658 ? -27.890 8.306 -48.901 1.00 77.69 658 PRO A C 1
ATOM 5529 O O . PRO A 1 658 ? -28.476 9.391 -48.853 1.00 77.69 658 PRO A O 1
ATOM 5532 N N . LYS A 1 659 ? -26.757 8.154 -49.596 1.00 68.75 659 LYS A N 1
ATOM 5533 C CA . LYS A 1 659 ? -26.110 9.257 -50.322 1.00 68.75 659 LYS A CA 1
ATOM 5534 C C . LYS A 1 659 ? -27.082 9.858 -51.348 1.00 68.75 659 LYS A C 1
ATOM 5536 O O . LYS A 1 659 ? -27.693 9.124 -52.116 1.00 68.75 659 LYS A O 1
ATOM 5541 N N . ASN A 1 660 ? -27.212 11.186 -51.351 1.00 67.69 660 ASN A N 1
ATOM 5542 C CA . ASN A 1 660 ? -28.170 11.960 -52.159 1.00 67.69 660 ASN A CA 1
ATOM 5543 C C . ASN A 1 660 ? -29.664 11.699 -51.863 1.00 67.69 660 ASN A C 1
ATOM 5545 O O . ASN A 1 660 ? -30.515 12.158 -52.621 1.00 67.69 660 ASN A O 1
ATOM 5549 N N . SER A 1 661 ? -29.998 11.029 -50.755 1.00 77.38 661 SER A N 1
ATOM 5550 C CA . SER A 1 661 ? -31.373 10.886 -50.271 1.00 77.38 661 SER A CA 1
ATOM 5551 C C . SER A 1 661 ? -31.599 11.681 -48.983 1.00 77.38 661 SER A C 1
ATOM 5553 O O . SER A 1 661 ? -30.719 11.827 -48.130 1.00 77.38 661 SER A O 1
ATOM 5555 N N . PHE A 1 662 ? -32.816 12.195 -48.845 1.00 79.81 662 PHE A N 1
ATOM 5556 C CA . PHE A 1 662 ? -33.346 12.812 -47.627 1.00 79.81 662 PHE A CA 1
ATOM 5557 C C . PHE A 1 662 ? -34.574 12.064 -47.092 1.00 79.81 662 PHE A C 1
ATOM 5559 O O . PHE A 1 662 ? -35.107 12.448 -46.055 1.00 79.81 662 PHE A O 1
ATOM 5566 N N . ARG A 1 663 ? -35.020 11.007 -47.790 1.00 82.88 663 ARG A N 1
ATOM 5567 C CA . ARG A 1 663 ? -36.135 10.168 -47.348 1.00 82.88 663 ARG A CA 1
ATOM 5568 C C . ARG A 1 663 ? -35.640 9.157 -46.328 1.00 82.88 663 ARG A C 1
ATOM 5570 O O . ARG A 1 663 ? -34.628 8.490 -46.549 1.00 82.88 663 ARG A O 1
ATOM 5577 N N . MET A 1 664 ? -36.362 9.091 -45.225 1.00 83.06 664 MET A N 1
ATOM 5578 C CA . MET A 1 664 ? -36.174 8.125 -44.161 1.00 83.06 664 MET A CA 1
ATOM 5579 C C . MET A 1 664 ? -36.703 6.759 -44.607 1.00 83.06 664 MET A C 1
ATOM 5581 O O . MET A 1 664 ? -37.762 6.678 -45.224 1.00 83.06 664 MET A O 1
ATOM 5585 N N . ASP A 1 665 ? -35.948 5.707 -44.304 1.00 83.31 665 ASP A N 1
ATOM 5586 C CA . ASP A 1 665 ? -36.288 4.325 -44.643 1.00 83.31 665 ASP A CA 1
ATOM 5587 C C . ASP A 1 665 ? -36.196 3.455 -43.383 1.00 83.31 665 ASP A C 1
ATOM 5589 O O . ASP A 1 665 ? -35.112 3.287 -42.814 1.00 83.31 665 ASP A O 1
ATOM 5593 N N . GLU A 1 666 ? -37.339 2.933 -42.936 1.00 79.94 666 GLU A N 1
ATOM 5594 C CA . GLU A 1 666 ? -37.483 2.077 -41.749 1.00 79.94 666 GLU A CA 1
ATOM 5595 C C . GLU A 1 666 ? -37.088 0.611 -41.989 1.00 79.94 666 GLU A C 1
ATOM 5597 O O . GLU A 1 666 ? -37.034 -0.197 -41.051 1.00 79.94 666 GLU A O 1
ATOM 5602 N N . THR A 1 667 ? -36.792 0.227 -43.234 1.00 84.75 667 THR A N 1
ATOM 5603 C CA . THR A 1 667 ? -36.212 -1.092 -43.522 1.00 84.75 667 THR A CA 1
ATOM 5604 C C . THR A 1 667 ? -34.771 -1.195 -43.020 1.00 84.75 667 THR A C 1
ATOM 5606 O O . THR A 1 667 ? -34.301 -2.294 -42.736 1.00 84.75 667 THR A O 1
ATOM 5609 N N . ILE A 1 668 ? -34.095 -0.057 -42.826 1.00 85.31 668 ILE A N 1
ATOM 5610 C CA . ILE A 1 668 ? -32.743 0.024 -42.272 1.00 85.31 668 ILE A CA 1
ATOM 5611 C C . ILE A 1 668 ? -32.804 -0.119 -40.745 1.00 85.31 668 ILE A C 1
ATOM 5613 O O . ILE A 1 668 ? -33.454 0.673 -40.061 1.00 85.31 668 ILE A O 1
ATOM 5617 N N . ASP A 1 669 ? -32.066 -1.080 -40.187 1.00 84.88 669 ASP A N 1
ATOM 5618 C CA . ASP A 1 669 ? -32.129 -1.417 -38.755 1.00 84.88 669 ASP A CA 1
ATOM 5619 C C . ASP A 1 669 ? -31.860 -0.227 -37.822 1.00 84.88 669 ASP A C 1
ATOM 5621 O O . ASP A 1 669 ? -32.589 -0.022 -36.852 1.00 84.88 669 ASP A O 1
ATOM 5625 N N . VAL A 1 670 ? -30.846 0.593 -38.125 1.00 84.44 670 VAL A N 1
ATOM 5626 C CA . VAL A 1 670 ? -30.491 1.780 -37.317 1.00 84.44 670 VAL A CA 1
ATOM 5627 C C . VAL A 1 670 ? -31.651 2.775 -37.268 1.00 84.44 670 VAL A C 1
ATOM 5629 O O . VAL A 1 670 ? -31.952 3.347 -36.222 1.00 84.44 670 VAL A O 1
ATOM 5632 N N . ASN A 1 671 ? -32.335 2.943 -38.397 1.00 88.25 671 ASN A N 1
ATOM 5633 C CA . ASN A 1 671 ? -33.469 3.843 -38.532 1.00 88.25 671 ASN A CA 1
ATOM 5634 C C . ASN A 1 671 ? -34.683 3.332 -37.759 1.00 88.25 671 ASN A C 1
ATOM 5636 O O . ASN A 1 671 ? -35.272 4.085 -36.985 1.00 88.25 671 ASN A O 1
ATOM 5640 N N . ARG A 1 672 ? -34.996 2.039 -37.891 1.00 87.69 672 ARG A N 1
ATOM 5641 C CA . ARG A 1 672 ? -36.078 1.386 -37.145 1.00 87.69 672 ARG A CA 1
ATOM 5642 C C . ARG A 1 672 ? -35.869 1.461 -35.635 1.00 87.69 672 ARG A C 1
ATOM 5644 O O . ARG A 1 672 ? -36.801 1.759 -34.892 1.00 87.69 672 ARG A O 1
ATOM 5651 N N . GLN A 1 673 ? -34.645 1.211 -35.169 1.00 88.00 673 GLN A N 1
ATOM 5652 C CA . GLN A 1 673 ? -34.297 1.332 -33.752 1.00 88.00 673 GLN A CA 1
ATOM 5653 C C . GLN A 1 673 ? -34.452 2.769 -33.254 1.00 88.00 673 GLN A C 1
ATOM 5655 O O . GLN A 1 673 ? -34.983 2.980 -32.164 1.00 88.00 673 GLN A O 1
ATOM 5660 N N . GLY A 1 674 ? -34.034 3.747 -34.061 1.00 86.81 674 GLY A N 1
ATOM 5661 C CA . GLY A 1 674 ? -34.191 5.159 -33.741 1.00 86.81 674 GLY A CA 1
ATOM 5662 C C . GLY A 1 674 ? -35.655 5.579 -33.591 1.00 86.81 674 GLY A C 1
ATOM 5663 O O . GLY A 1 674 ? -36.001 6.218 -32.600 1.00 86.81 674 GLY A O 1
ATOM 5664 N N . VAL A 1 675 ? -36.525 5.168 -34.520 1.00 88.06 675 VAL A N 1
ATOM 5665 C CA . VAL A 1 675 ? -37.974 5.432 -34.439 1.00 88.06 675 VAL A CA 1
ATOM 5666 C C . VAL A 1 675 ? -38.572 4.764 -33.198 1.00 88.06 675 VAL A C 1
ATOM 5668 O O . VAL A 1 675 ? -39.230 5.432 -32.406 1.00 88.06 675 VAL A O 1
ATOM 5671 N N . LYS A 1 676 ? -38.242 3.491 -32.938 1.00 88.50 676 LYS A N 1
ATOM 5672 C CA . LYS A 1 676 ? -38.698 2.769 -31.738 1.00 88.50 676 LYS A CA 1
ATOM 5673 C C . LYS A 1 676 ? -38.263 3.443 -30.428 1.00 88.50 676 LYS A C 1
ATOM 5675 O O . LYS A 1 676 ? -39.011 3.438 -29.454 1.00 88.50 676 LYS A O 1
ATOM 5680 N N . GLN A 1 677 ? -37.057 4.009 -30.376 1.00 88.81 677 GLN A N 1
ATOM 5681 C CA . GLN A 1 677 ? -36.570 4.722 -29.192 1.00 88.81 677 GLN A CA 1
ATOM 5682 C C . GLN A 1 677 ? -37.408 5.974 -28.905 1.00 88.81 677 GLN A C 1
ATOM 5684 O O . GLN A 1 677 ? -37.759 6.217 -27.751 1.00 88.81 677 GLN A O 1
ATOM 5689 N N . VAL A 1 678 ? -37.730 6.747 -29.945 1.00 88.44 678 VAL A N 1
ATOM 5690 C CA . VAL A 1 678 ? -38.591 7.930 -29.823 1.00 88.44 678 VAL A CA 1
ATOM 5691 C C . VAL A 1 678 ? -39.998 7.508 -29.414 1.00 88.44 678 VAL A C 1
ATOM 5693 O O . VAL A 1 678 ? -40.503 8.034 -28.431 1.00 88.44 678 VAL A O 1
ATOM 5696 N N . HIS A 1 679 ? -40.569 6.499 -30.076 1.00 87.69 679 HIS A N 1
ATOM 5697 C CA . HIS A 1 679 ? -41.881 5.933 -29.756 1.00 87.69 679 HIS A CA 1
ATOM 5698 C C . HIS A 1 679 ? -42.012 5.555 -28.274 1.00 87.69 679 HIS A C 1
ATOM 5700 O O . HIS A 1 679 ? -42.917 6.017 -27.586 1.00 87.69 679 HIS A O 1
ATOM 5706 N N . ASN A 1 680 ? -41.070 4.765 -27.748 1.00 88.12 680 ASN A N 1
ATOM 5707 C CA . ASN A 1 680 ? -41.097 4.328 -26.352 1.00 88.12 680 ASN A CA 1
ATOM 5708 C C . ASN A 1 680 ? -40.986 5.498 -25.365 1.00 88.12 680 ASN A C 1
ATOM 5710 O O . ASN A 1 680 ? -41.639 5.487 -24.323 1.00 88.12 680 ASN A O 1
ATOM 5714 N N . LEU A 1 681 ? -40.145 6.492 -25.672 1.00 89.12 681 LEU A N 1
ATOM 5715 C CA . LEU A 1 681 ? -40.009 7.680 -24.833 1.00 89.12 681 LEU A CA 1
ATOM 5716 C C . LEU A 1 681 ? -41.296 8.505 -24.845 1.00 89.12 681 LEU A C 1
ATOM 5718 O O . LEU A 1 681 ? -41.752 8.942 -23.794 1.00 89.12 681 LEU A O 1
ATOM 5722 N N . THR A 1 682 ? -41.889 8.695 -26.021 1.00 86.94 682 THR A N 1
ATOM 5723 C CA . THR A 1 682 ? -43.161 9.396 -26.166 1.00 86.94 682 THR A CA 1
ATOM 5724 C C . THR A 1 682 ? -44.270 8.673 -25.408 1.00 86.94 682 THR A C 1
ATOM 5726 O O . THR A 1 682 ? -44.965 9.323 -24.636 1.00 86.94 682 THR A O 1
ATOM 5729 N N . LEU A 1 683 ? -44.373 7.344 -25.520 1.00 86.19 683 LEU A N 1
ATOM 5730 C CA . LEU A 1 683 ? -45.317 6.540 -24.740 1.00 86.19 683 LEU A CA 1
ATOM 5731 C C . LEU A 1 683 ? -45.122 6.745 -23.230 1.00 86.19 683 LEU A C 1
ATOM 5733 O O . LEU A 1 683 ? -46.083 7.057 -22.534 1.00 86.19 683 LEU A O 1
ATOM 5737 N N . ALA A 1 684 ? -43.883 6.643 -22.734 1.00 86.31 684 ALA A N 1
ATOM 5738 C CA . ALA A 1 684 ? -43.578 6.832 -21.315 1.00 86.31 684 ALA A CA 1
ATOM 5739 C C . ALA A 1 684 ? -43.990 8.226 -20.813 1.00 86.31 684 ALA A C 1
ATOM 5741 O O . ALA A 1 684 ? -44.617 8.337 -19.761 1.00 86.31 684 ALA A O 1
ATOM 5742 N N . LEU A 1 685 ? -43.689 9.274 -21.589 1.00 86.00 685 LEU A N 1
ATOM 5743 C CA . LEU A 1 685 ? -44.050 10.657 -21.270 1.00 86.00 685 LEU A CA 1
ATOM 5744 C C . LEU A 1 685 ? -45.563 10.913 -21.361 1.00 86.00 685 LEU A C 1
ATOM 5746 O O . LEU A 1 685 ? -46.087 11.709 -20.589 1.00 86.00 685 LEU A O 1
ATOM 5750 N N . MET A 1 686 ? -46.285 10.236 -22.259 1.00 80.19 686 MET A N 1
ATOM 5751 C CA . MET A 1 686 ? -47.751 10.314 -22.329 1.00 80.19 686 MET A CA 1
ATOM 5752 C C . MET A 1 686 ? -48.426 9.636 -21.130 1.00 80.19 686 MET A C 1
ATOM 5754 O O . MET A 1 686 ? -49.456 10.111 -20.649 1.00 80.19 686 MET A O 1
ATOM 5758 N N . THR A 1 687 ? -47.841 8.545 -20.631 1.00 80.25 687 THR A N 1
ATOM 5759 C CA . THR A 1 687 ? -48.332 7.813 -19.452 1.00 80.25 687 THR A CA 1
ATOM 5760 C C . THR A 1 687 ? -47.830 8.374 -18.118 1.00 80.25 687 THR A C 1
ATOM 5762 O O . THR A 1 687 ? -48.208 7.857 -17.069 1.00 80.25 687 THR A O 1
ATOM 5765 N N . ASP A 1 688 ? -46.982 9.408 -18.126 1.00 81.56 688 ASP A N 1
ATOM 5766 C CA . ASP A 1 688 ? -46.435 9.987 -16.899 1.00 81.56 688 ASP A CA 1
ATOM 5767 C C . ASP A 1 688 ? -47.560 10.632 -16.063 1.00 81.56 688 ASP A C 1
ATOM 5769 O O . ASP A 1 688 ? -48.294 11.486 -16.572 1.00 81.56 688 ASP A O 1
ATOM 5773 N N . PRO A 1 689 ? -47.732 10.249 -14.784 1.00 76.50 689 PRO A N 1
ATOM 5774 C CA . PRO A 1 689 ? -48.833 10.749 -13.963 1.00 76.50 689 PRO A CA 1
ATOM 5775 C C . PRO A 1 689 ? -48.652 12.213 -13.534 1.00 76.50 689 PRO A C 1
ATOM 5777 O O . PRO A 1 689 ? -49.604 12.842 -13.075 1.00 76.50 689 PRO A O 1
ATOM 5780 N N . VAL A 1 690 ? -47.441 12.762 -13.652 1.00 81.69 690 VAL A N 1
ATOM 5781 C CA . VAL A 1 690 ? -47.056 14.077 -13.133 1.00 81.69 690 VAL A CA 1
ATOM 5782 C C . VAL A 1 690 ? -46.958 15.124 -14.240 1.00 81.69 690 VAL A C 1
ATOM 5784 O O . VAL A 1 690 ? -47.328 16.276 -14.007 1.00 81.69 690 VAL A O 1
ATOM 5787 N N . TYR A 1 691 ? -46.487 14.753 -15.428 1.00 84.06 691 TYR A N 1
ATOM 5788 C CA . TYR A 1 691 ? -46.221 15.671 -16.536 1.00 84.06 691 TYR A CA 1
ATOM 5789 C C . TYR A 1 691 ? -47.119 15.401 -17.761 1.00 84.06 691 TYR A C 1
ATOM 5791 O O . TYR A 1 691 ? -47.609 14.293 -17.976 1.00 84.06 691 TYR A O 1
ATOM 5799 N N . ILE A 1 692 ? -47.369 16.442 -18.559 1.00 85.56 692 ILE A N 1
ATOM 5800 C CA . ILE A 1 692 ? -47.999 16.404 -19.890 1.00 85.56 692 ILE A CA 1
ATOM 5801 C C . ILE A 1 692 ? -47.024 17.013 -20.896 1.00 85.56 692 ILE A C 1
ATOM 5803 O O . ILE A 1 692 ? -46.264 17.920 -20.565 1.00 85.56 692 ILE A O 1
ATOM 5807 N N . ILE A 1 693 ? -47.038 16.503 -22.129 1.00 85.81 693 ILE A N 1
ATOM 5808 C CA . ILE A 1 693 ? -46.243 17.040 -23.235 1.00 85.81 693 ILE A CA 1
ATOM 5809 C C . ILE A 1 693 ? -46.920 18.299 -23.792 1.00 85.81 693 ILE A C 1
ATOM 5811 O O . ILE A 1 693 ? -48.004 18.210 -24.363 1.00 85.81 693 ILE A O 1
ATOM 5815 N N . ASP A 1 694 ? -46.241 19.443 -23.697 1.00 84.31 694 ASP A N 1
ATOM 5816 C CA . ASP A 1 694 ? -46.682 20.719 -24.274 1.00 84.31 694 ASP A CA 1
ATOM 5817 C C . ASP A 1 694 ? -46.272 20.838 -25.745 1.00 84.31 694 ASP A C 1
ATOM 5819 O O . ASP A 1 694 ? -47.043 21.283 -26.592 1.00 84.31 694 ASP A O 1
ATOM 5823 N N . SER A 1 695 ? -45.025 20.478 -26.073 1.00 87.69 695 SER A N 1
ATOM 5824 C CA . SER A 1 695 ? -44.566 20.444 -27.464 1.00 87.69 695 SER A CA 1
ATOM 5825 C C . SER A 1 695 ? -43.373 19.524 -27.676 1.00 87.69 695 SER A C 1
ATOM 5827 O O . SER A 1 695 ? -42.561 19.331 -26.771 1.00 87.69 695 SER A O 1
ATOM 5829 N N . LEU A 1 696 ? -43.243 18.996 -28.895 1.00 89.81 696 LEU A N 1
ATOM 5830 C CA . LEU A 1 696 ? -42.073 18.245 -29.337 1.00 89.81 696 LEU A CA 1
ATOM 5831 C C . LEU A 1 696 ? -41.346 19.037 -30.419 1.00 89.81 696 LEU A C 1
ATOM 5833 O O . LEU A 1 696 ? -41.865 19.235 -31.513 1.00 89.81 696 LEU A O 1
ATOM 5837 N N . THR A 1 697 ? -40.118 19.462 -30.154 1.00 89.50 697 THR A N 1
ATOM 5838 C CA . THR A 1 697 ? -39.278 20.113 -31.159 1.00 89.50 697 THR A CA 1
ATOM 5839 C C . THR A 1 697 ? -38.246 19.136 -31.715 1.00 89.50 697 THR A C 1
ATOM 5841 O O . THR A 1 697 ? -37.411 18.622 -30.975 1.00 89.50 697 THR A O 1
ATOM 5844 N N . LEU A 1 698 ? -38.280 18.912 -33.029 1.00 90.31 698 LEU A N 1
ATOM 5845 C CA . LEU A 1 698 ? -37.267 18.185 -33.788 1.00 90.31 698 LEU A CA 1
ATOM 5846 C C . LEU A 1 698 ? -36.180 19.156 -34.225 1.00 90.31 698 LEU A C 1
ATOM 5848 O O . LEU A 1 698 ? -36.400 19.976 -35.116 1.00 90.31 698 LEU A O 1
ATOM 5852 N N . LEU A 1 699 ? -35.008 19.062 -33.614 1.00 89.62 699 LEU A N 1
ATOM 5853 C CA . LEU A 1 699 ? -33.836 19.836 -33.983 1.00 89.62 699 LEU A CA 1
ATOM 5854 C C . LEU A 1 699 ? -32.918 18.985 -34.864 1.00 89.62 699 LEU A C 1
ATOM 5856 O O . LEU A 1 699 ? -32.161 18.152 -34.367 1.00 89.62 699 LEU A O 1
ATOM 5860 N N . ALA A 1 700 ? -32.983 19.191 -36.177 1.00 89.12 700 ALA A N 1
ATOM 5861 C CA . ALA A 1 700 ? -32.137 18.473 -37.125 1.00 89.12 700 ALA A CA 1
ATOM 5862 C C . ALA A 1 700 ? -30.849 19.237 -37.435 1.00 89.12 700 ALA A C 1
ATOM 5864 O O . ALA A 1 700 ? -30.869 20.446 -37.691 1.00 89.12 700 ALA A O 1
ATOM 5865 N N . THR A 1 701 ? -29.733 18.509 -37.454 1.00 88.50 701 THR A N 1
ATOM 5866 C CA . THR A 1 701 ? -28.407 19.036 -37.788 1.00 88.50 701 THR A CA 1
ATOM 5867 C C . THR A 1 701 ? -27.811 18.298 -38.981 1.00 88.50 701 THR A C 1
ATOM 5869 O O . THR A 1 701 ? -27.892 17.070 -39.065 1.00 88.50 701 THR A O 1
ATOM 5872 N N . SER A 1 702 ? -27.146 19.027 -39.879 1.00 87.62 702 SER A N 1
ATOM 5873 C CA . SER A 1 702 ? -26.274 18.426 -40.897 1.00 87.62 702 SER A CA 1
ATOM 5874 C C . SER A 1 702 ? -24.804 18.512 -40.477 1.00 87.62 702 SER A C 1
ATOM 5876 O O . SER A 1 702 ? -24.403 19.330 -39.641 1.00 87.62 702 SER A O 1
ATOM 5878 N N . SER A 1 703 ? -23.988 17.615 -41.031 1.00 87.56 703 SER A N 1
ATOM 5879 C CA . SER A 1 703 ? -22.530 17.730 -40.959 1.00 87.56 703 SER A CA 1
ATOM 5880 C C . SER A 1 703 ? -22.061 18.944 -41.766 1.00 87.56 703 SER A C 1
ATOM 5882 O O . SER A 1 703 ? -22.680 19.227 -42.791 1.00 87.56 703 SER A O 1
ATOM 5884 N N . PRO A 1 704 ? -20.974 19.618 -41.353 1.00 86.69 704 PRO A N 1
ATOM 5885 C CA . PRO A 1 704 ? -20.417 20.745 -42.090 1.00 86.69 704 PRO A CA 1
ATOM 5886 C C . PRO A 1 704 ? -19.640 20.239 -43.307 1.00 86.69 704 PRO A C 1
ATOM 5888 O O . PRO A 1 704 ? -18.421 20.091 -43.262 1.00 86.69 704 PRO A O 1
ATOM 5891 N N . GLU A 1 705 ? -20.365 19.851 -44.352 1.00 84.75 705 GLU A N 1
ATOM 5892 C CA . GLU A 1 705 ? -19.779 19.417 -45.616 1.00 84.75 705 GLU A CA 1
ATOM 5893 C C . GLU A 1 705 ? -20.469 20.097 -46.799 1.00 84.75 705 GLU A C 1
ATOM 5895 O O . GLU A 1 705 ? -21.665 19.934 -47.012 1.00 84.75 705 GLU A O 1
ATOM 5900 N N . GLY A 1 706 ? -19.725 20.853 -47.598 1.00 83.25 706 GLY A N 1
ATOM 5901 C CA . GLY A 1 706 ? -20.299 21.589 -48.719 1.00 83.25 706 GLY A CA 1
ATOM 5902 C C . GLY A 1 706 ? -20.964 22.896 -48.286 1.00 83.25 706 GLY A C 1
ATOM 5903 O O . GLY A 1 706 ? -20.597 23.489 -47.287 1.00 83.25 706 GLY A O 1
ATOM 5904 N N . ASN A 1 707 ? -21.907 23.386 -49.089 1.00 89.25 707 ASN A N 1
ATOM 5905 C CA . ASN A 1 707 ? -22.486 24.713 -48.887 1.00 89.25 707 ASN A CA 1
ATOM 5906 C C . ASN A 1 707 ? -23.478 24.733 -47.709 1.00 89.25 707 ASN A C 1
ATOM 5908 O O . ASN A 1 707 ? -24.441 23.960 -47.690 1.00 89.25 707 ASN A O 1
ATOM 5912 N N . TRP A 1 708 ? -23.296 25.679 -46.789 1.00 89.81 708 TRP A N 1
ATOM 5913 C CA . TRP A 1 708 ? -24.096 25.859 -45.578 1.00 89.81 708 TRP A CA 1
ATOM 5914 C C . TRP A 1 708 ? -25.602 25.961 -45.846 1.00 89.81 708 TRP A C 1
ATOM 5916 O O . TRP A 1 708 ? -26.402 25.331 -45.153 1.00 89.81 708 TRP A O 1
ATOM 5926 N N . TYR A 1 709 ? -26.013 26.703 -46.880 1.00 87.62 709 TYR A N 1
ATOM 5927 C CA . TYR A 1 709 ? -27.430 26.859 -47.225 1.00 87.62 709 TYR A CA 1
ATOM 5928 C C . TYR A 1 709 ? -28.040 25.525 -47.677 1.00 87.62 709 TYR A C 1
ATOM 5930 O O . TYR A 1 709 ? -29.131 25.145 -47.247 1.00 87.62 709 TYR A O 1
ATOM 5938 N N . VAL A 1 710 ? -27.295 24.761 -48.481 1.00 87.50 710 VAL A N 1
ATOM 5939 C CA . VAL A 1 710 ? -27.701 23.422 -48.932 1.00 87.50 710 VAL A CA 1
ATOM 5940 C C . VAL A 1 710 ? -27.774 22.446 -47.753 1.00 87.50 710 VAL A C 1
ATOM 5942 O O . VAL A 1 710 ? -28.723 21.667 -47.661 1.00 87.50 710 VAL A O 1
ATOM 5945 N N . ASN A 1 711 ? -26.829 22.522 -46.814 1.00 88.56 711 ASN A N 1
ATOM 5946 C CA . ASN A 1 711 ? -26.823 21.708 -45.597 1.00 88.56 711 ASN A CA 1
ATOM 5947 C C . ASN A 1 711 ? -28.046 21.974 -44.706 1.00 88.56 711 ASN A C 1
ATOM 5949 O O . ASN A 1 711 ? -28.618 21.025 -44.152 1.00 88.56 711 ASN A O 1
ATOM 5953 N N . GLY A 1 712 ? -28.490 23.233 -44.636 1.00 88.00 712 GLY A N 1
ATOM 5954 C CA . GLY A 1 712 ? -29.736 23.643 -43.984 1.00 88.00 712 GLY A CA 1
ATOM 5955 C C . GLY A 1 712 ? -30.974 23.019 -44.618 1.00 88.00 712 GLY A C 1
ATOM 5956 O O . GLY A 1 712 ? -31.774 22.391 -43.922 1.00 88.00 712 GLY A O 1
ATOM 5957 N N . GLU A 1 713 ? -31.094 23.100 -45.942 1.00 88.62 713 GLU A N 1
ATOM 5958 C CA . GLU A 1 713 ? -32.208 22.489 -46.674 1.00 88.62 713 GLU A CA 1
ATOM 5959 C C . GLU A 1 713 ? -32.225 20.957 -46.557 1.00 88.62 713 GLU A C 1
ATOM 5961 O O . GLU A 1 713 ? -33.291 20.348 -46.444 1.00 88.62 713 GLU A O 1
ATOM 5966 N N . ILE A 1 714 ? -31.053 20.313 -46.524 1.00 86.88 714 ILE A N 1
ATOM 5967 C CA . ILE A 1 714 ? -30.938 18.866 -46.294 1.00 86.88 714 ILE A CA 1
ATOM 5968 C C . ILE A 1 714 ? -31.405 18.499 -44.880 1.00 86.88 714 ILE A C 1
ATOM 5970 O O . ILE A 1 714 ? -32.167 17.541 -44.726 1.00 86.88 714 ILE A O 1
ATOM 5974 N N . ALA A 1 715 ? -30.984 19.247 -43.853 1.00 88.56 715 ALA A N 1
ATOM 5975 C CA . ALA A 1 715 ? -31.422 19.016 -42.475 1.00 88.56 715 ALA A CA 1
ATOM 5976 C C . ALA A 1 715 ? -32.946 19.159 -42.351 1.00 88.56 715 ALA A C 1
ATOM 5978 O O . ALA A 1 715 ? -33.592 18.308 -41.739 1.00 88.56 715 ALA A O 1
ATOM 5979 N N . ARG A 1 716 ? -33.523 20.183 -42.997 1.00 90.25 716 ARG A N 1
ATOM 5980 C CA . ARG A 1 716 ? -34.972 20.429 -43.030 1.00 90.25 716 ARG A CA 1
ATOM 5981 C C . ARG A 1 716 ? -35.736 19.267 -43.650 1.00 90.25 716 ARG A C 1
ATOM 5983 O O . ARG A 1 716 ? -36.608 18.699 -43.001 1.00 90.25 716 ARG A O 1
ATOM 5990 N N . LYS A 1 717 ? -35.365 18.855 -44.866 1.00 89.88 717 LYS A N 1
ATOM 5991 C CA . LYS A 1 717 ? -36.041 17.759 -45.583 1.00 89.88 717 LYS A CA 1
ATOM 5992 C C . LYS A 1 717 ? -35.940 16.421 -44.847 1.00 89.88 717 LYS A C 1
ATOM 5994 O O . LYS A 1 717 ? -36.884 15.636 -44.868 1.00 89.88 717 LYS A O 1
ATOM 5999 N N . ARG A 1 718 ? -34.819 16.163 -44.162 1.00 88.56 718 ARG A N 1
ATOM 6000 C CA . ARG A 1 718 ? -34.653 14.979 -43.301 1.00 88.56 718 ARG A CA 1
ATOM 6001 C C . ARG A 1 718 ? -35.566 15.029 -42.077 1.00 88.56 718 ARG A C 1
ATOM 6003 O O . ARG A 1 718 ? -36.221 14.035 -41.776 1.00 88.56 718 ARG A O 1
ATOM 6010 N N . ALA A 1 719 ? -35.638 16.177 -41.402 1.00 89.06 719 ALA A N 1
ATOM 6011 C CA . ALA A 1 719 ? -36.538 16.379 -40.267 1.00 89.06 719 ALA A CA 1
ATOM 6012 C C . ALA A 1 719 ? -38.008 16.205 -40.669 1.00 89.06 719 ALA A C 1
ATOM 6014 O O . ALA A 1 719 ? -38.768 15.571 -39.947 1.00 89.06 719 ALA A O 1
ATOM 6015 N N . GLU A 1 720 ? -38.393 16.720 -41.839 1.00 89.94 720 GLU A N 1
ATOM 6016 C CA . GLU A 1 720 ? -39.738 16.559 -42.404 1.00 89.94 720 GLU A CA 1
ATOM 6017 C C . GLU A 1 720 ? -40.053 15.096 -42.704 1.00 89.94 720 GLU A C 1
ATOM 6019 O O . GLU A 1 720 ? -41.122 14.610 -42.343 1.00 89.94 720 GLU A O 1
ATOM 6024 N N . SER A 1 721 ? -39.102 14.363 -43.291 1.00 90.06 721 SER A N 1
ATOM 6025 C CA . SER A 1 721 ? -39.287 12.936 -43.547 1.00 90.06 721 SER A CA 1
ATOM 6026 C C . SER A 1 721 ? -39.479 12.129 -42.262 1.00 90.06 721 SER A C 1
ATOM 6028 O O . SER A 1 721 ? -40.271 11.193 -42.265 1.00 90.06 721 SER A O 1
ATOM 6030 N N . ILE A 1 722 ? -38.774 12.478 -41.181 1.00 88.94 722 ILE A N 1
ATOM 6031 C CA . ILE A 1 722 ? -38.936 11.833 -39.870 1.00 88.94 722 ILE A CA 1
ATOM 6032 C C . ILE A 1 722 ? -40.260 12.249 -39.222 1.00 88.94 722 ILE A C 1
ATOM 6034 O O . ILE A 1 722 ? -40.965 11.404 -38.679 1.00 88.94 722 ILE A O 1
ATOM 6038 N N . ARG A 1 723 ? -40.630 13.534 -39.304 1.00 88.88 723 ARG A N 1
ATOM 6039 C CA . ARG A 1 723 ? -41.907 14.040 -38.786 1.00 88.88 723 ARG A CA 1
ATOM 6040 C C . ARG A 1 723 ? -43.086 13.289 -39.389 1.00 88.88 723 ARG A C 1
ATOM 6042 O O . ARG A 1 723 ? -43.977 12.925 -38.639 1.00 88.88 723 ARG A O 1
ATOM 6049 N N . ASN A 1 724 ? -43.093 13.047 -40.698 1.00 89.00 724 ASN A N 1
ATOM 6050 C CA . ASN A 1 724 ? -44.216 12.373 -41.356 1.00 89.00 724 ASN A CA 1
ATOM 6051 C C . ASN A 1 724 ? -44.438 10.954 -40.812 1.00 89.00 724 ASN A C 1
ATOM 6053 O O . ASN A 1 724 ? -45.568 10.599 -40.503 1.00 89.00 724 ASN A O 1
ATOM 6057 N N . ILE A 1 725 ? -43.355 10.199 -40.609 1.00 86.31 725 ILE A N 1
ATOM 6058 C CA . ILE A 1 725 ? -43.394 8.867 -39.989 1.00 86.31 725 ILE A CA 1
ATOM 6059 C C . ILE A 1 725 ? -43.923 8.947 -38.552 1.00 86.31 725 ILE A C 1
ATOM 6061 O O . ILE A 1 725 ? -44.833 8.220 -38.170 1.00 86.31 725 ILE A O 1
ATOM 6065 N N . LEU A 1 726 ? -43.378 9.867 -37.752 1.00 86.50 726 LEU A N 1
ATOM 6066 C CA . LEU A 1 726 ? -43.769 9.999 -36.348 1.00 86.50 726 LEU A CA 1
ATOM 6067 C C . LEU A 1 726 ? -45.199 10.505 -36.177 1.00 86.50 726 LEU A C 1
ATOM 6069 O O . LEU A 1 726 ? -45.842 10.164 -35.199 1.00 86.50 726 LEU A O 1
ATOM 6073 N N . VAL A 1 727 ? -45.712 11.309 -37.109 1.00 87.06 727 VAL A N 1
ATOM 6074 C CA . VAL A 1 727 ? -47.115 11.738 -37.103 1.00 87.06 727 VAL A CA 1
ATOM 6075 C C . VAL A 1 727 ? -48.047 10.536 -37.249 1.00 87.06 727 VAL A C 1
ATOM 6077 O O . VAL A 1 727 ? -49.040 10.464 -36.529 1.00 87.06 727 VAL A O 1
ATOM 6080 N N . GLU A 1 728 ? -47.731 9.591 -38.136 1.00 84.25 728 GLU A N 1
ATOM 6081 C CA . GLU A 1 728 ? -48.516 8.361 -38.300 1.00 84.25 728 GLU A CA 1
ATOM 6082 C C . GLU A 1 728 ? -48.432 7.476 -37.049 1.00 84.25 728 GLU A C 1
ATOM 6084 O O . GLU A 1 728 ? -49.461 7.052 -36.520 1.00 84.25 728 GLU A O 1
ATOM 6089 N N . ASP A 1 729 ? -47.224 7.278 -36.521 1.00 83.56 729 ASP A N 1
ATOM 6090 C CA . ASP A 1 729 ? -46.976 6.486 -35.312 1.00 83.56 729 ASP A CA 1
ATOM 6091 C C . ASP A 1 729 ? -47.653 7.087 -34.063 1.00 83.56 729 ASP A C 1
ATOM 6093 O O . ASP A 1 729 ? -48.333 6.399 -33.300 1.00 83.56 729 ASP A O 1
ATOM 6097 N N . PHE A 1 730 ? -47.564 8.407 -33.880 1.00 84.50 730 PHE A N 1
ATOM 6098 C CA . PHE A 1 730 ? -48.203 9.103 -32.763 1.00 84.50 730 PHE A CA 1
ATOM 6099 C C . PHE A 1 730 ? -49.719 9.149 -32.883 1.00 84.50 730 PHE A C 1
ATOM 6101 O O . PHE A 1 730 ? -50.393 9.151 -31.856 1.00 84.50 730 PHE A O 1
ATOM 6108 N N . LYS A 1 731 ? -50.269 9.165 -34.101 1.00 82.75 731 LYS A N 1
ATOM 6109 C CA . LYS A 1 731 ? -51.715 9.059 -34.302 1.00 82.75 731 LYS A CA 1
ATOM 6110 C C . LYS A 1 731 ? -52.227 7.696 -33.831 1.00 82.75 731 LYS A C 1
ATOM 6112 O O . LYS A 1 731 ? -53.194 7.647 -33.081 1.00 82.75 731 LYS A O 1
ATOM 6117 N N . LEU A 1 732 ? -51.528 6.612 -34.175 1.00 81.56 732 LEU A N 1
ATOM 6118 C CA . LEU A 1 732 ? -51.857 5.266 -33.691 1.00 81.56 732 LEU A CA 1
ATOM 6119 C C . LEU A 1 732 ? -51.734 5.147 -32.163 1.00 81.56 732 LEU A C 1
ATOM 6121 O O . LEU A 1 732 ? -52.599 4.543 -31.524 1.00 81.56 732 LEU A O 1
ATOM 6125 N N . LEU A 1 733 ? -50.688 5.737 -31.569 1.00 80.56 733 LEU A N 1
ATOM 6126 C CA . LEU A 1 733 ? -50.524 5.796 -30.111 1.00 80.56 733 LEU A CA 1
ATOM 6127 C C . LEU A 1 733 ? -51.652 6.578 -29.436 1.00 80.56 733 LEU A C 1
ATOM 6129 O O . LEU A 1 733 ? -52.205 6.111 -28.442 1.00 80.56 733 LEU A O 1
ATOM 6133 N N . TYR A 1 734 ? -51.992 7.748 -29.976 1.00 78.88 734 TYR A N 1
ATOM 6134 C CA . TYR A 1 734 ? -53.076 8.585 -29.478 1.00 78.88 734 TYR A CA 1
ATOM 6135 C C . TYR A 1 734 ? -54.409 7.840 -29.524 1.00 78.88 734 TYR A C 1
ATOM 6137 O O . TYR A 1 734 ? -55.070 7.742 -28.495 1.00 78.88 734 TYR A O 1
ATOM 6145 N N . ASP A 1 735 ? -54.760 7.249 -30.669 1.00 76.31 735 ASP A N 1
ATOM 6146 C CA . ASP A 1 735 ? -56.009 6.505 -30.843 1.00 76.31 735 ASP A CA 1
ATOM 6147 C C . ASP A 1 735 ? -56.080 5.311 -29.872 1.00 76.31 735 ASP A C 1
ATOM 6149 O O . ASP A 1 735 ? -57.099 5.093 -29.216 1.00 76.31 735 ASP A O 1
ATOM 6153 N N . SER A 1 736 ? -54.974 4.578 -29.698 1.00 76.44 736 SER A N 1
ATOM 6154 C CA . SER A 1 736 ? -54.900 3.435 -28.775 1.00 76.44 736 SER A CA 1
ATOM 6155 C C . SER A 1 736 ? -55.053 3.850 -27.307 1.00 76.44 736 SER A C 1
ATOM 6157 O O . SER A 1 736 ? -55.794 3.217 -26.553 1.00 76.44 736 SER A O 1
ATOM 6159 N N . LEU A 1 737 ? -54.369 4.921 -26.891 1.00 73.62 737 LEU A N 1
ATOM 6160 C CA . LEU A 1 737 ? -54.428 5.430 -25.519 1.00 73.62 737 LEU A CA 1
ATOM 6161 C C . LEU A 1 737 ? -55.773 6.102 -25.222 1.00 73.62 737 LEU A C 1
ATOM 6163 O O . LEU A 1 737 ? -56.302 5.924 -24.131 1.00 73.62 737 LEU A O 1
ATOM 6167 N N . ALA A 1 738 ? -56.359 6.817 -26.183 1.00 67.19 738 ALA A N 1
ATOM 6168 C CA . ALA A 1 738 ? -57.669 7.444 -26.039 1.00 67.19 738 ALA A CA 1
ATOM 6169 C C . ALA A 1 738 ? -58.790 6.408 -25.868 1.00 67.19 738 ALA A C 1
ATOM 6171 O O . ALA A 1 738 ? -59.678 6.607 -25.041 1.00 67.19 738 ALA A O 1
ATOM 6172 N N . ILE A 1 739 ? -58.731 5.276 -26.583 1.00 64.12 739 ILE A N 1
ATOM 6173 C CA . ILE A 1 739 ? -59.687 4.169 -26.408 1.00 64.12 739 ILE A CA 1
ATOM 6174 C C . ILE A 1 739 ? -59.537 3.528 -25.020 1.00 64.12 739 ILE A C 1
ATOM 6176 O O . ILE A 1 739 ? -60.542 3.282 -24.357 1.00 64.12 739 ILE A O 1
ATOM 6180 N N . GLY A 1 740 ? -58.301 3.289 -24.564 1.00 56.59 740 GLY A N 1
ATOM 6181 C CA . GLY A 1 740 ? -58.030 2.695 -23.249 1.00 56.59 740 GLY A CA 1
ATOM 6182 C C . GLY A 1 740 ? -58.364 3.607 -22.064 1.00 56.59 740 GLY A C 1
ATOM 6183 O O . GLY A 1 740 ? -58.670 3.117 -20.986 1.00 56.59 740 GLY A O 1
ATOM 6184 N N . ALA A 1 741 ? -58.331 4.924 -22.266 1.00 55.72 741 ALA A N 1
ATOM 6185 C CA . ALA A 1 741 ? -58.586 5.920 -21.231 1.00 55.72 741 ALA A CA 1
ATOM 6186 C C . ALA A 1 741 ? -60.072 6.332 -21.129 1.00 55.72 741 ALA A C 1
ATOM 6188 O O . ALA A 1 741 ? -60.501 6.843 -20.100 1.00 55.72 741 ALA A O 1
ATOM 6189 N N . ALA A 1 742 ? -60.870 6.105 -22.179 1.00 54.53 742 ALA A N 1
ATOM 6190 C CA . ALA A 1 742 ? -62.297 6.443 -22.225 1.00 54.53 742 ALA A CA 1
ATOM 6191 C C . ALA A 1 742 ? -63.228 5.306 -21.758 1.00 54.53 742 ALA A C 1
ATOM 6193 O O . ALA A 1 742 ? -64.448 5.459 -21.820 1.00 54.53 742 ALA A O 1
ATOM 6194 N N . ILE A 1 743 ? -62.679 4.159 -21.349 1.00 58.06 743 ILE A N 1
ATOM 6195 C CA . ILE A 1 743 ? -63.425 2.954 -20.971 1.00 58.06 743 ILE A CA 1
ATOM 6196 C C . ILE A 1 743 ? -62.943 2.517 -19.585 1.00 58.06 743 ILE A C 1
ATOM 6198 O O . ILE A 1 743 ? -61.905 1.875 -19.466 1.00 58.06 743 ILE A O 1
ATOM 6202 N N . GLU A 1 744 ? -63.713 2.833 -18.546 1.00 57.72 744 GLU A N 1
ATOM 6203 C CA . GLU A 1 744 ? -63.582 2.183 -17.238 1.00 57.72 744 GLU A CA 1
ATOM 6204 C C . GLU A 1 744 ? -64.774 1.247 -17.020 1.00 57.72 744 GLU A C 1
ATOM 6206 O O . GLU A 1 744 ? -65.902 1.546 -17.421 1.00 57.72 744 GLU A O 1
ATOM 6211 N N . MET A 1 745 ? -64.518 0.084 -16.419 1.00 56.53 745 MET A N 1
ATOM 6212 C CA . MET A 1 745 ? -65.568 -0.824 -15.959 1.00 56.53 745 MET A CA 1
ATOM 6213 C C . MET A 1 745 ? -65.843 -0.522 -14.489 1.00 56.53 745 MET A C 1
ATOM 6215 O O . MET A 1 745 ? -64.907 -0.493 -13.691 1.00 56.53 745 MET A O 1
ATOM 6219 N N . ASP A 1 746 ? -67.105 -0.293 -14.129 1.00 58.50 746 ASP A N 1
ATOM 6220 C CA . ASP A 1 746 ? -67.485 -0.211 -12.717 1.00 58.50 746 ASP A CA 1
ATOM 6221 C C . ASP A 1 746 ? -67.342 -1.578 -12.019 1.00 58.50 746 ASP A C 1
ATOM 6223 O O . ASP A 1 746 ? -67.172 -2.617 -12.664 1.00 58.50 746 ASP A O 1
ATOM 6227 N N . GLU A 1 747 ? -67.432 -1.605 -10.685 1.00 58.53 747 GLU A N 1
ATOM 6228 C CA . GLU A 1 747 ? -67.379 -2.852 -9.899 1.00 58.53 747 GLU A CA 1
ATOM 6229 C C . GLU A 1 747 ? -68.503 -3.856 -10.254 1.00 58.53 747 GLU A C 1
ATOM 6231 O O . GLU A 1 747 ? -68.436 -5.015 -9.843 1.00 58.53 747 GLU A O 1
ATOM 6236 N N . ALA A 1 748 ? -69.512 -3.454 -11.042 1.00 56.94 748 ALA A N 1
ATOM 6237 C CA . ALA A 1 748 ? -70.586 -4.308 -11.552 1.00 56.94 748 ALA A CA 1
ATOM 6238 C C . ALA A 1 748 ? -70.362 -4.788 -13.006 1.00 56.94 748 ALA A C 1
ATOM 6240 O O . ALA A 1 748 ? -71.164 -5.570 -13.521 1.00 56.94 748 ALA A O 1
ATOM 6241 N N . GLY A 1 749 ? -69.271 -4.374 -13.661 1.00 55.56 749 GLY A N 1
ATOM 6242 C CA . GLY A 1 749 ? -68.891 -4.781 -15.015 1.00 55.56 749 GLY A CA 1
ATOM 6243 C C . GLY A 1 749 ? -69.504 -3.954 -16.152 1.00 55.56 749 GLY A C 1
ATOM 6244 O O . GLY A 1 749 ? -69.378 -4.351 -17.313 1.00 55.56 749 GLY A O 1
ATOM 6245 N N . ASN A 1 750 ? -70.144 -2.815 -15.868 1.00 59.66 750 ASN A N 1
ATOM 6246 C CA . ASN A 1 750 ? -70.677 -1.921 -16.897 1.00 59.66 750 ASN A CA 1
ATOM 6247 C C . ASN A 1 750 ? -69.607 -0.945 -17.392 1.00 59.66 750 ASN A C 1
ATOM 6249 O O . ASN A 1 750 ? -68.839 -0.393 -16.607 1.00 59.66 750 ASN A O 1
ATOM 6253 N N . ILE A 1 751 ? -69.587 -0.696 -18.703 1.00 61.16 751 ILE A N 1
ATOM 6254 C CA . ILE A 1 751 ? -68.654 0.246 -19.330 1.00 61.16 751 ILE A CA 1
ATOM 6255 C C . ILE A 1 751 ? -69.161 1.679 -19.133 1.00 61.16 751 ILE A C 1
ATOM 6257 O O . ILE A 1 751 ? -70.184 2.061 -19.707 1.00 61.16 751 ILE A O 1
ATOM 6261 N N . ILE A 1 752 ? -68.419 2.484 -18.377 1.00 58.97 752 ILE A N 1
ATOM 6262 C CA . ILE A 1 752 ? -68.673 3.913 -18.186 1.00 58.97 752 ILE A CA 1
ATOM 6263 C C . ILE A 1 752 ? -67.685 4.701 -19.053 1.00 58.97 752 ILE A C 1
ATOM 6265 O O . ILE A 1 752 ? -66.473 4.494 -18.991 1.00 58.97 752 ILE A O 1
ATOM 6269 N N . ARG A 1 753 ? -68.207 5.622 -19.878 1.00 56.47 753 ARG A N 1
ATOM 6270 C CA . ARG A 1 753 ? -67.385 6.592 -20.615 1.00 56.47 753 ARG A CA 1
ATOM 6271 C C . ARG A 1 753 ? -67.135 7.817 -19.748 1.00 56.47 753 ARG A C 1
ATOM 6273 O O . ARG A 1 753 ? -68.069 8.569 -19.478 1.00 56.47 753 ARG A O 1
ATOM 6280 N N . GLN A 1 754 ? -65.888 8.027 -19.337 1.00 55.34 754 GLN A N 1
ATOM 6281 C CA . GLN A 1 754 ? -65.484 9.210 -18.583 1.00 55.34 754 GLN A CA 1
ATOM 6282 C C . GLN A 1 754 ? -64.869 10.260 -19.518 1.00 55.34 754 GLN A C 1
ATOM 6284 O O . GLN A 1 754 ? -63.918 9.981 -20.246 1.00 55.34 754 GLN A O 1
ATOM 6289 N N . GLU A 1 755 ? -65.396 11.487 -19.497 1.00 52.66 755 GLU A N 1
ATOM 6290 C CA . GLU A 1 755 ? -64.748 12.630 -20.148 1.00 52.66 755 GLU A CA 1
ATOM 6291 C C . GLU A 1 755 ? -63.561 13.096 -19.288 1.00 52.66 755 GLU A C 1
ATOM 6293 O O . GLU A 1 755 ? -63.736 13.624 -18.186 1.00 52.66 755 GLU A O 1
ATOM 6298 N N . MET A 1 756 ? -62.333 12.895 -19.772 1.00 52.53 756 MET A N 1
ATOM 6299 C CA . MET A 1 756 ? -61.142 13.450 -19.125 1.00 52.53 756 MET A CA 1
ATOM 6300 C C . MET A 1 756 ? -61.114 14.976 -19.274 1.00 52.53 756 MET A C 1
ATOM 6302 O O . MET A 1 756 ? -61.131 15.496 -20.387 1.00 52.53 756 MET A O 1
ATOM 6306 N N . LYS A 1 757 ? -61.025 15.696 -18.146 1.00 51.53 757 LYS A N 1
ATOM 6307 C CA . LYS A 1 757 ? -60.937 17.170 -18.112 1.00 51.53 757 LYS A CA 1
ATOM 6308 C C . LYS A 1 757 ? -59.634 17.733 -18.693 1.00 51.53 757 LYS A C 1
ATOM 6310 O O . LYS A 1 757 ? -59.663 18.838 -19.222 1.00 51.53 757 LYS A O 1
ATOM 6315 N N . ASP A 1 758 ? -58.540 16.975 -18.633 1.00 57.09 758 ASP A N 1
ATOM 6316 C CA . ASP A 1 758 ? -57.261 17.308 -19.267 1.00 57.09 758 ASP A CA 1
ATOM 6317 C C . ASP A 1 758 ? -56.989 16.247 -20.344 1.00 57.09 758 ASP A C 1
ATOM 6319 O O . ASP A 1 758 ? -56.549 15.137 -20.045 1.00 57.09 758 ASP A O 1
ATOM 6323 N N . GLY A 1 759 ? -57.356 16.548 -21.592 1.00 61.66 759 GLY A N 1
ATOM 6324 C CA . GLY A 1 759 ? -57.266 15.599 -22.703 1.00 61.66 759 GLY A CA 1
ATOM 6325 C C . GLY A 1 759 ? -55.832 15.133 -22.972 1.00 61.66 759 GLY A C 1
ATOM 6326 O O . GLY A 1 759 ? -54.874 15.887 -22.797 1.00 61.66 759 GLY A O 1
ATOM 6327 N N . ILE A 1 760 ? -55.684 13.888 -23.437 1.00 66.44 760 ILE A N 1
ATOM 6328 C CA . ILE A 1 760 ? -54.410 13.384 -23.968 1.00 66.44 760 ILE A CA 1
ATOM 6329 C C . ILE A 1 760 ? -53.919 14.384 -25.039 1.00 66.44 760 ILE A C 1
ATOM 6331 O O . ILE A 1 760 ? -54.715 14.786 -25.892 1.00 66.44 760 ILE A O 1
ATOM 6335 N N . PRO A 1 761 ? -52.649 14.827 -25.013 1.00 68.50 761 PRO A N 1
ATOM 6336 C CA . PRO A 1 761 ? -52.158 15.824 -25.960 1.00 68.50 761 PRO A CA 1
ATOM 6337 C C . PRO A 1 761 ? -52.176 15.281 -27.398 1.00 68.50 761 PRO A C 1
ATOM 6339 O O . PRO A 1 761 ? -51.692 14.178 -27.660 1.00 68.50 761 PRO A O 1
ATOM 6342 N N . ASN A 1 762 ? -52.699 16.072 -28.344 1.00 73.12 762 ASN A N 1
ATOM 6343 C CA . ASN A 1 762 ? -52.718 15.737 -29.773 1.00 73.12 762 ASN A CA 1
ATOM 6344 C C . ASN A 1 762 ? -51.320 15.922 -30.392 1.00 73.12 762 ASN A C 1
ATOM 6346 O O . ASN A 1 762 ? -51.014 16.934 -31.024 1.00 73.12 762 ASN A O 1
ATOM 6350 N N . LEU A 1 763 ? -50.441 14.945 -30.170 1.00 70.44 763 LEU A N 1
ATOM 6351 C CA . LEU A 1 763 ? -49.020 15.024 -30.514 1.00 70.44 763 LEU A CA 1
ATOM 6352 C C . LEU A 1 763 ? -48.698 15.408 -31.972 1.00 70.44 763 LEU A C 1
ATOM 6354 O O . LEU A 1 763 ? -47.766 16.197 -32.143 1.00 70.44 763 LEU A O 1
ATOM 6358 N N . PRO A 1 764 ? -49.413 14.936 -33.017 1.00 75.12 764 PRO A N 1
ATOM 6359 C CA . PRO A 1 764 ? -49.170 15.347 -34.404 1.00 75.12 764 PRO A CA 1
ATOM 6360 C C . PRO A 1 764 ? -49.117 16.865 -34.646 1.00 75.12 764 PRO A C 1
ATOM 6362 O O . PRO A 1 764 ? -48.298 17.342 -35.440 1.00 75.12 764 PRO A O 1
ATOM 6365 N N . GLU A 1 765 ? -49.953 17.633 -33.944 1.00 74.81 765 GLU A N 1
ATOM 6366 C CA . GLU A 1 765 ? -50.032 19.097 -34.066 1.00 74.81 765 GLU A CA 1
ATOM 6367 C C . GLU A 1 765 ? -48.970 19.820 -33.222 1.00 74.81 765 GLU A C 1
ATOM 6369 O O . GLU A 1 765 ? -48.661 20.989 -33.457 1.00 74.81 765 GLU A O 1
ATOM 6374 N N . LEU A 1 766 ? -48.350 19.106 -32.280 1.00 81.69 766 LEU A N 1
ATOM 6375 C CA . LEU A 1 766 ? -47.366 19.633 -31.337 1.00 81.69 766 LEU A CA 1
ATOM 6376 C C . LEU A 1 766 ? -45.913 19.479 -31.820 1.00 81.69 766 LEU A C 1
ATOM 6378 O O . LEU A 1 766 ? -44.997 19.994 -31.167 1.00 81.69 766 LEU A O 1
ATOM 6382 N N . ILE A 1 767 ? -45.686 18.807 -32.960 1.00 86.38 767 ILE A N 1
ATOM 6383 C CA . ILE A 1 767 ? -44.348 18.627 -33.543 1.00 86.38 767 ILE A CA 1
ATOM 6384 C C . ILE A 1 767 ? -43.900 19.885 -34.294 1.00 86.38 767 ILE A C 1
ATOM 6386 O O . ILE A 1 767 ? -44.419 20.212 -35.364 1.00 86.38 767 ILE A O 1
ATOM 6390 N N . LYS A 1 768 ? -42.848 20.533 -33.793 1.00 88.75 768 LYS A N 1
ATOM 6391 C CA . LYS A 1 768 ? -42.178 21.683 -34.414 1.00 88.75 768 LYS A CA 1
ATOM 6392 C C . LYS A 1 768 ? -40.834 21.256 -34.993 1.00 88.75 768 LYS A C 1
ATOM 6394 O O . LYS A 1 768 ? -40.077 20.553 -34.338 1.00 88.75 768 LYS A O 1
ATOM 6399 N N . ILE A 1 769 ? -40.497 21.711 -36.197 1.00 88.12 769 ILE A N 1
ATOM 6400 C CA . ILE A 1 769 ? -39.173 21.470 -36.790 1.00 88.12 769 ILE A CA 1
ATOM 6401 C C . ILE A 1 769 ? -38.307 22.712 -36.601 1.00 88.12 769 ILE A C 1
ATOM 6403 O O . ILE A 1 769 ? -38.718 23.828 -36.915 1.00 88.12 769 ILE A O 1
ATOM 6407 N N . ARG A 1 770 ? -37.085 22.509 -36.113 1.00 89.31 770 ARG A N 1
ATOM 6408 C CA . ARG A 1 770 ? -36.009 23.499 -36.113 1.00 89.31 770 ARG A CA 1
ATOM 6409 C C . ARG A 1 770 ? -34.779 22.892 -36.770 1.00 89.31 770 ARG A C 1
ATOM 6411 O O . ARG A 1 770 ? -34.482 21.713 -36.605 1.00 89.31 770 ARG A O 1
ATOM 6418 N N . THR A 1 771 ? -34.042 23.701 -37.514 1.00 88.44 771 THR A N 1
ATOM 6419 C CA . THR A 1 771 ? -32.874 23.227 -38.259 1.00 88.44 771 THR A CA 1
ATOM 6420 C C . THR A 1 771 ? -31.661 24.055 -37.915 1.00 88.44 771 THR A C 1
ATOM 6422 O O . THR A 1 771 ? -31.706 25.283 -37.969 1.00 88.44 771 THR A O 1
ATOM 6425 N N . VAL A 1 772 ? -30.562 23.373 -37.616 1.00 88.75 772 VAL A N 1
ATOM 6426 C CA . VAL A 1 772 ? -29.238 23.984 -37.550 1.00 88.75 772 VAL A CA 1
ATOM 6427 C C . VAL A 1 772 ? -28.486 23.505 -38.784 1.00 88.75 772 VAL A C 1
ATOM 6429 O O . VAL A 1 772 ? -28.189 22.310 -38.870 1.00 88.75 772 VAL A O 1
ATOM 6432 N N . PRO A 1 773 ? -28.184 24.397 -39.744 1.00 86.81 773 PRO A N 1
ATOM 6433 C CA . PRO A 1 773 ? -27.575 23.981 -41.000 1.00 86.81 773 PRO A CA 1
ATOM 6434 C C . PRO A 1 773 ? -26.273 23.205 -40.817 1.00 86.81 773 PRO A C 1
ATOM 6436 O O . PRO A 1 773 ? -26.068 22.221 -41.511 1.00 86.81 773 PRO A O 1
ATOM 6439 N N . GLU A 1 774 ? -25.447 23.553 -39.824 1.00 88.31 774 GLU A N 1
ATOM 6440 C CA . GLU A 1 774 ? -24.205 22.831 -39.529 1.00 88.31 774 GLU A CA 1
ATOM 6441 C C . GLU A 1 774 ? -23.952 22.692 -38.023 1.00 88.31 774 GLU A C 1
ATOM 6443 O O . GLU A 1 774 ? -23.871 23.678 -37.287 1.00 88.31 774 GLU A O 1
ATOM 6448 N N . GLY A 1 775 ? -23.793 21.455 -37.545 1.00 87.00 775 GLY A N 1
ATOM 6449 C CA . GLY A 1 775 ? -23.638 21.130 -36.121 1.00 87.00 775 GLY A CA 1
ATOM 6450 C C . GLY A 1 775 ? -22.236 21.369 -35.535 1.00 87.00 775 GLY A C 1
ATOM 6451 O O . GLY A 1 775 ? -21.669 20.456 -34.926 1.00 87.00 775 GLY A O 1
ATOM 6452 N N . TRP A 1 776 ? -21.669 22.571 -35.688 1.00 89.31 776 TRP A N 1
ATOM 6453 C CA . TRP A 1 776 ? -20.290 22.894 -35.273 1.00 89.31 776 TRP A CA 1
ATOM 6454 C C . TRP A 1 776 ? -20.010 22.693 -33.776 1.00 89.31 776 TRP A C 1
ATOM 6456 O O . TRP A 1 776 ? -18.993 22.099 -33.427 1.00 89.31 776 TRP A O 1
ATOM 6466 N N . GLU A 1 777 ? -20.921 23.104 -32.889 1.00 87.12 777 GLU A N 1
ATOM 6467 C CA . GLU A 1 777 ? -20.786 22.929 -31.429 1.00 87.12 777 GLU A CA 1
ATOM 6468 C C . GLU A 1 777 ? -20.669 21.458 -31.021 1.00 87.12 777 GLU A C 1
ATOM 6470 O O . GLU A 1 777 ? -19.868 21.064 -30.167 1.00 87.12 777 GLU A O 1
ATOM 6475 N N . LYS A 1 778 ? -21.455 20.600 -31.672 1.00 85.19 778 LYS A N 1
ATOM 6476 C CA . LYS A 1 778 ? -21.406 19.165 -31.418 1.00 85.19 778 LYS A CA 1
ATOM 6477 C C . LYS A 1 778 ? -20.132 18.555 -31.985 1.00 85.19 778 LYS A C 1
ATOM 6479 O O . LYS A 1 778 ? -19.479 17.783 -31.285 1.00 85.19 778 LYS A O 1
ATOM 6484 N N . LEU A 1 779 ? -19.764 18.910 -33.218 1.00 89.56 779 LEU A N 1
ATOM 6485 C CA . LEU A 1 779 ? -18.511 18.465 -33.825 1.00 89.56 779 LEU A CA 1
ATOM 6486 C C . LEU A 1 779 ? -17.316 18.839 -32.936 1.00 89.56 779 LEU A C 1
ATOM 6488 O O . LEU A 1 779 ? -16.466 17.994 -32.671 1.00 89.56 779 LEU A O 1
ATOM 6492 N N . ARG A 1 780 ? -17.305 20.056 -32.382 1.00 91.12 780 ARG A N 1
ATOM 6493 C CA . ARG A 1 780 ? -16.313 20.523 -31.408 1.00 91.12 780 ARG A CA 1
ATOM 6494 C C . ARG A 1 780 ? -16.228 19.600 -30.188 1.00 91.12 780 ARG A C 1
ATOM 6496 O O . ARG A 1 780 ? -15.138 19.141 -29.853 1.00 91.12 780 ARG A O 1
ATOM 6503 N N . ARG A 1 781 ? -17.360 19.273 -29.549 1.00 88.44 781 ARG A N 1
ATOM 6504 C CA . ARG A 1 781 ? -17.404 18.338 -28.402 1.00 88.44 781 ARG A CA 1
ATOM 6505 C C . ARG A 1 781 ? -16.918 16.935 -28.773 1.00 88.44 781 ARG A C 1
ATOM 6507 O O . ARG A 1 781 ? -16.176 16.334 -28.000 1.00 88.44 781 ARG A O 1
ATOM 6514 N N . LEU A 1 782 ? -17.302 16.427 -29.946 1.00 89.38 782 LEU A N 1
ATOM 6515 C CA . LEU A 1 782 ? -16.859 15.120 -30.440 1.00 89.38 782 LEU A CA 1
ATOM 6516 C C . LEU A 1 782 ? -15.343 15.093 -30.652 1.00 89.38 782 LEU A C 1
ATOM 6518 O O . LEU A 1 782 ? -14.689 14.175 -30.173 1.00 89.38 782 LEU A O 1
ATOM 6522 N N . ILE A 1 783 ? -14.771 16.131 -31.267 1.00 89.44 783 ILE A N 1
ATOM 6523 C CA . ILE A 1 783 ? -13.318 16.262 -31.432 1.00 89.44 783 ILE A CA 1
ATOM 6524 C C . ILE A 1 783 ? -12.625 16.319 -30.065 1.00 89.44 783 ILE A C 1
ATOM 6526 O O . ILE A 1 783 ? -11.633 15.624 -29.864 1.00 89.44 783 ILE A O 1
ATOM 6530 N N . VAL A 1 784 ? -13.129 17.116 -29.109 1.00 90.56 784 VAL A N 1
ATOM 6531 C CA . VAL A 1 784 ? -12.557 17.243 -27.751 1.00 90.56 784 VAL A CA 1
ATOM 6532 C C . VAL A 1 784 ? -12.561 15.911 -27.000 1.00 90.56 784 VAL A C 1
ATOM 6534 O O . VAL A 1 784 ? -11.545 15.565 -26.393 1.00 90.56 784 VAL A O 1
ATOM 6537 N N . ASN A 1 785 ? -13.645 15.146 -27.087 1.00 89.00 785 ASN A N 1
ATOM 6538 C CA . ASN A 1 785 ? -13.801 13.900 -26.338 1.00 89.00 785 ASN A CA 1
ATOM 6539 C C . ASN A 1 785 ? -13.185 12.677 -27.035 1.00 89.00 785 ASN A C 1
ATOM 6541 O O . ASN A 1 785 ? -12.933 11.671 -26.372 1.00 89.00 785 ASN A O 1
ATOM 6545 N N . ASP A 1 786 ? -12.909 12.749 -28.340 1.00 88.12 786 ASP A N 1
ATOM 6546 C CA . ASP A 1 786 ? -12.269 11.657 -29.070 1.00 88.12 786 ASP A CA 1
ATOM 6547 C C . ASP A 1 786 ? -10.776 11.553 -28.707 1.00 88.12 786 ASP A C 1
ATOM 6549 O O . ASP A 1 786 ? -9.976 12.471 -28.938 1.00 88.12 786 ASP A O 1
ATOM 6553 N N . LYS A 1 787 ? -10.414 10.413 -28.104 1.00 84.25 787 LYS A N 1
ATOM 6554 C CA . LYS A 1 787 ? -9.040 10.050 -27.725 1.00 84.25 787 LYS A CA 1
ATOM 6555 C C . LYS A 1 787 ? -8.235 9.501 -28.905 1.00 84.25 787 LYS A C 1
ATOM 6557 O O . LYS A 1 787 ? -7.010 9.536 -28.859 1.00 84.25 787 LYS A O 1
ATOM 6562 N N . ASN A 1 788 ? -8.912 9.017 -29.946 1.00 85.12 788 ASN A N 1
ATOM 6563 C CA . ASN A 1 788 ? -8.309 8.406 -31.129 1.00 85.12 788 ASN A CA 1
ATOM 6564 C C . ASN A 1 788 ? -8.072 9.420 -32.257 1.00 85.12 788 ASN A C 1
ATOM 6566 O O . ASN A 1 788 ? -7.550 9.058 -33.309 1.00 85.12 788 ASN A O 1
ATOM 6570 N N . PHE A 1 789 ? -8.424 10.689 -32.035 1.00 86.62 789 PHE A N 1
ATOM 6571 C CA . PHE A 1 789 ? -8.196 11.773 -32.979 1.00 86.62 789 PHE A CA 1
ATOM 6572 C C . PHE A 1 789 ? -6.694 12.062 -33.121 1.00 86.62 789 PHE A C 1
ATOM 6574 O O . PHE A 1 789 ? -6.086 12.712 -32.267 1.00 86.62 789 PHE A O 1
ATOM 6581 N N . GLN A 1 790 ? -6.084 11.576 -34.201 1.00 78.94 790 GLN A N 1
ATOM 6582 C CA . GLN A 1 790 ? -4.666 11.782 -34.499 1.00 78.94 790 GLN A CA 1
ATOM 6583 C C . GLN A 1 790 ? -4.463 13.079 -35.290 1.00 78.94 790 GLN A C 1
ATOM 6585 O O . GLN A 1 790 ? -5.220 13.360 -36.212 1.00 78.94 790 GLN A O 1
ATOM 6590 N N . GLY A 1 791 ? -3.432 13.858 -34.947 1.00 81.56 791 GLY A N 1
ATOM 6591 C CA . GLY A 1 791 ? -3.089 15.104 -35.644 1.00 81.56 791 GLY A CA 1
ATOM 6592 C C . GLY A 1 791 ? -3.315 16.368 -34.814 1.00 81.56 791 GLY A C 1
ATOM 6593 O O . GLY A 1 791 ? -3.364 16.331 -33.580 1.00 81.56 791 GLY A O 1
ATOM 6594 N N . ASN A 1 792 ? -3.407 17.522 -35.478 1.00 84.06 792 ASN A N 1
ATOM 6595 C CA . ASN A 1 792 ? -3.302 18.829 -34.816 1.00 84.06 792 ASN A CA 1
ATOM 6596 C C . ASN A 1 792 ? -4.650 19.351 -34.270 1.00 84.06 792 ASN A C 1
ATOM 6598 O O . ASN A 1 792 ? -5.159 20.403 -34.662 1.00 84.06 792 ASN A O 1
ATOM 6602 N N . LYS A 1 793 ? -5.224 18.601 -33.321 1.00 85.88 793 LYS A N 1
ATOM 6603 C CA . LYS A 1 793 ? -6.539 18.841 -32.692 1.00 85.88 793 LYS A CA 1
ATOM 6604 C C . LYS A 1 793 ? -6.751 20.279 -32.206 1.00 85.88 793 LYS A C 1
ATOM 6606 O O . LYS A 1 793 ? -7.801 20.869 -32.447 1.00 85.88 793 LYS A O 1
ATOM 6611 N N . GLY A 1 794 ? -5.749 20.867 -31.550 1.00 85.88 794 GLY A N 1
ATOM 6612 C CA . GLY A 1 794 ? -5.840 22.235 -31.029 1.00 85.88 794 GLY A CA 1
ATOM 6613 C C . GLY A 1 794 ? -5.932 23.305 -32.121 1.00 85.88 794 GLY A C 1
ATOM 6614 O O . GLY A 1 794 ? -6.583 24.327 -31.919 1.00 85.88 794 GLY A O 1
ATOM 6615 N N . ALA A 1 795 ? -5.318 23.077 -33.285 1.00 87.06 795 ALA A N 1
ATOM 6616 C CA . ALA A 1 795 ? -5.365 24.021 -34.398 1.00 87.06 795 ALA A CA 1
ATOM 6617 C C . ALA A 1 795 ? -6.733 24.006 -35.098 1.00 87.06 795 ALA A C 1
ATOM 6619 O O . ALA A 1 795 ? -7.284 25.067 -35.380 1.00 87.06 795 ALA A O 1
ATOM 6620 N N . ILE A 1 796 ? -7.325 22.821 -35.276 1.00 88.50 796 ILE A N 1
ATOM 6621 C CA . ILE A 1 796 ? -8.674 22.664 -35.840 1.00 88.50 796 ILE A CA 1
ATOM 6622 C C . ILE A 1 796 ? -9.721 23.318 -34.930 1.00 88.50 796 ILE A C 1
ATOM 6624 O O . ILE A 1 796 ? -10.548 24.089 -35.408 1.00 88.50 796 ILE A O 1
ATOM 6628 N N . LEU A 1 797 ? -9.648 23.093 -33.612 1.00 90.06 797 LEU A N 1
ATOM 6629 C CA . LEU A 1 797 ? -10.553 23.739 -32.650 1.00 90.06 797 LEU A CA 1
ATOM 6630 C C . LEU A 1 797 ? -10.420 25.270 -32.669 1.00 90.06 797 LEU A C 1
ATOM 6632 O O . LEU A 1 797 ? -11.426 25.967 -32.603 1.00 90.06 797 LEU A O 1
ATOM 6636 N N . ARG A 1 798 ? -9.203 25.809 -32.842 1.00 90.12 798 ARG A N 1
ATOM 6637 C CA . ARG A 1 798 ? -9.001 27.259 -33.010 1.00 90.12 798 ARG A CA 1
ATOM 6638 C C . ARG A 1 798 ? -9.651 27.805 -34.277 1.00 90.12 798 ARG A C 1
ATOM 6640 O O . ARG A 1 798 ? -10.124 28.933 -34.239 1.00 90.12 798 ARG A O 1
ATOM 6647 N N . ILE A 1 799 ? -9.652 27.053 -35.378 1.00 90.00 799 ILE A N 1
ATOM 6648 C CA . ILE A 1 799 ? -10.343 27.466 -36.609 1.00 90.00 799 ILE A CA 1
ATOM 6649 C C . ILE A 1 799 ? -11.855 27.467 -36.379 1.00 90.00 799 ILE A C 1
ATOM 6651 O O . ILE A 1 799 ? -12.510 28.443 -36.734 1.00 90.00 799 ILE A O 1
ATOM 6655 N N . ILE A 1 800 ? -12.389 26.428 -35.725 1.00 89.94 800 ILE A N 1
ATOM 6656 C CA . ILE A 1 800 ? -13.816 26.343 -35.381 1.00 89.94 800 ILE A CA 1
ATOM 6657 C C . ILE A 1 800 ? -14.249 27.526 -34.503 1.00 89.94 800 ILE A C 1
ATOM 6659 O O . ILE A 1 800 ? -15.292 28.115 -34.766 1.00 89.94 800 ILE A O 1
ATOM 6663 N N . ASP A 1 801 ? -13.437 27.895 -33.508 1.00 87.88 801 ASP A N 1
ATOM 6664 C CA . ASP A 1 801 ? -13.769 28.958 -32.553 1.00 87.88 801 ASP A CA 1
ATOM 6665 C C . ASP A 1 801 ? -13.555 30.382 -33.129 1.00 87.88 801 ASP A C 1
ATOM 6667 O O . ASP A 1 801 ? -14.183 31.326 -32.655 1.00 87.88 801 ASP A O 1
ATOM 6671 N N . ARG A 1 802 ? -12.661 30.574 -34.118 1.00 88.75 802 ARG A N 1
ATOM 6672 C CA . ARG A 1 802 ? -12.282 31.913 -34.633 1.00 88.75 802 ARG A CA 1
ATOM 6673 C C . ARG A 1 802 ? -12.922 32.307 -35.959 1.00 88.75 802 ARG A C 1
ATOM 6675 O O . ARG A 1 802 ? -13.206 33.486 -36.145 1.00 88.75 802 ARG A O 1
ATOM 6682 N N . GLU A 1 803 ? -13.069 31.376 -36.897 1.00 89.75 803 GLU A N 1
ATOM 6683 C CA . GLU A 1 803 ? -13.599 31.691 -38.228 1.00 89.75 803 GLU A CA 1
ATOM 6684 C C . GLU A 1 803 ? -15.123 31.779 -38.158 1.00 89.75 803 GLU A C 1
ATOM 6686 O O . GLU A 1 803 ? -15.758 30.818 -37.730 1.00 89.75 803 GLU A O 1
ATOM 6691 N N . GLN A 1 804 ? -15.718 32.905 -38.555 1.00 83.69 804 GLN A N 1
ATOM 6692 C CA . GLN A 1 804 ? -17.165 33.123 -38.424 1.00 83.69 804 GLN A CA 1
ATOM 6693 C C . GLN A 1 804 ? -17.955 32.546 -39.602 1.00 83.69 804 GLN A C 1
ATOM 6695 O O . GLN A 1 804 ? -19.080 32.091 -39.407 1.00 83.69 804 GLN A O 1
ATOM 6700 N N . GLU A 1 805 ? -17.367 32.527 -40.800 1.00 89.50 805 GLU A N 1
ATOM 6701 C CA . GLU A 1 805 ? -18.038 32.070 -42.016 1.00 89.50 805 GLU A CA 1
ATOM 6702 C C . GLU A 1 805 ? -17.988 30.528 -42.129 1.00 89.50 805 GLU A C 1
ATOM 6704 O O . GLU A 1 805 ? -16.893 29.966 -42.229 1.00 89.50 805 GLU A O 1
ATOM 6709 N N . PRO A 1 806 ? -19.134 29.813 -42.109 1.00 86.38 806 PRO A N 1
ATOM 6710 C CA . PRO A 1 806 ? -19.155 28.347 -42.002 1.00 86.38 806 PRO A CA 1
ATOM 6711 C C . PRO A 1 806 ? -18.501 27.613 -43.185 1.00 86.38 806 PRO A C 1
ATOM 6713 O O . PRO A 1 806 ? -17.661 26.736 -42.972 1.00 86.38 806 PRO A O 1
ATOM 6716 N N . ASP A 1 807 ? -18.787 28.038 -44.419 1.00 88.06 807 ASP A N 1
ATOM 6717 C CA . ASP A 1 807 ? -18.205 27.445 -45.634 1.00 88.06 807 ASP A CA 1
ATOM 6718 C C . ASP A 1 807 ? -16.680 27.642 -45.671 1.00 88.06 807 ASP A C 1
ATOM 6720 O O . ASP A 1 807 ? -15.908 26.735 -46.003 1.00 88.06 807 ASP A O 1
ATOM 6724 N N . ARG A 1 808 ? -16.213 28.829 -45.263 1.00 88.06 808 ARG A N 1
ATOM 6725 C CA . ARG A 1 808 ? -14.782 29.143 -45.176 1.00 88.06 808 ARG A CA 1
ATOM 6726 C C . ARG A 1 808 ? -14.098 28.349 -44.068 1.00 88.06 808 ARG A C 1
ATOM 6728 O O . ARG A 1 808 ? -12.973 27.880 -44.256 1.00 88.06 808 ARG A O 1
ATOM 6735 N N . ARG A 1 809 ? -14.775 28.165 -42.932 1.00 91.94 809 ARG A N 1
ATOM 6736 C CA . ARG A 1 809 ? -14.313 27.355 -41.799 1.00 91.94 809 ARG A CA 1
ATOM 6737 C C . ARG A 1 809 ? -14.089 25.906 -42.225 1.00 91.94 809 ARG A C 1
ATOM 6739 O O . ARG A 1 809 ? -13.021 25.358 -41.946 1.00 91.94 809 ARG A O 1
ATOM 6746 N N . GLU A 1 810 ? -15.036 25.304 -42.945 1.00 90.06 810 GLU A N 1
ATOM 6747 C CA . GLU A 1 810 ? -14.860 23.965 -43.514 1.00 90.06 810 GLU A CA 1
ATOM 6748 C C . GLU A 1 810 ? -13.702 23.935 -44.521 1.00 90.06 810 GLU A C 1
ATOM 6750 O O . GLU A 1 810 ? -12.819 23.078 -44.427 1.00 90.06 810 GLU A O 1
ATOM 6755 N N . TRP A 1 811 ? -13.655 24.893 -45.452 1.00 90.00 811 TRP A N 1
ATOM 6756 C CA . TRP A 1 811 ? -12.617 24.953 -46.481 1.00 90.00 811 TRP A CA 1
ATOM 6757 C C . TRP A 1 811 ? -11.201 25.069 -45.897 1.00 90.00 811 TRP A C 1
ATOM 6759 O O . TRP A 1 811 ? -10.282 24.393 -46.369 1.00 90.00 811 TRP A O 1
ATOM 6769 N N . LEU A 1 812 ? -11.003 25.874 -44.848 1.00 91.44 812 LEU A N 1
ATOM 6770 C CA . LEU A 1 812 ? -9.716 26.009 -44.157 1.00 91.44 812 LEU A CA 1
ATOM 6771 C C . LEU A 1 812 ? -9.276 24.687 -43.524 1.00 91.44 812 LEU A C 1
ATOM 6773 O O . LEU A 1 812 ? -8.132 24.269 -43.699 1.00 91.44 812 LEU A O 1
ATOM 6777 N N . ILE A 1 813 ? -10.190 23.990 -42.847 1.00 90.31 813 ILE A N 1
ATOM 6778 C CA . ILE A 1 813 ? -9.902 22.686 -42.239 1.00 90.31 813 ILE A CA 1
ATOM 6779 C C . ILE A 1 813 ? -9.585 21.653 -43.329 1.00 90.31 813 ILE A C 1
ATOM 6781 O O . ILE A 1 813 ? -8.585 20.942 -43.243 1.00 90.31 813 ILE A O 1
ATOM 6785 N N . LYS A 1 814 ? -10.387 21.614 -44.395 1.00 90.12 814 LYS A N 1
ATOM 6786 C CA . LYS A 1 814 ? -10.239 20.691 -45.525 1.00 90.12 814 LYS A CA 1
ATOM 6787 C C . LYS A 1 814 ? -8.950 20.905 -46.317 1.00 90.12 814 LYS A C 1
ATOM 6789 O O . LYS A 1 814 ? -8.347 19.940 -46.782 1.00 90.12 814 LYS A O 1
ATOM 6794 N N . SER A 1 815 ? -8.524 22.154 -46.493 1.00 88.38 815 SER A N 1
ATOM 6795 C CA . SER A 1 815 ? -7.326 22.503 -47.265 1.00 88.38 815 SER A CA 1
ATOM 6796 C C . SER A 1 815 ? -6.035 22.319 -46.465 1.00 88.38 815 SER A C 1
ATOM 6798 O O . SER A 1 815 ? -5.071 21.771 -47.006 1.00 88.38 815 SER A O 1
ATOM 6800 N N . GLN A 1 816 ? -6.022 22.733 -45.192 1.00 89.12 816 GLN A N 1
ATOM 6801 C CA . GLN A 1 816 ? -4.827 22.737 -44.340 1.00 89.12 816 GLN A CA 1
ATOM 6802 C C . GLN A 1 816 ? -4.615 21.418 -43.583 1.00 89.12 816 GLN A C 1
ATOM 6804 O O . GLN A 1 816 ? -3.471 21.029 -43.362 1.00 89.12 816 GLN A O 1
ATOM 6809 N N . TYR A 1 817 ? -5.690 20.701 -43.233 1.00 91.56 817 TYR A N 1
ATOM 6810 C CA . TYR A 1 817 ? -5.657 19.490 -42.399 1.00 91.56 817 TYR A CA 1
ATOM 6811 C C . TYR A 1 817 ? -6.368 18.316 -43.087 1.00 91.56 817 TYR A C 1
ATOM 6813 O O . TYR A 1 817 ? -7.353 17.773 -42.591 1.00 91.56 817 TYR A O 1
ATOM 6821 N N . LYS A 1 818 ? -5.878 17.927 -44.271 1.00 89.25 818 LYS A N 1
ATOM 6822 C CA . LYS A 1 818 ? -6.519 16.926 -45.150 1.00 89.25 818 LYS A CA 1
ATOM 6823 C C . LYS A 1 818 ? -6.734 15.562 -44.484 1.00 89.25 818 LYS A C 1
ATOM 6825 O O . LYS A 1 818 ? -7.775 14.943 -44.689 1.00 89.25 818 LYS A O 1
ATOM 6830 N N . THR A 1 819 ? -5.759 15.088 -43.709 1.00 87.94 819 THR A N 1
ATOM 6831 C CA . THR A 1 819 ? -5.803 13.788 -43.020 1.00 87.94 819 THR A CA 1
ATOM 6832 C C . THR A 1 819 ? -6.823 13.775 -41.888 1.00 87.94 819 THR A C 1
ATOM 6834 O O . THR A 1 819 ? -7.639 12.861 -41.791 1.00 87.94 819 THR A O 1
ATOM 6837 N N . GLU A 1 820 ? -6.831 14.825 -41.073 1.00 90.00 820 GLU A N 1
ATOM 6838 C CA . GLU A 1 820 ? -7.763 14.999 -39.967 1.00 90.00 820 GLU A CA 1
ATOM 6839 C C . GLU A 1 820 ? -9.182 15.269 -40.475 1.00 90.00 820 GLU A C 1
ATOM 6841 O O . GLU A 1 820 ? -10.144 14.745 -39.918 1.00 90.00 820 GLU A O 1
ATOM 6846 N N . TYR A 1 821 ? -9.329 16.023 -41.567 1.00 90.44 821 TYR A N 1
ATOM 6847 C CA . TYR A 1 821 ? -10.613 16.227 -42.234 1.00 90.44 821 TYR A CA 1
ATOM 6848 C C . TYR A 1 821 ? -11.178 14.914 -42.793 1.00 90.44 821 TYR A C 1
ATOM 6850 O O . TYR A 1 821 ? -12.352 14.628 -42.579 1.00 90.44 821 TYR A O 1
ATOM 6858 N N . ALA A 1 822 ? -10.357 14.069 -43.429 1.00 88.25 822 ALA A N 1
ATOM 6859 C CA . ALA A 1 822 ? -10.796 12.751 -43.898 1.00 88.25 822 ALA A CA 1
ATOM 6860 C C . ALA A 1 822 ? -11.256 11.841 -42.743 1.00 88.25 822 ALA A C 1
ATOM 6862 O O . ALA A 1 822 ? -12.266 11.150 -42.867 1.00 88.25 822 ALA A O 1
ATOM 6863 N N . TYR A 1 823 ? -10.563 11.886 -41.599 1.00 91.38 823 TYR A N 1
ATOM 6864 C CA . TYR A 1 823 ? -10.980 11.173 -40.389 1.00 91.38 823 TYR A CA 1
ATOM 6865 C C . TYR A 1 823 ? -12.308 11.705 -39.833 1.00 91.38 823 TYR A C 1
ATOM 6867 O O . TYR A 1 823 ? -13.206 10.924 -39.516 1.00 91.38 823 TYR A O 1
ATOM 6875 N N . MET A 1 824 ? -12.466 13.030 -39.748 1.00 89.56 824 MET A N 1
ATOM 6876 C CA . MET A 1 824 ? -13.714 13.653 -39.303 1.00 89.56 824 MET A CA 1
ATOM 6877 C C . MET A 1 824 ? -14.888 13.287 -40.205 1.00 89.56 824 MET A C 1
ATOM 6879 O O . MET A 1 824 ? -15.951 12.946 -39.690 1.00 89.56 824 MET A O 1
ATOM 6883 N N . LEU A 1 825 ? -14.681 13.305 -41.521 1.00 88.56 825 LEU A N 1
ATOM 6884 C CA . LEU A 1 825 ? -15.686 12.960 -42.520 1.00 88.56 825 LEU A CA 1
ATOM 6885 C C . LEU A 1 825 ? -16.188 11.514 -42.368 1.00 88.56 825 LEU A C 1
ATOM 6887 O O . LEU A 1 825 ? -17.389 11.271 -42.477 1.00 88.56 825 LEU A O 1
ATOM 6891 N N . ASP A 1 826 ? -15.288 10.567 -42.088 1.00 85.88 826 ASP A N 1
ATOM 6892 C CA . ASP A 1 826 ? -15.628 9.145 -41.950 1.00 85.88 826 ASP A CA 1
ATOM 6893 C C . ASP A 1 826 ? -16.203 8.798 -40.566 1.00 85.88 826 ASP A C 1
ATOM 6895 O O . ASP A 1 826 ? -17.191 8.071 -40.461 1.00 85.88 826 ASP A O 1
ATOM 6899 N N . LYS A 1 827 ? -15.604 9.315 -39.484 1.00 88.62 827 LYS A N 1
ATOM 6900 C CA . LYS A 1 827 ? -15.918 8.875 -38.111 1.00 88.62 827 LYS A CA 1
ATOM 6901 C C . LYS A 1 827 ? -16.813 9.823 -37.324 1.00 88.62 827 LYS A C 1
ATOM 6903 O O . LYS A 1 827 ? -17.633 9.350 -36.540 1.00 88.62 827 LYS A O 1
ATOM 6908 N N . LEU A 1 828 ? -16.676 11.139 -37.497 1.00 88.06 828 LEU A N 1
ATOM 6909 C CA . LEU A 1 828 ? -17.360 12.120 -36.640 1.00 88.06 828 LEU A CA 1
ATOM 6910 C C . LEU A 1 828 ? -18.587 12.748 -37.307 1.00 88.06 828 LEU A C 1
ATOM 6912 O O . LEU A 1 828 ? -19.610 12.929 -36.650 1.00 88.06 828 LEU A O 1
ATOM 6916 N N . TYR A 1 829 ? -18.525 13.050 -38.603 1.00 88.19 829 TYR A N 1
ATOM 6917 C CA . TYR A 1 829 ? -19.607 13.705 -39.343 1.00 88.19 829 TYR A CA 1
ATOM 6918 C C . TYR A 1 829 ? -20.906 12.888 -39.354 1.00 88.19 829 TYR A C 1
ATOM 6920 O O . TYR A 1 829 ? -21.958 13.497 -39.149 1.00 88.19 829 TYR A O 1
ATOM 6928 N N . PRO A 1 830 ? -20.895 11.541 -39.470 1.00 85.50 830 PRO A N 1
ATOM 6929 C CA . PRO A 1 830 ? -22.117 10.750 -39.331 1.00 85.50 830 PRO A CA 1
ATOM 6930 C C . PRO A 1 830 ? -22.830 10.973 -37.993 1.00 85.50 830 PRO A C 1
ATOM 6932 O O . PRO A 1 830 ? -24.049 11.083 -37.965 1.00 85.50 830 PRO A O 1
ATOM 6935 N N . ALA A 1 831 ? -22.087 11.130 -36.892 1.00 82.50 831 ALA A N 1
ATOM 6936 C CA . ALA A 1 831 ? -22.671 11.410 -35.582 1.00 82.50 831 ALA A CA 1
ATOM 6937 C C . ALA A 1 831 ? -23.192 12.853 -35.457 1.00 82.50 831 ALA A C 1
ATOM 6939 O O . ALA A 1 831 ? -24.004 13.132 -34.578 1.00 82.50 831 ALA A O 1
ATOM 6940 N N . VAL A 1 832 ? -22.741 13.786 -36.299 1.00 85.06 832 VAL A N 1
ATOM 6941 C CA . VAL A 1 832 ? -23.261 15.165 -36.356 1.00 85.06 832 VAL A CA 1
ATOM 6942 C C . VAL A 1 832 ? -24.572 15.236 -37.148 1.00 85.06 832 VAL A C 1
ATOM 6944 O O . VAL A 1 832 ? -25.399 16.097 -36.862 1.00 85.06 832 VAL A O 1
ATOM 6947 N N . ARG A 1 833 ? -24.805 14.308 -38.085 1.00 84.44 833 ARG A N 1
ATOM 6948 C CA . ARG A 1 833 ? -26.054 14.172 -38.854 1.00 84.44 833 ARG A CA 1
ATOM 6949 C C . ARG A 1 833 ? -27.150 13.505 -38.007 1.00 84.44 833 ARG A C 1
ATOM 6951 O O . ARG A 1 833 ? -27.471 12.336 -38.204 1.00 84.44 833 ARG A O 1
ATOM 6958 N N . ARG A 1 834 ? -27.695 14.224 -37.026 1.00 82.56 834 ARG A N 1
ATOM 6959 C CA . ARG A 1 834 ? -28.666 13.685 -36.062 1.00 82.56 834 ARG A CA 1
ATOM 6960 C C . ARG A 1 834 ? -29.909 14.552 -35.929 1.00 82.56 834 ARG A C 1
ATOM 6962 O O . ARG A 1 834 ? -29.915 15.700 -36.369 1.00 82.56 834 ARG A O 1
ATOM 6969 N N . VAL A 1 835 ? -30.926 14.002 -35.272 1.00 87.06 835 VAL A N 1
ATOM 6970 C CA . VAL A 1 835 ? -32.118 14.746 -34.864 1.00 87.06 835 VAL A CA 1
ATOM 6971 C C . VAL A 1 835 ? -32.257 14.654 -33.350 1.00 87.06 835 VAL A C 1
ATOM 6973 O O . VAL A 1 835 ? -32.309 13.563 -32.779 1.00 87.06 835 VAL A O 1
ATOM 6976 N N . ASP A 1 836 ? -32.251 15.814 -32.701 1.00 86.75 836 ASP A N 1
ATOM 6977 C CA . ASP A 1 836 ? -32.531 15.947 -31.277 1.00 86.75 836 ASP A CA 1
ATOM 6978 C C . ASP A 1 836 ? -34.037 16.189 -31.088 1.00 86.75 836 ASP A C 1
ATOM 6980 O O . ASP A 1 836 ? -34.623 17.067 -31.716 1.00 86.75 836 ASP A O 1
ATOM 6984 N N . PHE A 1 837 ? -34.659 15.392 -30.229 1.00 89.12 837 PHE A N 1
ATOM 6985 C CA . PHE A 1 837 ? -36.060 15.450 -29.834 1.00 89.12 837 PHE A CA 1
ATOM 6986 C C . PHE A 1 837 ? -36.135 16.162 -28.489 1.00 89.12 837 PHE A C 1
ATOM 698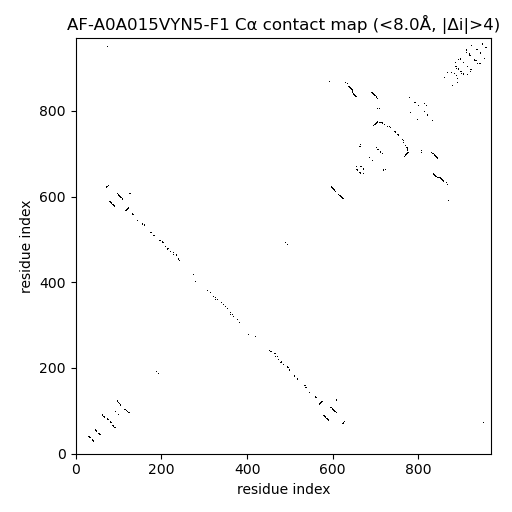8 O O . PHE A 1 837 ? -35.639 15.647 -27.485 1.00 89.12 837 PHE A O 1
ATOM 6995 N N . LEU A 1 838 ? -36.707 17.360 -28.477 1.00 89.25 838 LEU A N 1
ATOM 6996 C CA . LEU A 1 838 ? -36.869 18.178 -27.279 1.00 89.25 838 LEU A CA 1
ATOM 6997 C C . LEU A 1 838 ? -38.348 18.212 -26.905 1.00 89.25 838 LEU A C 1
ATOM 6999 O O . LEU A 1 838 ? -39.144 18.839 -27.603 1.00 89.25 838 LEU A O 1
ATOM 7003 N N . PHE A 1 839 ? -38.704 17.525 -25.826 1.00 88.31 839 PHE A N 1
ATOM 7004 C CA . PHE A 1 839 ? -40.038 17.541 -25.244 1.00 88.31 839 PHE A CA 1
ATOM 7005 C C . PHE A 1 839 ? -40.091 18.633 -24.179 1.00 88.31 839 PHE A C 1
ATOM 7007 O O . PHE A 1 839 ? -39.413 18.539 -23.155 1.00 88.31 839 PHE A O 1
ATOM 7014 N N . SER A 1 840 ? -40.897 19.661 -24.417 1.00 88.38 840 SER A N 1
ATOM 7015 C CA . SER A 1 840 ? -41.299 20.597 -23.369 1.00 88.38 840 SER A CA 1
ATOM 7016 C C . SER A 1 840 ? -42.490 19.993 -22.641 1.00 88.38 840 SER A C 1
ATOM 7018 O O . SER A 1 840 ? -43.461 19.593 -23.287 1.00 88.38 840 SER A O 1
ATOM 7020 N N . LEU A 1 841 ? -42.392 19.894 -21.322 1.00 87.44 841 LEU A N 1
ATOM 7021 C CA . LEU A 1 841 ? -43.385 19.282 -20.455 1.00 87.44 841 LEU A CA 1
ATOM 7022 C C . LEU A 1 841 ? -43.906 20.312 -19.456 1.00 87.44 841 LEU A C 1
ATOM 7024 O O . LEU A 1 841 ? -43.133 21.117 -18.935 1.00 87.44 841 LEU A O 1
ATOM 7028 N N . SER A 1 842 ? -45.184 20.218 -19.113 1.00 85.88 842 SER A N 1
ATOM 7029 C CA . SER A 1 842 ? -45.768 20.949 -17.993 1.00 85.88 842 SER A CA 1
ATOM 7030 C C . SER A 1 842 ? -46.395 19.992 -16.985 1.00 85.88 842 SER A C 1
ATOM 7032 O O . SER A 1 842 ? -46.842 18.893 -17.318 1.00 85.88 842 SER A O 1
ATOM 7034 N N . ARG A 1 843 ? -46.374 20.363 -15.706 1.00 82.31 843 ARG A N 1
ATOM 7035 C CA . ARG A 1 843 ? -46.943 19.552 -14.626 1.00 82.31 843 ARG A CA 1
ATOM 7036 C C . ARG A 1 843 ? -48.477 19.588 -14.668 1.00 82.31 843 ARG A C 1
ATOM 7038 O O . ARG A 1 843 ? -49.071 20.667 -14.669 1.00 82.31 843 ARG A O 1
ATOM 7045 N N . ARG A 1 844 ? -49.115 18.410 -14.637 1.00 79.44 844 ARG A N 1
ATOM 7046 C CA . ARG A 1 844 ? -50.582 18.245 -14.676 1.00 79.44 844 ARG A CA 1
ATOM 7047 C C . ARG A 1 844 ? -51.260 19.053 -13.569 1.00 79.44 844 ARG A C 1
ATOM 7049 O O . ARG A 1 844 ? -50.824 19.015 -12.420 1.00 79.44 844 ARG A O 1
ATOM 7056 N N . GLY A 1 845 ? -52.315 19.792 -13.913 1.00 71.94 845 GLY A N 1
ATOM 7057 C CA . GLY A 1 845 ? -53.117 20.576 -12.963 1.00 71.94 845 GLY A CA 1
ATOM 7058 C C . GLY A 1 845 ? -52.426 21.795 -12.324 1.00 71.94 845 GLY A C 1
ATOM 7059 O O . GLY A 1 845 ? -53.067 22.515 -11.556 1.00 71.94 845 GLY A O 1
ATOM 7060 N N . MET A 1 846 ? -51.150 22.074 -12.624 1.00 75.94 846 MET A N 1
ATOM 7061 C CA . MET A 1 846 ? -50.405 23.193 -12.036 1.00 75.94 846 MET A CA 1
ATOM 7062 C C . MET A 1 846 ? -50.555 24.465 -12.885 1.00 75.94 846 MET A C 1
ATOM 7064 O O . MET A 1 846 ? -50.054 24.540 -14.001 1.00 75.94 846 MET A O 1
ATOM 7068 N N . ARG A 1 847 ? -51.241 25.485 -12.346 1.00 70.81 847 ARG A N 1
ATOM 7069 C CA . ARG A 1 847 ? -51.480 26.770 -13.042 1.00 70.81 847 ARG A CA 1
ATOM 7070 C C . ARG A 1 847 ? -50.405 27.834 -12.814 1.00 70.81 847 ARG A C 1
ATOM 7072 O O . ARG A 1 847 ? -50.235 28.698 -13.661 1.00 70.81 847 ARG A O 1
ATOM 7079 N N . GLN A 1 848 ? -49.740 27.813 -11.662 1.00 67.75 848 GLN A N 1
ATOM 7080 C CA . GLN A 1 848 ? -48.666 28.755 -11.331 1.00 67.75 848 GLN A CA 1
ATOM 7081 C C . GLN A 1 848 ? -47.314 28.138 -11.680 1.00 67.75 848 GLN A C 1
ATOM 7083 O O . GLN A 1 848 ? -47.140 26.939 -11.499 1.00 67.75 848 GLN A O 1
ATOM 7088 N N . ASP A 1 849 ? -46.348 28.944 -12.117 1.00 68.94 849 ASP A N 1
ATOM 7089 C CA . ASP A 1 849 ? -45.042 28.436 -12.563 1.00 68.94 849 ASP A CA 1
ATOM 7090 C C . ASP A 1 849 ? -44.177 27.890 -11.422 1.00 68.94 849 ASP A C 1
ATOM 7092 O O . ASP A 1 849 ? -43.275 27.078 -11.640 1.00 68.94 849 ASP A O 1
ATOM 7096 N N . THR A 1 850 ? -44.438 28.311 -10.184 1.00 73.06 850 THR A N 1
ATOM 7097 C CA . THR A 1 850 ? -43.688 27.882 -9.002 1.00 73.06 850 THR A CA 1
ATOM 7098 C C . THR A 1 850 ? -44.605 27.799 -7.790 1.00 73.06 850 THR A C 1
ATOM 7100 O O . THR A 1 850 ? -45.332 28.745 -7.496 1.00 73.06 850 THR A O 1
ATOM 7103 N N . LEU A 1 851 ? -44.560 26.675 -7.073 1.00 72.62 851 LEU A N 1
ATOM 7104 C CA . LEU A 1 851 ? -45.329 26.441 -5.854 1.00 72.62 851 LEU A CA 1
ATOM 7105 C C . LEU A 1 851 ? -44.377 26.018 -4.730 1.00 72.62 851 LEU A C 1
ATOM 7107 O O . LEU A 1 851 ? -43.572 25.100 -4.892 1.00 72.62 851 LEU A O 1
ATOM 7111 N N . TYR A 1 852 ? -44.461 26.708 -3.593 1.00 71.94 852 TYR A N 1
ATOM 7112 C CA . TYR A 1 852 ? -43.701 26.381 -2.389 1.00 71.94 852 TYR A CA 1
ATOM 7113 C C . TYR A 1 852 ? -44.532 25.441 -1.510 1.00 71.94 852 TYR A C 1
ATOM 7115 O O . TYR A 1 852 ? -45.556 25.856 -0.968 1.00 71.94 852 TYR A O 1
ATOM 7123 N N . THR A 1 853 ? -44.107 24.187 -1.360 1.00 71.94 853 THR A N 1
ATOM 7124 C CA . THR A 1 853 ? -44.724 23.222 -0.435 1.00 71.94 853 THR A CA 1
ATOM 7125 C C . THR A 1 853 ? -43.829 22.986 0.776 1.00 71.94 853 THR A C 1
ATOM 7127 O O . THR A 1 853 ? -42.605 23.007 0.668 1.00 71.94 853 THR A O 1
ATOM 7130 N N . ASN A 1 854 ? -44.430 22.753 1.943 1.00 78.19 854 ASN A N 1
ATOM 7131 C CA . ASN A 1 854 ? -43.706 22.269 3.118 1.00 78.19 854 ASN A CA 1
ATOM 7132 C C . ASN A 1 854 ? -43.843 20.745 3.169 1.00 78.19 854 ASN A C 1
ATOM 7134 O O . ASN A 1 854 ? -44.954 20.239 3.314 1.00 78.19 854 ASN A O 1
ATOM 7138 N N . GLU A 1 855 ? -42.732 20.023 3.060 1.00 80.75 855 GLU A N 1
ATOM 7139 C CA . GLU A 1 855 ? -42.683 18.566 3.234 1.00 80.75 855 GLU A CA 1
ATOM 7140 C C . GLU A 1 855 ? -41.979 18.231 4.564 1.00 80.75 855 GLU A C 1
ATOM 7142 O O . GLU A 1 855 ? -41.080 18.975 4.971 1.00 80.75 855 GLU A O 1
ATOM 7147 N N . PRO A 1 856 ? -42.361 17.149 5.270 1.00 84.25 856 PRO A N 1
ATOM 7148 C CA . PRO A 1 856 ? -41.634 16.689 6.450 1.00 84.25 856 PRO A CA 1
ATOM 7149 C C . PRO A 1 856 ? -40.159 16.421 6.138 1.00 84.25 856 PRO A C 1
ATOM 7151 O O . PRO A 1 856 ? -39.824 15.786 5.137 1.00 84.25 856 PRO A O 1
ATOM 7154 N N . ASP A 1 857 ? -39.272 16.874 7.017 1.00 88.19 857 ASP A N 1
ATOM 7155 C CA . ASP A 1 857 ? -37.839 16.641 6.909 1.00 88.19 857 ASP A CA 1
ATOM 7156 C C . ASP A 1 857 ? -37.504 15.199 7.306 1.00 88.19 857 ASP A C 1
ATOM 7158 O O . ASP A 1 857 ? -37.225 14.872 8.464 1.00 88.19 857 ASP A O 1
ATOM 7162 N N . THR A 1 858 ? -37.529 14.312 6.315 1.00 89.62 858 THR A N 1
ATOM 7163 C CA . THR A 1 858 ? -37.207 12.897 6.517 1.00 89.62 858 THR A CA 1
ATOM 7164 C C . THR A 1 858 ? -35.758 12.676 6.954 1.00 89.62 858 THR A C 1
ATOM 7166 O O . THR A 1 858 ? -35.468 11.665 7.593 1.00 89.62 858 THR A O 1
ATOM 7169 N N . MET A 1 859 ? -34.836 13.595 6.624 1.00 90.50 859 MET A N 1
ATOM 7170 C CA . MET A 1 859 ? -33.435 13.478 7.037 1.00 90.50 859 MET A CA 1
ATOM 7171 C C . MET A 1 859 ? -33.295 13.777 8.525 1.00 90.50 859 MET A C 1
ATOM 7173 O O . MET A 1 859 ? -32.688 12.984 9.246 1.00 90.50 859 MET A O 1
ATOM 7177 N N . TYR A 1 860 ? -33.918 14.859 8.992 1.00 92.19 860 TYR A N 1
ATOM 7178 C CA . TYR A 1 860 ? -33.941 15.201 10.410 1.00 92.19 860 TYR A CA 1
ATOM 7179 C C . TYR A 1 860 ? -34.598 14.098 11.250 1.00 92.19 860 TYR A C 1
ATOM 7181 O O . TYR A 1 860 ? -34.011 13.640 12.228 1.00 92.19 860 TYR A O 1
ATOM 7189 N N . ALA A 1 861 ? -35.762 13.591 10.824 1.00 91.19 861 ALA A N 1
ATOM 7190 C CA . ALA A 1 861 ? -36.455 12.502 11.519 1.00 91.19 861 ALA A CA 1
ATOM 7191 C C . ALA A 1 861 ? -35.584 11.237 11.647 1.00 91.19 861 ALA A C 1
ATOM 7193 O O . ALA A 1 861 ? -35.544 10.601 12.699 1.00 91.19 861 ALA A O 1
ATOM 7194 N N . ARG A 1 862 ? -34.822 10.901 10.598 1.00 92.69 862 ARG A N 1
ATOM 7195 C CA . ARG A 1 862 ? -33.866 9.786 10.629 1.00 92.69 862 ARG A CA 1
ATOM 7196 C C . ARG A 1 862 ? -32.721 10.023 11.611 1.00 92.69 862 ARG A C 1
ATOM 7198 O O . ARG A 1 862 ? -32.248 9.085 12.244 1.00 92.69 862 ARG A O 1
ATOM 7205 N N . ALA A 1 863 ? -32.255 11.260 11.728 1.00 91.88 863 ALA A N 1
ATOM 7206 C CA . ALA A 1 863 ? -31.184 11.597 12.652 1.00 91.88 863 ALA A CA 1
ATOM 7207 C C . ALA A 1 863 ? -31.635 11.524 14.117 1.00 91.88 863 ALA A C 1
ATOM 7209 O O . ALA A 1 863 ? -30.875 11.060 14.967 1.00 91.88 863 ALA A O 1
ATOM 7210 N N . VAL A 1 864 ? -32.884 11.906 14.394 1.00 93.00 864 VAL A N 1
ATOM 7211 C CA . VAL A 1 864 ? -33.529 11.713 15.701 1.00 93.00 864 VAL A CA 1
ATOM 7212 C C . VAL A 1 864 ? -33.642 10.220 16.037 1.00 93.00 864 VAL A C 1
ATOM 7214 O O . VAL A 1 864 ? -33.255 9.821 17.131 1.00 93.00 864 VAL A O 1
ATOM 7217 N N . ASP A 1 865 ? -34.048 9.370 15.088 1.00 92.00 865 ASP A N 1
ATOM 7218 C CA . ASP A 1 865 ? -34.052 7.905 15.275 1.00 92.00 865 ASP A CA 1
ATOM 7219 C C . ASP A 1 865 ? -32.645 7.357 15.594 1.00 92.00 865 ASP A C 1
ATOM 7221 O O . ASP A 1 865 ? -32.476 6.530 16.492 1.00 92.00 865 ASP A O 1
ATOM 7225 N N . TYR A 1 866 ? -31.597 7.860 14.930 1.00 93.50 866 TYR A N 1
ATOM 7226 C CA . TYR A 1 866 ? -30.218 7.494 15.272 1.00 93.50 866 TYR A CA 1
ATOM 7227 C C . TYR A 1 866 ? -29.790 7.963 16.668 1.00 93.50 866 TYR A C 1
ATOM 7229 O O . TYR A 1 866 ? -29.063 7.228 17.340 1.00 93.50 866 TYR A O 1
ATOM 7237 N N . LEU A 1 867 ? -30.240 9.137 17.125 1.00 91.00 867 LEU A N 1
ATOM 7238 C CA . LEU A 1 867 ? -30.004 9.596 18.497 1.00 91.00 867 LEU A CA 1
ATOM 7239 C C . LEU A 1 867 ? -30.638 8.656 19.521 1.00 91.00 867 LEU A C 1
ATOM 7241 O O . LEU A 1 867 ? -29.959 8.249 20.461 1.00 91.00 867 LEU A O 1
ATOM 7245 N N . GLU A 1 868 ? -31.902 8.274 19.331 1.00 89.19 868 GLU A N 1
ATOM 7246 C CA . GLU A 1 868 ? -32.600 7.349 20.237 1.00 89.19 868 GLU A CA 1
ATOM 7247 C C . GLU A 1 868 ? -31.915 5.983 20.294 1.00 89.19 868 GLU A C 1
ATOM 7249 O O . GLU A 1 868 ? -31.778 5.380 21.361 1.00 89.19 868 GLU A O 1
ATOM 7254 N N . LYS A 1 869 ? -31.388 5.542 19.151 1.00 89.25 869 LYS A N 1
ATOM 7255 C CA . LYS A 1 869 ? -30.602 4.314 19.010 1.00 89.25 869 LYS A CA 1
ATOM 7256 C C . LYS A 1 869 ? -29.161 4.423 19.521 1.00 89.25 869 LYS A C 1
ATOM 7258 O O . LYS A 1 869 ? -28.382 3.484 19.361 1.00 89.25 869 LYS A O 1
ATOM 7263 N N . ARG A 1 870 ? -28.787 5.557 20.124 1.00 90.12 870 ARG A N 1
ATOM 7264 C CA . ARG A 1 870 ? -27.438 5.863 20.637 1.00 90.12 870 ARG A CA 1
ATOM 7265 C C . ARG A 1 870 ? -26.335 5.806 19.574 1.00 90.12 870 ARG A C 1
ATOM 7267 O O . ARG A 1 870 ? -25.155 5.665 19.886 1.00 90.12 870 ARG A O 1
ATOM 7274 N N . LYS A 1 871 ? -26.692 5.966 18.296 1.00 91.56 871 LYS A N 1
ATOM 7275 C CA . LYS A 1 871 ? -25.756 6.044 17.163 1.00 91.56 871 LYS A CA 1
ATOM 7276 C C . LYS A 1 871 ? -25.338 7.492 16.939 1.00 91.56 871 LYS A C 1
ATOM 7278 O O . LYS A 1 871 ? -25.614 8.089 15.900 1.00 91.56 871 LYS A O 1
ATOM 7283 N N . TYR A 1 872 ? -24.683 8.068 17.945 1.00 92.12 872 TYR A N 1
ATOM 7284 C CA . TYR A 1 872 ? -24.433 9.509 18.010 1.00 92.12 872 TYR A CA 1
ATOM 7285 C C . TYR A 1 872 ? -23.577 10.041 16.859 1.00 92.12 872 TYR A C 1
ATOM 7287 O O . TYR A 1 872 ? -23.827 11.147 16.394 1.00 92.12 872 TYR A O 1
ATOM 7295 N N . GLU A 1 873 ? -22.606 9.269 16.362 1.00 91.94 873 GLU A N 1
ATOM 7296 C CA . GLU A 1 873 ? -21.788 9.681 15.211 1.00 91.94 873 GLU A CA 1
ATOM 7297 C C . GLU A 1 873 ? -22.639 9.838 13.944 1.00 91.94 873 GLU A C 1
ATOM 7299 O O . GLU A 1 873 ? -22.591 10.876 13.287 1.00 91.94 873 GLU A O 1
ATOM 7304 N N . GLN A 1 874 ? -23.483 8.843 13.657 1.00 92.44 874 GLN A N 1
ATOM 7305 C CA . GLN A 1 874 ? -24.377 8.832 12.494 1.00 92.44 874 GLN A CA 1
ATOM 7306 C C . GLN A 1 874 ? -25.451 9.916 12.600 1.00 92.44 874 GLN A C 1
ATOM 7308 O O . GLN A 1 874 ? -25.781 10.573 11.614 1.00 92.44 874 GLN A O 1
ATOM 7313 N N . ALA A 1 875 ? -25.979 10.133 13.805 1.00 93.94 875 ALA A N 1
ATOM 7314 C CA . ALA A 1 875 ? -26.890 11.235 14.065 1.00 93.94 875 ALA A CA 1
ATOM 7315 C C . ALA A 1 875 ? -26.211 12.592 13.835 1.00 93.94 875 ALA A C 1
ATOM 7317 O O . ALA A 1 875 ? -26.776 13.459 13.172 1.00 93.94 875 ALA A O 1
ATOM 7318 N N . LEU A 1 876 ? -24.984 12.773 14.337 1.00 93.31 876 LEU A N 1
ATOM 7319 C CA . LEU A 1 876 ? -24.256 14.033 14.232 1.00 93.31 876 LEU A CA 1
ATOM 7320 C C . LEU A 1 876 ? -23.917 14.391 12.780 1.00 93.31 876 LEU A C 1
ATOM 7322 O O . LEU A 1 876 ? -23.972 15.567 12.429 1.00 93.31 876 LEU A O 1
ATOM 7326 N N . GLU A 1 877 ? -23.587 13.418 11.928 1.00 93.62 877 GLU A N 1
ATOM 7327 C CA . GLU A 1 877 ? -23.361 13.668 10.496 1.00 93.62 877 GLU A CA 1
ATOM 7328 C C . GLU A 1 877 ? -24.544 14.381 9.834 1.00 93.62 877 GLU A C 1
ATOM 7330 O O . GLU A 1 877 ? -24.340 15.298 9.039 1.00 93.62 877 GLU A O 1
ATOM 7335 N N . ILE A 1 878 ? -25.768 14.003 10.209 1.00 93.75 878 ILE A N 1
ATOM 7336 C CA . ILE A 1 878 ? -26.994 14.590 9.669 1.00 93.75 878 ILE A CA 1
ATOM 7337 C C . ILE A 1 878 ? -27.375 15.871 10.425 1.00 93.75 878 ILE A C 1
ATOM 7339 O O . ILE A 1 878 ? -27.792 16.837 9.797 1.00 93.75 878 ILE A O 1
ATOM 7343 N N . LEU A 1 879 ? -27.216 15.910 11.754 1.00 93.69 879 LEU A N 1
ATOM 7344 C CA . LEU A 1 879 ? -27.681 17.015 12.609 1.00 93.69 879 LEU A CA 1
ATOM 7345 C C . LEU A 1 879 ? -26.780 18.256 12.604 1.00 93.69 879 LEU A C 1
ATOM 7347 O O . LEU A 1 879 ? -27.213 19.319 13.051 1.00 93.69 879 LEU A O 1
ATOM 7351 N N . ARG A 1 880 ? -25.540 18.161 12.109 1.00 92.81 880 ARG A N 1
ATOM 7352 C CA . ARG A 1 880 ? -24.585 19.287 12.059 1.00 92.81 880 ARG A CA 1
ATOM 7353 C C . ARG A 1 880 ? -25.164 20.593 11.488 1.00 92.81 880 ARG A C 1
ATOM 7355 O O . ARG A 1 880 ? -24.937 21.617 12.121 1.00 92.81 880 ARG A O 1
ATOM 7362 N N . PRO A 1 881 ? -25.898 20.602 10.355 1.00 92.19 881 PRO A N 1
ATOM 7363 C CA . PRO A 1 881 ? -26.409 21.840 9.762 1.00 92.19 881 PRO A CA 1
ATOM 7364 C C . PRO A 1 881 ? -27.555 22.496 10.544 1.00 92.19 881 PRO A C 1
ATOM 7366 O O . PRO A 1 881 ? -27.867 23.651 10.275 1.00 92.19 881 PRO A O 1
ATOM 7369 N N . TYR A 1 882 ? -28.209 21.767 11.457 1.00 90.81 882 TYR A N 1
ATOM 7370 C CA . TYR A 1 882 ? -29.396 22.252 12.171 1.00 90.81 882 TYR A CA 1
ATOM 7371 C C . TYR A 1 882 ? -29.050 23.076 13.417 1.00 90.81 882 TYR A C 1
ATOM 7373 O O . TYR A 1 882 ? -29.853 23.920 13.801 1.00 90.81 882 TYR A O 1
ATOM 7381 N N . GLU A 1 883 ? -27.883 22.824 14.028 1.00 90.81 883 GLU A N 1
ATOM 7382 C CA . GLU A 1 883 ? -27.378 23.508 15.233 1.00 90.81 883 GLU A CA 1
ATOM 7383 C C . GLU A 1 883 ? -28.433 23.684 16.346 1.00 90.81 883 GLU A C 1
ATOM 7385 O O . GLU A 1 883 ? -28.598 24.767 16.902 1.00 90.81 883 GLU A O 1
ATOM 7390 N N . ASP A 1 884 ? -29.159 22.615 16.685 1.00 91.38 884 ASP A N 1
ATOM 7391 C CA . ASP A 1 884 ? -30.245 22.644 17.670 1.00 91.38 884 ASP A CA 1
ATOM 7392 C C . ASP A 1 884 ? -29.957 21.798 18.928 1.00 91.38 884 ASP A C 1
ATOM 7394 O O . ASP A 1 884 ? -28.854 21.283 19.126 1.00 91.38 884 ASP A O 1
ATOM 7398 N N . VAL A 1 885 ? -30.955 21.657 19.811 1.00 92.44 885 VAL A N 1
ATOM 7399 C CA . VAL A 1 885 ? -30.833 20.883 21.060 1.00 92.44 885 VAL A CA 1
ATOM 7400 C C . VAL A 1 885 ? -30.451 19.422 20.785 1.00 92.44 885 VAL A C 1
ATOM 7402 O O . VAL A 1 885 ? -29.591 18.877 21.475 1.00 92.44 885 VAL A O 1
AT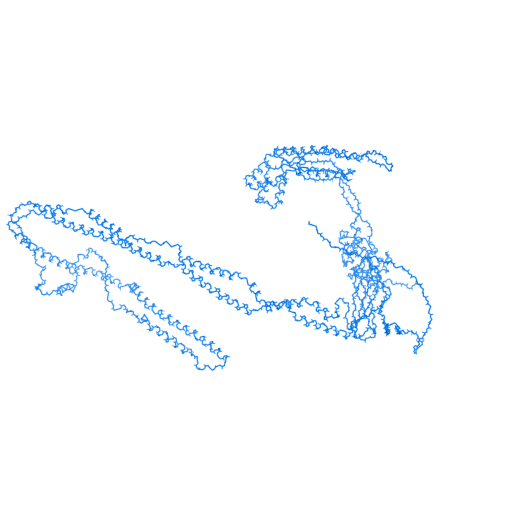OM 7405 N N . ASN A 1 886 ? -30.998 18.805 19.734 1.00 94.31 886 ASN A N 1
ATOM 7406 C CA . ASN A 1 886 ? -30.652 17.439 19.334 1.00 94.31 886 ASN A CA 1
ATOM 7407 C C . ASN A 1 886 ? -29.209 17.350 18.817 1.00 94.31 886 ASN A C 1
ATOM 7409 O O . ASN A 1 886 ? -28.476 16.425 19.180 1.00 94.31 886 ASN A O 1
ATOM 7413 N N . THR A 1 887 ? -28.753 18.340 18.043 1.00 93.94 887 THR A N 1
ATOM 7414 C CA . THR A 1 887 ? -27.342 18.471 17.659 1.00 93.94 887 THR A CA 1
ATOM 7415 C C . THR A 1 887 ? -26.445 18.588 18.899 1.00 93.94 887 THR A C 1
ATOM 7417 O O . THR A 1 887 ? -25.401 17.934 18.971 1.00 93.94 887 THR A O 1
ATOM 7420 N N . ALA A 1 888 ? -26.846 19.368 19.909 1.00 93.56 888 ALA A N 1
ATOM 7421 C CA . ALA A 1 888 ? -26.098 19.508 21.158 1.00 93.56 888 ALA A CA 1
ATOM 7422 C C . ALA A 1 888 ? 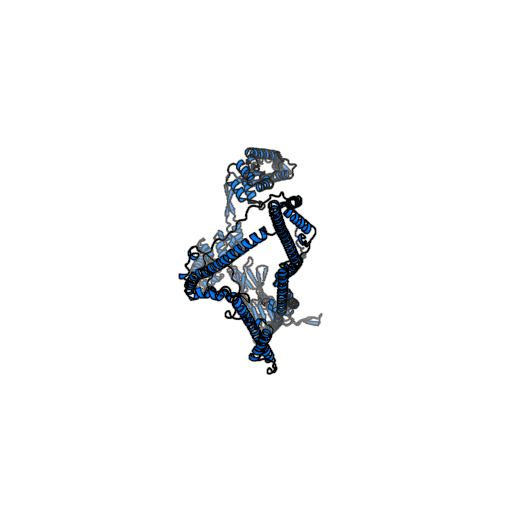-26.043 18.205 21.972 1.00 93.56 888 ALA A C 1
ATOM 7424 O O . ALA A 1 888 ? -24.976 17.863 22.485 1.00 93.56 888 ALA A O 1
ATOM 7425 N N . ILE A 1 889 ? -27.141 17.443 22.037 1.00 93.12 889 ILE A N 1
ATOM 7426 C CA . ILE A 1 889 ? -27.181 16.112 22.666 1.00 93.12 889 ILE A CA 1
ATOM 7427 C C . ILE A 1 889 ? -26.214 15.157 21.960 1.00 93.12 889 ILE A C 1
ATOM 7429 O O . ILE A 1 889 ? -25.471 14.443 22.637 1.00 93.12 889 ILE A O 1
ATOM 7433 N N . ALA A 1 890 ? -26.157 15.174 20.623 1.00 93.31 890 ALA A N 1
ATOM 7434 C CA . ALA A 1 890 ? -25.196 14.378 19.858 1.00 93.31 890 ALA A CA 1
ATOM 7435 C C . ALA A 1 890 ? -23.744 14.757 20.209 1.00 93.31 890 ALA A C 1
ATOM 7437 O O . ALA A 1 890 ? -22.929 13.887 20.519 1.00 93.31 890 ALA A O 1
ATOM 7438 N N . TYR A 1 891 ? -23.426 16.058 20.223 1.00 94.19 891 TYR A N 1
ATOM 7439 C CA . TYR A 1 891 ? -22.094 16.554 20.585 1.00 94.19 891 TYR A CA 1
ATOM 7440 C C . TYR A 1 891 ? -21.703 16.179 22.022 1.00 94.19 891 TYR A C 1
ATOM 7442 O O . TYR A 1 891 ? -20.608 15.664 22.246 1.00 94.19 891 TYR A O 1
ATOM 7450 N N . MET A 1 892 ? -22.597 16.384 22.989 1.00 91.62 892 MET A N 1
ATOM 7451 C CA . MET A 1 892 ? -22.383 16.059 24.403 1.00 91.62 892 MET A CA 1
ATOM 7452 C C . MET A 1 892 ? -22.221 14.555 24.641 1.00 91.62 892 MET A C 1
ATOM 7454 O O . MET A 1 892 ? -21.411 14.135 25.471 1.00 91.62 892 MET A O 1
ATOM 7458 N N . SER A 1 893 ? -22.970 13.735 23.902 1.00 90.56 893 SER A N 1
ATOM 7459 C CA . SER A 1 893 ? -22.903 12.272 23.989 1.00 90.56 893 SER A CA 1
ATOM 7460 C C . SER A 1 893 ? -21.647 11.700 23.336 1.00 90.56 893 SER A C 1
ATOM 7462 O O . SER A 1 893 ? -21.307 10.560 23.614 1.00 90.56 893 SER A O 1
ATOM 7464 N N . LEU A 1 894 ? -20.917 12.482 22.535 1.00 90.81 894 LEU A N 1
ATOM 7465 C CA . LEU A 1 894 ? -19.601 12.130 21.982 1.00 90.81 894 LEU A CA 1
ATOM 7466 C C . LEU A 1 894 ? -18.429 12.768 22.753 1.00 90.81 894 LEU A C 1
ATOM 7468 O O . LEU A 1 894 ? -17.269 12.527 22.427 1.00 90.81 894 LEU A O 1
ATOM 7472 N N . GLY A 1 895 ? -18.709 13.573 23.783 1.00 90.69 895 GLY A N 1
ATOM 7473 C CA . GLY A 1 895 ? -17.695 14.277 24.578 1.00 90.69 895 GLY A CA 1
ATOM 7474 C C . GLY A 1 895 ? -17.199 15.594 23.971 1.00 90.69 895 GLY A C 1
ATOM 7475 O O . GLY A 1 895 ? -16.203 16.154 24.428 1.00 90.69 895 GLY A O 1
ATOM 7476 N N . TYR A 1 896 ? -17.881 16.134 22.956 1.00 94.00 896 TYR A N 1
ATOM 7477 C CA . TYR A 1 896 ? -17.601 17.457 22.389 1.00 94.00 896 TYR A CA 1
ATOM 7478 C C . TYR A 1 896 ? -18.263 18.571 23.215 1.00 94.00 896 TYR A C 1
ATOM 7480 O O . TYR A 1 896 ? -19.039 19.384 22.706 1.00 94.00 896 TYR A O 1
ATOM 7488 N N . ASP A 1 897 ? -17.932 18.618 24.506 1.00 93.06 897 ASP A N 1
ATOM 7489 C CA . ASP A 1 897 ? -18.666 19.395 25.510 1.00 93.06 897 ASP A CA 1
ATOM 7490 C C . ASP A 1 897 ? -18.704 20.909 25.208 1.00 93.06 897 ASP A C 1
ATOM 7492 O O . ASP A 1 897 ? -19.731 21.559 25.393 1.00 93.06 897 ASP A O 1
ATOM 7496 N N . LYS A 1 898 ? -17.619 21.486 24.664 1.00 94.25 898 LYS A N 1
ATOM 7497 C CA . LYS A 1 898 ? -17.569 22.916 24.286 1.00 94.25 898 LYS A CA 1
ATOM 7498 C C . LYS A 1 898 ? -18.508 23.264 23.127 1.00 94.25 898 LYS A C 1
ATOM 7500 O O . LYS A 1 898 ? -19.103 24.338 23.123 1.00 94.25 898 LYS A O 1
ATOM 7505 N N . ALA A 1 899 ? -18.612 22.377 22.136 1.00 93.25 899 ALA A N 1
ATOM 7506 C CA . ALA A 1 899 ? -19.476 22.588 20.977 1.00 93.25 899 ALA A CA 1
ATOM 7507 C C . ALA A 1 899 ? -20.951 22.461 21.376 1.00 93.25 899 ALA A C 1
ATOM 7509 O O . ALA A 1 899 ? -21.756 23.308 20.999 1.00 93.25 899 ALA A O 1
ATOM 7510 N N . ALA A 1 900 ? -21.268 21.460 22.205 1.00 94.44 900 ALA A N 1
ATOM 7511 C CA . ALA A 1 900 ? -22.595 21.297 22.787 1.00 94.44 900 ALA A CA 1
ATOM 7512 C C . ALA A 1 900 ? -23.002 22.521 23.622 1.00 94.44 900 ALA A C 1
ATOM 7514 O O . ALA A 1 900 ? -24.103 23.036 23.449 1.00 94.44 900 ALA A O 1
ATOM 7515 N N . LEU A 1 901 ? -22.098 23.033 24.470 1.00 94.75 901 LEU A N 1
ATOM 7516 C CA . LEU A 1 901 ? -22.383 24.188 25.323 1.00 94.75 901 LEU A CA 1
ATOM 7517 C C . LEU A 1 901 ? -22.700 25.439 24.495 1.00 94.75 901 LEU A C 1
ATOM 7519 O O . LEU A 1 901 ? -23.688 26.107 24.774 1.00 94.75 901 LEU A O 1
ATOM 7523 N N . ARG A 1 902 ? -21.922 25.709 23.438 1.00 94.62 902 ARG A N 1
ATOM 7524 C CA . ARG A 1 902 ? -22.149 26.851 22.536 1.00 94.62 902 ARG A CA 1
ATOM 7525 C C . ARG A 1 902 ? -23.544 26.826 21.905 1.00 94.62 902 ARG A C 1
ATOM 7527 O O . ARG A 1 902 ? -24.184 27.866 21.810 1.00 94.62 902 ARG A O 1
ATOM 7534 N N . ILE A 1 903 ? -23.992 25.650 21.465 1.00 94.56 903 ILE A N 1
ATOM 7535 C CA . ILE A 1 903 ? -25.318 25.480 20.857 1.00 94.56 903 ILE A CA 1
ATOM 7536 C C . ILE A 1 903 ? -26.411 25.663 21.921 1.00 94.56 903 ILE A C 1
ATOM 7538 O O . ILE A 1 903 ? -27.377 26.389 21.698 1.00 94.56 903 ILE A O 1
ATOM 7542 N N . LEU A 1 904 ? -26.239 25.075 23.110 1.00 93.88 904 LEU A N 1
ATOM 7543 C CA . LEU A 1 904 ? -27.222 25.195 24.193 1.00 93.88 904 LEU A CA 1
ATOM 7544 C C . LEU A 1 904 ? -27.342 26.622 24.750 1.00 93.88 904 LEU A C 1
ATOM 7546 O O . LEU A 1 904 ? -28.438 27.011 25.149 1.00 93.88 904 LEU A O 1
ATOM 7550 N N . GLU A 1 905 ? -26.265 27.413 24.757 1.00 92.25 905 GLU A N 1
ATOM 7551 C CA . GLU A 1 905 ? -26.302 28.832 25.152 1.00 92.25 905 GLU A CA 1
ATOM 7552 C C . GLU A 1 905 ? -27.125 29.693 24.178 1.00 92.25 905 GLU A C 1
ATOM 7554 O O . GLU A 1 905 ? -27.709 30.692 24.589 1.00 92.25 905 GLU A O 1
ATOM 7559 N N . GLN A 1 906 ? -27.201 29.300 22.903 1.00 90.56 906 GLN A N 1
ATOM 7560 C CA . GLN A 1 906 ? -28.001 29.981 21.875 1.00 90.56 906 GLN A CA 1
ATOM 7561 C C . GLN A 1 906 ? -29.451 29.473 21.811 1.00 90.56 906 GLN A C 1
ATOM 7563 O O . GLN A 1 906 ? -30.309 30.122 21.215 1.00 90.56 906 GLN A O 1
ATOM 7568 N N . SER A 1 907 ? -29.727 28.317 22.421 1.00 88.25 907 SER A N 1
ATOM 7569 C CA . SER A 1 907 ? -31.056 27.703 22.467 1.00 88.25 907 SER A CA 1
ATOM 7570 C C . SER A 1 907 ? -31.962 28.311 23.551 1.00 88.25 907 SER A C 1
ATOM 7572 O O . SER A 1 907 ? -31.510 29.023 24.453 1.00 88.25 907 SER A O 1
ATOM 7574 N N . SER A 1 908 ? -33.265 28.023 23.477 1.00 87.06 908 SER A N 1
ATOM 7575 C CA . SER A 1 908 ? -34.247 28.444 24.483 1.00 87.06 908 SER A CA 1
ATOM 7576 C C . SER A 1 908 ? -33.936 27.840 25.856 1.00 87.06 908 SER A C 1
ATOM 7578 O O . SER A 1 908 ? -33.851 26.619 25.976 1.00 87.06 908 SER A O 1
ATOM 7580 N N . GLN A 1 909 ? -33.830 28.682 26.888 1.00 89.25 909 GLN A N 1
ATOM 7581 C CA . GLN A 1 909 ? -33.486 28.277 28.255 1.00 89.25 909 GLN A CA 1
ATOM 7582 C C . GLN A 1 909 ? -34.673 27.596 28.958 1.00 89.25 909 GLN A C 1
ATOM 7584 O O . GLN A 1 909 ? -35.456 28.230 29.659 1.00 89.25 909 GLN A O 1
ATOM 7589 N N . THR A 1 910 ? -34.809 26.294 28.731 1.00 92.19 910 THR A N 1
ATOM 7590 C CA . THR A 1 910 ? -35.724 25.378 29.428 1.00 92.19 910 THR A CA 1
ATOM 7591 C C . THR A 1 910 ? -35.002 24.639 30.560 1.00 92.19 910 THR A C 1
ATOM 7593 O O . THR A 1 910 ? -33.769 24.551 30.545 1.00 92.19 910 THR A O 1
ATOM 7596 N N . ALA A 1 911 ? -35.755 24.032 31.486 1.00 91.31 911 ALA A N 1
ATOM 7597 C CA . ALA A 1 911 ? -35.204 23.216 32.576 1.00 91.31 911 ALA A CA 1
ATOM 7598 C C . ALA A 1 911 ? -34.201 22.160 32.070 1.00 91.31 911 ALA A C 1
ATOM 7600 O O . ALA A 1 911 ? -33.117 21.999 32.627 1.00 91.31 911 ALA A O 1
ATOM 7601 N N . GLU A 1 912 ? -34.521 21.484 30.962 1.00 91.25 912 GLU A N 1
ATOM 7602 C CA . GLU A 1 912 ? -33.672 20.453 30.354 1.00 91.25 912 GLU A CA 1
ATOM 7603 C C . GLU A 1 912 ? -32.384 21.037 29.762 1.00 91.25 912 GLU A C 1
ATOM 7605 O O . GLU A 1 912 ? -31.298 20.497 29.977 1.00 91.25 912 GLU A O 1
ATOM 7610 N N . THR A 1 913 ? -32.473 22.171 29.056 1.00 92.69 913 THR A N 1
ATOM 7611 C CA . THR A 1 913 ? -31.281 22.832 28.496 1.00 92.69 913 THR A CA 1
ATOM 7612 C C . THR A 1 913 ? -30.358 23.363 29.588 1.00 92.69 913 THR A C 1
ATOM 7614 O O . THR A 1 913 ? -29.150 23.149 29.501 1.00 92.69 913 THR A O 1
ATOM 7617 N N . GLN A 1 914 ? -30.897 23.970 30.650 1.00 93.88 914 GLN A N 1
ATOM 7618 C CA . GLN A 1 914 ? -30.112 24.434 31.794 1.00 93.88 914 GLN A CA 1
ATOM 7619 C C . GLN A 1 914 ? -29.467 23.263 32.542 1.00 93.88 914 GLN A C 1
ATOM 7621 O O . GLN A 1 914 ? -28.295 23.339 32.909 1.00 93.88 914 GLN A O 1
ATOM 7626 N N . TYR A 1 915 ? -30.182 22.146 32.690 1.00 93.88 915 TYR A N 1
ATOM 7627 C CA . TYR A 1 915 ? -29.641 20.923 33.277 1.00 93.88 915 TYR A CA 1
ATOM 7628 C C . TYR A 1 915 ? -28.487 20.339 32.442 1.00 93.88 915 TYR A C 1
ATOM 7630 O O . TYR A 1 915 ? -27.424 20.017 32.977 1.00 93.88 915 TYR A O 1
ATOM 7638 N N . MET A 1 916 ? -28.641 20.256 31.114 1.00 93.25 916 MET A N 1
ATOM 7639 C CA . MET A 1 916 ? -27.563 19.821 30.216 1.00 93.25 916 MET A CA 1
ATOM 7640 C C . MET A 1 916 ? -26.363 20.777 30.262 1.00 93.25 916 MET A C 1
ATOM 7642 O O . MET A 1 916 ? -25.219 20.324 30.341 1.00 93.25 916 MET A O 1
ATOM 7646 N N . GLN A 1 917 ? -26.595 22.093 30.295 1.00 94.38 917 GLN A N 1
ATOM 7647 C CA . GLN A 1 917 ? -25.527 23.076 30.484 1.00 94.38 917 GLN A CA 1
ATOM 7648 C C . GLN A 1 917 ? -24.836 22.923 31.847 1.00 94.38 917 GLN A C 1
ATOM 7650 O O . GLN A 1 917 ? -23.619 23.102 31.920 1.00 94.38 917 GLN A O 1
ATOM 7655 N N . ALA A 1 918 ? -25.563 22.578 32.916 1.00 93.88 918 ALA A N 1
ATOM 7656 C CA . ALA A 1 918 ? -24.985 22.319 34.231 1.00 93.88 918 ALA A CA 1
ATOM 7657 C C . ALA A 1 918 ? -24.014 21.130 34.183 1.00 93.88 918 ALA A C 1
ATOM 7659 O O . ALA A 1 918 ? -22.884 21.243 34.657 1.00 93.88 918 ALA A O 1
ATOM 7660 N N . ILE A 1 919 ? -24.400 20.026 33.529 1.00 91.94 919 ILE A N 1
ATOM 7661 C CA . ILE A 1 919 ? -23.510 18.871 33.324 1.00 91.94 919 ILE A CA 1
ATOM 7662 C C . ILE A 1 919 ? -22.277 19.274 32.506 1.00 91.94 919 ILE A C 1
ATOM 7664 O O . ILE A 1 919 ? -21.155 18.951 32.893 1.00 91.94 919 ILE A O 1
ATOM 7668 N N . LEU A 1 920 ? -22.454 19.993 31.394 1.00 93.62 920 LEU A N 1
ATOM 7669 C CA . LEU A 1 920 ? -21.338 20.434 30.549 1.00 93.62 920 LEU A CA 1
ATOM 7670 C C . LEU A 1 920 ? -20.375 21.357 31.306 1.00 93.62 920 LEU A C 1
ATOM 7672 O O . LEU A 1 920 ? -19.161 21.183 31.222 1.00 93.62 920 LEU A O 1
ATOM 7676 N N . ASN A 1 921 ? -20.892 22.305 32.090 1.00 94.56 921 ASN A N 1
ATOM 7677 C CA . ASN A 1 921 ? -20.068 23.176 32.927 1.00 94.56 921 ASN A CA 1
ATOM 7678 C C . ASN A 1 921 ? -19.346 22.390 34.027 1.00 94.56 921 ASN A C 1
ATOM 7680 O O . ASN A 1 921 ? -18.176 22.668 34.284 1.00 94.56 921 ASN A O 1
ATOM 7684 N N . ALA A 1 922 ? -19.983 21.372 34.615 1.00 91.94 922 ALA A N 1
ATOM 7685 C CA . ALA A 1 922 ? -19.335 20.480 35.573 1.00 91.94 922 ALA A CA 1
ATOM 7686 C C . ALA A 1 922 ? -18.179 19.694 34.924 1.00 91.94 922 ALA A C 1
ATOM 7688 O O . ALA A 1 922 ? -17.092 19.628 35.495 1.00 91.94 922 ALA A O 1
ATOM 7689 N N . ARG A 1 923 ? -18.363 19.172 33.700 1.00 91.75 923 ARG A N 1
ATOM 7690 C CA . ARG A 1 923 ? -17.301 18.496 32.923 1.00 91.75 923 ARG A CA 1
ATOM 7691 C C . ARG A 1 923 ? -16.140 19.422 32.564 1.00 91.75 923 ARG A C 1
ATOM 7693 O O . ARG A 1 923 ? -14.991 18.989 32.559 1.00 91.75 923 ARG A O 1
ATOM 7700 N N . LEU A 1 924 ? -16.436 20.689 32.279 1.00 93.25 924 LEU A N 1
ATOM 7701 C CA . LEU A 1 924 ? -15.446 21.714 31.939 1.00 93.25 924 LEU A CA 1
ATOM 7702 C C . LEU A 1 924 ? -14.750 22.331 33.168 1.00 93.25 924 LEU A C 1
ATOM 7704 O O . LEU A 1 924 ? -13.844 23.142 32.991 1.00 93.25 924 LEU A O 1
ATOM 7708 N N . GLY A 1 925 ? -15.140 21.953 34.393 1.00 92.12 925 GLY A N 1
ATOM 7709 C CA . GLY A 1 925 ? -14.561 22.457 35.645 1.00 92.12 925 GLY A CA 1
ATOM 7710 C C . GLY A 1 925 ? -15.149 23.785 36.144 1.00 92.12 925 GLY A C 1
ATOM 7711 O O . GLY A 1 925 ? -14.677 24.333 37.138 1.00 92.12 925 GLY A O 1
ATOM 7712 N N . ASN A 1 926 ? -16.200 24.300 35.503 1.00 94.50 926 ASN A N 1
ATOM 7713 C CA . ASN A 1 926 ? -16.890 25.534 35.885 1.00 94.50 926 ASN A CA 1
ATOM 7714 C C . ASN A 1 926 ? -17.931 25.261 36.985 1.00 94.50 926 ASN A C 1
ATOM 7716 O O . ASN A 1 926 ? -19.133 25.441 36.779 1.00 94.50 926 ASN A O 1
ATOM 7720 N N . GLU A 1 927 ? -17.478 24.808 38.156 1.00 94.06 927 GLU A N 1
ATOM 7721 C CA . GLU A 1 927 ? -18.355 24.296 39.221 1.00 94.06 927 GLU A CA 1
ATOM 7722 C C . GLU A 1 927 ? -19.415 25.311 39.684 1.00 94.06 927 GLU A C 1
ATOM 7724 O O . GLU A 1 927 ? -20.587 24.964 39.788 1.00 94.06 927 GLU A O 1
ATOM 7729 N N . GLN A 1 928 ? -19.043 26.578 39.902 1.00 92.62 928 GLN A N 1
ATOM 7730 C CA . GLN A 1 928 ? -19.977 27.613 40.376 1.00 92.62 928 GLN A CA 1
ATOM 7731 C C . GLN A 1 928 ? -21.139 27.840 39.400 1.00 92.62 928 GLN A C 1
ATOM 7733 O O . GLN A 1 928 ? -22.295 27.929 39.811 1.00 92.62 928 GLN A O 1
ATOM 7738 N N . ARG A 1 929 ? -20.832 27.886 38.098 1.00 93.69 929 ARG A N 1
ATOM 7739 C CA . ARG A 1 929 ? -21.832 28.055 37.037 1.00 93.69 929 ARG A CA 1
ATOM 7740 C C . ARG A 1 929 ? -22.664 26.789 36.842 1.00 93.69 929 ARG A C 1
ATOM 7742 O O . ARG A 1 929 ? -23.848 26.879 36.550 1.00 93.69 929 ARG A O 1
ATOM 7749 N N . ALA A 1 930 ? -22.064 25.613 37.030 1.00 94.56 930 ALA A N 1
ATOM 7750 C CA . ALA A 1 930 ? -22.793 24.350 37.017 1.00 94.56 930 ALA A CA 1
ATOM 7751 C C . ALA A 1 930 ? -23.821 24.277 38.155 1.00 94.56 930 ALA A C 1
ATOM 7753 O O . ALA A 1 930 ? -24.958 23.885 37.917 1.00 94.56 930 ALA A O 1
ATOM 7754 N N . VAL A 1 931 ? -23.449 24.698 39.369 1.00 94.00 931 VAL A N 1
ATOM 7755 C CA . VAL A 1 931 ? -24.355 24.722 40.527 1.00 94.00 931 VAL A CA 1
ATOM 7756 C C . VAL A 1 931 ? -25.497 25.716 40.321 1.00 94.00 931 VAL A C 1
ATOM 7758 O O . VAL A 1 931 ? -26.646 25.354 40.557 1.00 94.00 931 VAL A O 1
ATOM 7761 N N . SER A 1 932 ? -25.224 26.935 39.839 1.00 94.56 932 SER A N 1
ATOM 7762 C CA . SER A 1 932 ? -26.289 27.920 39.603 1.00 94.56 932 SER A CA 1
ATOM 7763 C C . SER A 1 932 ? -27.286 27.459 38.536 1.00 94.56 932 SER A C 1
ATOM 7765 O O . SER A 1 932 ? -28.494 27.573 38.734 1.00 94.56 932 SER A O 1
ATOM 7767 N N . LEU A 1 933 ? -26.794 26.882 37.435 1.00 94.62 933 LEU A N 1
ATOM 7768 C CA . LEU A 1 933 ? -27.637 26.314 36.381 1.00 94.62 933 LEU A CA 1
ATOM 7769 C C . LEU A 1 933 ? -28.424 25.093 36.868 1.00 94.62 933 LEU A C 1
ATOM 7771 O O . LEU A 1 933 ? -29.583 24.940 36.499 1.00 94.62 933 LEU A O 1
ATOM 7775 N N . LEU A 1 934 ? -27.827 24.247 37.716 1.00 93.81 934 LEU A N 1
ATOM 7776 C CA . LEU A 1 934 ? -28.511 23.099 38.310 1.00 93.81 934 LEU A CA 1
ATOM 7777 C C . LEU A 1 934 ? -29.650 23.531 39.239 1.00 93.81 934 LEU A C 1
ATOM 7779 O O . LEU A 1 934 ? -30.724 22.941 39.183 1.00 93.81 934 LEU A O 1
ATOM 7783 N N . LEU A 1 935 ? -29.426 24.547 40.078 1.00 93.44 935 LEU A N 1
ATOM 7784 C CA . LEU A 1 935 ? -30.461 25.100 40.953 1.00 93.44 935 LEU A CA 1
ATOM 7785 C C . LEU A 1 935 ? -31.595 25.722 40.134 1.00 93.44 935 LEU A C 1
ATOM 7787 O O . LEU A 1 935 ? -32.749 25.388 40.370 1.00 93.44 935 LEU A O 1
ATOM 7791 N N . SER A 1 936 ? -31.272 26.520 39.112 1.00 93.31 936 SER A N 1
ATOM 7792 C CA . SER A 1 936 ? -32.282 27.106 38.220 1.00 93.31 936 SER A CA 1
ATOM 7793 C C . SER A 1 936 ? -33.092 26.030 37.484 1.00 93.31 936 SER A C 1
ATOM 7795 O O . SER A 1 936 ? -34.319 26.094 37.457 1.00 93.31 936 SER A O 1
ATOM 7797 N N . ALA A 1 937 ? -32.438 24.976 36.983 1.00 93.38 937 ALA A N 1
ATOM 7798 C CA . ALA A 1 937 ? -33.125 23.847 36.361 1.00 93.38 937 ALA A CA 1
ATOM 7799 C C . ALA A 1 937 ? -34.036 23.098 37.350 1.00 93.38 937 ALA A C 1
ATOM 7801 O O . ALA A 1 937 ? -35.127 22.673 36.979 1.00 93.38 937 ALA A O 1
ATOM 7802 N N . ALA A 1 938 ? -33.595 22.948 38.603 1.00 90.94 938 ALA A N 1
ATOM 7803 C CA . ALA A 1 938 ? -34.338 22.299 39.681 1.00 90.94 938 ALA A CA 1
ATOM 7804 C C . ALA A 1 938 ? -35.478 23.149 40.269 1.00 90.94 938 ALA A C 1
ATOM 7806 O O . ALA A 1 938 ? -36.344 22.593 40.941 1.00 90.94 938 ALA A O 1
ATOM 7807 N N . GLU A 1 939 ? -35.465 24.468 40.062 1.00 91.25 939 GLU A N 1
ATOM 7808 C CA . GLU A 1 939 ? -36.591 25.368 40.338 1.00 91.25 939 GLU A CA 1
ATOM 7809 C C . GLU A 1 939 ? -37.648 25.289 39.230 1.00 91.25 939 GLU A C 1
ATOM 7811 O O . GLU A 1 939 ? -38.840 25.384 39.510 1.00 91.25 939 GLU A O 1
ATOM 7816 N N . MET A 1 940 ? -37.222 25.100 37.975 1.00 91.50 940 MET A N 1
ATOM 7817 C CA . MET A 1 940 ? -38.137 24.944 36.840 1.00 91.50 940 MET A CA 1
ATOM 7818 C C . MET A 1 940 ? -38.795 23.556 36.784 1.00 91.50 940 MET A C 1
ATOM 7820 O O . MET A 1 940 ? -39.980 23.461 36.472 1.00 91.50 940 MET A O 1
ATOM 7824 N N . ASP A 1 941 ? -38.040 22.483 37.048 1.00 90.06 941 ASP A N 1
ATOM 7825 C CA . ASP A 1 941 ? -38.547 21.106 37.127 1.00 90.06 941 ASP A CA 1
ATOM 7826 C C . ASP A 1 941 ? -37.864 20.332 38.268 1.00 90.06 941 ASP A C 1
ATOM 7828 O O . ASP A 1 941 ? -36.687 19.960 38.195 1.00 90.06 941 ASP A O 1
ATOM 7832 N N . ASP A 1 942 ? -38.637 20.010 39.308 1.00 86.50 942 ASP A N 1
ATOM 7833 C CA . ASP A 1 942 ? -38.174 19.270 40.487 1.00 86.50 942 ASP A CA 1
ATOM 7834 C C . ASP A 1 942 ? -37.577 17.893 40.148 1.00 86.50 942 ASP A C 1
ATOM 7836 O O . ASP A 1 942 ? -36.730 17.373 40.884 1.00 86.50 942 ASP A O 1
ATOM 7840 N N . ARG A 1 943 ? -37.939 17.294 39.003 1.00 87.38 943 ARG A N 1
ATOM 7841 C CA . ARG A 1 943 ? -37.373 16.009 38.550 1.00 87.38 943 ARG A CA 1
ATOM 7842 C C . ARG A 1 943 ? -35.862 16.077 38.335 1.00 87.38 943 ARG A C 1
ATOM 7844 O O . ARG A 1 943 ? -35.182 15.052 38.464 1.00 87.38 943 ARG A O 1
ATOM 7851 N N . MET A 1 944 ? -35.326 17.264 38.046 1.00 87.56 944 MET A N 1
ATOM 7852 C CA . MET A 1 944 ? -33.891 17.478 37.859 1.00 87.56 944 MET A CA 1
ATOM 7853 C C . MET A 1 944 ? -33.099 17.238 39.149 1.00 87.56 944 MET A C 1
ATOM 7855 O O . MET A 1 944 ? -31.963 16.771 39.073 1.00 87.56 944 MET A O 1
ATOM 7859 N N . ARG A 1 945 ? -33.709 17.432 40.330 1.00 85.44 945 ARG A N 1
ATOM 7860 C CA . ARG A 1 945 ? -33.087 17.136 41.637 1.00 85.44 945 ARG A CA 1
ATOM 7861 C C . ARG A 1 945 ? -32.771 15.651 41.779 1.00 85.44 945 ARG A C 1
ATOM 7863 O O . ARG A 1 945 ? -31.643 15.267 42.081 1.00 85.44 945 ARG A O 1
ATOM 7870 N N . PHE A 1 946 ? -33.754 14.799 41.483 1.00 82.00 946 PHE A N 1
ATOM 7871 C CA . PHE A 1 946 ? -33.597 13.346 41.561 1.00 82.00 946 PHE A CA 1
ATOM 7872 C C . PHE A 1 946 ? -32.619 12.819 40.508 1.00 82.00 946 PHE A C 1
ATOM 7874 O O . PHE A 1 946 ? -31.825 11.920 40.789 1.00 82.00 946 PHE A O 1
ATOM 7881 N N . ARG A 1 947 ? -32.637 13.398 39.300 1.00 83.56 947 ARG A N 1
ATOM 7882 C CA . ARG A 1 947 ? -31.712 13.020 38.226 1.00 83.56 947 ARG A CA 1
ATOM 7883 C C . ARG A 1 947 ? -30.266 13.425 38.527 1.00 83.56 947 ARG A C 1
ATOM 7885 O O . ARG A 1 947 ? -29.364 12.642 38.233 1.00 83.56 947 ARG A O 1
ATOM 7892 N N . ALA A 1 948 ? -30.045 14.568 39.179 1.00 85.25 948 ALA A N 1
ATOM 7893 C CA . ALA A 1 948 ? -28.710 15.045 39.544 1.00 85.25 948 ALA A CA 1
ATOM 7894 C C . ALA A 1 948 ? -27.934 14.037 40.408 1.00 85.25 948 ALA A C 1
ATOM 7896 O O . ALA A 1 948 ? -26.717 13.931 40.294 1.00 85.25 948 ALA A O 1
ATOM 7897 N N . ASN A 1 949 ? -28.634 13.242 41.223 1.00 80.81 949 ASN A N 1
ATOM 7898 C CA . ASN A 1 949 ? -28.024 12.181 42.026 1.00 80.81 949 ASN A CA 1
ATOM 7899 C C . ASN A 1 949 ? -27.573 10.961 41.203 1.00 80.81 949 ASN A C 1
ATOM 7901 O O . ASN A 1 949 ? -26.708 10.213 41.664 1.00 80.81 949 ASN A O 1
ATOM 7905 N N . LEU A 1 950 ? -28.138 10.758 40.009 1.00 79.31 950 LEU A N 1
ATOM 7906 C CA . LEU A 1 950 ? -27.802 9.660 39.095 1.00 79.31 950 LEU A CA 1
ATOM 7907 C C . LEU A 1 950 ? -26.617 10.005 38.190 1.00 79.31 950 LEU A C 1
ATOM 7909 O O . LEU A 1 950 ? -25.809 9.130 37.883 1.00 79.31 950 LEU A O 1
ATOM 7913 N N . ASP A 1 951 ? -26.514 11.269 37.778 1.00 82.44 951 ASP A N 1
ATOM 7914 C CA . ASP A 1 951 ? -25.449 11.754 36.903 1.00 82.44 951 ASP A CA 1
ATOM 7915 C C . ASP A 1 951 ? -24.207 12.106 37.754 1.00 82.44 951 ASP A C 1
ATOM 7917 O O . ASP A 1 951 ? -24.255 13.045 38.553 1.00 82.44 951 ASP A O 1
ATOM 7921 N N . PRO A 1 952 ? -23.073 11.381 37.645 1.00 80.81 952 PRO A N 1
ATOM 7922 C CA . PRO A 1 952 ? -22.017 11.483 38.646 1.00 80.81 952 PRO A CA 1
ATOM 7923 C C . PRO A 1 952 ? -21.309 12.846 38.665 1.00 80.81 952 PRO A C 1
ATOM 7925 O O . PRO A 1 952 ? -20.748 13.215 39.689 1.00 80.81 952 PRO A O 1
ATOM 7928 N N . GLU A 1 953 ? -21.342 13.608 37.567 1.00 86.19 953 GLU A N 1
ATOM 7929 C CA . GLU A 1 953 ? -20.831 14.983 37.499 1.00 86.19 953 GLU A CA 1
ATOM 7930 C C . GLU A 1 953 ? -21.572 15.894 38.480 1.00 86.19 953 GLU A C 1
ATOM 7932 O O . GLU A 1 953 ? -20.952 16.624 39.251 1.00 86.19 953 GLU A O 1
ATOM 7937 N N . LEU A 1 954 ? -22.903 15.812 38.478 1.00 87.62 954 LEU A N 1
ATOM 7938 C CA . LEU A 1 954 ? -23.749 16.620 39.341 1.00 87.62 954 LEU A CA 1
ATOM 7939 C C . LEU A 1 954 ? -23.851 16.013 40.737 1.00 87.62 954 LEU A C 1
ATOM 7941 O O . LEU A 1 954 ? -23.788 16.759 41.702 1.00 87.62 954 LEU A O 1
ATOM 7945 N N . SER A 1 955 ? -23.895 14.685 40.877 1.00 84.94 955 SER A N 1
ATOM 7946 C CA . SER A 1 955 ? -23.909 14.002 42.181 1.00 84.94 955 SER A CA 1
ATOM 7947 C C . SER A 1 955 ? -22.699 14.381 43.044 1.00 84.94 955 SER A C 1
ATOM 7949 O O . SER A 1 955 ? -22.825 14.584 44.253 1.00 84.94 955 SER A O 1
ATOM 7951 N N . LEU A 1 956 ? -21.519 14.531 42.426 1.00 85.69 956 LEU A N 1
ATOM 7952 C CA . LEU A 1 956 ? -20.323 15.032 43.106 1.00 85.69 956 LEU A CA 1
ATOM 7953 C C . LEU A 1 956 ? -20.510 16.470 43.602 1.00 85.69 956 LEU A C 1
ATOM 7955 O O . LEU A 1 956 ? -20.161 16.757 44.745 1.00 85.69 956 LEU A O 1
ATOM 7959 N N . LEU A 1 957 ? -21.089 17.355 42.785 1.00 88.56 957 LEU A N 1
ATOM 7960 C CA . LEU A 1 957 ? -21.380 18.738 43.177 1.00 88.56 957 LEU A CA 1
ATOM 7961 C C . LEU A 1 957 ? -22.459 18.806 44.264 1.00 88.56 957 LEU A C 1
ATOM 7963 O O . LEU A 1 957 ? -22.280 19.516 45.247 1.00 88.56 957 LEU A O 1
ATOM 7967 N N . VAL A 1 958 ? -23.528 18.019 44.143 1.00 87.81 958 VAL A N 1
ATOM 7968 C CA . VAL A 1 958 ? -24.604 17.909 45.136 1.00 87.81 958 VAL A CA 1
ATOM 7969 C C . VAL A 1 958 ? -24.033 17.509 46.496 1.00 87.81 958 VAL A C 1
ATOM 7971 O O . VAL A 1 958 ? -24.304 18.179 47.490 1.00 87.81 958 VAL A O 1
ATOM 7974 N N . LYS A 1 959 ? -23.158 16.494 46.546 1.00 86.69 959 LYS A N 1
ATOM 7975 C CA . LYS A 1 959 ? -22.475 16.080 47.785 1.00 86.69 959 LYS A CA 1
ATOM 7976 C C . LYS A 1 959 ? -21.503 17.136 48.309 1.00 86.69 959 LYS A C 1
ATOM 7978 O O . LYS A 1 959 ? -21.488 17.400 49.507 1.00 86.69 959 LYS A O 1
ATOM 7983 N N . LYS A 1 960 ? -20.694 17.734 47.429 1.00 89.38 960 LYS A N 1
ATOM 7984 C CA . LYS A 1 960 ? -19.661 18.721 47.786 1.00 89.38 960 LYS A CA 1
ATOM 7985 C C . LYS A 1 960 ? -20.258 20.008 48.359 1.00 89.38 960 LYS A C 1
ATOM 7987 O O . LYS A 1 960 ? -19.733 20.534 49.332 1.00 89.38 960 LYS A O 1
ATOM 7992 N N . TYR A 1 961 ? -21.340 20.498 47.759 1.00 87.31 961 TYR A N 1
ATOM 7993 C CA . TYR A 1 961 ? -22.011 21.743 48.141 1.00 87.31 961 TYR A CA 1
ATOM 7994 C C . TYR A 1 961 ? -23.220 21.523 49.062 1.00 87.31 961 TYR A C 1
ATOM 7996 O O . TYR A 1 961 ? -23.850 22.492 49.472 1.00 87.31 961 TYR A O 1
ATOM 8004 N N . GLY A 1 962 ? -23.545 20.271 49.407 1.00 85.56 962 GLY A N 1
ATOM 8005 C CA . GLY A 1 962 ? -24.669 19.939 50.285 1.00 85.56 962 GLY A CA 1
ATOM 8006 C C . GLY A 1 962 ? -26.027 20.372 49.728 1.00 85.56 962 GLY A C 1
ATOM 8007 O O . GLY A 1 962 ? -26.879 20.810 50.496 1.00 85.56 962 GLY A O 1
ATOM 8008 N N . LEU A 1 963 ? -26.208 20.289 48.409 1.00 82.88 963 LEU A N 1
ATOM 8009 C CA . LEU A 1 963 ? -27.433 20.702 47.720 1.00 82.88 963 LEU A CA 1
ATOM 8010 C C . LEU A 1 963 ? -28.541 19.659 47.937 1.00 82.88 963 LEU A C 1
ATOM 8012 O O . LEU A 1 963 ? -28.252 18.471 48.051 1.00 82.88 963 LEU A O 1
ATOM 8016 N N . PHE A 1 964 ? -29.804 20.095 47.957 1.00 81.62 964 PHE A N 1
ATOM 8017 C CA . PHE A 1 964 ? -30.986 19.218 48.046 1.00 81.62 964 PHE A CA 1
ATOM 8018 C C . PHE A 1 964 ? -31.025 18.279 49.267 1.00 81.62 964 PHE A C 1
ATOM 8020 O O . PHE A 1 964 ? -31.533 17.164 49.164 1.00 81.62 964 PHE A O 1
ATOM 8027 N N . LYS A 1 965 ? -30.495 18.704 50.421 1.00 67.25 965 LYS A N 1
ATOM 8028 C CA . LYS A 1 965 ? -30.762 17.997 51.681 1.00 67.25 965 LYS A CA 1
ATOM 8029 C C . LYS A 1 965 ? -32.261 18.068 51.977 1.00 67.25 965 LYS A C 1
ATOM 8031 O O . LYS A 1 965 ? -32.836 19.150 51.918 1.00 67.25 965 LYS A O 1
ATOM 8036 N N . GLU A 1 966 ? -32.873 16.923 52.250 1.00 56.72 966 GLU A N 1
ATOM 8037 C CA . GLU A 1 966 ? -34.216 16.871 52.824 1.00 56.72 966 GLU A CA 1
ATOM 8038 C C . GLU A 1 966 ? -34.123 17.445 54.247 1.00 56.72 966 GLU A C 1
ATOM 8040 O O . GLU A 1 966 ? -33.299 16.990 55.042 1.00 56.72 966 GLU A O 1
ATOM 8045 N N . ASP A 1 967 ? -34.900 18.489 54.546 1.00 40.78 967 ASP A N 1
ATOM 8046 C CA . ASP A 1 967 ? -35.180 18.846 55.933 1.00 40.78 967 ASP A CA 1
ATOM 8047 C C . ASP A 1 967 ? -36.071 17.731 56.494 1.00 40.78 967 ASP A C 1
ATOM 8049 O O . ASP A 1 967 ? -37.213 17.569 56.059 1.00 40.78 967 ASP A O 1
ATOM 8053 N N . ASP A 1 968 ? -35.535 16.957 57.440 1.00 37.78 968 ASP A N 1
ATOM 8054 C CA . ASP A 1 968 ? -36.275 16.018 58.291 1.00 37.78 968 ASP A CA 1
ATOM 8055 C C . ASP A 1 968 ? -37.259 16.795 59.191 1.00 37.78 968 ASP A C 1
ATOM 8057 O O . ASP A 1 968 ? -37.068 16.952 60.398 1.00 37.78 968 ASP A O 1
ATOM 8061 N N . LEU A 1 969 ? -38.320 17.327 58.597 1.00 34.56 969 LEU A N 1
ATOM 8062 C CA . LEU A 1 969 ? -39.510 17.793 59.293 1.00 34.56 969 LEU A CA 1
ATOM 8063 C C . LEU A 1 969 ? -40.705 17.098 58.660 1.00 34.56 969 LEU A C 1
ATOM 8065 O O . LEU A 1 969 ? -41.365 17.737 57.856 1.00 34.56 969 LEU A O 1
ATOM 8069 N N . TRP A 1 970 ? -40.916 15.816 58.989 1.00 30.25 970 TRP A N 1
ATOM 8070 C CA . TRP A 1 970 ? -42.201 15.172 59.332 1.00 30.25 970 TRP A CA 1
ATOM 8071 C C . TRP A 1 970 ? -41.937 13.835 60.031 1.00 30.25 970 TRP A C 1
ATOM 8073 O O . TRP A 1 970 ? -41.309 12.952 59.404 1.00 30.25 970 TRP A O 1
#

Mean predicted aligned error: 23.29 Å

pLDDT: mean 75.46, std 18.28, range [26.91, 94.75]

Radius of gyration: 70.34 Å; Cα contacts (8 Å, |Δi|>4): 1065; chains: 1; bounding box: 187×95×182 Å

Solvent-accessible surface area (backbone atoms only — not comparable to full-atom values): 56114 Å² total; per-residue (Å²): 144,81,88,86,81,87,87,86,84,88,81,84,86,82,84,88,80,81,90,83,82,92,81,88,81,85,91,82,89,81,75,51,63,49,105,86,72,58,61,66,86,84,92,82,61,74,53,74,42,90,88,76,79,47,79,47,75,66,79,86,71,84,74,55,48,62,70,67,75,58,68,42,80,35,43,56,51,52,49,27,34,70,48,73,52,34,44,37,45,53,43,90,69,46,42,44,49,25,33,35,41,37,36,40,37,36,28,36,67,90,48,80,40,78,48,62,30,37,36,44,25,7,56,59,29,51,53,51,41,53,48,25,49,55,58,42,47,64,52,52,71,72,44,80,60,86,89,51,64,59,63,79,75,40,33,49,56,72,62,47,52,57,47,52,54,51,50,52,53,52,51,54,52,44,55,54,53,32,54,53,26,54,61,54,38,72,50,78,56,73,64,57,57,50,35,53,53,49,33,53,50,19,54,52,47,33,54,51,52,50,51,52,33,51,54,50,27,52,56,49,45,54,53,44,50,52,50,30,52,56,28,50,55,56,56,69,59,41,81,51,61,92,50,94,59,56,63,56,52,52,49,48,54,52,45,57,49,50,51,52,52,47,53,52,48,50,54,50,48,51,50,51,47,53,54,34,52,51,52,54,45,53,60,49,50,51,53,47,52,59,49,72,74,55,74,100,70,76,80,58,62,77,63,50,51,60,58,49,46,51,56,52,49,46,51,51,51,50,53,51,50,48,49,51,32,51,54,52,28,57,56,46,49,57,52,48,51,53,50,48,55,58,35,56,78,66,73,51,90,72,90,85,83,72,75,52,71,70,55,40,47,50,56,29,49,55,52,38,51,55,55,50,72,69,39,68,72,80,74,64,78,82,83,70,84,90,78,69,87,85,82,87,87,88,83,88,89,89,87,59,77,72,51,78,68,72,62,78,86,78,54,56,74,66,64,60,49,53,60,64,57,66,71,66,80,80,75,86,92,78,80,93,81,77,101,68,87,85,76,73,83,85,79,87,82,82,86,85,84,79,96,63,79,52,85,50,81,70,50,74,65,49,53,50,51,34,61,70,34,64,76,60,64,65,64,48,41,49,54,31,49,52,50,44,52,49,52,38,70,72,37,59,69,37,65,60,72,69,79,88,86,69,95,74,49,70,42,57,61,27,48,54,54,27,50,56,40,47,54,55,50,48,55,61,70,67,58,54,72,69,66,58,54,59,78,35,48,42,58,70,64,50,53,54,37,52,51,50,59,70,42,42,66,60,47,43,60,74,47,38,84,66,73,85,64,89,73,36,75,38,78,44,77,51,74,83,46,79,64,48,80,42,81,46,74,48,78,42,77,47,45,70,40,44,54,49,31,38,37,31,38,40,36,35,37,35,37,74,88,70,52,74,45,77,51,69,75,31,71,66,38,37,38,40,42,50,58,72,61,79,72,58,75,80,77,84,53,68,42,83,42,81,45,61,23,70,47,77,50,77,48,79,40,60,56,75,57,59,91,100,47,48,64,68,52,65,88,41,65,63,32,37,51,39,52,50,53,52,51,52,50,51,52,53,46,69,68,36,91,55,42,39,68,69,34,38,35,40,40,14,21,15,37,80,64,71,55,51,69,59,22,27,53,50,16,43,47,33,45,49,38,48,47,56,55,48,34,57,54,43,48,54,50,48,55,54,50,52,57,60,66,36,53,45,65,48,100,85,68,49,81,44,75,56,84,67,92,77,65,83,67,66,55,64,82,30,61,42,83,45,64,41,28,50,34,58,74,57,48,50,51,52,58,72,69,44,85,83,70,67,74,69,60,70,59,53,52,50,42,66,76,66,47,82,53,66,52,59,38,44,49,52,42,48,70,76,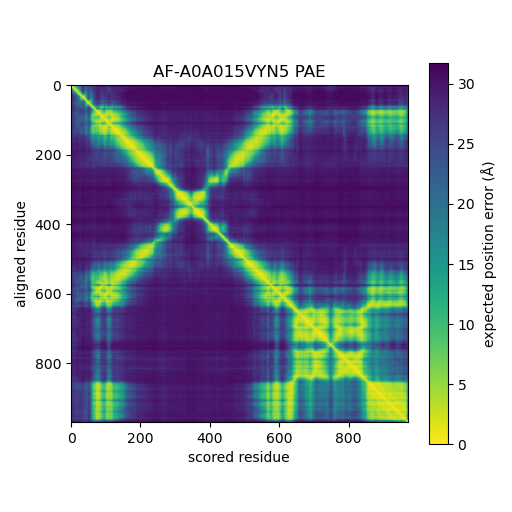37,50,70,49,38,52,49,37,60,71,68,48,32,60,73,30,28,23,38,35,41,39,34,38,29,35,32,64,95,55,87,57,66,65,46,82,44,79,42,73,34,66,64,60,55,51,22,50,53,25,39,67,39,48,37,34,71,69,12,34,72,63,30,60,89,69,65,38,71,56,35,19,48,27,30,41,41,64,59,39,40,70,63,16,43,58,36,50,72,75,44,80,89,42,40,67,48,30,37,53,45,12,47,41,28,37,75,74,66,40,51,72,62,12,50,54,29,38,50,53,12,32,71,69,34,63,67,48,56,67,48,32,64,55,37,64,64,42,27,53,48,32,65,73,71,60,54,88,68,80,77,92,80,130